Protein AF-0000000073207178 (afdb_homodimer)

Radius of gyration: 36.95 Å; Cα contacts (8 Å, |Δi|>4): 1300; chains: 2; bounding box: 65×115×104 Å

Structure (mmCIF, N/CA/C/O backbone):
data_AF-0000000073207178-model_v1
#
loop_
_entity.id
_entity.type
_entity.pdbx_description
1 polymer 'Protein SET DOMAIN GROUP 40'
#
loop_
_atom_site.group_PDB
_atom_site.id
_atom_site.type_symbol
_atom_site.label_atom_id
_atom_site.label_alt_id
_atom_site.label_comp_id
_atom_site.label_asym_id
_atom_site.label_entity_id
_atom_site.label_seq_id
_atom_site.pdbx_PDB_ins_code
_atom_site.Cartn_x
_atom_site.Cartn_y
_atom_site.Cartn_z
_atom_site.occupancy
_atom_site.B_iso_or_equiv
_atom_site.auth_seq_id
_atom_site.auth_comp_id
_atom_site.auth_asym_id
_atom_site.auth_atom_id
_atom_site.pdbx_PDB_model_num
ATOM 1 N N . MET A 1 1 ? 0.551 2.547 -26.516 1 50.53 1 MET A N 1
ATOM 2 C CA . MET A 1 1 ? -0.46 1.668 -27.094 1 50.53 1 MET A CA 1
ATOM 3 C C . MET A 1 1 ? -0.115 1.319 -28.547 1 50.53 1 MET A C 1
ATOM 5 O O . MET A 1 1 ? -0.161 0.151 -28.938 1 50.53 1 MET A O 1
ATOM 9 N N . ASP A 1 2 ? 0.465 2.332 -29.266 1 59.28 2 ASP A N 1
ATOM 10 C CA . ASP A 1 2 ? 0.733 2.123 -30.688 1 59.28 2 ASP A CA 1
ATOM 11 C C . ASP A 1 2 ? 1.977 1.262 -30.891 1 59.28 2 ASP A C 1
ATOM 13 O O . ASP A 1 2 ? 1.987 0.368 -31.734 1 59.28 2 ASP A O 1
ATOM 17 N N . GLU A 1 3 ? 2.982 1.45 -30.016 1 63.53 3 GLU A N 1
ATOM 18 C CA . GLU A 1 3 ? 4.219 0.687 -30.156 1 63.53 3 GLU A CA 1
ATOM 19 C C . GLU A 1 3 ? 4.012 -0.776 -29.781 1 63.53 3 GLU A C 1
ATOM 21 O O . GLU A 1 3 ? 4.562 -1.675 -30.422 1 63.53 3 GLU A O 1
ATOM 26 N N . GLU A 1 4 ? 3.191 -0.983 -28.844 1 69.94 4 GLU A N 1
ATOM 27 C CA . GLU A 1 4 ? 2.904 -2.344 -28.406 1 69.94 4 GLU A CA 1
ATOM 28 C C . GLU A 1 4 ? 2.146 -3.123 -29.469 1 69.94 4 GLU A C 1
ATOM 30 O O . GLU A 1 4 ? 2.389 -4.316 -29.672 1 69.94 4 GLU A O 1
ATOM 35 N N . GLN A 1 5 ? 1.322 -2.43 -30.156 1 73.88 5 GLN A N 1
ATOM 36 C CA . GLN A 1 5 ? 0.541 -3.064 -31.219 1 73.88 5 GLN A CA 1
ATOM 37 C C . GLN A 1 5 ? 1.419 -3.42 -32.406 1 73.88 5 GLN A C 1
ATOM 39 O O . GLN A 1 5 ? 1.258 -4.484 -33 1 73.88 5 GLN A O 1
ATOM 44 N N . GLN A 1 6 ? 2.312 -2.523 -32.75 1 74.44 6 GLN A N 1
ATOM 45 C CA . GLN A 1 6 ? 3.221 -2.789 -33.844 1 74.44 6 GLN A CA 1
ATOM 46 C C . GLN A 1 6 ? 4.129 -3.979 -33.531 1 74.44 6 GLN A C 1
ATOM 48 O O . GLN A 1 6 ? 4.402 -4.797 -34.438 1 74.44 6 GLN A O 1
ATOM 53 N N . ASN A 1 7 ? 4.477 -4.102 -32.375 1 83.31 7 ASN A N 1
ATOM 54 C CA . ASN A 1 7 ? 5.332 -5.207 -31.938 1 83.31 7 ASN A CA 1
ATOM 55 C C . ASN A 1 7 ? 4.594 -6.539 -32 1 83.31 7 ASN A C 1
ATOM 57 O O . ASN A 1 7 ? 5.168 -7.555 -32.406 1 83.31 7 ASN A O 1
ATOM 61 N N . LEU A 1 8 ? 3.338 -6.441 -31.734 1 86.31 8 LEU A N 1
ATOM 62 C CA . LEU A 1 8 ? 2.529 -7.656 -31.766 1 86.31 8 LEU A CA 1
ATOM 63 C C . LEU A 1 8 ? 2.33 -8.133 -33.219 1 86.31 8 LEU A C 1
ATOM 65 O O . LEU A 1 8 ? 2.424 -9.328 -33.469 1 86.31 8 LEU A O 1
ATOM 69 N N . GLU A 1 9 ? 2.145 -7.207 -34.094 1 86.75 9 GLU A N 1
ATOM 70 C CA . GLU A 1 9 ? 1.946 -7.559 -35.5 1 86.75 9 GLU A CA 1
ATOM 71 C C . GLU A 1 9 ? 3.215 -8.156 -36.094 1 86.75 9 GLU A C 1
ATOM 73 O O . GLU A 1 9 ? 3.148 -9.109 -36.875 1 86.75 9 GLU A O 1
ATOM 78 N N . SER A 1 10 ? 4.289 -7.578 -35.719 1 87.62 10 SER A N 1
ATOM 79 C CA . SER A 1 10 ? 5.566 -8.094 -36.219 1 87.62 10 SER A CA 1
ATOM 80 C C . SER A 1 10 ? 5.816 -9.516 -35.688 1 87.62 10 SER A C 1
ATOM 82 O O . SER A 1 10 ? 6.344 -10.359 -36.438 1 87.62 10 SER A O 1
ATOM 84 N N . PHE A 1 11 ? 5.434 -9.773 -34.562 1 92.81 11 PHE A N 1
ATOM 85 C CA . PHE A 1 11 ? 5.586 -11.094 -33.938 1 92.81 11 PHE A CA 1
ATOM 86 C C . PHE A 1 11 ? 4.703 -12.117 -34.656 1 92.81 11 PHE A C 1
ATOM 88 O O . PHE A 1 11 ? 5.156 -13.211 -34.969 1 92.81 11 PHE A O 1
ATOM 95 N N . LEU A 1 12 ? 3.498 -11.703 -34.906 1 92.25 12 LEU A N 1
ATOM 96 C CA . LEU A 1 12 ? 2.557 -12.633 -35.531 1 92.25 12 LEU A CA 1
ATOM 97 C C . LEU A 1 12 ? 2.951 -12.922 -36.969 1 92.25 12 LEU A C 1
ATOM 99 O O . LEU A 1 12 ? 2.742 -14.031 -37.469 1 92.25 12 LEU A O 1
ATOM 103 N N . THR A 1 13 ? 3.492 -11.914 -37.625 1 91.88 13 THR A N 1
ATOM 104 C CA . THR A 1 13 ? 4.004 -12.125 -38.969 1 91.88 13 THR A CA 1
ATOM 105 C C . THR A 1 13 ? 5.184 -13.094 -38.969 1 91.88 13 THR A C 1
ATOM 107 O O . THR A 1 13 ? 5.254 -14 -39.781 1 91.88 13 THR A O 1
ATOM 110 N N . TRP A 1 14 ? 6.039 -12.867 -38.031 1 94.25 14 TRP A N 1
ATOM 111 C CA . TRP A 1 14 ? 7.18 -13.758 -37.875 1 94.25 14 TRP A CA 1
ATOM 112 C C . TRP A 1 14 ? 6.715 -15.188 -37.594 1 94.25 14 TRP A C 1
ATOM 114 O O . TRP A 1 14 ? 7.254 -16.141 -38.156 1 94.25 14 TRP A O 1
ATOM 124 N N . ALA A 1 15 ? 5.746 -15.352 -36.781 1 95.12 15 ALA A N 1
ATOM 125 C CA . ALA A 1 15 ? 5.199 -16.656 -36.438 1 95.12 15 ALA A CA 1
ATOM 126 C C . ALA A 1 15 ? 4.566 -17.344 -37.625 1 95.12 15 ALA A C 1
ATOM 128 O O . ALA A 1 15 ? 4.691 -18.547 -37.812 1 95.12 15 ALA A O 1
ATOM 129 N N . SER A 1 16 ? 3.949 -16.5 -38.438 1 93.62 16 SER A N 1
ATOM 130 C CA . SER A 1 16 ? 3.338 -17.016 -39.656 1 93.62 16 SER A CA 1
ATOM 131 C C . SER A 1 16 ? 4.395 -17.562 -40.594 1 93.62 16 SER A C 1
ATOM 133 O O . SER A 1 16 ? 4.184 -18.594 -41.25 1 93.62 16 SER A O 1
ATOM 135 N N . GLU A 1 17 ? 5.48 -16.875 -40.688 1 93.5 17 GLU A N 1
ATOM 136 C CA . GLU A 1 17 ? 6.582 -17.297 -41.562 1 93.5 17 GLU A CA 1
ATOM 137 C C . GLU A 1 17 ? 7.148 -18.641 -41.125 1 93.5 17 GLU A C 1
ATOM 139 O O . GLU A 1 17 ? 7.684 -19.391 -41.938 1 93.5 17 GLU A O 1
ATOM 144 N N . LEU A 1 18 ? 6.969 -18.953 -39.844 1 93.88 18 LEU A N 1
ATOM 145 C CA . LEU A 1 18 ? 7.473 -20.219 -39.312 1 93.88 18 LEU A CA 1
ATOM 146 C C . LEU A 1 18 ? 6.445 -21.328 -39.5 1 93.88 18 LEU A C 1
ATOM 148 O O . LEU A 1 18 ? 6.695 -22.469 -39.094 1 93.88 18 LEU A O 1
ATOM 152 N N . GLY A 1 19 ? 5.281 -20.984 -40 1 92.56 19 GLY A N 1
ATOM 153 C CA . GLY A 1 19 ? 4.281 -22 -40.281 1 92.56 19 GLY A CA 1
ATOM 154 C C . GLY A 1 19 ? 3.246 -22.156 -39.188 1 92.56 19 GLY A C 1
ATOM 155 O O . GLY A 1 19 ? 2.408 -23.062 -39.25 1 92.56 19 GLY A O 1
ATOM 156 N N . ILE A 1 20 ? 3.254 -21.375 -38.156 1 95.31 20 ILE A N 1
ATOM 157 C CA . ILE A 1 20 ? 2.242 -21.391 -37.125 1 95.31 20 ILE A CA 1
ATOM 158 C C . ILE A 1 20 ? 0.901 -20.938 -37.688 1 95.31 20 ILE A C 1
ATOM 160 O O . ILE A 1 20 ? 0.835 -19.938 -38.406 1 95.31 20 ILE A O 1
ATOM 164 N N . SER A 1 21 ? -0.115 -21.641 -37.375 1 93.69 21 SER A N 1
ATOM 165 C CA . SER A 1 21 ? -1.405 -21.297 -37.938 1 93.69 21 SER A CA 1
ATOM 166 C C . SER A 1 21 ? -2.557 -21.766 -37.062 1 93.69 21 SER A C 1
ATOM 168 O O . SER A 1 21 ? -2.461 -22.797 -36.406 1 93.69 21 SER A O 1
ATOM 170 N N . ASP A 1 22 ? -3.592 -21.062 -37.062 1 92.56 22 ASP A N 1
ATOM 171 C CA . ASP A 1 22 ? -4.801 -21.438 -36.344 1 92.56 22 ASP A CA 1
ATOM 172 C C . ASP A 1 22 ? -5.895 -21.906 -37.281 1 92.56 22 ASP A C 1
ATOM 174 O O . ASP A 1 22 ? -7.07 -21.938 -36.906 1 92.56 22 ASP A O 1
ATOM 178 N N . SER A 1 23 ? -5.574 -22.078 -38.562 1 84 23 SER A N 1
ATOM 179 C CA . SER A 1 23 ? -6.527 -22.5 -39.562 1 84 23 SER A CA 1
ATOM 180 C C . SER A 1 23 ? -6.797 -24 -39.469 1 84 23 SER A C 1
ATOM 182 O O . SER A 1 23 ? -5.922 -24.766 -39.094 1 84 23 SER A O 1
ATOM 184 N N . THR A 1 24 ? -8.125 -24.453 -39.531 1 70.69 24 THR A N 1
ATOM 185 C CA . THR A 1 24 ? -8.5 -25.875 -39.531 1 70.69 24 THR A CA 1
ATOM 186 C C . THR A 1 24 ? -8.211 -26.516 -40.875 1 70.69 24 THR A C 1
ATOM 188 O O . THR A 1 24 ? -8.117 -27.734 -41 1 70.69 24 THR A O 1
ATOM 191 N N . SER A 1 25 ? -8.5 -25.812 -42 1 60.19 25 SER A N 1
ATOM 192 C CA . SER A 1 25 ? -8.461 -26.406 -43.344 1 60.19 25 SER A CA 1
ATOM 193 C C . SER A 1 25 ? -7.035 -26.797 -43.719 1 60.19 25 SER A C 1
ATOM 195 O O . SER A 1 25 ? -6.082 -26.078 -43.406 1 60.19 25 SER A O 1
ATOM 197 N N . ASN A 1 26 ? -6.801 -28.188 -43.719 1 50.72 26 ASN A N 1
ATOM 198 C CA . ASN A 1 26 ? -5.582 -28.703 -44.344 1 50.72 26 ASN A CA 1
ATOM 199 C C . ASN A 1 26 ? -5.195 -27.875 -45.562 1 50.72 26 ASN A C 1
ATOM 201 O O . ASN A 1 26 ? -4.219 -28.188 -46.25 1 50.72 26 ASN A O 1
ATOM 205 N N . ASN A 1 27 ? -6.203 -27.391 -46.219 1 45.19 27 ASN A N 1
ATOM 206 C CA . ASN A 1 27 ? -5.863 -26.656 -47.438 1 45.19 27 ASN A CA 1
ATOM 207 C C . ASN A 1 27 ? -5.012 -25.438 -47.156 1 45.19 27 ASN A C 1
ATOM 209 O O . ASN A 1 27 ? -5.512 -24.438 -46.625 1 45.19 27 ASN A O 1
ATOM 213 N N . LEU A 1 28 ? -3.84 -25.781 -46.719 1 45.47 28 LEU A N 1
ATOM 214 C CA . LEU A 1 28 ? -2.795 -24.766 -46.688 1 45.47 28 LEU A CA 1
ATOM 215 C C . LEU A 1 28 ? -3.004 -23.719 -47.781 1 45.47 28 LEU A C 1
ATOM 217 O O . LEU A 1 28 ? -2.447 -23.828 -48.875 1 45.47 28 LEU A O 1
ATOM 221 N N . SER A 1 29 ? -4.191 -23.625 -48.25 1 39.91 29 SER A N 1
ATOM 222 C CA . SER A 1 29 ? -4.129 -22.562 -49.25 1 39.91 29 SER A CA 1
ATOM 223 C C . SER A 1 29 ? -3.217 -21.422 -48.812 1 39.91 29 SER A C 1
ATOM 225 O O . SER A 1 29 ? -3.146 -21.109 -47.625 1 39.91 29 SER A O 1
ATOM 227 N N . GLN A 1 30 ? -2.074 -21.359 -49.562 1 40.09 30 GLN A N 1
ATOM 228 C CA . GLN A 1 30 ? -1.011 -20.359 -49.688 1 40.09 30 GLN A CA 1
ATOM 229 C C . GLN A 1 30 ? -1.503 -18.984 -49.25 1 40.09 30 GLN A C 1
ATOM 231 O O . GLN A 1 30 ? -0.994 -17.969 -49.75 1 40.09 30 GLN A O 1
ATOM 236 N N . HIS A 1 31 ? -2.754 -18.906 -48.969 1 40.5 31 HIS A N 1
ATOM 237 C CA . HIS A 1 31 ? -3.012 -17.469 -48.844 1 40.5 31 HIS A CA 1
ATOM 238 C C . HIS A 1 31 ? -2.059 -16.828 -47.812 1 40.5 31 HIS A C 1
ATOM 240 O O . HIS A 1 31 ? -1.722 -17.438 -46.812 1 40.5 31 HIS A O 1
ATOM 246 N N . SER A 1 32 ? -1.062 -16.172 -48.219 1 46.28 32 SER A N 1
ATOM 247 C CA . SER A 1 32 ? -0.144 -15.141 -47.75 1 46.28 32 SER A CA 1
ATOM 248 C C . SER A 1 32 ? -0.66 -14.516 -46.438 1 46.28 32 SER A C 1
ATOM 250 O O . SER A 1 32 ? -1.254 -13.438 -46.469 1 46.28 32 SER A O 1
ATOM 252 N N . LEU A 1 33 ? -1.299 -15.297 -45.562 1 53.62 33 LEU A N 1
ATOM 253 C CA . LEU A 1 33 ? -1.926 -14.547 -44.469 1 53.62 33 LEU A CA 1
ATOM 254 C C . LEU A 1 33 ? -0.882 -13.781 -43.656 1 53.62 33 LEU A C 1
ATOM 256 O O . LEU A 1 33 ? 0.182 -14.32 -43.344 1 53.62 33 LEU A O 1
ATOM 260 N N . SER A 1 34 ? -0.858 -12.547 -43.688 1 65.94 34 SER A N 1
ATOM 261 C CA . SER A 1 34 ? -0.086 -11.5 -43 1 65.94 34 SER A CA 1
ATOM 262 C C . SER A 1 34 ? 0.017 -11.758 -41.5 1 65.94 34 SER A C 1
ATOM 264 O O . SER A 1 34 ? 0.981 -11.344 -40.875 1 65.94 34 SER A O 1
ATOM 266 N N . SER A 1 35 ? -0.913 -12.781 -40.969 1 78.81 35 SER A N 1
ATOM 267 C CA . SER A 1 35 ? -0.871 -13.055 -39.531 1 78.81 35 SER A CA 1
ATOM 268 C C . SER A 1 35 ? -1.17 -14.523 -39.25 1 78.81 35 SER A C 1
ATOM 270 O O . SER A 1 35 ? -1.896 -15.172 -40 1 78.81 35 SER A O 1
ATOM 272 N N . CYS A 1 36 ? -0.506 -15.242 -38.344 1 87.06 36 CYS A N 1
ATOM 273 C CA . CYS A 1 36 ? -0.686 -16.641 -37.969 1 87.06 36 CYS A CA 1
ATOM 274 C C . CYS A 1 36 ? -2.027 -16.859 -37.281 1 87.06 36 CYS A C 1
ATOM 276 O O . CYS A 1 36 ? -2.473 -18 -37.125 1 87.06 36 CYS A O 1
ATOM 278 N N . LEU A 1 37 ? -2.68 -15.828 -36.938 1 90.31 37 LEU A N 1
ATOM 279 C CA . LEU A 1 37 ? -3.977 -15.883 -36.25 1 90.31 37 LEU A CA 1
ATOM 280 C C . LEU A 1 37 ? -5.047 -15.195 -37.094 1 90.31 37 LEU A C 1
ATOM 282 O O . LEU A 1 37 ? -4.73 -14.523 -38.094 1 90.31 37 LEU A O 1
ATOM 286 N N . GLY A 1 38 ? -6.27 -15.43 -36.781 1 88.06 38 GLY A N 1
ATOM 287 C CA . GLY A 1 38 ? -7.352 -14.758 -37.469 1 88.06 38 GLY A CA 1
ATOM 288 C C . GLY A 1 38 ? -8.422 -15.711 -37.969 1 88.06 38 GLY A C 1
ATOM 289 O O . GLY A 1 38 ? -9.547 -15.289 -38.281 1 88.06 38 GLY A O 1
ATOM 290 N N . SER A 1 39 ? -8.055 -16.922 -38.062 1 89.5 39 SER A N 1
ATOM 291 C CA . SER A 1 39 ? -9.023 -17.906 -38.531 1 89.5 39 SER A CA 1
ATOM 292 C C . SER A 1 39 ? -9.836 -18.484 -37.375 1 89.5 39 SER A C 1
ATOM 294 O O . SER A 1 39 ? -11.047 -18.656 -37.469 1 89.5 39 SER A O 1
ATOM 296 N N . SER A 1 40 ? -9.141 -18.812 -36.281 1 92.62 40 SER A N 1
ATOM 297 C CA . SER A 1 40 ? -9.812 -19.391 -35.125 1 92.62 40 SER A CA 1
ATOM 298 C C . SER A 1 40 ? -9.633 -18.516 -33.906 1 92.62 40 SER A C 1
ATOM 300 O O . SER A 1 40 ? -10.516 -18.453 -33.031 1 92.62 40 SER A O 1
ATOM 302 N N . LEU A 1 41 ? -8.461 -17.906 -33.844 1 94.31 41 LEU A N 1
ATOM 303 C CA . LEU A 1 41 ? -8.102 -17.172 -32.625 1 94.31 41 LEU A CA 1
ATOM 304 C C . LEU A 1 41 ? -7.648 -15.758 -32.969 1 94.31 41 LEU A C 1
ATOM 306 O O . LEU A 1 41 ? -7.289 -15.469 -34.094 1 94.31 41 LEU A O 1
ATOM 310 N N . SER A 1 42 ? -7.73 -14.859 -32 1 92.62 42 SER A N 1
ATOM 311 C CA . SER A 1 42 ? -7.148 -13.516 -32.031 1 92.62 42 SER A CA 1
ATOM 312 C C . SER A 1 42 ? -6.625 -13.102 -30.672 1 92.62 42 SER A C 1
ATOM 314 O O . SER A 1 42 ? -7.113 -13.57 -29.641 1 92.62 42 SER A O 1
ATOM 316 N N . VAL A 1 43 ? -5.582 -12.297 -30.703 1 89.5 43 VAL A N 1
ATOM 317 C CA . VAL A 1 43 ? -5.074 -11.758 -29.453 1 89.5 43 VAL A CA 1
ATOM 318 C C . VAL A 1 43 ? -6.047 -10.711 -28.906 1 89.5 43 VAL A C 1
ATOM 320 O O . VAL A 1 43 ? -6.477 -9.812 -29.641 1 89.5 43 VAL A O 1
ATOM 323 N N . SER A 1 44 ? -6.473 -10.883 -27.656 1 85.06 44 SER A N 1
ATOM 324 C CA . SER A 1 44 ? -7.414 -9.977 -27 1 85.06 44 SER A CA 1
ATOM 325 C C . SER A 1 44 ? -7.008 -9.695 -25.562 1 85.06 44 SER A C 1
ATOM 327 O O . SER A 1 44 ? -6.062 -10.297 -25.047 1 85.06 44 SER A O 1
ATOM 329 N N . HIS A 1 45 ? -7.582 -8.656 -25.047 1 82.25 45 HIS A N 1
ATOM 330 C CA . HIS A 1 45 ? -7.297 -8.266 -23.672 1 82.25 45 HIS A CA 1
ATOM 331 C C . HIS A 1 45 ? -8.414 -8.711 -22.734 1 82.25 45 HIS A C 1
ATOM 333 O O . HIS A 1 45 ? -9.578 -8.367 -22.938 1 82.25 45 HIS A O 1
ATOM 339 N N . PHE A 1 46 ? -8.016 -9.484 -21.828 1 76.56 46 PHE A N 1
ATOM 340 C CA . PHE A 1 46 ? -8.938 -9.984 -20.812 1 76.56 46 PHE A CA 1
ATOM 341 C C . PHE A 1 46 ? -8.516 -9.516 -19.422 1 76.56 46 PHE A C 1
ATOM 343 O O . PHE A 1 46 ? -7.758 -10.203 -18.734 1 76.56 46 PHE A O 1
ATOM 350 N N . PRO A 1 47 ? -9.008 -8.383 -18.922 1 65.25 47 PRO A N 1
ATOM 351 C CA . PRO A 1 47 ? -8.531 -7.754 -17.688 1 65.25 47 PRO A CA 1
ATOM 352 C C . PRO A 1 47 ? -8.688 -8.656 -16.469 1 65.25 47 PRO A C 1
ATOM 354 O O . PRO A 1 47 ? -7.863 -8.609 -15.555 1 65.25 47 PRO A O 1
ATOM 357 N N . HIS A 1 48 ? -9.703 -9.438 -16.484 1 59.97 48 HIS A N 1
ATOM 358 C CA . HIS A 1 48 ? -9.992 -10.234 -15.289 1 59.97 48 HIS A CA 1
ATOM 359 C C . HIS A 1 48 ? -9.211 -11.539 -15.305 1 59.97 48 HIS A C 1
ATOM 361 O O . HIS A 1 48 ? -9.25 -12.305 -14.336 1 59.97 48 HIS A O 1
ATOM 367 N N . SER A 1 49 ? -8.586 -11.727 -16.484 1 59.19 49 SER A N 1
ATOM 368 C CA . SER A 1 49 ? -7.902 -13.008 -16.609 1 59.19 49 SER A CA 1
ATOM 369 C C . SER A 1 49 ? -6.414 -12.82 -16.891 1 59.19 49 SER A C 1
ATOM 371 O O . SER A 1 49 ? -5.812 -13.602 -17.625 1 59.19 49 SER A O 1
ATOM 373 N N . GLY A 1 50 ? -5.824 -11.812 -16.359 1 59.91 50 GLY A N 1
ATOM 374 C CA . GLY A 1 50 ? -4.379 -11.688 -16.453 1 59.91 50 GLY A CA 1
ATOM 375 C C . GLY A 1 50 ? -3.93 -10.742 -17.547 1 59.91 50 GLY A C 1
ATOM 376 O O . GLY A 1 50 ? -2.729 -10.57 -17.781 1 59.91 50 GLY A O 1
ATOM 377 N N . GLY A 1 51 ? -4.898 -10.258 -18.281 1 68.81 51 GLY A N 1
ATOM 378 C CA . GLY A 1 51 ? -4.535 -9.273 -19.281 1 68.81 51 GLY A CA 1
ATOM 379 C C . GLY A 1 51 ? -4.621 -9.805 -20.703 1 68.81 51 GLY A C 1
ATOM 380 O O . GLY A 1 51 ? -5.672 -10.281 -21.125 1 68.81 51 GLY A O 1
ATOM 381 N N . ARG A 1 52 ? -3.494 -9.984 -21.406 1 79.31 52 ARG A N 1
ATOM 382 C CA . ARG A 1 52 ? -3.445 -10.43 -22.781 1 79.31 52 ARG A CA 1
ATOM 383 C C . ARG A 1 52 ? -3.754 -11.922 -22.891 1 79.31 52 ARG A C 1
ATOM 385 O O . ARG A 1 52 ? -3.307 -12.711 -22.062 1 79.31 52 ARG A O 1
ATOM 392 N N . GLY A 1 53 ? -4.652 -12.32 -23.828 1 86.94 53 GLY A N 1
ATOM 393 C CA . GLY A 1 53 ? -5.031 -13.703 -24.062 1 86.94 53 GLY A CA 1
ATOM 394 C C . GLY A 1 53 ? -5.551 -13.953 -25.469 1 86.94 53 GLY A C 1
ATOM 395 O O . GLY A 1 53 ? -5.449 -13.078 -26.328 1 86.94 53 GLY A O 1
ATOM 396 N N . LEU A 1 54 ? -5.961 -15.211 -25.672 1 91.38 54 LEU A N 1
ATOM 397 C CA . LEU A 1 54 ? -6.48 -15.578 -26.984 1 91.38 54 LEU A CA 1
ATOM 398 C C . LEU A 1 54 ? -7.992 -15.758 -26.953 1 91.38 54 LEU A C 1
ATOM 400 O O . LEU A 1 54 ? -8.516 -16.453 -26.062 1 91.38 54 LEU A O 1
ATOM 404 N N . GLY A 1 55 ? -8.602 -15.094 -27.859 1 92.5 55 GLY A N 1
ATOM 405 C CA . GLY A 1 55 ? -10.047 -15.195 -27.984 1 92.5 55 GLY A CA 1
ATOM 406 C C . GLY A 1 55 ? -10.492 -15.867 -29.266 1 92.5 55 GLY A C 1
ATOM 407 O O . GLY A 1 55 ? -9.789 -15.805 -30.281 1 92.5 55 GLY A O 1
ATOM 408 N N . ALA A 1 56 ? -11.688 -16.406 -29.219 1 93.81 56 ALA A N 1
ATOM 409 C CA . ALA A 1 56 ? -12.258 -17.062 -30.391 1 93.81 56 ALA A CA 1
ATOM 410 C C . ALA A 1 56 ? -12.797 -16.031 -31.375 1 93.81 56 ALA A C 1
ATOM 412 O O . ALA A 1 56 ? -13.492 -15.094 -31 1 93.81 56 ALA A O 1
ATOM 413 N N . VAL A 1 57 ? -12.453 -16.219 -32.656 1 93.88 57 VAL A N 1
ATOM 414 C CA . VAL A 1 57 ? -12.953 -15.305 -33.656 1 93.88 57 VAL A CA 1
ATOM 415 C C . VAL A 1 57 ? -14.156 -15.93 -34.375 1 93.88 57 VAL A C 1
ATOM 417 O O . VAL A 1 57 ? -14.789 -15.289 -35.219 1 93.88 57 VAL A O 1
ATOM 420 N N . ARG A 1 58 ? -14.422 -17.141 -34.094 1 93.31 58 ARG A N 1
ATOM 421 C CA . ARG A 1 58 ? -15.578 -17.922 -34.562 1 93.31 58 ARG A CA 1
ATOM 422 C C . ARG A 1 58 ? -16 -18.922 -33.5 1 93.31 58 ARG A C 1
ATOM 424 O O . ARG A 1 58 ? -15.312 -19.125 -32.5 1 93.31 58 ARG A O 1
ATOM 431 N N . ASP A 1 59 ? -17.156 -19.484 -33.719 1 94.62 59 ASP A N 1
ATOM 432 C CA . ASP A 1 59 ? -17.547 -20.562 -32.844 1 94.62 59 ASP A CA 1
ATOM 433 C C . ASP A 1 59 ? -16.594 -21.75 -32.938 1 94.62 59 ASP A C 1
ATOM 435 O O . ASP A 1 59 ? -16.219 -22.141 -34.062 1 94.62 59 ASP A O 1
ATOM 439 N N . LEU A 1 60 ? -16.156 -22.203 -31.844 1 93.44 60 LEU A N 1
ATOM 440 C CA . LEU A 1 60 ? -15.242 -23.344 -31.797 1 93.44 60 LEU A CA 1
ATOM 441 C C . LEU A 1 60 ? -15.914 -24.547 -31.141 1 93.44 60 LEU A C 1
ATOM 443 O O . LEU A 1 60 ? -16.625 -24.391 -30.141 1 93.44 60 LEU A O 1
ATOM 447 N N . ARG A 1 61 ? -15.75 -25.656 -31.719 1 92.75 61 ARG A N 1
ATOM 448 C CA . ARG A 1 61 ? -16.266 -26.891 -31.141 1 92.75 61 ARG A CA 1
ATOM 449 C C . ARG A 1 61 ? -15.227 -27.562 -30.25 1 92.75 61 ARG A C 1
ATOM 451 O O . ARG A 1 61 ? -14.031 -27.531 -30.562 1 92.75 61 ARG A O 1
ATOM 458 N N . ARG A 1 62 ? -15.719 -28.188 -29.25 1 91.06 62 ARG A N 1
ATOM 459 C CA . ARG A 1 62 ? -14.82 -28.938 -28.375 1 91.06 62 ARG A CA 1
ATOM 460 C C . ARG A 1 62 ? -14.031 -29.984 -29.156 1 91.06 62 ARG A C 1
ATOM 462 O O . ARG A 1 62 ? -14.602 -30.719 -29.969 1 91.06 62 ARG A O 1
ATOM 469 N N . GLY A 1 63 ? -12.711 -29.984 -28.953 1 88.69 63 GLY A N 1
ATOM 470 C CA . GLY A 1 63 ? -11.875 -31.016 -29.562 1 88.69 63 GLY A CA 1
ATOM 471 C C . GLY A 1 63 ? -11.25 -30.594 -30.875 1 88.69 63 GLY A C 1
ATOM 472 O O . GLY A 1 63 ? -10.352 -31.266 -31.375 1 88.69 63 GLY A O 1
ATOM 473 N N . GLU A 1 64 ? -11.688 -29.516 -31.375 1 90.5 64 GLU A N 1
ATOM 474 C CA . GLU A 1 64 ? -11.109 -29.094 -32.656 1 90.5 64 GLU A CA 1
ATOM 475 C C . GLU A 1 64 ? -9.75 -28.422 -32.469 1 90.5 64 GLU A C 1
ATOM 477 O O . GLU A 1 64 ? -9.508 -27.812 -31.406 1 90.5 64 GLU A O 1
ATOM 482 N N . ILE A 1 65 ? -8.875 -28.609 -33.469 1 92.12 65 ILE A N 1
ATOM 483 C CA . ILE A 1 65 ? -7.559 -27.969 -33.438 1 92.12 65 ILE A CA 1
ATOM 484 C C . ILE A 1 65 ? -7.699 -26.469 -33.625 1 92.12 65 ILE A C 1
ATOM 486 O O . ILE A 1 65 ? -8.328 -26.031 -34.594 1 92.12 65 ILE A O 1
ATOM 490 N N . VAL A 1 66 ? -7.129 -25.719 -32.75 1 93.94 66 VAL A N 1
ATOM 491 C CA . VAL A 1 66 ? -7.305 -24.281 -32.844 1 93.94 66 VAL A CA 1
ATOM 492 C C . VAL A 1 66 ? -5.961 -23.609 -33.125 1 93.94 66 VAL A C 1
ATOM 494 O O . VAL A 1 66 ? -5.91 -22.438 -33.531 1 93.94 66 VAL A O 1
ATOM 497 N N . LEU A 1 67 ? -4.879 -24.312 -32.906 1 94.62 67 LEU A N 1
ATOM 498 C CA . LEU A 1 67 ? -3.547 -23.781 -33.188 1 94.62 67 LEU A CA 1
ATOM 499 C C . LEU A 1 67 ? -2.559 -24.922 -33.469 1 94.62 67 LEU A C 1
ATOM 501 O O . LEU A 1 67 ? -2.568 -25.922 -32.75 1 94.62 67 LEU A O 1
ATOM 505 N N . ARG A 1 68 ? -1.819 -24.75 -34.406 1 95.25 68 ARG A N 1
ATOM 506 C CA . ARG A 1 68 ? -0.763 -25.688 -34.781 1 95.25 68 ARG A CA 1
ATOM 507 C C . ARG A 1 68 ? 0.59 -25 -34.844 1 95.25 68 ARG A C 1
ATOM 509 O O . ARG A 1 68 ? 0.736 -24 -35.562 1 95.25 68 ARG A O 1
ATOM 516 N N . VAL A 1 69 ? 1.55 -25.516 -34.156 1 95.88 69 VAL A N 1
ATOM 517 C CA . VAL A 1 69 ? 2.902 -24.984 -34.156 1 95.88 69 VAL A CA 1
ATOM 518 C C . VAL A 1 69 ? 3.893 -26.047 -34.625 1 95.88 69 VAL A C 1
ATOM 520 O O . VAL A 1 69 ? 4.141 -27.016 -33.906 1 95.88 69 VAL A O 1
ATOM 523 N N . PRO A 1 70 ? 4.484 -25.797 -35.781 1 96.5 70 PRO A N 1
ATOM 524 C CA . PRO A 1 70 ? 5.41 -26.812 -36.281 1 96.5 70 PRO A CA 1
ATOM 525 C C . PRO A 1 70 ? 6.582 -27.062 -35.344 1 96.5 70 PRO A C 1
ATOM 527 O O . PRO A 1 70 ? 7.004 -26.172 -34.625 1 96.5 70 PRO A O 1
ATOM 530 N N . LYS A 1 71 ? 7.117 -28.234 -35.344 1 96.25 71 LYS A N 1
ATOM 531 C CA . LYS A 1 71 ? 8.211 -28.656 -34.5 1 96.25 71 LYS A CA 1
ATOM 532 C C . LYS A 1 71 ? 9.383 -27.688 -34.562 1 96.25 71 LYS A C 1
ATOM 534 O O . LYS A 1 71 ? 9.984 -27.344 -33.531 1 96.25 71 LYS A O 1
ATOM 539 N N . TYR A 1 72 ? 9.703 -27.266 -35.781 1 94.31 72 TYR A N 1
ATOM 540 C CA . TYR A 1 72 ? 10.875 -26.406 -35.969 1 94.31 72 TYR A CA 1
ATOM 541 C C . TYR A 1 72 ? 10.656 -25.031 -35.344 1 94.31 72 TYR A C 1
ATOM 543 O O . TYR A 1 72 ? 11.617 -24.281 -35.125 1 94.31 72 TYR A O 1
ATOM 551 N N . ALA A 1 73 ? 9.375 -24.672 -35.062 1 96.19 73 ALA A N 1
ATOM 552 C CA . ALA A 1 73 ? 9.062 -23.375 -34.469 1 96.19 73 ALA A CA 1
ATOM 553 C C . ALA A 1 73 ? 9.102 -23.438 -32.938 1 96.19 73 ALA A C 1
ATOM 555 O O . ALA A 1 73 ? 8.945 -22.422 -32.25 1 96.19 73 ALA A O 1
ATOM 556 N N . LEU A 1 74 ? 9.312 -24.625 -32.406 1 97.12 74 LEU A N 1
ATOM 557 C CA . LEU A 1 74 ? 9.414 -24.812 -30.953 1 97.12 74 LEU A CA 1
ATOM 558 C C . LEU A 1 74 ? 10.82 -24.5 -30.469 1 97.12 74 LEU A C 1
ATOM 560 O O . LEU A 1 74 ? 11.805 -24.953 -31.062 1 97.12 74 LEU A O 1
ATOM 564 N N . MET A 1 75 ? 10.914 -23.688 -29.484 1 96.75 75 MET A N 1
ATOM 565 C CA . MET A 1 75 ? 12.219 -23.422 -28.875 1 96.75 75 MET A CA 1
ATOM 566 C C . MET A 1 75 ? 12.555 -24.469 -27.828 1 96.75 75 MET A C 1
ATOM 568 O O . MET A 1 75 ? 11.961 -24.484 -26.75 1 96.75 75 MET A O 1
ATOM 572 N N . THR A 1 76 ? 13.391 -25.344 -28.109 1 96.31 76 THR A N 1
ATOM 573 C CA . THR A 1 76 ? 13.867 -26.422 -27.25 1 96.31 76 THR A CA 1
ATOM 574 C C . THR A 1 76 ? 15.375 -26.312 -27.031 1 96.31 76 THR A C 1
ATOM 576 O O . THR A 1 76 ? 16.047 -25.516 -27.672 1 96.31 76 THR A O 1
ATOM 579 N N . ARG A 1 77 ? 15.812 -27.094 -26.031 1 94.56 77 ARG A N 1
ATOM 580 C CA . ARG A 1 77 ? 17.266 -27.156 -25.859 1 94.56 77 ARG A CA 1
ATOM 581 C C . ARG A 1 77 ? 17.953 -27.562 -27.156 1 94.56 77 ARG A C 1
ATOM 583 O O . ARG A 1 77 ? 18.938 -26.953 -27.562 1 94.56 77 ARG A O 1
ATOM 590 N N . GLU A 1 78 ? 17.375 -28.531 -27.828 1 93.06 78 GLU A N 1
ATOM 591 C CA . GL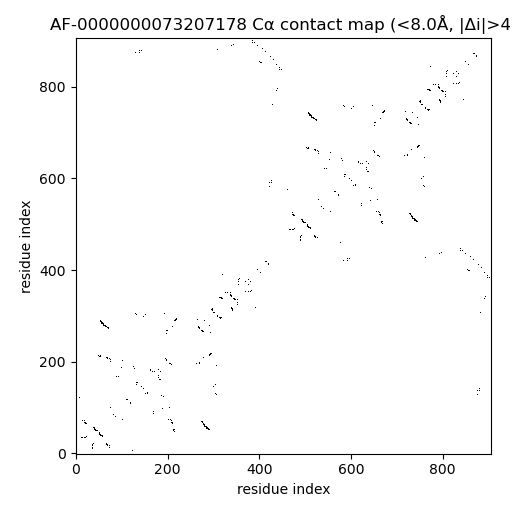U A 1 78 ? 17.938 -29.062 -29.062 1 93.06 78 GLU A CA 1
ATOM 592 C C . GLU A 1 78 ? 17.969 -27.984 -30.156 1 93.06 78 GLU A C 1
ATOM 594 O O . GLU A 1 78 ? 18.984 -27.859 -30.859 1 93.06 78 GLU A O 1
ATOM 599 N N . SER A 1 79 ? 16.922 -27.281 -30.297 1 93.31 79 SER A N 1
ATOM 600 C CA . SER A 1 79 ? 16.844 -26.281 -31.359 1 93.31 79 SER A CA 1
ATOM 601 C C . SER A 1 79 ? 17.828 -25.141 -31.125 1 93.31 79 SER A C 1
ATOM 603 O O . SER A 1 79 ? 18.406 -24.594 -32.062 1 93.31 79 SER A O 1
ATOM 605 N N . VAL A 1 80 ? 18.062 -24.766 -29.891 1 93.44 80 VAL A N 1
ATOM 606 C CA . VAL A 1 80 ? 18.953 -23.656 -29.562 1 93.44 80 VAL A CA 1
ATOM 607 C C . VAL A 1 80 ? 20.406 -24.125 -29.594 1 93.44 80 VAL A C 1
ATOM 609 O O . VAL A 1 80 ? 21.297 -23.375 -29.969 1 93.44 80 VAL A O 1
ATOM 612 N N . MET A 1 81 ? 20.641 -25.375 -29.297 1 91.38 81 MET A N 1
ATOM 613 C CA . MET A 1 81 ? 21.984 -25.906 -29.219 1 91.38 81 MET A CA 1
ATOM 614 C C . MET A 1 81 ? 22.531 -26.234 -30.609 1 91.38 81 MET A C 1
ATOM 616 O O . MET A 1 81 ? 23.594 -26.828 -30.734 1 91.38 81 MET A O 1
ATOM 620 N N . GLU A 1 82 ? 21.75 -25.906 -31.578 1 89.06 82 GLU A N 1
ATOM 621 C CA . GLU A 1 82 ? 22.312 -25.922 -32.938 1 89.06 82 GLU A CA 1
ATOM 622 C C . GLU A 1 82 ? 23.484 -24.953 -33.062 1 89.06 82 GLU A C 1
ATOM 624 O O . GLU A 1 82 ? 24.344 -25.109 -33.906 1 89.06 82 GLU A O 1
ATOM 629 N N . ASP A 1 83 ? 23.469 -24.016 -32.219 1 89.06 83 ASP A N 1
ATOM 630 C CA . ASP A 1 83 ? 24.609 -23.109 -32.062 1 89.06 83 ASP A CA 1
ATOM 631 C C . ASP A 1 83 ? 25.828 -23.859 -31.531 1 89.06 83 ASP A C 1
ATOM 633 O O . ASP A 1 83 ? 25.812 -24.391 -30.422 1 89.06 83 ASP A O 1
ATOM 637 N N . LYS A 1 84 ? 26.875 -23.875 -32.219 1 89.81 84 LYS A N 1
ATOM 638 C CA . LYS A 1 84 ? 28.062 -24.672 -31.906 1 89.81 84 LYS A CA 1
ATOM 639 C C . LYS A 1 84 ? 28.719 -24.203 -30.609 1 89.81 84 LYS A C 1
ATOM 641 O O . LYS A 1 84 ? 29.141 -25.031 -29.797 1 89.81 84 LYS A O 1
ATOM 646 N N . ARG A 1 85 ? 28.797 -22.922 -30.5 1 90.56 85 ARG A N 1
ATOM 647 C CA . ARG A 1 85 ? 29.422 -22.375 -29.281 1 90.56 85 ARG A CA 1
ATOM 648 C C . ARG A 1 85 ? 28.672 -22.828 -28.031 1 90.56 85 ARG A C 1
ATOM 650 O O . ARG A 1 85 ? 29.281 -23.219 -27.047 1 90.56 85 ARG A O 1
ATOM 657 N N . LEU A 1 86 ? 27.391 -22.734 -28.109 1 92.5 86 LEU A N 1
ATOM 658 C CA . LEU A 1 86 ? 26.547 -23.125 -26.984 1 92.5 86 LEU A CA 1
ATOM 659 C C . LEU A 1 86 ? 26.641 -24.625 -26.719 1 92.5 86 LEU A C 1
ATOM 661 O O . LEU A 1 86 ? 26.766 -25.062 -25.578 1 92.5 86 LEU A O 1
ATOM 665 N N . SER A 1 87 ? 26.656 -25.406 -27.734 1 91.75 87 SER A N 1
ATOM 666 C CA . SER A 1 87 ? 26.703 -26.859 -27.625 1 91.75 87 SER A CA 1
ATOM 667 C C . SER A 1 87 ? 28 -27.312 -26.953 1 91.75 87 SER A C 1
ATOM 669 O O . SER A 1 87 ? 27.969 -28.203 -26.109 1 91.75 87 SER A O 1
ATOM 671 N N . VAL A 1 88 ? 29.062 -26.766 -27.344 1 90.81 88 VAL A N 1
ATOM 672 C CA . VAL A 1 88 ? 30.375 -27.125 -26.812 1 90.81 88 VAL A CA 1
ATOM 673 C C . VAL A 1 88 ? 30.422 -26.797 -25.328 1 90.81 88 VAL A C 1
ATOM 675 O O . VAL A 1 88 ? 30.891 -27.594 -24.516 1 90.81 88 VAL A O 1
ATOM 678 N N . ALA A 1 89 ? 29.969 -25.656 -25 1 91.31 89 ALA A N 1
ATOM 679 C CA . ALA A 1 89 ? 30.016 -25.203 -23.625 1 91.31 89 ALA A CA 1
ATOM 680 C C . ALA A 1 89 ? 29.125 -26.062 -22.734 1 91.31 89 ALA A C 1
ATOM 682 O O . ALA A 1 89 ? 29.516 -26.422 -21.625 1 91.31 89 ALA A O 1
ATOM 683 N N . VAL A 1 90 ? 27.922 -26.375 -23.203 1 88.94 90 VAL A N 1
ATOM 684 C CA . VAL A 1 90 ? 26.938 -27.141 -22.438 1 88.94 90 VAL A CA 1
ATOM 685 C C . VAL A 1 90 ? 27.484 -28.547 -22.188 1 88.94 90 VAL A C 1
ATOM 687 O O . VAL A 1 90 ? 27.266 -29.125 -21.109 1 88.94 90 VAL A O 1
ATOM 690 N N . ASN A 1 91 ? 28.172 -29.078 -23.125 1 86.56 91 ASN A N 1
ATOM 691 C CA . ASN A 1 91 ? 28.719 -30.422 -23.016 1 86.56 91 ASN A CA 1
ATOM 692 C C . ASN A 1 91 ? 29.812 -30.516 -21.953 1 86.56 91 ASN A C 1
ATOM 694 O O . ASN A 1 91 ? 30.062 -31.578 -21.406 1 86.56 91 ASN A O 1
ATOM 698 N N . LYS A 1 92 ? 30.391 -29.391 -21.719 1 87.75 92 LYS A N 1
ATOM 699 C CA . LYS A 1 92 ? 31.406 -29.328 -20.672 1 87.75 92 LYS A CA 1
ATOM 700 C C . LYS A 1 92 ? 30.781 -29.312 -19.281 1 87.75 92 LYS A C 1
ATOM 702 O O . LYS A 1 92 ? 31.469 -29.578 -18.281 1 87.75 92 LYS A O 1
ATOM 707 N N . HIS A 1 93 ? 29.578 -28.969 -19.219 1 87.19 93 HIS A N 1
ATOM 708 C CA . HIS A 1 93 ? 28.875 -28.812 -17.938 1 87.19 93 HIS A CA 1
ATOM 709 C C . HIS A 1 93 ? 27.688 -29.781 -17.844 1 87.19 93 HIS A C 1
ATOM 711 O O . HIS A 1 93 ? 26.547 -29.344 -17.719 1 87.19 93 HIS A O 1
ATOM 717 N N . SER A 1 94 ? 27.891 -31.062 -17.719 1 82.06 94 SER A N 1
ATOM 718 C CA . SER A 1 94 ? 26.875 -32.094 -17.828 1 82.06 94 SER A CA 1
ATOM 719 C C . SER A 1 94 ? 26.109 -32.281 -16.531 1 82.06 94 SER A C 1
ATOM 721 O O . SER A 1 94 ? 25.078 -32.969 -16.5 1 82.06 94 SER A O 1
ATOM 723 N N . ALA A 1 95 ? 26.453 -31.531 -15.523 1 88.62 95 ALA A N 1
ATOM 724 C CA . ALA A 1 95 ? 25.812 -31.719 -14.227 1 88.62 95 ALA A CA 1
ATOM 725 C C . ALA A 1 95 ? 24.5 -30.953 -14.141 1 88.62 95 ALA A C 1
ATOM 727 O O . ALA A 1 95 ? 23.672 -31.203 -13.25 1 88.62 95 ALA A O 1
ATOM 728 N N . LEU A 1 96 ? 24.219 -30.141 -15.117 1 92.5 96 LEU A N 1
ATOM 729 C CA . LEU A 1 96 ? 23.016 -29.297 -15.07 1 92.5 96 LEU A CA 1
ATOM 730 C C . LEU A 1 96 ? 21.797 -30.062 -15.539 1 92.5 96 LEU A C 1
ATOM 732 O O . LEU A 1 96 ? 21.891 -30.891 -16.453 1 92.5 96 LEU A O 1
ATOM 736 N N . SER A 1 97 ? 20.625 -29.875 -14.867 1 93.25 97 SER A N 1
ATOM 737 C CA . SER A 1 97 ? 19.359 -30.469 -15.289 1 93.25 97 SER A CA 1
ATOM 738 C C . SER A 1 97 ? 18.906 -29.938 -16.641 1 93.25 97 SER A C 1
ATOM 740 O O . SER A 1 97 ? 19.406 -28.906 -17.094 1 93.25 97 SER A O 1
ATOM 742 N N . SER A 1 98 ? 17.969 -30.672 -17.312 1 93.81 98 SER A N 1
ATOM 743 C CA . SER A 1 98 ? 17.438 -30.234 -18.594 1 93.81 98 SER A CA 1
ATOM 744 C C . SER A 1 98 ? 16.781 -28.859 -18.484 1 93.81 98 SER A C 1
ATOM 746 O O . SER A 1 98 ? 16.906 -28.031 -19.391 1 93.81 98 SER A O 1
ATOM 748 N N . ALA A 1 99 ? 16.141 -28.656 -17.375 1 95.12 99 ALA A N 1
ATOM 749 C CA . ALA A 1 99 ? 15.484 -27.375 -17.156 1 95.12 99 ALA A CA 1
ATOM 750 C C . ALA A 1 99 ? 16.516 -26.25 -17.031 1 95.12 99 ALA A C 1
ATOM 752 O O . ALA A 1 99 ? 16.344 -25.172 -17.609 1 95.12 99 ALA A O 1
ATOM 753 N N . GLN A 1 100 ? 17.578 -26.453 -16.312 1 95.94 100 GLN A N 1
ATOM 754 C CA . GLN A 1 100 ? 18.641 -25.469 -16.141 1 95.94 100 GLN A CA 1
ATOM 755 C C . GLN A 1 100 ? 19.297 -25.125 -17.469 1 95.94 100 GLN A C 1
ATOM 757 O O . GLN A 1 100 ? 19.609 -23.969 -17.734 1 95.94 100 GLN A O 1
ATOM 762 N N . MET A 1 101 ? 19.484 -26.156 -18.234 1 94.94 101 MET A N 1
ATOM 763 C CA . MET A 1 101 ? 20.094 -25.938 -19.547 1 94.94 101 MET A CA 1
ATOM 764 C C . MET A 1 101 ? 19.203 -25.062 -20.422 1 94.94 101 MET A C 1
ATOM 766 O O . MET A 1 101 ? 19.703 -24.172 -21.109 1 94.94 101 MET A O 1
ATOM 770 N N . LEU A 1 102 ? 17.938 -25.375 -20.422 1 96.31 102 LEU A N 1
ATOM 771 C CA . LEU A 1 102 ? 17.016 -24.578 -21.219 1 96.31 102 LEU A CA 1
ATOM 772 C C . LEU A 1 102 ? 16.984 -23.125 -20.719 1 96.31 102 LEU A C 1
ATOM 774 O O . LEU A 1 102 ? 16.844 -22.203 -21.516 1 96.31 102 LEU A O 1
ATOM 778 N N . ILE A 1 103 ? 17.094 -22.922 -19.438 1 97.56 103 ILE A N 1
ATOM 779 C CA . ILE A 1 103 ? 17.156 -21.594 -18.844 1 97.56 103 ILE A CA 1
ATOM 780 C C . ILE A 1 103 ? 18.375 -20.844 -19.391 1 97.56 103 ILE A C 1
ATOM 782 O O . ILE A 1 103 ? 18.266 -19.672 -19.797 1 97.56 103 ILE A O 1
ATOM 786 N N . VAL A 1 104 ? 19.516 -21.484 -19.406 1 96.94 104 VAL A N 1
ATOM 787 C CA . VAL A 1 104 ? 20.734 -20.875 -19.938 1 96.94 104 VAL A CA 1
ATOM 788 C C . VAL A 1 104 ? 20.562 -20.578 -21.422 1 96.94 104 VAL A C 1
ATOM 790 O O . VAL A 1 104 ? 20.969 -19.516 -21.906 1 96.94 104 VAL A O 1
ATOM 793 N N . CYS A 1 105 ? 19.953 -21.562 -22.109 1 96.44 105 CYS A N 1
ATOM 794 C CA . CYS A 1 105 ? 19.703 -21.359 -23.531 1 96.44 105 CYS A CA 1
ATOM 795 C C . CYS A 1 105 ? 18.859 -20.109 -23.766 1 96.44 105 CYS A C 1
ATOM 797 O O . CYS A 1 105 ? 19.141 -19.328 -24.688 1 96.44 105 CYS A O 1
ATOM 799 N N . LEU A 1 106 ? 17.828 -19.938 -22.984 1 97.5 106 LEU A N 1
ATOM 800 C CA . LEU A 1 106 ? 16.953 -18.766 -23.094 1 97.5 106 LEU A CA 1
ATOM 801 C C . LEU A 1 106 ? 17.734 -17.484 -22.859 1 97.5 106 LEU A C 1
ATOM 803 O O . LEU A 1 106 ? 17.609 -16.531 -23.641 1 97.5 106 LEU A O 1
ATOM 807 N N . LEU A 1 107 ? 18.531 -17.453 -21.828 1 97.62 107 LEU A N 1
ATOM 808 C CA . LEU A 1 107 ? 19.328 -16.281 -21.531 1 97.62 107 LEU A CA 1
ATOM 809 C C . LEU A 1 107 ? 20.344 -16.016 -22.641 1 97.62 107 LEU A C 1
ATOM 811 O O . LEU A 1 107 ? 20.609 -14.867 -22.984 1 97.62 107 LEU A O 1
ATOM 815 N N . TYR A 1 108 ? 20.906 -17.125 -23.156 1 96.69 108 TYR A N 1
ATOM 816 C CA . TYR A 1 108 ? 21.859 -17.016 -24.266 1 96.69 108 TYR A CA 1
ATOM 817 C C . TYR A 1 108 ? 21.219 -16.344 -25.469 1 96.69 108 TYR A C 1
ATOM 819 O O . TYR A 1 108 ? 21.812 -15.422 -26.047 1 96.69 108 TYR A O 1
ATOM 827 N N . GLU A 1 109 ? 20.031 -16.766 -25.828 1 96.56 109 GLU A N 1
ATOM 828 C CA . GLU A 1 109 ? 19.312 -16.172 -26.953 1 96.56 109 GLU A CA 1
ATOM 829 C C . GLU A 1 109 ? 18.938 -14.719 -26.688 1 96.56 109 GLU A C 1
ATOM 831 O O . GLU A 1 109 ? 18.984 -13.883 -27.594 1 96.56 109 GLU A O 1
ATOM 836 N N . MET A 1 110 ? 18.562 -14.461 -25.438 1 95.94 110 MET A N 1
ATOM 837 C CA . MET A 1 110 ? 18.266 -13.078 -25.047 1 95.94 110 MET A CA 1
ATOM 838 C C . MET A 1 110 ? 19.484 -12.188 -25.219 1 95.94 110 MET A C 1
ATOM 840 O O . MET A 1 110 ? 19.375 -11.047 -25.656 1 95.94 110 MET A O 1
ATOM 844 N N . GLY A 1 111 ? 20.578 -12.656 -24.891 1 94.69 111 GLY A N 1
ATOM 845 C CA . GLY A 1 111 ? 21.812 -11.914 -24.984 1 94.69 111 GLY A CA 1
ATOM 846 C C . GLY A 1 111 ? 22.219 -11.602 -26.406 1 94.69 111 GLY A C 1
ATOM 847 O O . GLY A 1 111 ? 22.922 -10.617 -26.656 1 94.69 111 GLY A O 1
ATOM 848 N N . LYS A 1 112 ? 21.797 -12.391 -27.375 1 94.19 112 LYS A N 1
ATOM 849 C CA . LYS A 1 112 ? 22.109 -12.18 -28.797 1 94.19 112 LYS A CA 1
ATOM 850 C C . LYS A 1 112 ? 21.375 -10.961 -29.344 1 94.19 112 LYS A C 1
ATOM 852 O O . LYS A 1 112 ? 21.75 -10.422 -30.391 1 94.19 112 LYS A O 1
ATOM 857 N N . GLY A 1 113 ? 20.281 -10.625 -28.625 1 92.56 113 GLY A N 1
ATOM 858 C CA . GLY A 1 113 ? 19.5 -9.469 -29.062 1 92.56 113 GLY A CA 1
ATOM 859 C C . GLY A 1 113 ? 18.859 -9.672 -30.422 1 92.56 113 GLY A C 1
ATOM 860 O O . GLY A 1 113 ? 18.234 -10.703 -30.672 1 92.56 113 GLY A O 1
ATOM 861 N N . LYS A 1 114 ? 19.078 -8.75 -31.375 1 92.81 114 LYS A N 1
ATOM 862 C CA . LYS A 1 114 ? 18.406 -8.75 -32.688 1 92.81 114 LYS A CA 1
ATOM 863 C C . LYS A 1 114 ? 18.984 -9.828 -33.594 1 92.81 114 LYS A C 1
ATOM 865 O O . LYS A 1 114 ? 18.359 -10.203 -34.594 1 92.81 114 LYS A O 1
ATOM 870 N N . THR A 1 115 ? 20.109 -10.367 -33.281 1 93.25 115 THR A N 1
ATOM 871 C CA . THR A 1 115 ? 20.734 -11.383 -34.094 1 93.25 115 THR A CA 1
ATOM 872 C C . THR A 1 115 ? 20.156 -12.758 -33.812 1 93.25 115 THR A C 1
ATOM 874 O O . THR A 1 115 ? 20.375 -13.703 -34.594 1 93.25 115 THR A O 1
ATOM 877 N N . SER A 1 116 ? 19.406 -12.875 -32.781 1 94.25 116 SER A N 1
ATOM 878 C CA . SER A 1 116 ? 18.75 -14.141 -32.5 1 94.25 116 SER A CA 1
ATOM 879 C C . SER A 1 116 ? 17.562 -14.383 -33.406 1 94.25 116 SER A C 1
ATOM 881 O O . SER A 1 116 ? 16.75 -13.484 -33.625 1 94.25 116 SER A O 1
ATOM 883 N N . ARG A 1 117 ? 17.469 -15.562 -33.906 1 93.19 117 ARG A N 1
ATOM 884 C CA . ARG A 1 117 ? 16.312 -15.914 -34.719 1 93.19 117 ARG A CA 1
ATOM 885 C C . ARG A 1 117 ? 15.031 -15.859 -33.906 1 93.19 117 ARG A C 1
ATOM 887 O O . ARG A 1 117 ? 13.93 -15.758 -34.469 1 93.19 117 ARG A O 1
ATOM 894 N N . TRP A 1 118 ? 15.172 -15.93 -32.625 1 95.62 118 TRP A N 1
ATOM 895 C CA . TRP A 1 118 ? 14.023 -15.961 -31.719 1 95.62 118 TRP A CA 1
ATOM 896 C C . TRP A 1 118 ? 13.688 -14.562 -31.219 1 95.62 118 TRP A C 1
ATOM 898 O O . TRP A 1 118 ? 12.781 -14.391 -30.391 1 95.62 118 TRP A O 1
ATOM 908 N N . HIS A 1 119 ? 14.328 -13.555 -31.625 1 94.94 119 HIS A N 1
ATOM 909 C CA . HIS A 1 119 ? 14.219 -12.195 -31.078 1 94.94 119 HIS A CA 1
ATOM 910 C C . HIS A 1 119 ? 12.773 -11.719 -31.078 1 94.94 119 HIS A C 1
ATOM 912 O O . HIS A 1 119 ? 12.289 -11.188 -30.078 1 94.94 119 HIS A O 1
ATOM 918 N N . PRO A 1 120 ? 11.992 -11.906 -32.156 1 93.38 120 PRO A N 1
ATOM 919 C CA . PRO A 1 120 ? 10.602 -11.445 -32.125 1 93.38 120 PRO A CA 1
ATOM 920 C C . PRO A 1 120 ? 9.773 -12.102 -31.031 1 93.38 120 PRO A C 1
ATOM 922 O O . PRO A 1 120 ? 8.883 -11.469 -30.453 1 93.38 120 PRO A O 1
ATOM 925 N N . TYR A 1 121 ? 10.07 -13.32 -30.734 1 95.38 121 TYR A N 1
ATOM 926 C CA . TYR A 1 121 ? 9.367 -14.062 -29.688 1 95.38 121 TYR A CA 1
ATOM 927 C C . TYR A 1 121 ? 9.812 -13.609 -28.297 1 95.38 121 TYR A C 1
ATOM 929 O O . TYR A 1 121 ? 8.977 -13.344 -27.438 1 95.38 121 TYR A O 1
ATOM 937 N N . LEU A 1 122 ? 11.102 -13.438 -28.125 1 95.31 122 LEU A N 1
ATOM 938 C CA . LEU A 1 122 ? 11.672 -13.086 -26.844 1 95.31 122 LEU A CA 1
ATOM 939 C C . LEU A 1 122 ? 11.18 -11.719 -26.375 1 95.31 122 LEU A C 1
ATOM 941 O O . LEU A 1 122 ? 10.969 -11.508 -25.172 1 95.31 122 LEU A O 1
ATOM 945 N N . MET A 1 123 ? 10.938 -10.859 -27.344 1 91.44 123 MET A N 1
ATOM 946 C CA . MET A 1 123 ? 10.484 -9.508 -27.016 1 91.44 123 MET A CA 1
ATOM 947 C C . MET A 1 123 ? 9.039 -9.516 -26.547 1 91.44 123 MET A C 1
ATOM 949 O O . MET A 1 123 ? 8.578 -8.562 -25.922 1 91.44 123 MET A O 1
ATOM 953 N N . HIS A 1 124 ? 8.352 -10.578 -26.75 1 89.12 124 HIS A N 1
ATOM 954 C CA . HIS A 1 124 ? 6.941 -10.648 -26.391 1 89.12 124 HIS A CA 1
ATOM 955 C C . HIS A 1 124 ? 6.742 -11.375 -25.078 1 89.12 124 HIS A C 1
ATOM 957 O O . HIS A 1 124 ? 5.633 -11.414 -24.547 1 89.12 124 HIS A O 1
ATOM 963 N N . LEU A 1 125 ? 7.82 -11.922 -24.547 1 91.19 125 LEU A N 1
ATOM 964 C CA . LEU A 1 125 ? 7.75 -12.555 -23.234 1 91.19 125 LEU A CA 1
ATOM 965 C C . LEU A 1 125 ? 7.578 -11.508 -22.141 1 91.19 125 LEU A C 1
ATOM 967 O O . LEU A 1 125 ? 7.996 -10.359 -22.297 1 91.19 125 LEU A O 1
ATOM 971 N N . PRO A 1 126 ? 6.914 -11.891 -21.047 1 87.62 126 PRO A N 1
ATOM 972 C CA . PRO A 1 126 ? 6.812 -10.945 -19.922 1 87.62 126 PRO A CA 1
ATOM 973 C C . PRO A 1 126 ? 8.172 -10.438 -19.453 1 87.62 126 PRO A C 1
ATOM 975 O O . PRO A 1 126 ? 9.141 -11.211 -19.422 1 87.62 126 PRO A O 1
ATOM 978 N N . HIS A 1 127 ? 8.227 -9.211 -19.062 1 86.69 127 HIS A N 1
ATOM 979 C CA . HIS A 1 127 ? 9.492 -8.617 -18.656 1 86.69 127 HIS A CA 1
ATOM 980 C C . HIS A 1 127 ? 9.836 -9 -17.219 1 86.69 127 HIS A C 1
ATOM 982 O O . HIS A 1 127 ? 11.008 -8.992 -16.828 1 86.69 127 HIS A O 1
ATOM 988 N N . THR A 1 128 ? 8.773 -9.203 -16.516 1 87.31 128 THR A N 1
ATOM 989 C CA . THR A 1 128 ? 8.992 -9.555 -15.109 1 87.31 128 THR A CA 1
ATOM 990 C C . THR A 1 128 ? 7.93 -10.547 -14.633 1 87.31 128 THR A C 1
ATOM 992 O O . THR A 1 128 ? 6.848 -10.641 -15.211 1 87.31 128 THR A O 1
ATOM 995 N N . TYR A 1 129 ? 8.367 -11.359 -13.672 1 89.94 129 TYR A N 1
ATOM 996 C CA . TYR A 1 129 ? 7.477 -12.289 -12.992 1 89.94 129 TYR A CA 1
ATOM 997 C C . TYR A 1 129 ? 7.461 -12.031 -11.492 1 89.94 129 TYR A C 1
ATOM 999 O O . TYR A 1 129 ? 8.508 -11.805 -10.883 1 89.94 129 TYR A O 1
ATOM 1007 N N . ASP A 1 130 ? 6.277 -12.055 -10.945 1 90.44 130 ASP A N 1
ATOM 1008 C CA . ASP A 1 130 ? 6.168 -11.867 -9.5 1 90.44 130 ASP A CA 1
ATOM 1009 C C . ASP A 1 130 ? 6.043 -13.203 -8.781 1 90.44 130 ASP A C 1
ATOM 1011 O O . ASP A 1 130 ? 5.121 -13.406 -7.984 1 90.44 130 ASP A O 1
ATOM 1015 N N . VAL A 1 131 ? 6.977 -14.062 -9.094 1 94.31 131 VAL A N 1
ATOM 1016 C CA . VAL A 1 131 ? 6.984 -15.375 -8.461 1 94.31 131 VAL A CA 1
ATOM 1017 C C . VAL A 1 131 ? 7.582 -15.266 -7.055 1 94.31 131 VAL A C 1
ATOM 1019 O O . VAL A 1 131 ? 8.273 -14.297 -6.746 1 94.31 131 VAL A O 1
ATOM 1022 N N . LEU A 1 132 ? 7.359 -16.234 -6.176 1 95.81 132 LEU A N 1
ATOM 1023 C CA . LEU A 1 132 ? 7.77 -16.219 -4.777 1 95.81 132 LEU A CA 1
ATOM 1024 C C . LEU A 1 132 ? 9.273 -16.016 -4.652 1 95.81 132 LEU A C 1
ATOM 1026 O O . LEU A 1 132 ? 9.742 -15.344 -3.725 1 95.81 132 LEU A O 1
ATOM 1030 N N . ALA A 1 133 ? 10.023 -16.547 -5.582 1 95.19 133 ALA A N 1
ATOM 1031 C CA . ALA A 1 133 ? 11.477 -16.422 -5.535 1 95.19 133 ALA A CA 1
ATOM 1032 C C . ALA A 1 133 ? 11.898 -14.953 -5.594 1 95.19 133 ALA A C 1
ATOM 1034 O O . ALA A 1 133 ? 13.031 -14.617 -5.23 1 95.19 133 ALA A O 1
ATOM 1035 N N . MET A 1 134 ? 11.055 -14.07 -6.059 1 92.62 134 MET A N 1
ATOM 1036 C CA . MET A 1 134 ? 11.367 -12.648 -6.184 1 92.62 134 MET A CA 1
ATOM 1037 C C . MET A 1 134 ? 10.898 -11.883 -4.953 1 92.62 134 MET A C 1
ATOM 1039 O O . MET A 1 134 ? 11.125 -10.672 -4.848 1 92.62 134 MET A O 1
ATOM 1043 N N . PHE A 1 135 ? 10.203 -12.555 -4.055 1 91.5 135 PHE A N 1
ATOM 1044 C CA . PHE A 1 135 ? 9.695 -11.883 -2.863 1 91.5 135 PHE A CA 1
ATOM 1045 C C . PHE A 1 135 ? 10.828 -11.539 -1.909 1 91.5 135 PHE A C 1
ATOM 1047 O O . PHE A 1 135 ? 11.633 -12.406 -1.547 1 91.5 135 PHE A O 1
ATOM 1054 N N . GLY A 1 136 ? 10.938 -10.305 -1.601 1 85.12 136 GLY A N 1
ATOM 1055 C CA . GLY A 1 136 ? 11.859 -9.898 -0.549 1 85.12 136 GLY A CA 1
ATOM 1056 C C . GLY A 1 136 ? 11.352 -10.234 0.843 1 85.12 136 GLY A C 1
ATOM 1057 O O . GLY A 1 136 ? 10.297 -10.852 0.996 1 85.12 136 GLY A O 1
ATOM 1058 N N . GLU A 1 137 ? 12.125 -9.875 1.825 1 82.25 137 GLU A N 1
ATOM 1059 C CA . GLU A 1 137 ? 11.789 -10.172 3.213 1 82.25 137 GLU A CA 1
ATOM 1060 C C . GLU A 1 137 ? 10.438 -9.578 3.6 1 82.25 137 GLU A C 1
ATOM 1062 O O . GLU A 1 137 ? 9.633 -10.234 4.262 1 82.25 137 GLU A O 1
ATOM 1067 N N . PHE A 1 138 ? 10.172 -8.406 3.107 1 76.62 138 PHE A N 1
ATOM 1068 C CA . PHE A 1 138 ? 8.945 -7.703 3.447 1 76.62 138 PHE A CA 1
ATOM 1069 C C . PHE A 1 138 ? 7.73 -8.422 2.863 1 76.62 138 P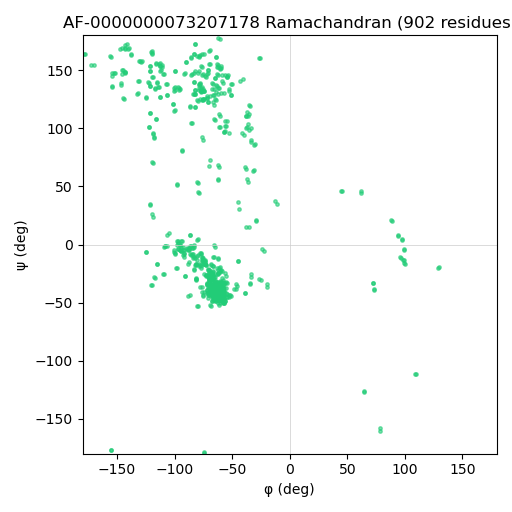HE A C 1
ATOM 1071 O O . PHE A 1 138 ? 6.75 -8.664 3.566 1 76.62 138 PHE A O 1
ATOM 1078 N N . GLU A 1 139 ? 7.777 -8.766 1.583 1 85.75 139 GLU A N 1
ATOM 1079 C CA . GLU A 1 139 ? 6.676 -9.445 0.913 1 85.75 139 GLU A CA 1
ATOM 1080 C C . GLU A 1 139 ? 6.465 -10.844 1.483 1 85.75 139 GLU A C 1
ATOM 1082 O O . GLU A 1 139 ? 5.328 -11.289 1.659 1 85.75 139 GLU A O 1
ATOM 1087 N N . LYS A 1 140 ? 7.574 -11.469 1.774 1 90.25 140 LYS A N 1
ATOM 1088 C CA . LYS A 1 140 ? 7.535 -12.82 2.334 1 90.25 140 LYS A CA 1
ATOM 1089 C C . LYS A 1 140 ? 6.816 -12.828 3.68 1 90.25 140 LYS A C 1
ATOM 1091 O O . LYS A 1 140 ? 5.938 -13.664 3.91 1 90.25 140 LYS A O 1
ATOM 1096 N N . ARG A 1 141 ? 7.121 -11.914 4.539 1 83.38 141 ARG A N 1
ATOM 1097 C CA . ARG A 1 141 ? 6.52 -11.844 5.867 1 83.38 141 ARG A CA 1
ATOM 1098 C C . ARG A 1 141 ? 5.055 -11.43 5.785 1 83.38 141 ARG A C 1
ATOM 1100 O O . ARG A 1 141 ? 4.266 -11.727 6.684 1 83.38 141 ARG A O 1
ATOM 1107 N N . ALA A 1 142 ? 4.762 -10.719 4.66 1 84.56 142 ALA A N 1
ATOM 1108 C CA . ALA A 1 142 ? 3.385 -10.273 4.473 1 84.56 142 ALA A CA 1
ATOM 1109 C C . ALA A 1 142 ? 2.445 -11.453 4.266 1 84.56 142 ALA A C 1
ATOM 1111 O O . ALA A 1 142 ? 1.231 -11.328 4.441 1 84.56 142 ALA A O 1
ATOM 1112 N N . LEU A 1 143 ? 2.986 -12.633 3.91 1 91.44 143 LEU A N 1
ATOM 1113 C CA . LEU A 1 143 ? 2.17 -13.836 3.77 1 91.44 143 LEU A CA 1
ATOM 1114 C C . LEU A 1 143 ? 1.629 -14.281 5.121 1 91.44 143 LEU A C 1
ATOM 1116 O O . LEU A 1 143 ? 0.549 -14.875 5.199 1 91.44 143 LEU A O 1
ATOM 1120 N N . GLN A 1 144 ? 2.414 -14.055 6.266 1 88.62 144 GLN A N 1
ATOM 1121 C CA . GLN A 1 144 ? 2.08 -14.234 7.676 1 88.62 144 GLN A CA 1
ATOM 1122 C C . GLN A 1 144 ? 2.006 -15.711 8.047 1 88.62 144 GLN A C 1
ATOM 1124 O O . GLN A 1 144 ? 2.316 -16.094 9.172 1 88.62 144 GLN A O 1
ATOM 1129 N N . VAL A 1 145 ? 1.562 -16.656 7.094 1 92.12 145 VAL A N 1
ATOM 1130 C CA . VAL A 1 145 ? 1.388 -18.078 7.363 1 92.12 145 VAL A CA 1
ATOM 1131 C C . VAL A 1 145 ? 2.73 -18.797 7.242 1 92.12 145 VAL A C 1
ATOM 1133 O O . VAL A 1 145 ? 3.41 -18.688 6.219 1 92.12 145 VAL A O 1
ATOM 1136 N N . ASP A 1 146 ? 3.088 -19.562 8.211 1 90.94 146 ASP A N 1
ATOM 1137 C CA . ASP A 1 146 ? 4.398 -20.203 8.305 1 90.94 146 ASP A CA 1
ATOM 1138 C C . ASP A 1 146 ? 4.688 -21.047 7.062 1 90.94 146 ASP A C 1
ATOM 1140 O O . ASP A 1 146 ? 5.793 -21 6.52 1 90.94 146 ASP A O 1
ATOM 1144 N N . GLU A 1 147 ? 3.771 -21.844 6.676 1 92.06 147 GLU A N 1
ATOM 1145 C CA . GLU A 1 147 ? 3.965 -22.703 5.508 1 92.06 147 GLU A CA 1
ATOM 1146 C C . GLU A 1 147 ? 4.297 -21.875 4.27 1 92.06 147 GLU A C 1
ATOM 1148 O O . GLU A 1 147 ? 5.207 -22.219 3.51 1 92.06 147 GLU A O 1
ATOM 1153 N N . ALA A 1 148 ? 3.518 -20.797 4.047 1 95.38 148 ALA A N 1
ATOM 1154 C CA . ALA A 1 148 ? 3.738 -19.938 2.885 1 95.38 148 ALA A CA 1
ATOM 1155 C C . ALA A 1 148 ? 5.105 -19.266 2.953 1 95.38 148 ALA A C 1
ATOM 1157 O O . ALA A 1 148 ? 5.797 -19.156 1.94 1 95.38 148 ALA A O 1
ATOM 1158 N N . ILE A 1 149 ? 5.504 -18.828 4.133 1 93.94 149 ILE A N 1
ATOM 1159 C CA . ILE A 1 149 ? 6.812 -18.219 4.336 1 93.94 149 ILE A CA 1
ATOM 1160 C C . ILE A 1 149 ? 7.91 -19.234 4.027 1 93.94 149 ILE A C 1
ATOM 1162 O O . ILE A 1 149 ? 8.875 -18.906 3.318 1 93.94 149 ILE A O 1
ATOM 1166 N N . TRP A 1 150 ? 7.684 -20.438 4.461 1 94.62 150 TRP A N 1
ATOM 1167 C CA . TRP A 1 150 ? 8.648 -21.5 4.238 1 94.62 150 TRP A CA 1
ATOM 1168 C C . TRP A 1 150 ? 8.773 -21.828 2.752 1 94.62 150 TRP A C 1
ATOM 1170 O O . TRP A 1 150 ? 9.883 -21.969 2.232 1 94.62 150 TRP A O 1
ATOM 1180 N N . VAL A 1 151 ? 7.676 -21.984 2.102 1 96.06 151 VAL A N 1
ATOM 1181 C CA . VAL A 1 151 ? 7.668 -22.266 0.67 1 96.06 151 VAL A CA 1
ATOM 1182 C C . VAL A 1 151 ? 8.406 -21.156 -0.08 1 96.06 151 VAL A C 1
ATOM 1184 O O . VAL A 1 151 ? 9.148 -21.438 -1.03 1 96.06 151 VAL A O 1
ATOM 1187 N N . THR A 1 152 ? 8.203 -19.906 0.326 1 95.88 152 THR A N 1
ATOM 1188 C CA . THR A 1 152 ? 8.859 -18.75 -0.297 1 95.88 152 THR A CA 1
ATOM 1189 C C . THR A 1 152 ? 10.367 -18.812 -0.086 1 95.88 152 THR A C 1
ATOM 1191 O O . THR A 1 152 ? 11.141 -18.609 -1.023 1 95.88 152 THR A O 1
ATOM 1194 N N . GLU A 1 153 ? 10.766 -19.125 1.13 1 95.5 153 GLU A N 1
ATOM 1195 C CA . GLU A 1 153 ? 12.18 -19.25 1.443 1 95.5 153 GLU A CA 1
ATOM 1196 C C . GLU A 1 153 ? 12.836 -20.359 0.64 1 95.5 153 GLU A C 1
ATOM 1198 O O . GLU A 1 153 ? 13.93 -20.203 0.103 1 95.5 153 GLU A O 1
ATOM 1203 N N . LYS A 1 154 ? 12.172 -21.469 0.596 1 96.12 154 LYS A N 1
ATOM 1204 C CA . LYS A 1 154 ? 12.68 -22.609 -0.163 1 96.12 154 LYS A CA 1
ATOM 1205 C C . LYS A 1 154 ? 12.805 -22.266 -1.645 1 96.12 154 LYS A C 1
ATOM 1207 O O . LYS A 1 154 ? 13.781 -22.672 -2.297 1 96.12 154 LYS A O 1
ATOM 1212 N N . ALA A 1 155 ? 11.812 -21.641 -2.18 1 96.31 155 ALA A N 1
ATOM 1213 C CA . ALA A 1 155 ? 11.844 -21.234 -3.582 1 96.31 155 ALA A CA 1
ATOM 1214 C C . ALA A 1 155 ? 13.039 -20.328 -3.867 1 96.31 155 ALA A C 1
ATOM 1216 O O . ALA A 1 155 ? 13.727 -20.5 -4.879 1 96.31 155 ALA A O 1
ATOM 1217 N N . THR A 1 156 ? 13.289 -19.375 -2.982 1 95.44 156 THR A N 1
ATOM 1218 C CA . THR A 1 156 ? 14.398 -18.438 -3.145 1 95.44 156 THR A CA 1
ATOM 1219 C C . THR A 1 156 ? 15.742 -19.172 -3.051 1 95.44 156 THR A C 1
ATOM 1221 O O . THR A 1 156 ? 16.641 -18.938 -3.865 1 95.44 156 THR A O 1
ATOM 1224 N N . VAL A 1 157 ? 15.891 -20.016 -2.059 1 95.69 157 VAL A N 1
ATOM 1225 C CA . VAL A 1 157 ? 17.125 -20.766 -1.842 1 95.69 157 VAL A CA 1
ATOM 1226 C C . VAL A 1 157 ? 17.391 -21.672 -3.031 1 95.69 157 VAL A C 1
ATOM 1228 O O . VAL A 1 157 ? 18.531 -21.766 -3.518 1 95.69 157 VAL A O 1
ATOM 1231 N N . LYS A 1 158 ? 16.375 -22.375 -3.469 1 95.88 158 LYS A N 1
ATOM 1232 C CA . LYS A 1 158 ? 16.516 -23.266 -4.621 1 95.88 158 LYS A CA 1
ATOM 1233 C C . LYS A 1 158 ? 16.953 -22.484 -5.863 1 95.88 158 LYS A C 1
ATOM 1235 O O . LYS A 1 158 ? 17.859 -22.906 -6.586 1 95.88 158 LYS A O 1
ATOM 1240 N N . ALA A 1 159 ? 16.328 -21.391 -6.117 1 96.19 159 ALA A N 1
ATOM 1241 C CA . ALA A 1 159 ? 16.672 -20.562 -7.273 1 96.19 159 ALA A CA 1
ATOM 1242 C C . ALA A 1 159 ? 18.109 -20.078 -7.195 1 96.19 159 ALA A C 1
ATOM 1244 O O . ALA A 1 159 ? 18.828 -20.078 -8.195 1 96.19 159 ALA A O 1
ATOM 1245 N N . ARG A 1 160 ? 18.516 -19.656 -6.031 1 96.38 160 ARG A N 1
ATOM 1246 C CA . ARG A 1 160 ? 19.891 -19.188 -5.84 1 96.38 160 ARG A CA 1
ATOM 1247 C C . ARG A 1 160 ? 20.891 -20.312 -6.066 1 96.38 160 ARG A C 1
ATOM 1249 O O . ARG A 1 160 ? 21.953 -20.094 -6.66 1 96.38 160 ARG A O 1
ATOM 1256 N N . SER A 1 161 ? 20.562 -21.438 -5.523 1 96.44 161 SER A N 1
ATOM 1257 C CA . SER A 1 161 ? 21.438 -22.594 -5.703 1 96.44 161 SER A CA 1
ATOM 1258 C C . SER A 1 161 ? 21.578 -22.953 -7.176 1 96.44 161 SER A C 1
ATOM 1260 O O . SER A 1 161 ? 22.688 -23.188 -7.66 1 96.44 161 SER A O 1
ATOM 1262 N N . GLU A 1 162 ? 20.516 -22.984 -7.875 1 96.38 162 GLU A N 1
ATOM 1263 C CA . GLU A 1 162 ? 20.531 -23.312 -9.297 1 96.38 162 GLU A CA 1
ATOM 1264 C C . GLU A 1 162 ? 21.281 -22.25 -10.094 1 96.38 162 GLU A C 1
ATOM 1266 O O . GLU A 1 162 ? 22 -22.578 -11.047 1 96.38 162 GLU A O 1
ATOM 1271 N N . TRP A 1 163 ? 21.078 -21 -9.719 1 97.12 163 TRP A N 1
ATOM 1272 C CA . TRP A 1 163 ? 21.781 -19.891 -10.336 1 97.12 163 TRP A CA 1
ATOM 1273 C C . TRP A 1 163 ? 23.281 -20.047 -10.172 1 97.12 163 TRP A C 1
ATOM 1275 O O . TRP A 1 163 ? 24.047 -19.891 -11.141 1 97.12 163 TRP A O 1
ATOM 1285 N N . LYS A 1 164 ? 23.734 -20.375 -9 1 96.31 164 LYS A N 1
ATOM 1286 C CA . LYS A 1 164 ? 25.156 -20.562 -8.719 1 96.31 164 LYS A CA 1
ATOM 1287 C C . LYS A 1 164 ? 25.719 -21.75 -9.5 1 96.31 164 LYS A C 1
ATOM 1289 O O . LYS A 1 164 ? 26.828 -21.688 -10.016 1 96.31 164 LYS A O 1
ATOM 1294 N N . GLU A 1 165 ? 24.953 -22.766 -9.609 1 95.19 165 GLU A N 1
ATOM 1295 C CA . GLU A 1 165 ? 25.375 -23.953 -10.344 1 95.19 165 GLU A CA 1
ATOM 1296 C C . GLU A 1 165 ? 25.562 -23.656 -11.828 1 95.19 165 GLU A C 1
ATOM 1298 O O . GLU A 1 165 ? 26.484 -24.188 -12.461 1 95.19 165 GLU A O 1
ATOM 1303 N N . ALA A 1 166 ? 24.703 -22.859 -12.344 1 95.94 166 ALA A N 1
ATOM 1304 C CA . ALA A 1 166 ? 24.719 -22.562 -13.781 1 95.94 166 ALA A CA 1
ATOM 1305 C C . ALA A 1 166 ? 25.703 -21.453 -14.102 1 95.94 166 ALA A C 1
ATOM 1307 O O . ALA A 1 166 ? 26.016 -21.188 -15.266 1 95.94 166 ALA A O 1
ATOM 1308 N N . HIS A 1 167 ? 26.188 -20.797 -13.055 1 95.06 167 HIS A N 1
ATOM 1309 C CA . HIS A 1 167 ? 26.984 -19.594 -13.227 1 95.06 167 HIS A CA 1
ATOM 1310 C C . HIS A 1 167 ? 28.25 -19.875 -14.023 1 95.06 167 HIS A C 1
ATOM 1312 O O . HIS A 1 167 ? 28.656 -19.062 -14.859 1 95.06 167 HIS A O 1
ATOM 1318 N N . ALA A 1 168 ? 28.906 -20.984 -13.789 1 93.25 168 ALA A N 1
ATOM 1319 C CA . ALA A 1 168 ? 30.141 -21.344 -14.492 1 93.25 168 ALA A CA 1
ATOM 1320 C C . ALA A 1 168 ? 29.906 -21.469 -15.992 1 93.25 168 ALA A C 1
ATOM 1322 O O . ALA A 1 168 ? 30.719 -21.016 -16.797 1 93.25 168 ALA A O 1
ATOM 1323 N N . LEU A 1 169 ? 28.875 -22.141 -16.312 1 94.94 169 LEU A N 1
ATOM 1324 C CA . LEU A 1 169 ? 28.516 -22.297 -17.719 1 94.94 169 LEU A CA 1
ATOM 1325 C C . LEU A 1 169 ? 28.25 -20.938 -18.359 1 94.94 169 LEU A C 1
ATOM 1327 O O . LEU A 1 169 ? 28.703 -20.672 -19.484 1 94.94 169 LEU A O 1
ATOM 1331 N N . MET A 1 170 ? 27.547 -20.031 -17.703 1 96.19 170 MET A N 1
ATOM 1332 C CA . MET A 1 170 ? 27.219 -18.719 -18.234 1 96.19 170 MET A CA 1
ATOM 1333 C C . MET A 1 170 ? 28.469 -17.875 -18.438 1 96.19 170 MET A C 1
ATOM 1335 O O . MET A 1 170 ? 28.578 -17.141 -19.406 1 96.19 170 MET A O 1
ATOM 1339 N N . GLU A 1 171 ? 29.375 -18.062 -17.531 1 93.88 171 GLU A N 1
ATOM 1340 C CA . GLU A 1 171 ? 30.656 -17.359 -17.672 1 93.88 171 GLU A CA 1
ATOM 1341 C C . GLU A 1 171 ? 31.453 -17.891 -18.859 1 93.88 171 GLU A C 1
ATOM 1343 O O . GLU A 1 171 ? 32.062 -17.125 -19.594 1 93.88 171 GLU A O 1
ATOM 1348 N N . ASP A 1 172 ? 31.422 -19.219 -19 1 93.62 172 ASP A N 1
ATOM 1349 C CA . ASP A 1 172 ? 32.094 -19.844 -20.125 1 93.62 172 ASP A CA 1
ATOM 1350 C C . ASP A 1 172 ? 31.531 -19.328 -21.453 1 93.62 172 ASP A C 1
ATOM 1352 O O . ASP A 1 172 ? 32.25 -19.25 -22.453 1 93.62 172 ASP A O 1
ATOM 1356 N N . LEU A 1 173 ? 30.281 -19.016 -21.438 1 94.44 173 LEU A N 1
ATOM 1357 C CA . LEU A 1 173 ? 29.609 -18.531 -22.641 1 94.44 173 LEU A CA 1
ATOM 1358 C C . LEU A 1 173 ? 29.781 -17.031 -22.781 1 94.44 173 LEU A C 1
ATOM 1360 O O . LEU A 1 173 ? 29.219 -16.422 -23.719 1 94.44 173 LEU A O 1
ATOM 1364 N N . MET A 1 174 ? 30.438 -16.375 -21.859 1 93.62 174 MET A N 1
ATOM 1365 C CA . MET A 1 174 ? 30.766 -14.961 -21.891 1 93.62 174 MET A CA 1
ATOM 1366 C C . MET A 1 174 ? 29.516 -14.102 -21.906 1 93.62 174 MET A C 1
ATOM 1368 O O . MET A 1 174 ? 29.375 -13.195 -22.719 1 93.62 174 MET A O 1
ATOM 1372 N N . PHE A 1 175 ? 28.594 -14.492 -21.047 1 94.38 175 PHE A N 1
ATOM 1373 C CA . PHE A 1 175 ? 27.391 -13.688 -20.891 1 94.38 175 PHE A CA 1
ATOM 1374 C C . PHE A 1 175 ? 27.734 -12.258 -20.516 1 94.38 175 PHE A C 1
ATOM 1376 O O . PHE A 1 175 ? 28.688 -12.016 -19.766 1 94.38 175 PHE A O 1
ATOM 1383 N N . LYS A 1 176 ? 26.922 -11.305 -21.016 1 94.5 176 LYS A N 1
ATOM 1384 C CA . LYS A 1 176 ? 27 -9.945 -20.5 1 94.5 176 LYS A CA 1
ATOM 1385 C C . LYS A 1 176 ? 26.609 -9.891 -19.016 1 94.5 176 LYS A C 1
ATOM 1387 O O . LYS A 1 176 ? 25.797 -10.688 -18.562 1 94.5 176 LYS A O 1
ATOM 1392 N N . PRO A 1 177 ? 27.094 -8.969 -18.281 1 93.75 177 PRO A N 1
ATOM 1393 C CA . PRO A 1 177 ? 26.859 -8.883 -16.844 1 93.75 177 PRO A CA 1
ATOM 1394 C C . PRO A 1 177 ? 25.375 -8.836 -16.484 1 93.75 177 PRO A C 1
ATOM 1396 O O . PRO A 1 177 ? 24.969 -9.406 -15.477 1 93.75 177 PRO A O 1
ATOM 1399 N N . GLN A 1 178 ? 24.562 -8.242 -17.312 1 93.81 178 GLN A N 1
ATOM 1400 C CA . GLN A 1 178 ? 23.125 -8.102 -17.031 1 93.81 178 GLN A CA 1
ATOM 1401 C C . GLN A 1 178 ? 22.438 -9.453 -17.031 1 93.81 178 GLN A C 1
ATOM 1403 O O . GLN A 1 178 ? 21.422 -9.641 -16.359 1 93.81 178 GLN A O 1
ATOM 1408 N N . PHE A 1 179 ? 23.016 -10.398 -17.766 1 94.94 179 PHE A N 1
ATOM 1409 C CA . PHE A 1 179 ? 22.375 -11.703 -17.875 1 94.94 179 PHE A CA 1
ATOM 1410 C C . PHE A 1 179 ? 22.984 -12.688 -16.891 1 94.94 179 PHE A C 1
ATOM 1412 O O . PHE A 1 179 ? 22.516 -13.82 -16.766 1 94.94 179 PHE A O 1
ATOM 1419 N N . LEU A 1 180 ? 24 -12.188 -16.062 1 95.56 180 LEU A N 1
ATOM 1420 C CA . LEU A 1 180 ? 24.625 -13.016 -15.039 1 95.56 180 LEU A CA 1
ATOM 1421 C C . LEU A 1 180 ? 23.953 -12.789 -13.68 1 95.56 180 LEU A C 1
ATOM 1423 O O . LEU A 1 180 ? 24.219 -13.531 -12.727 1 95.56 180 LEU A O 1
ATOM 1427 N N . THR A 1 181 ? 23.031 -11.844 -13.672 1 95.5 181 THR A N 1
ATOM 1428 C CA . THR A 1 181 ? 22.438 -11.461 -12.406 1 95.5 181 THR A CA 1
ATOM 1429 C C . THR A 1 181 ? 21.406 -12.492 -11.961 1 95.5 181 THR A C 1
ATOM 1431 O O . THR A 1 181 ? 20.844 -13.211 -12.789 1 95.5 181 THR A O 1
ATOM 1434 N N . PHE A 1 182 ? 21.219 -12.555 -10.672 1 95.44 182 PHE A N 1
ATOM 1435 C CA . PHE A 1 182 ? 20.188 -13.414 -10.102 1 95.44 182 PHE A CA 1
ATOM 1436 C C . PHE A 1 182 ? 18.812 -13.047 -10.648 1 95.44 182 PHE A C 1
ATOM 1438 O O . PHE A 1 182 ? 17.984 -13.93 -10.898 1 95.44 182 PHE A O 1
ATOM 1445 N N . LYS A 1 183 ? 18.531 -11.781 -10.852 1 93.38 183 LYS A N 1
ATOM 1446 C CA . LYS A 1 183 ? 17.266 -11.312 -11.398 1 93.38 183 LYS A CA 1
ATOM 1447 C C . LYS A 1 183 ? 17.031 -11.875 -12.805 1 93.38 183 LYS A C 1
ATOM 1449 O O . LYS A 1 183 ? 15.922 -12.297 -13.125 1 93.38 183 LYS A O 1
ATOM 1454 N N . ALA A 1 184 ? 18.094 -11.883 -13.586 1 96.12 184 ALA A N 1
ATOM 1455 C CA . ALA A 1 184 ? 17.984 -12.438 -14.93 1 96.12 184 ALA A CA 1
ATOM 1456 C C . ALA A 1 184 ? 17.688 -13.938 -14.883 1 96.12 184 ALA A C 1
ATOM 1458 O O . ALA A 1 184 ? 16.875 -14.445 -15.664 1 96.12 184 ALA A O 1
ATOM 1459 N N . TRP A 1 185 ? 18.359 -14.602 -13.969 1 97.5 185 TRP A N 1
ATOM 1460 C CA . TRP A 1 185 ? 18.141 -16.031 -13.805 1 97.5 185 TRP A CA 1
ATOM 1461 C C . TRP A 1 185 ? 16.688 -16.312 -13.414 1 97.5 185 TRP A C 1
ATOM 1463 O O . TRP A 1 185 ? 16.047 -17.203 -13.984 1 97.5 185 TRP A O 1
ATOM 1473 N N . ILE A 1 186 ? 16.141 -15.578 -12.477 1 96.62 186 ILE A N 1
ATOM 1474 C CA . ILE A 1 186 ? 14.773 -15.797 -12.008 1 96.62 186 ILE A CA 1
ATOM 1475 C C . ILE A 1 186 ? 13.789 -15.555 -13.156 1 96.62 186 ILE A C 1
ATOM 1477 O O . ILE A 1 186 ? 12.812 -16.297 -13.312 1 96.62 186 ILE A O 1
ATOM 1481 N N . TRP A 1 187 ? 14.062 -14.523 -13.914 1 96.38 187 TRP A N 1
ATOM 1482 C CA . TRP A 1 187 ? 13.203 -14.258 -15.062 1 96.38 187 TRP A CA 1
ATOM 1483 C C . TRP A 1 187 ? 13.164 -15.453 -16 1 96.38 187 TRP A C 1
ATOM 1485 O O . TRP A 1 187 ? 12.086 -15.891 -16.422 1 96.38 187 TRP A O 1
ATOM 1495 N N . ALA A 1 188 ? 14.336 -15.898 -16.312 1 97.88 188 ALA A N 1
ATOM 1496 C CA . ALA A 1 188 ? 14.414 -17.016 -17.25 1 97.88 188 ALA A CA 1
ATOM 1497 C C . ALA A 1 188 ? 13.789 -18.281 -16.656 1 97.88 188 ALA A C 1
ATOM 1499 O O . ALA A 1 188 ? 13.047 -18.984 -17.344 1 97.88 188 ALA A O 1
ATOM 1500 N N . ALA A 1 189 ? 14.078 -18.547 -15.414 1 97.31 189 ALA A N 1
ATOM 1501 C CA . ALA A 1 189 ? 13.531 -19.703 -14.727 1 97.31 189 ALA A CA 1
ATOM 1502 C C . ALA A 1 189 ? 12.008 -19.641 -14.664 1 97.31 189 ALA A C 1
ATOM 1504 O O . ALA A 1 189 ? 11.328 -20.641 -14.891 1 97.31 189 ALA A O 1
ATOM 1505 N N . ALA A 1 190 ? 11.492 -18.5 -14.336 1 95.56 190 ALA A N 1
ATOM 1506 C CA . ALA A 1 190 ? 10.047 -18.312 -14.258 1 95.56 190 ALA A CA 1
ATOM 1507 C C . ALA A 1 190 ? 9.398 -18.469 -15.633 1 95.56 190 ALA A C 1
ATOM 1509 O O . ALA A 1 190 ? 8.297 -19.016 -15.75 1 95.56 190 ALA A O 1
ATOM 1510 N N . THR A 1 191 ? 10.078 -17.969 -16.641 1 95.75 191 THR A N 1
ATOM 1511 C CA . THR A 1 191 ? 9.586 -18.156 -18 1 95.75 191 THR A CA 1
ATOM 1512 C C . THR A 1 191 ? 9.445 -19.641 -18.328 1 95.75 191 THR A C 1
ATOM 1514 O O . THR A 1 191 ? 8.406 -20.078 -18.828 1 95.75 191 THR A O 1
ATOM 1517 N N . ILE A 1 192 ? 10.469 -20.359 -18.016 1 95.62 192 ILE A N 1
ATOM 1518 C CA . ILE A 1 192 ? 10.484 -21.781 -18.328 1 95.62 192 ILE A CA 1
ATOM 1519 C C . ILE A 1 192 ? 9.43 -22.516 -17.5 1 95.62 192 ILE A C 1
ATOM 1521 O O . ILE A 1 192 ? 8.664 -23.328 -18.016 1 95.62 192 ILE A O 1
ATOM 1525 N N . SER A 1 193 ? 9.336 -22.172 -16.266 1 92.38 193 SER A N 1
ATOM 1526 C CA . SER A 1 193 ? 8.406 -22.875 -15.391 1 92.38 193 SER A CA 1
ATOM 1527 C C . SER A 1 193 ? 6.957 -22.547 -15.742 1 92.38 193 SER A C 1
ATOM 1529 O O . SER A 1 193 ? 6.078 -23.406 -15.609 1 92.38 193 SER A O 1
ATOM 1531 N N . SER A 1 194 ? 6.688 -21.406 -16.234 1 90 194 SER A N 1
ATOM 1532 C CA . SER A 1 194 ? 5.309 -20.969 -16.422 1 90 194 SER A CA 1
ATOM 1533 C C . SER A 1 194 ? 4.855 -21.188 -17.859 1 90 194 SER A C 1
ATOM 1535 O O . SER A 1 194 ? 3.656 -21.281 -18.125 1 90 194 SER A O 1
ATOM 1537 N N . ARG A 1 195 ? 5.852 -21.328 -18.781 1 90.44 195 ARG A N 1
ATOM 1538 C CA . ARG A 1 195 ? 5.395 -21.219 -20.156 1 90.44 195 ARG A CA 1
ATOM 1539 C C . ARG A 1 195 ? 5.801 -22.453 -20.969 1 90.44 195 ARG A C 1
ATOM 1541 O O . ARG A 1 195 ? 5.367 -22.609 -22.109 1 90.44 195 ARG A O 1
ATOM 1548 N N . THR A 1 196 ? 6.551 -23.297 -20.422 1 92.44 196 THR A N 1
ATOM 1549 C CA . THR A 1 196 ? 6.961 -24.469 -21.188 1 92.44 196 THR A CA 1
ATOM 1550 C C . THR A 1 196 ? 5.82 -25.469 -21.297 1 92.44 196 THR A C 1
ATOM 1552 O O . THR A 1 196 ? 5.004 -25.594 -20.375 1 92.44 196 THR A O 1
ATOM 1555 N N . LEU A 1 197 ? 5.789 -26.141 -22.422 1 90.81 197 LEU A N 1
ATOM 1556 C CA . LEU A 1 197 ? 4.844 -27.219 -22.703 1 90.81 197 LEU A CA 1
ATOM 1557 C C . LEU A 1 197 ? 5.555 -28.562 -22.766 1 90.81 197 LEU A C 1
ATOM 1559 O O . LEU A 1 197 ? 6.738 -28.625 -23.109 1 90.81 197 LEU A O 1
ATOM 1563 N N . HIS A 1 198 ? 4.781 -29.578 -22.484 1 90.12 198 HIS A N 1
ATOM 1564 C CA . HIS A 1 198 ? 5.363 -30.906 -22.438 1 90.12 198 HIS A CA 1
ATOM 1565 C C . HIS A 1 198 ? 5.605 -31.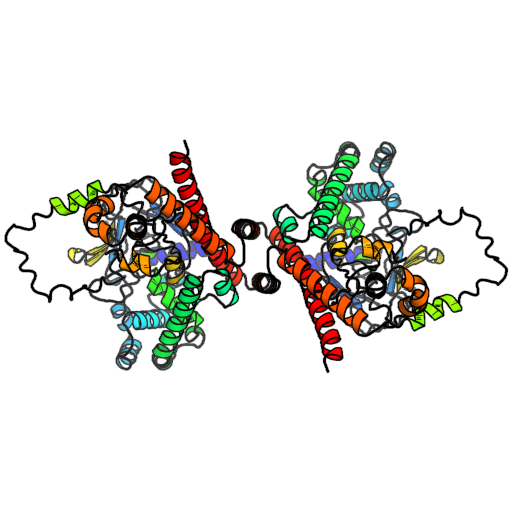453 -23.844 1 90.12 198 HIS A C 1
ATOM 1567 O O . HIS A 1 198 ? 4.727 -31.375 -24.703 1 90.12 198 HIS A O 1
ATOM 1573 N N . ILE A 1 199 ? 6.766 -31.953 -24.047 1 92.81 199 ILE A N 1
ATOM 1574 C CA . ILE A 1 199 ? 7.113 -32.719 -25.234 1 92.81 199 ILE A CA 1
ATOM 1575 C C . ILE A 1 199 ? 7.805 -34.031 -24.844 1 92.81 199 ILE A C 1
ATOM 1577 O O . ILE A 1 199 ? 8.57 -34.062 -23.875 1 92.81 199 ILE A O 1
ATOM 1581 N N . PRO A 1 200 ? 7.555 -35.062 -25.453 1 90.94 200 PRO A N 1
ATOM 1582 C CA . PRO A 1 200 ? 7.996 -36.375 -25.016 1 90.94 200 PRO A CA 1
ATOM 1583 C C . PRO A 1 200 ? 9.516 -36.531 -25.078 1 90.94 200 PRO A C 1
ATOM 1585 O O . PRO A 1 200 ? 10.078 -37.344 -24.328 1 90.94 200 PRO A O 1
ATOM 1588 N N . TRP A 1 201 ? 10.234 -35.844 -25.938 1 92.75 201 TRP A N 1
ATOM 1589 C CA . TRP A 1 201 ? 11.648 -36.125 -26.172 1 92.75 201 TRP A CA 1
ATOM 1590 C C . TRP A 1 201 ? 12.531 -35.219 -25.328 1 92.75 201 TRP A C 1
ATOM 1592 O O . TRP A 1 201 ? 13.766 -35.344 -25.359 1 92.75 201 TRP A O 1
ATOM 1602 N N . ASP A 1 202 ? 11.992 -34.344 -24.547 1 93.06 202 ASP A N 1
ATOM 1603 C CA . ASP A 1 202 ? 12.781 -33.438 -23.703 1 93.06 202 ASP A CA 1
ATOM 1604 C C . ASP A 1 202 ? 12.086 -33.188 -22.375 1 93.06 202 ASP A C 1
ATOM 1606 O O . ASP A 1 202 ? 10.984 -32.625 -22.328 1 93.06 202 ASP A O 1
ATOM 1610 N N . GLU A 1 203 ? 12.766 -33.438 -21.312 1 92.12 203 GLU A N 1
ATOM 1611 C CA . GLU A 1 203 ? 12.211 -33.281 -19.969 1 92.12 203 GLU A CA 1
ATOM 1612 C C . GLU A 1 203 ? 11.938 -31.828 -19.641 1 92.12 203 GLU A C 1
ATOM 1614 O O . GLU A 1 203 ? 11.023 -31.516 -18.859 1 92.12 203 GLU A O 1
ATOM 1619 N N . ALA A 1 204 ? 12.703 -30.906 -20.219 1 93.88 204 ALA A N 1
ATOM 1620 C CA . ALA A 1 204 ? 12.539 -29.484 -19.938 1 93.88 204 ALA A CA 1
ATOM 1621 C C . ALA A 1 204 ? 11.305 -28.938 -20.641 1 93.88 204 ALA A C 1
ATOM 1623 O O . ALA A 1 204 ? 10.82 -27.844 -20.312 1 93.88 204 ALA A O 1
ATOM 1624 N N . GLY A 1 205 ? 10.812 -29.688 -21.609 1 94.38 205 GLY A N 1
ATOM 1625 C CA . GLY A 1 205 ? 9.711 -29.188 -22.422 1 94.38 205 GLY A CA 1
ATOM 1626 C C . GLY A 1 205 ? 10.156 -28.203 -23.484 1 94.38 205 GLY A C 1
ATOM 1627 O O . GLY A 1 205 ? 11.281 -28.281 -23.984 1 94.38 205 GLY A O 1
ATOM 1628 N N . CYS A 1 206 ? 9.203 -27.359 -23.953 1 95.94 206 CYS A N 1
ATOM 1629 C CA . CYS A 1 206 ? 9.508 -26.391 -25 1 95.94 206 CYS A CA 1
ATOM 1630 C C . CYS A 1 206 ? 8.727 -25.109 -24.797 1 95.94 206 CYS A C 1
ATOM 1632 O O . CYS A 1 206 ? 7.652 -25.109 -24.203 1 95.94 206 CYS A O 1
ATOM 1634 N N . LEU A 1 207 ? 9.391 -24.047 -25.188 1 96.81 207 LEU A N 1
ATOM 1635 C CA . LEU A 1 207 ? 8.633 -22.797 -25.359 1 96.81 207 LEU A CA 1
ATOM 1636 C C . LEU A 1 207 ? 7.941 -22.766 -26.719 1 96.81 207 LEU A C 1
ATOM 1638 O O . LEU A 1 207 ? 8.531 -23.125 -27.734 1 96.81 207 LEU A O 1
ATOM 1642 N N . CYS A 1 208 ? 6.711 -22.406 -26.672 1 95.62 208 CYS A N 1
ATOM 1643 C CA . CYS A 1 208 ? 5.871 -22.484 -27.859 1 95.62 208 CYS A CA 1
ATOM 1644 C C . CYS A 1 208 ? 5.348 -21.109 -28.25 1 95.62 208 CYS A C 1
ATOM 1646 O O . CYS A 1 208 ? 4.289 -20.688 -27.781 1 95.62 208 CYS A O 1
ATOM 1648 N N . PRO A 1 209 ? 6.039 -20.422 -29.203 1 95.69 209 PRO A N 1
ATOM 1649 C CA . PRO A 1 209 ? 5.551 -19.109 -29.625 1 95.69 209 PRO A CA 1
ATOM 1650 C C . PRO A 1 209 ? 4.07 -19.125 -30 1 95.69 209 PRO A C 1
ATOM 1652 O O . PRO A 1 209 ? 3.602 -20.062 -30.641 1 95.69 209 PRO A O 1
ATOM 1655 N N . VAL A 1 210 ? 3.348 -18.109 -29.578 1 93.31 210 VAL A N 1
ATOM 1656 C CA . VAL A 1 210 ? 1.912 -17.938 -29.797 1 93.31 210 VAL A CA 1
ATOM 1657 C C . VAL A 1 210 ? 1.143 -18.906 -28.906 1 93.31 210 VAL A C 1
ATOM 1659 O O . VAL A 1 210 ? 0.102 -18.562 -28.344 1 93.31 210 VAL A O 1
ATOM 1662 N N . GLY A 1 211 ? 1.679 -20.109 -28.766 1 92.12 211 GLY A N 1
ATOM 1663 C CA . GLY A 1 211 ? 1.03 -21.109 -27.922 1 92.12 211 GLY A CA 1
ATOM 1664 C C . GLY A 1 211 ? 1.003 -20.734 -26.453 1 92.12 211 GLY A C 1
ATOM 1665 O O . GLY A 1 211 ? 0.098 -21.125 -25.719 1 92.12 211 GLY A O 1
ATOM 1666 N N . ASP A 1 212 ? 1.964 -20.047 -26.031 1 88.69 212 ASP A N 1
ATOM 1667 C CA . ASP A 1 212 ? 2.043 -19.703 -24.609 1 88.69 212 ASP A CA 1
ATOM 1668 C C . ASP A 1 212 ? 1.257 -18.422 -24.297 1 88.69 212 ASP A C 1
ATOM 1670 O O . ASP A 1 212 ? 1.333 -17.891 -23.188 1 88.69 212 ASP A O 1
ATOM 1674 N N . LEU A 1 213 ? 0.478 -17.891 -25.312 1 87.88 213 LEU A N 1
ATOM 1675 C CA . LEU A 1 213 ? -0.391 -16.734 -25.109 1 87.88 213 LEU A CA 1
ATOM 1676 C C . LEU A 1 213 ? -1.71 -17.156 -24.469 1 87.88 213 LEU A C 1
ATOM 1678 O O . LEU A 1 213 ? -2.455 -16.312 -23.969 1 87.88 213 LEU A O 1
ATOM 1682 N N . PHE A 1 214 ? -1.961 -18.406 -24.547 1 87.5 214 PHE A N 1
ATOM 1683 C CA . PHE A 1 214 ? -3.188 -18.891 -23.938 1 87.5 214 PHE A CA 1
ATOM 1684 C C . PHE A 1 214 ? -3.17 -18.641 -22.422 1 87.5 214 PHE A C 1
ATOM 1686 O O . PHE A 1 214 ? -2.141 -18.828 -21.781 1 87.5 214 PHE A O 1
ATOM 1693 N N . ASN A 1 215 ? -4.273 -18.156 -21.969 1 81.12 215 ASN A N 1
ATOM 1694 C CA . ASN A 1 215 ? -4.438 -18.109 -20.516 1 81.12 215 ASN A CA 1
ATOM 1695 C C . ASN A 1 215 ? -4.977 -19.438 -19.984 1 81.12 215 ASN A C 1
ATOM 1697 O O . ASN A 1 215 ? -5.449 -20.266 -20.734 1 81.12 215 ASN A O 1
ATOM 1701 N N . TYR A 1 216 ? -4.727 -19.5 -18.703 1 73.62 216 TYR A N 1
ATOM 1702 C CA . TYR A 1 216 ? -5.066 -20.797 -18.094 1 73.62 216 TYR A CA 1
ATOM 1703 C C . TYR A 1 216 ? -6.277 -20.656 -17.188 1 73.62 216 TYR A C 1
ATOM 1705 O O . TYR A 1 216 ? -6.555 -19.578 -16.656 1 73.62 216 TYR A O 1
ATOM 1713 N N . ASP A 1 217 ? -7.051 -21.625 -17.109 1 72.88 217 ASP A N 1
ATOM 1714 C CA . ASP A 1 217 ? -8.172 -21.734 -16.188 1 72.88 217 ASP A CA 1
ATOM 1715 C C . ASP A 1 217 ? -8.039 -22.984 -15.312 1 72.88 217 ASP A C 1
ATOM 1717 O O . ASP A 1 217 ? -7.484 -24 -15.75 1 72.88 217 ASP A O 1
ATOM 1721 N N . ALA A 1 218 ? -8.406 -22.812 -13.969 1 65.75 218 ALA A N 1
ATOM 1722 C CA . ALA A 1 218 ? -8.406 -23.984 -13.078 1 65.75 218 ALA A CA 1
ATOM 1723 C C . ALA A 1 218 ? -9.438 -25.016 -13.523 1 65.75 218 ALA A C 1
ATOM 1725 O O . ALA A 1 218 ? -10.492 -24.656 -14.055 1 65.75 218 ALA A O 1
ATOM 1726 N N . PRO A 1 219 ? -8.969 -26.297 -13.469 1 60.22 219 PRO A N 1
ATOM 1727 C CA . PRO A 1 219 ? -9.961 -27.312 -13.82 1 60.22 219 PRO A CA 1
ATOM 1728 C C . PRO A 1 219 ? -11.211 -27.25 -12.938 1 60.22 219 PRO A C 1
ATOM 1730 O O . PRO A 1 219 ? -11.133 -26.859 -11.773 1 60.22 219 PRO A O 1
ATOM 1733 N N . GLY A 1 220 ? -12.297 -26.578 -13.398 1 51.81 220 GLY A N 1
ATOM 1734 C CA . GLY A 1 220 ? -13.531 -26.531 -12.625 1 51.81 220 GLY A CA 1
ATOM 1735 C C . GLY A 1 220 ? -13.695 -27.719 -11.688 1 51.81 220 GLY A C 1
ATOM 1736 O O . GLY A 1 220 ? -12.883 -28.641 -11.703 1 51.81 220 GLY A O 1
ATOM 1737 N N . GLU A 1 221 ? -14.633 -27.656 -10.539 1 45.75 221 GLU A N 1
ATOM 1738 C CA . GLU A 1 221 ? -15 -28.625 -9.523 1 45.75 221 GLU A CA 1
ATOM 1739 C C . GLU A 1 221 ? -15.078 -30.031 -10.117 1 45.75 221 GLU A C 1
ATOM 1741 O O . GLU A 1 221 ? -15.688 -30.234 -11.164 1 45.75 221 GLU A O 1
ATOM 1746 N N . GLU A 1 222 ? -14.109 -30.828 -9.953 1 41.22 222 GLU A N 1
ATOM 1747 C CA . GLU A 1 222 ? -14.5 -32.219 -10.133 1 41.22 222 GLU A CA 1
ATOM 1748 C C . GLU A 1 222 ? -15.922 -32.469 -9.641 1 41.22 222 GLU A C 1
ATOM 1750 O O . GLU A 1 222 ? -16.359 -31.859 -8.648 1 41.22 222 GLU A O 1
ATOM 1755 N N . PRO A 1 223 ? -16.953 -32.906 -10.414 1 35 223 PRO A N 1
ATOM 1756 C CA . PRO A 1 223 ? -18.234 -33.25 -9.789 1 35 223 PRO A CA 1
ATOM 1757 C C . PRO A 1 223 ? -18.062 -33.844 -8.398 1 35 223 PRO A C 1
ATOM 1759 O O . PRO A 1 223 ? -17.156 -34.656 -8.18 1 35 223 PRO A O 1
ATOM 1762 N N . SER A 1 224 ? -18.25 -33.094 -7.352 1 35.5 224 SER A N 1
ATOM 1763 C CA . SER A 1 224 ? -18.281 -33.625 -5.996 1 35.5 224 SER A CA 1
ATOM 1764 C C . SER A 1 224 ? -18.891 -35.031 -5.969 1 35.5 224 SER A C 1
ATOM 1766 O O . SER A 1 224 ? -19.047 -35.625 -4.898 1 35.5 224 SER A O 1
ATOM 1768 N N . ASP A 1 225 ? -19.781 -35.375 -6.898 1 31.05 225 ASP A N 1
ATOM 1769 C CA . ASP A 1 225 ? -20.531 -36.594 -6.594 1 31.05 225 ASP A CA 1
ATOM 1770 C C . ASP A 1 225 ? -19.594 -37.812 -6.453 1 31.05 225 ASP A C 1
ATOM 1772 O O . ASP A 1 225 ? -18.781 -38.062 -7.34 1 31.05 225 ASP A O 1
ATOM 1776 N N . VAL A 1 226 ? -19.266 -38.25 -5.254 1 34.91 226 VAL A N 1
ATOM 1777 C CA . VAL A 1 226 ? -18.828 -39.594 -4.871 1 34.91 226 VAL A CA 1
ATOM 1778 C C . VAL A 1 226 ? -19.234 -40.594 -5.938 1 34.91 226 VAL A C 1
ATOM 1780 O O . VAL A 1 226 ? -18.625 -41.656 -6.078 1 34.91 226 VAL A O 1
ATOM 1783 N N . GLU A 1 227 ? -20.438 -40.406 -6.559 1 32.59 227 GLU A N 1
ATOM 1784 C CA . GLU A 1 227 ? -21 -41.438 -7.426 1 32.59 227 GLU A CA 1
ATOM 1785 C C . GLU A 1 227 ? -20.125 -41.656 -8.664 1 32.59 227 GLU A C 1
ATOM 1787 O O . GLU A 1 227 ? -19.969 -42.781 -9.141 1 32.59 227 GLU A O 1
ATOM 1792 N N . ASP A 1 228 ? -19.484 -40.625 -9.227 1 32.88 228 ASP A N 1
ATOM 1793 C CA . ASP A 1 228 ? -18.828 -40.969 -10.492 1 32.88 228 ASP A CA 1
ATOM 1794 C C . ASP A 1 228 ? -17.406 -41.5 -10.258 1 32.88 228 ASP A C 1
ATOM 1796 O O . ASP A 1 228 ? -16.688 -41.781 -11.211 1 32.88 228 ASP A O 1
ATOM 1800 N N . LEU A 1 229 ? -16.781 -41.375 -9.18 1 32 229 LEU A N 1
ATOM 1801 C CA . LEU A 1 229 ? -15.578 -42.156 -8.938 1 32 229 LEU A CA 1
ATOM 1802 C C . LEU A 1 229 ? -15.906 -43.656 -8.875 1 32 229 LEU A C 1
ATOM 1804 O O . LEU A 1 229 ? -15.109 -44.5 -9.297 1 32 229 LEU A O 1
ATOM 1808 N N . GLU A 1 230 ? -17.156 -44.031 -8.461 1 32.19 230 GLU A N 1
ATOM 1809 C CA . GLU A 1 230 ? -17.531 -45.438 -8.594 1 32.19 230 GLU A CA 1
ATOM 1810 C C . GLU A 1 230 ? -17.516 -45.875 -10.055 1 32.19 230 GLU A C 1
ATOM 1812 O O . GLU A 1 230 ? -17.141 -47 -10.367 1 32.19 230 GLU A O 1
ATOM 1817 N N . HIS A 1 231 ? -18.031 -45.062 -10.938 1 32.44 231 HIS A N 1
ATOM 1818 C CA . HIS A 1 231 ? -18.141 -45.531 -12.312 1 32.44 231 HIS A CA 1
ATOM 1819 C C . HIS A 1 231 ? -16.766 -45.594 -12.984 1 32.44 231 HIS A C 1
ATOM 1821 O O . HIS A 1 231 ? -16.578 -46.375 -13.922 1 32.44 231 HIS A O 1
ATOM 1827 N N . LEU A 1 232 ? -15.797 -44.719 -12.688 1 30.95 232 LEU A N 1
ATOM 1828 C CA . LEU A 1 232 ? -14.508 -44.938 -13.328 1 30.95 232 LEU A CA 1
ATOM 1829 C C . LEU A 1 232 ? -13.828 -46.188 -12.773 1 30.95 232 LEU A C 1
ATOM 1831 O O . LEU A 1 232 ? -13.062 -46.844 -13.484 1 30.95 232 LEU A O 1
ATOM 1835 N N . LEU A 1 233 ? -14.141 -46.562 -11.57 1 31.28 233 LEU A N 1
ATOM 1836 C CA . LEU A 1 233 ? -13.633 -47.875 -11.203 1 31.28 233 LEU A CA 1
ATOM 1837 C C . LEU A 1 233 ? -14.359 -48.969 -11.969 1 31.28 233 LEU A C 1
ATOM 1839 O O . LEU A 1 233 ? -13.797 -50.031 -12.211 1 31.28 233 LEU A O 1
ATOM 1843 N N . SER A 1 234 ? -15.695 -48.875 -12.156 1 29.56 234 SER A N 1
ATOM 1844 C CA . SER A 1 234 ? -16.375 -50.031 -12.711 1 29.56 234 SER A CA 1
ATOM 1845 C C . SER A 1 234 ? -16.031 -50.219 -14.188 1 29.56 234 SER A C 1
ATOM 1847 O O . SER A 1 234 ? -16.094 -51.344 -14.711 1 29.56 234 SER A O 1
ATOM 1849 N N . ASN A 1 235 ? -16.031 -49.219 -15.039 1 29.8 235 ASN A N 1
ATOM 1850 C CA . ASN A 1 235 ? -15.977 -49.594 -16.453 1 29.8 235 ASN A CA 1
ATOM 1851 C C . ASN A 1 235 ? -14.578 -50.031 -16.859 1 29.8 235 ASN A C 1
ATOM 1853 O O . ASN A 1 235 ? -14.312 -50.25 -18.047 1 29.8 235 ASN A O 1
ATOM 1857 N N . THR A 1 236 ? -13.438 -49.812 -16 1 28.58 236 THR A N 1
ATOM 1858 C CA . THR A 1 236 ? -12.273 -50.562 -16.406 1 28.58 236 THR A CA 1
ATOM 1859 C C . THR A 1 236 ? -12.438 -52.062 -16.031 1 28.58 236 THR A C 1
ATOM 1861 O O . THR A 1 236 ? -12.648 -52.375 -14.859 1 28.58 236 THR A O 1
ATOM 1864 N N . SER A 1 237 ? -12.938 -52.844 -16.797 1 28.09 237 SER A N 1
ATOM 1865 C CA . SER A 1 237 ? -12.898 -54.312 -16.859 1 28.09 237 SER A CA 1
ATOM 1866 C C . SER A 1 237 ? -11.531 -54.844 -16.438 1 28.09 237 SER A C 1
ATOM 1868 O O . SER A 1 237 ? -10.625 -54.938 -17.25 1 28.09 237 SER A O 1
ATOM 1870 N N . ILE A 1 238 ? -10.961 -54.5 -15.266 1 28.64 238 ILE A N 1
ATOM 1871 C CA . ILE A 1 238 ? -9.852 -55.344 -14.898 1 28.64 238 ILE A CA 1
ATOM 1872 C C . ILE A 1 238 ? -10.312 -56.812 -14.906 1 28.64 238 ILE A C 1
ATOM 1874 O O . ILE A 1 238 ? -11.312 -57.156 -14.273 1 28.64 238 ILE A O 1
ATOM 1878 N N . PRO A 1 239 ? -9.938 -57.594 -15.859 1 27.25 239 PRO A N 1
ATOM 1879 C CA . PRO A 1 239 ? -10.227 -59.031 -15.852 1 27.25 239 PRO A CA 1
ATOM 1880 C C . PRO A 1 239 ? -10.047 -59.656 -14.477 1 27.25 239 PRO A C 1
ATOM 1882 O O . PRO A 1 239 ? -9.328 -59.125 -13.633 1 27.25 239 PRO A O 1
ATOM 1885 N N . ASP A 1 240 ? -10.836 -60.625 -13.953 1 28.12 240 ASP A N 1
ATOM 1886 C CA . ASP A 1 240 ? -10.938 -61.5 -12.773 1 28.12 240 ASP A CA 1
ATOM 1887 C C . ASP A 1 240 ? -9.555 -62 -12.336 1 28.12 240 ASP A C 1
ATOM 1889 O O . ASP A 1 240 ? -9.367 -62.344 -11.172 1 28.12 240 ASP A O 1
ATOM 1893 N N . SER A 1 241 ? -8.625 -62.406 -13.234 1 27.45 241 SER A N 1
ATOM 1894 C CA . SER A 1 241 ? -7.496 -63.25 -12.875 1 27.45 241 SER A CA 1
ATOM 1895 C C . SER A 1 241 ? -6.477 -62.5 -12.023 1 27.45 241 SER A C 1
ATOM 1897 O O . SER A 1 241 ? -5.434 -63.062 -11.664 1 27.45 241 SER A O 1
ATOM 1899 N N . ILE A 1 242 ? -6.324 -61.219 -12.117 1 26.58 242 ILE A N 1
ATOM 1900 C CA . ILE A 1 242 ? -5.223 -60.781 -11.266 1 26.58 242 ILE A CA 1
ATOM 1901 C C . ILE A 1 242 ? -5.637 -60.906 -9.797 1 26.58 242 ILE A C 1
ATOM 1903 O O . ILE A 1 242 ? -6.48 -60.125 -9.32 1 26.58 242 ILE A O 1
ATOM 1907 N N . LYS A 1 243 ? -5.812 -62.125 -9.32 1 29.34 243 LYS A N 1
ATOM 1908 C CA . LYS A 1 243 ? -5.758 -62.656 -7.973 1 29.34 243 LYS A CA 1
ATOM 1909 C C . LYS A 1 243 ? -4.684 -61.969 -7.137 1 29.34 243 LYS A C 1
ATOM 1911 O O . LYS A 1 243 ? -3.523 -61.906 -7.551 1 29.34 243 LYS A O 1
ATOM 1916 N N . LEU A 1 244 ? -5.145 -61.125 -6.297 1 25.31 244 LEU A N 1
ATOM 1917 C CA . LEU A 1 244 ? -4.496 -60.375 -5.227 1 25.31 244 LEU A CA 1
ATOM 1918 C C . LEU A 1 244 ? -3.57 -61.281 -4.418 1 25.31 244 LEU A C 1
ATOM 1920 O O . LEU A 1 244 ? -3.996 -61.875 -3.434 1 25.31 244 LEU A O 1
ATOM 1924 N N . ASN A 1 245 ? -2.877 -62.219 -4.965 1 26.16 245 ASN A N 1
ATOM 1925 C CA . ASN A 1 245 ? -1.841 -62.625 -4.023 1 26.16 245 ASN A CA 1
ATOM 1926 C C . ASN A 1 245 ? -1.033 -61.438 -3.527 1 26.16 245 ASN A C 1
ATOM 1928 O O . ASN A 1 245 ? -0.453 -60.688 -4.328 1 26.16 245 ASN A O 1
ATOM 1932 N N . VAL A 1 246 ? -1.354 -60.844 -2.342 1 26.48 246 VAL A N 1
ATOM 1933 C CA . VAL A 1 246 ? -0.916 -59.906 -1.326 1 26.48 246 VAL A CA 1
ATOM 1934 C C . VAL A 1 246 ? 0.598 -60 -1.148 1 26.48 246 VAL A C 1
ATOM 1936 O O . VAL A 1 246 ? 1.142 -59.531 -0.145 1 26.48 246 VAL A O 1
ATOM 1939 N N . ASP A 1 247 ? 1.337 -60.594 -2.004 1 26.52 247 ASP A N 1
ATOM 1940 C CA . ASP A 1 247 ? 2.738 -60.531 -1.601 1 26.52 247 ASP A CA 1
ATOM 1941 C C . ASP A 1 247 ? 3.223 -59.094 -1.443 1 26.52 247 ASP A C 1
ATOM 1943 O O . ASP A 1 247 ? 2.707 -58.188 -2.1 1 26.52 247 ASP A O 1
ATOM 1947 N N . ASN A 1 248 ? 4.098 -58.688 -0.335 1 28.84 248 ASN A N 1
ATOM 1948 C CA . ASN A 1 248 ? 4.629 -57.531 0.388 1 28.84 248 ASN A CA 1
ATOM 1949 C C . ASN A 1 248 ? 5.133 -56.469 -0.568 1 28.84 248 ASN A C 1
ATOM 1951 O O . ASN A 1 248 ? 5.379 -55.344 -0.156 1 28.84 248 ASN A O 1
ATOM 1955 N N . ASP A 1 249 ? 5.699 -56.75 -1.73 1 26.06 249 ASP A N 1
ATOM 1956 C CA . ASP A 1 249 ? 6.625 -55.938 -2.496 1 26.06 249 ASP A CA 1
ATOM 1957 C C . ASP A 1 249 ? 5.883 -54.844 -3.26 1 26.06 249 ASP A C 1
ATOM 1959 O O . ASP A 1 249 ? 6.473 -54.125 -4.086 1 26.06 249 ASP A O 1
ATOM 1963 N N . ILE A 1 250 ? 4.621 -54.938 -3.43 1 29.67 250 ILE A N 1
ATOM 1964 C CA . ILE A 1 250 ? 3.996 -54.094 -4.461 1 29.67 250 ILE A CA 1
ATOM 1965 C C . ILE A 1 250 ? 3.846 -52.688 -3.957 1 29.67 250 ILE A C 1
ATOM 1967 O O . ILE A 1 250 ? 3.332 -51.812 -4.672 1 29.67 250 ILE A O 1
ATOM 1971 N N . MET A 1 251 ? 3.924 -52.406 -2.617 1 29.97 251 MET A N 1
ATOM 1972 C CA . MET A 1 251 ? 3.779 -51.031 -2.15 1 29.97 251 MET A CA 1
ATOM 1973 C C . MET A 1 251 ? 4.793 -50.125 -2.828 1 29.97 251 MET A C 1
ATOM 1975 O O . MET A 1 251 ? 4.84 -48.938 -2.547 1 29.97 251 MET A O 1
ATOM 1979 N N . ALA A 1 252 ? 5.895 -50.562 -3.305 1 27.64 252 ALA A N 1
ATOM 1980 C CA . ALA A 1 252 ? 7.078 -49.781 -3.654 1 27.64 252 ALA A CA 1
ATOM 1981 C C . ALA A 1 252 ? 6.812 -48.875 -4.867 1 27.64 252 ALA A C 1
ATOM 1983 O O . ALA A 1 252 ? 7.32 -47.781 -4.953 1 27.64 252 ALA A O 1
ATOM 1984 N N . GLU A 1 253 ? 6.324 -49.406 -5.957 1 25.06 253 GLU A N 1
ATOM 1985 C CA . GLU A 1 253 ? 6.602 -48.531 -7.09 1 25.06 253 GLU A CA 1
ATOM 1986 C C . GLU A 1 253 ? 5.629 -47.375 -7.125 1 25.06 253 GLU A C 1
ATOM 1988 O O . GLU A 1 253 ? 4.551 -47.469 -7.715 1 25.06 253 GLU A O 1
ATOM 1993 N N . ALA A 1 254 ? 5.312 -46.688 -5.977 1 34.5 254 ALA A N 1
ATOM 1994 C CA . ALA A 1 254 ? 4.801 -45.312 -6.07 1 34.5 254 ALA A CA 1
ATOM 1995 C C . ALA A 1 254 ? 5.395 -44.594 -7.273 1 34.5 254 ALA A C 1
ATOM 1997 O O . ALA A 1 254 ? 6.566 -44.219 -7.258 1 34.5 254 ALA A O 1
ATOM 1998 N N . GLU A 1 255 ? 5.125 -45.062 -8.508 1 29.27 255 GLU A N 1
ATOM 1999 C CA . GLU A 1 255 ? 5.566 -44.344 -9.703 1 29.27 255 GLU A CA 1
ATOM 2000 C C . GLU A 1 255 ? 5.504 -42.844 -9.5 1 29.27 255 GLU A C 1
ATOM 2002 O O . GLU A 1 255 ? 4.543 -42.312 -8.93 1 29.27 255 GLU A O 1
ATOM 2007 N N . GLN A 1 256 ? 6.59 -42.094 -9.453 1 31.02 256 GLN A N 1
ATOM 2008 C CA . GLN A 1 256 ? 6.902 -40.656 -9.461 1 31.02 256 GLN A CA 1
ATOM 2009 C C . GLN A 1 256 ? 5.977 -39.906 -10.398 1 31.02 256 GLN A C 1
ATOM 2011 O O . GLN A 1 256 ? 6.066 -40.062 -11.617 1 31.02 256 GLN A O 1
ATOM 2016 N N . LEU A 1 257 ? 4.695 -39.875 -10.094 1 31.69 257 LEU A N 1
ATOM 2017 C CA . LEU A 1 257 ? 3.896 -38.906 -10.844 1 31.69 257 LEU A CA 1
ATOM 2018 C C . LEU A 1 257 ? 4.73 -37.688 -11.227 1 31.69 257 LEU A C 1
ATOM 2020 O O . LEU A 1 257 ? 5.312 -37.031 -10.352 1 31.69 257 LEU A O 1
ATOM 2024 N N . ASP A 1 258 ? 5.457 -37.688 -12.32 1 33.25 258 ASP A N 1
ATOM 2025 C CA . ASP A 1 258 ? 6.094 -36.5 -12.867 1 33.25 258 ASP A CA 1
ATOM 2026 C C . ASP A 1 258 ? 5.246 -35.25 -12.609 1 33.25 258 ASP A C 1
ATOM 2028 O O . ASP A 1 258 ? 4.062 -35.25 -12.945 1 33.25 258 ASP A O 1
ATOM 2032 N N . PRO A 1 259 ? 5.469 -34.594 -11.477 1 38.44 259 PRO A N 1
ATOM 2033 C CA . PRO A 1 259 ? 4.73 -33.375 -11.188 1 38.44 259 PRO A CA 1
ATOM 2034 C C . PRO A 1 259 ? 4.266 -32.656 -12.461 1 38.44 259 PRO A C 1
ATOM 2036 O O . PRO A 1 259 ? 3.344 -31.844 -12.406 1 38.44 259 PRO A O 1
ATOM 2039 N N . HIS A 1 260 ? 5.016 -32.812 -13.5 1 37.75 260 HIS A N 1
ATOM 2040 C CA . HIS A 1 260 ? 4.68 -32.156 -14.773 1 37.75 260 HIS A CA 1
ATOM 2041 C C . HIS A 1 260 ? 3.529 -32.906 -15.461 1 37.75 260 HIS A C 1
ATOM 2043 O O . HIS A 1 260 ? 3.121 -32.5 -16.562 1 37.75 260 HIS A O 1
ATOM 2049 N N . SER A 1 261 ? 3.225 -34.094 -15.008 1 37.41 261 SER A N 1
ATOM 2050 C CA . SER A 1 261 ? 2.229 -34.875 -15.742 1 37.41 261 SER A CA 1
ATOM 2051 C C . SER A 1 261 ? 0.868 -34.188 -15.727 1 37.41 261 SER A C 1
ATOM 2053 O O . SER A 1 261 ? -0.099 -34.688 -16.281 1 37.41 261 SER A O 1
ATOM 2055 N N . GLN A 1 262 ? 0.568 -33.375 -14.781 1 43.53 262 GLN A N 1
ATOM 2056 C CA . GLN A 1 262 ? -0.739 -32.75 -14.906 1 43.53 262 GLN A CA 1
ATOM 2057 C C . GLN A 1 262 ? -0.819 -31.891 -16.172 1 43.53 262 GLN A C 1
ATOM 2059 O O . GLN A 1 262 ? -0.553 -30.688 -16.141 1 43.53 262 GLN A O 1
ATOM 2064 N N . ARG A 1 263 ? -0.524 -32.594 -17.312 1 43.59 263 ARG A N 1
ATOM 2065 C CA . ARG A 1 263 ? -0.384 -32.219 -18.703 1 43.59 263 ARG A CA 1
ATOM 2066 C C . ARG A 1 263 ? -1.617 -31.453 -19.203 1 43.59 263 ARG A C 1
ATOM 2068 O O . ARG A 1 263 ? -2.719 -31.656 -18.672 1 43.59 263 ARG A O 1
ATOM 2075 N N . LEU A 1 264 ? -1.38 -30.406 -19.859 1 55.78 264 LEU A N 1
ATOM 2076 C CA . LEU A 1 264 ? -2.352 -29.719 -20.703 1 55.78 264 LEU A CA 1
ATOM 2077 C C . LEU A 1 264 ? -3.18 -30.719 -21.5 1 55.78 264 LEU A C 1
ATOM 2079 O O . LEU A 1 264 ? -2.627 -31.562 -22.219 1 55.78 264 LEU A O 1
ATOM 2083 N N . THR A 1 265 ? -4.426 -31.109 -20.984 1 58.44 265 THR A N 1
ATOM 2084 C CA . THR A 1 265 ? -5.289 -32.031 -21.734 1 58.44 265 THR A CA 1
ATOM 2085 C C . THR A 1 265 ? -5.77 -31.391 -23.031 1 58.44 265 THR A C 1
ATOM 2087 O O . THR A 1 265 ? -6.383 -32.062 -23.859 1 58.44 265 THR A O 1
ATOM 2090 N N . ASP A 1 266 ? -5.336 -30.234 -23.172 1 77.69 266 ASP A N 1
ATOM 2091 C CA . ASP A 1 266 ? -5.898 -29.547 -24.328 1 77.69 266 ASP A CA 1
ATOM 2092 C C . ASP A 1 266 ? -4.805 -29.141 -25.312 1 77.69 266 ASP A C 1
ATOM 2094 O O . ASP A 1 266 ? -4.961 -28.172 -26.062 1 77.69 266 ASP A O 1
ATOM 2098 N N . GLY A 1 267 ? -3.691 -29.891 -25.281 1 85.81 267 GLY A N 1
ATOM 2099 C CA . GLY A 1 267 ? -2.623 -29.703 -26.25 1 85.81 267 GLY A CA 1
ATOM 2100 C C . GLY A 1 267 ? -1.546 -30.766 -26.156 1 85.81 267 GLY A C 1
ATOM 2101 O O . GLY A 1 267 ? -1.429 -31.453 -25.125 1 85.81 267 GLY A O 1
ATOM 2102 N N . GLY A 1 268 ? -0.885 -31.016 -27.156 1 90 268 GLY A N 1
ATOM 2103 C CA . GLY A 1 268 ? 0.198 -31.984 -27.203 1 90 268 GLY A CA 1
ATOM 2104 C C . GLY A 1 268 ? 0.883 -32.062 -28.547 1 90 268 GLY A C 1
ATOM 2105 O O . GLY A 1 268 ? 0.387 -31.516 -29.531 1 90 268 GLY A O 1
ATOM 2106 N N . PHE A 1 269 ? 2.076 -32.688 -28.516 1 94.12 269 PHE A N 1
ATOM 2107 C CA . PHE A 1 269 ? 2.811 -32.844 -29.766 1 94.12 269 PHE A CA 1
ATOM 2108 C C . PHE A 1 269 ? 2.252 -34.031 -30.547 1 94.12 269 PHE A C 1
ATOM 2110 O O . PHE A 1 269 ? 2.166 -35.156 -30.047 1 94.12 269 PHE A O 1
ATOM 2117 N N . GLU A 1 270 ? 1.856 -33.719 -31.781 1 92.88 270 GLU A N 1
ATOM 2118 C CA . GLU A 1 270 ? 1.35 -34.75 -32.688 1 92.88 270 GLU A CA 1
ATOM 2119 C C . GLU A 1 270 ? 2.422 -35.188 -33.688 1 92.88 270 GLU A C 1
ATOM 2121 O O . GLU A 1 270 ? 2.762 -34.438 -34.594 1 92.88 270 GLU A O 1
ATOM 2126 N N . GLU A 1 271 ? 2.824 -36.406 -33.594 1 92.88 271 GLU A N 1
ATOM 2127 C CA . GLU A 1 271 ? 3.908 -36.906 -34.438 1 92.88 271 GLU A CA 1
ATOM 2128 C C . GLU A 1 271 ? 3.514 -36.906 -35.906 1 92.88 271 GLU A C 1
ATOM 2130 O O . GLU A 1 271 ? 4.324 -36.594 -36.781 1 92.88 271 GLU A O 1
ATOM 2135 N N . ASP A 1 272 ? 2.266 -37.25 -36.156 1 92.44 272 ASP A N 1
ATOM 2136 C CA . ASP A 1 272 ? 1.792 -37.375 -37.531 1 92.44 272 ASP A CA 1
ATOM 2137 C C . ASP A 1 272 ? 1.824 -36 -38.25 1 92.44 272 ASP A C 1
ATOM 2139 O O . ASP A 1 272 ? 2.115 -35.938 -39.438 1 92.44 272 ASP A O 1
ATOM 2143 N N . MET A 1 273 ? 1.555 -34.969 -37.469 1 91 273 MET A N 1
ATOM 2144 C CA . MET A 1 273 ? 1.546 -33.625 -38.031 1 91 273 MET A CA 1
ATOM 2145 C C . MET A 1 273 ? 2.881 -32.938 -37.781 1 91 273 MET A C 1
ATOM 2147 O O . MET A 1 273 ? 3.107 -31.812 -38.281 1 91 273 MET A O 1
ATOM 2151 N N . ASN A 1 274 ? 3.748 -33.562 -37.094 1 95.19 274 ASN A N 1
ATOM 2152 C CA . ASN A 1 274 ? 5.027 -33 -36.688 1 95.19 274 ASN A CA 1
ATOM 2153 C C . ASN A 1 274 ? 4.855 -31.562 -36.156 1 95.19 274 ASN A C 1
ATOM 2155 O O . ASN A 1 274 ? 5.527 -30.641 -36.625 1 95.19 274 ASN A O 1
ATOM 2159 N N . ALA A 1 275 ? 3.867 -31.406 -35.312 1 95.38 275 ALA A N 1
ATOM 2160 C CA . ALA A 1 275 ? 3.51 -30.094 -34.781 1 95.38 275 ALA A CA 1
ATOM 2161 C C . ALA A 1 275 ? 2.873 -30.219 -33.406 1 95.38 275 ALA A C 1
ATOM 2163 O O . ALA A 1 275 ? 2.332 -31.266 -33.031 1 95.38 275 ALA A O 1
ATOM 2164 N N . TYR A 1 276 ? 3.119 -29.219 -32.594 1 95.25 276 TYR A N 1
ATOM 2165 C CA . TYR A 1 276 ? 2.352 -29.094 -31.375 1 95.25 276 TYR A CA 1
ATOM 2166 C C . TYR A 1 276 ? 0.953 -28.562 -31.641 1 95.25 276 TYR A C 1
ATOM 2168 O O . TYR A 1 276 ? 0.797 -27.5 -32.25 1 95.25 276 TYR A O 1
ATOM 2176 N N . CYS A 1 277 ? -0.037 -29.266 -31.219 1 94 277 CYS A N 1
ATOM 2177 C CA . CYS A 1 277 ? -1.416 -28.922 -31.547 1 94 277 CYS A CA 1
ATOM 2178 C C . CYS A 1 277 ? -2.197 -28.578 -30.281 1 94 277 CYS A C 1
ATOM 2180 O O . CYS A 1 277 ? -2.047 -29.234 -29.25 1 94 277 CYS A O 1
ATOM 2182 N N . PHE A 1 278 ? -2.932 -27.5 -30.375 1 93.31 278 PHE A N 1
ATOM 2183 C CA . PHE A 1 278 ? -3.828 -27.078 -29.297 1 93.31 278 PHE A CA 1
ATOM 2184 C C . PHE A 1 278 ? -5.281 -27.328 -29.688 1 93.31 278 PHE A C 1
ATOM 2186 O O . PHE A 1 278 ? -5.68 -27.078 -30.828 1 93.31 278 PHE A O 1
ATOM 2193 N N . TYR A 1 279 ? -5.996 -27.812 -28.703 1 91.69 279 TYR A N 1
ATOM 2194 C CA . TYR A 1 279 ? -7.383 -28.172 -28.953 1 91.69 279 TYR A CA 1
ATOM 2195 C C . TYR A 1 279 ? -8.328 -27.359 -28.078 1 91.69 279 TYR A C 1
ATOM 2197 O O . TYR A 1 279 ? -8 -27.031 -26.938 1 91.69 279 TYR A O 1
ATOM 2205 N N . ALA A 1 280 ? -9.461 -27.016 -28.609 1 89.94 280 ALA A N 1
ATOM 2206 C CA . ALA A 1 280 ? -10.5 -26.375 -27.797 1 89.94 280 ALA A CA 1
ATOM 2207 C C . ALA A 1 280 ? -11.016 -27.328 -26.719 1 89.94 280 ALA A C 1
ATOM 2209 O O . ALA A 1 280 ? -11.461 -28.438 -27.031 1 89.94 280 ALA A O 1
ATOM 2210 N N . ARG A 1 281 ? -10.977 -26.938 -25.531 1 86.94 281 ARG A N 1
ATOM 2211 C CA . ARG A 1 281 ? -11.391 -27.797 -24.438 1 86.94 281 ARG A CA 1
ATOM 2212 C C . ARG A 1 281 ? -12.906 -27.766 -24.25 1 86.94 281 ARG A C 1
ATOM 2214 O O . ARG A 1 281 ? -13.477 -28.625 -23.578 1 86.94 281 ARG A O 1
ATOM 2221 N N . ALA A 1 282 ? -13.477 -26.734 -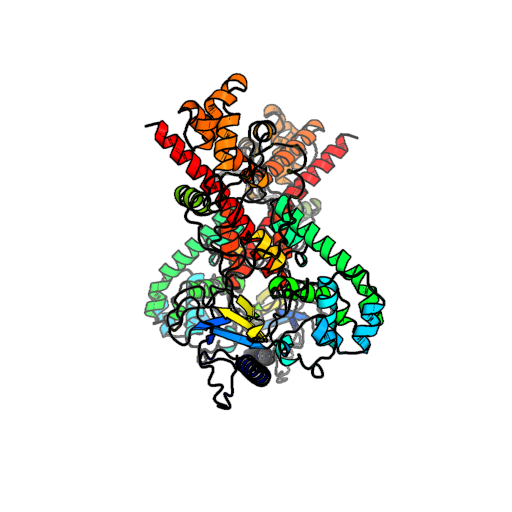24.75 1 87.44 282 ALA A N 1
ATOM 2222 C CA . ALA A 1 282 ? -14.922 -26.531 -24.672 1 87.44 282 ALA A CA 1
ATOM 2223 C C . ALA A 1 282 ? -15.469 -25.891 -25.938 1 87.44 282 ALA A C 1
ATOM 2225 O O . ALA A 1 282 ? -14.711 -25.594 -26.859 1 87.44 282 ALA A O 1
ATOM 2226 N N . HIS A 1 283 ? -16.828 -25.875 -25.922 1 92.12 283 HIS A N 1
ATOM 2227 C CA . HIS A 1 283 ? -17.438 -25.047 -26.969 1 92.12 283 HIS A CA 1
ATOM 2228 C C . HIS A 1 283 ? -17.312 -23.562 -26.641 1 92.12 283 HIS A C 1
ATOM 2230 O O . HIS A 1 283 ? -17.609 -23.141 -25.531 1 92.12 283 HIS A O 1
ATOM 2236 N N . TYR A 1 284 ? -16.734 -22.875 -27.609 1 92.25 284 TYR A N 1
ATOM 2237 C CA . TYR A 1 284 ? -16.578 -21.438 -27.438 1 92.25 284 TYR A CA 1
ATOM 2238 C C . TYR A 1 284 ? -17.391 -20.672 -28.469 1 92.25 284 TYR A C 1
ATOM 2240 O O . TYR A 1 284 ? -17.484 -21.094 -29.625 1 92.25 284 TYR A O 1
ATOM 2248 N N . LYS A 1 285 ? -17.984 -19.609 -28 1 93.75 285 LYS A N 1
ATOM 2249 C CA . LYS A 1 285 ? -18.609 -18.656 -28.922 1 93.75 285 LYS A CA 1
ATOM 2250 C C . LYS A 1 285 ? -17.625 -17.578 -29.359 1 93.75 285 LYS A C 1
ATOM 2252 O O . LYS A 1 285 ? -16.609 -17.344 -28.688 1 93.75 285 LYS A O 1
ATOM 2257 N N . LYS A 1 286 ? -17.969 -17.031 -30.484 1 92.94 286 LYS A N 1
ATOM 2258 C CA . LYS A 1 286 ? -17.141 -15.898 -30.922 1 92.94 286 LYS A CA 1
ATOM 2259 C C . LYS A 1 286 ? -16.984 -14.859 -29.812 1 92.94 286 LYS A C 1
ATOM 2261 O O . LYS A 1 286 ? -17.969 -14.477 -29.188 1 92.94 286 LYS A O 1
ATOM 2266 N N . GLY A 1 287 ? -15.781 -14.555 -29.609 1 90.19 287 GLY A N 1
ATOM 2267 C CA . GLY A 1 287 ? -15.523 -13.547 -28.594 1 90.19 287 GLY A CA 1
ATOM 2268 C C . GLY A 1 287 ? -15.094 -14.133 -27.266 1 90.19 287 GLY A C 1
ATOM 2269 O O . GLY A 1 287 ? -14.5 -13.445 -26.438 1 90.19 287 GLY A O 1
ATOM 2270 N N . ASP A 1 288 ? -15.312 -15.391 -27.031 1 91.12 288 ASP A N 1
ATOM 2271 C CA . ASP A 1 288 ? -14.945 -16.047 -25.781 1 91.12 288 ASP A CA 1
ATOM 2272 C C . ASP A 1 288 ? -13.43 -16.188 -25.672 1 91.12 288 ASP A C 1
ATOM 2274 O O . ASP A 1 288 ? -12.734 -16.375 -26.672 1 91.12 288 ASP A O 1
ATOM 2278 N N . GLN A 1 289 ? -12.984 -16.109 -24.406 1 90.31 289 GLN A N 1
ATOM 2279 C CA . GLN A 1 289 ? -11.586 -16.438 -24.188 1 90.31 289 GLN A CA 1
ATOM 2280 C C . GLN A 1 289 ? -11.352 -17.953 -24.25 1 90.31 289 GLN A C 1
ATOM 2282 O O . GLN A 1 289 ? -12.094 -18.719 -23.656 1 90.31 289 GLN A O 1
ATOM 2287 N N . VAL A 1 290 ? -10.469 -18.328 -25.078 1 89.12 290 VAL A N 1
ATOM 2288 C CA . VAL A 1 290 ? -10.109 -19.734 -25.172 1 89.12 290 VAL A CA 1
ATOM 2289 C C . VAL A 1 290 ? -9.023 -20.062 -24.156 1 89.12 290 VAL A C 1
ATOM 2291 O O . VAL A 1 290 ? -7.926 -19.516 -24.188 1 89.12 290 VAL A O 1
ATOM 2294 N N . LEU A 1 291 ? -9.336 -20.938 -23.25 1 85.5 291 LEU A N 1
ATOM 2295 C CA . LEU A 1 291 ? -8.453 -21.203 -22.125 1 85.5 291 LEU A CA 1
ATOM 2296 C C . LEU A 1 291 ? -7.859 -22.609 -22.219 1 85.5 291 LEU A C 1
ATOM 2298 O O . LEU A 1 291 ? -8.445 -23.484 -22.844 1 85.5 291 LEU A O 1
ATOM 2302 N N . LEU A 1 292 ? -6.676 -22.719 -21.688 1 82.44 292 LEU A N 1
ATOM 2303 C CA . LEU A 1 292 ? -6.066 -24.031 -21.484 1 82.44 292 LEU A CA 1
ATOM 2304 C C . LEU A 1 292 ? -6.211 -24.484 -20.047 1 82.44 292 LEU A C 1
ATOM 2306 O O . LEU A 1 292 ? -6.418 -23.656 -19.141 1 82.44 292 LEU A O 1
ATOM 2310 N N . CYS A 1 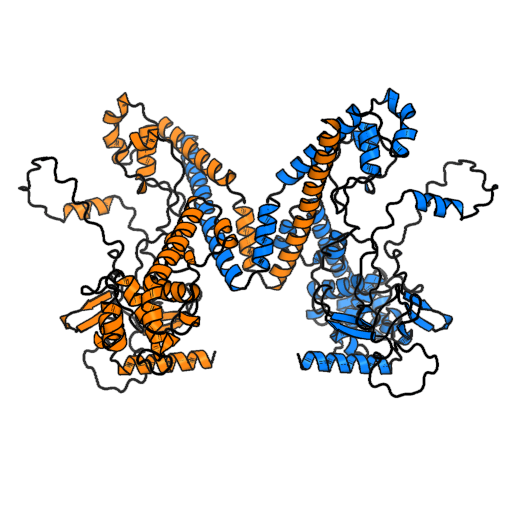293 ? -6.293 -25.641 -19.781 1 75 293 CYS A N 1
ATOM 2311 C CA . CYS A 1 293 ? -6.434 -26.156 -18.438 1 75 293 CYS A CA 1
ATOM 2312 C C . CYS A 1 293 ? -5.078 -26.25 -17.734 1 75 293 CYS A C 1
ATOM 2314 O O . CYS A 1 293 ? -4.125 -26.797 -18.297 1 75 293 CYS A O 1
ATOM 2316 N N . TYR A 1 294 ? -5.051 -25.469 -16.656 1 66 294 TYR A N 1
ATOM 2317 C CA . TYR A 1 294 ? -3.887 -25.656 -15.805 1 66 294 TYR A CA 1
ATOM 2318 C C . TYR A 1 294 ? -4.039 -26.906 -14.945 1 66 294 TYR A C 1
ATOM 2320 O O . TYR A 1 294 ? -5.145 -27.438 -14.805 1 66 294 TYR A O 1
ATOM 2328 N N . GLY A 1 295 ? -2.957 -27.344 -14.414 1 73.75 295 GLY A N 1
ATOM 2329 C CA . GLY A 1 295 ? -3.006 -28.391 -13.414 1 73.75 295 GLY A CA 1
ATOM 2330 C C . GLY A 1 295 ? -3.764 -28 -12.164 1 73.75 295 GLY A C 1
ATOM 2331 O O . GLY A 1 295 ? -4.484 -27 -12.156 1 73.75 295 GLY A O 1
ATOM 2332 N N . THR A 1 296 ? -3.926 -28.75 -11.289 1 82.75 296 THR A N 1
ATOM 2333 C CA . THR A 1 296 ? -4.637 -28.562 -10.023 1 82.75 296 THR A CA 1
ATOM 2334 C C . THR A 1 296 ? -3.764 -27.812 -9.023 1 82.75 296 THR A C 1
ATOM 2336 O O . THR A 1 296 ? -3.621 -28.25 -7.875 1 82.75 296 THR A O 1
ATOM 2339 N N . TYR A 1 297 ? -3.277 -26.656 -9.547 1 87.19 297 TYR A N 1
ATOM 2340 C CA . TYR A 1 297 ? -2.395 -25.875 -8.68 1 87.19 297 TYR A CA 1
ATOM 2341 C C . TYR A 1 297 ? -3.195 -25.094 -7.648 1 87.19 297 TYR A C 1
ATOM 2343 O O . TYR A 1 297 ? -4.258 -24.547 -7.957 1 87.19 297 TYR A O 1
ATOM 2351 N N . THR A 1 298 ? -2.662 -25.062 -6.398 1 91.75 298 THR A N 1
ATOM 2352 C CA . THR A 1 298 ? -3.184 -24.141 -5.395 1 91.75 298 THR A CA 1
ATOM 2353 C C . THR A 1 298 ? -2.699 -22.719 -5.664 1 91.75 298 THR A C 1
ATOM 2355 O O . THR A 1 298 ? -1.768 -22.516 -6.445 1 91.75 298 THR A O 1
ATOM 2358 N N . ASN A 1 299 ? -3.311 -21.719 -5.066 1 92.12 299 ASN A N 1
ATOM 2359 C CA . ASN A 1 299 ? -2.875 -20.344 -5.238 1 92.12 299 ASN A CA 1
ATOM 2360 C C . ASN A 1 299 ? -1.438 -20.141 -4.766 1 92.12 299 ASN A C 1
ATOM 2362 O O . ASN A 1 299 ? -0.704 -19.328 -5.324 1 92.12 299 ASN A O 1
ATOM 2366 N N . LEU A 1 300 ? -1.011 -20.875 -3.758 1 94.94 300 LEU A N 1
ATOM 2367 C CA . LEU A 1 300 ? 0.375 -20.766 -3.316 1 94.94 300 LEU A CA 1
ATOM 2368 C C . LEU A 1 300 ? 1.33 -21.281 -4.391 1 94.94 300 LEU A C 1
ATOM 2370 O O . LEU A 1 300 ? 2.371 -20.672 -4.645 1 94.94 300 LEU A O 1
ATOM 2374 N N . GLU A 1 301 ? 0.895 -22.344 -5.012 1 92.81 301 GLU A N 1
ATOM 2375 C CA . GLU A 1 301 ? 1.697 -22.891 -6.105 1 92.81 301 GLU A CA 1
ATOM 2376 C C . GLU A 1 301 ? 1.698 -21.953 -7.309 1 92.81 301 GLU A C 1
ATOM 2378 O O . GLU A 1 301 ? 2.721 -21.797 -7.98 1 92.81 301 GLU A O 1
ATOM 2383 N N . LEU A 1 302 ? 0.544 -21.438 -7.598 1 90.12 302 LEU A N 1
ATOM 2384 C CA . LEU A 1 302 ? 0.46 -20.469 -8.688 1 90.12 302 LEU A CA 1
ATOM 2385 C C . LEU A 1 302 ? 1.379 -19.281 -8.43 1 90.12 302 LEU A C 1
ATOM 2387 O O . LEU A 1 302 ? 2.023 -18.781 -9.359 1 90.12 302 LEU A O 1
ATOM 2391 N N . LEU A 1 303 ? 1.44 -18.828 -7.188 1 93.06 303 LEU A N 1
ATOM 2392 C CA . LEU A 1 303 ? 2.348 -17.734 -6.832 1 93.06 303 LEU A CA 1
ATOM 2393 C C . LEU A 1 303 ? 3.801 -18.172 -6.992 1 93.06 303 LEU A C 1
ATOM 2395 O O . LEU A 1 303 ? 4.648 -17.375 -7.414 1 93.06 303 LEU A O 1
ATOM 2399 N N . GLU A 1 304 ? 4.016 -19.375 -6.664 1 94.94 304 GLU A N 1
ATOM 2400 C CA . GLU A 1 304 ? 5.383 -19.891 -6.684 1 94.94 304 GLU A CA 1
ATOM 2401 C C . GLU A 1 304 ? 5.91 -19.984 -8.109 1 94.94 304 GLU A C 1
ATOM 2403 O O . GLU A 1 304 ? 7.051 -19.609 -8.391 1 94.94 304 GLU A O 1
ATOM 2408 N N . HIS A 1 305 ? 5.051 -20.422 -8.992 1 90.19 305 HIS A N 1
ATOM 2409 C CA . HIS A 1 305 ? 5.574 -20.812 -10.297 1 90.19 305 HIS A CA 1
ATOM 2410 C C . HIS A 1 305 ? 5.141 -19.828 -11.375 1 90.19 305 HIS A C 1
ATOM 2412 O O . HIS A 1 305 ? 5.809 -19.703 -12.406 1 90.19 305 HIS A O 1
ATOM 2418 N N . TYR A 1 306 ? 4.059 -19.172 -11.164 1 86.19 306 TYR A N 1
ATOM 2419 C CA . TYR A 1 306 ? 3.486 -18.359 -12.234 1 86.19 306 TYR A CA 1
ATOM 2420 C C . TYR A 1 306 ? 3.459 -16.875 -11.844 1 86.19 306 TYR A C 1
ATOM 2422 O O . TYR A 1 306 ? 3.477 -16 -12.711 1 86.19 306 TYR A O 1
ATOM 2430 N N . GLY A 1 307 ? 3.363 -16.609 -10.57 1 88.56 307 GLY A N 1
ATOM 2431 C CA . GLY A 1 307 ? 3.428 -15.242 -10.102 1 88.56 307 GLY A CA 1
ATOM 2432 C C . GLY A 1 307 ? 2.074 -14.555 -10.07 1 88.56 307 GLY A C 1
ATOM 2433 O O . GLY A 1 307 ? 1.991 -13.328 -10.172 1 88.56 307 GLY A O 1
ATOM 2434 N N . PHE A 1 308 ? 0.953 -15.281 -10.047 1 84.88 308 PHE A N 1
ATOM 2435 C CA . PHE A 1 308 ? -0.374 -14.695 -9.914 1 84.88 308 PHE A CA 1
ATOM 2436 C C . PHE A 1 308 ? -1.274 -15.578 -9.062 1 84.88 308 PHE A C 1
ATOM 2438 O O . PHE A 1 308 ? -0.891 -16.688 -8.688 1 84.88 308 PHE A O 1
ATOM 2445 N N . LEU A 1 309 ? -2.455 -15 -8.688 1 87.88 309 LEU A N 1
ATOM 2446 C CA . LEU A 1 309 ? -3.469 -15.711 -7.918 1 87.88 309 LEU A CA 1
ATOM 2447 C C . LEU A 1 309 ? -4.793 -15.758 -8.672 1 87.88 309 LEU A C 1
ATOM 2449 O O . LEU A 1 309 ? -5.086 -14.867 -9.477 1 87.88 309 LEU A O 1
ATOM 2453 N N . LEU A 1 310 ? -5.5 -16.812 -8.414 1 81.44 310 LEU A N 1
ATOM 2454 C CA . LEU A 1 310 ? -6.883 -16.859 -8.883 1 81.44 310 LEU A CA 1
ATOM 2455 C C . LEU A 1 310 ? -7.844 -16.438 -7.777 1 81.44 310 LEU A C 1
ATOM 2457 O O . LEU A 1 310 ? -7.688 -16.844 -6.621 1 81.44 310 LEU A O 1
ATOM 2461 N N . GLN A 1 311 ? -8.758 -15.586 -8.109 1 78 311 GLN A N 1
ATOM 2462 C CA . GLN A 1 311 ? -9.742 -15.133 -7.137 1 78 311 GLN A CA 1
ATOM 2463 C C . GLN A 1 311 ? -10.562 -16.312 -6.598 1 78 311 GLN A C 1
ATOM 2465 O O . GLN A 1 311 ? -10.773 -16.422 -5.391 1 78 311 GLN A O 1
ATOM 2470 N N . GLU A 1 312 ? -11.016 -17.109 -7.566 1 78.88 312 GLU A N 1
ATOM 2471 C CA . GLU A 1 312 ? -11.688 -18.359 -7.207 1 78.88 312 GLU A CA 1
ATOM 2472 C C . GLU A 1 312 ? -10.906 -19.578 -7.695 1 78.88 312 GLU A C 1
ATOM 2474 O O . GLU A 1 312 ? -10.719 -19.75 -8.898 1 78.88 312 GLU A O 1
ATOM 2479 N N . ASN A 1 313 ? -10.297 -20.281 -6.754 1 85.31 313 ASN A N 1
ATOM 2480 C CA . ASN A 1 313 ? -9.516 -21.469 -7.078 1 85.31 313 ASN A CA 1
ATOM 2481 C C . ASN A 1 313 ? -10.031 -22.688 -6.336 1 85.31 313 ASN A C 1
ATOM 2483 O O . ASN A 1 313 ? -9.766 -22.859 -5.145 1 85.31 313 ASN A O 1
ATOM 2487 N N . PRO A 1 314 ? -10.781 -23.484 -7.047 1 86.88 314 PRO A N 1
ATOM 2488 C CA . PRO A 1 314 ? -11.336 -24.672 -6.387 1 86.88 314 PRO A CA 1
ATOM 2489 C C . PRO A 1 314 ? -10.25 -25.641 -5.895 1 86.88 314 PRO A C 1
ATOM 2491 O O . PRO A 1 314 ? -10.531 -26.531 -5.09 1 86.88 314 PRO A O 1
ATOM 2494 N N . ASN A 1 315 ? -9.039 -25.422 -6.309 1 88.88 315 ASN A N 1
ATOM 2495 C CA . ASN A 1 315 ? -7.957 -26.344 -5.949 1 88.88 315 ASN A CA 1
ATOM 2496 C C . ASN A 1 315 ? -7.223 -25.859 -4.695 1 88.88 315 ASN A C 1
ATOM 2498 O O . ASN A 1 315 ? -6.316 -26.547 -4.211 1 88.88 315 ASN A O 1
ATOM 2502 N N . ASP A 1 316 ? -7.598 -24.766 -4.18 1 92 316 ASP A N 1
ATOM 2503 C CA . ASP A 1 316 ? -6.938 -24.266 -2.979 1 92 316 ASP A CA 1
ATOM 2504 C C . ASP A 1 316 ? -7.223 -25.156 -1.778 1 92 316 ASP A C 1
ATOM 2506 O O . ASP A 1 316 ? -8.328 -25.688 -1.638 1 92 316 ASP A O 1
ATOM 2510 N N . LYS A 1 317 ? -6.215 -25.359 -1.016 1 93.19 317 LYS A N 1
ATOM 2511 C CA . LYS A 1 317 ? -6.266 -26.219 0.173 1 93.19 317 LYS A CA 1
ATOM 2512 C C . LYS A 1 317 ? -5.633 -25.516 1.373 1 93.19 317 LYS A C 1
ATOM 2514 O O . LYS A 1 317 ? -4.562 -24.922 1.253 1 93.19 317 LYS A O 1
ATOM 2519 N N . VAL A 1 318 ? -6.371 -25.516 2.453 1 94.69 318 VAL A N 1
ATOM 2520 C CA . VAL A 1 318 ? -5.832 -24.938 3.68 1 94.69 318 VAL A CA 1
ATOM 2521 C C . VAL A 1 318 ? -5.609 -26.047 4.715 1 94.69 318 VAL A C 1
ATOM 2523 O O . VAL A 1 318 ? -6.508 -26.844 4.988 1 94.69 318 VAL A O 1
ATOM 2526 N N . PHE A 1 319 ? -4.469 -26.141 5.238 1 94.25 319 PHE A N 1
ATOM 2527 C CA . PHE A 1 319 ? -4.113 -27.109 6.258 1 94.25 319 PHE A CA 1
ATOM 2528 C C . PHE A 1 319 ? -4.133 -26.484 7.645 1 94.25 319 PHE A C 1
ATOM 2530 O O . PHE A 1 319 ? -3.689 -25.344 7.824 1 94.25 319 PHE A O 1
ATOM 2537 N N . ILE A 1 320 ? -4.676 -27.109 8.586 1 94 320 ILE A N 1
ATOM 2538 C CA . ILE A 1 320 ? -4.695 -26.656 9.977 1 94 320 ILE A CA 1
ATOM 2539 C C . ILE A 1 320 ? -3.932 -27.641 10.852 1 94 320 ILE A C 1
ATOM 2541 O O . ILE A 1 320 ? -3.756 -28.812 10.484 1 94 320 ILE A O 1
ATOM 2545 N N . PRO A 1 321 ? -3.453 -27.141 11.977 1 93.06 321 PRO A N 1
ATOM 2546 C CA . PRO A 1 321 ? -2.762 -28.062 12.883 1 93.06 321 PRO A CA 1
ATOM 2547 C C . PRO A 1 321 ? -3.695 -29.109 13.477 1 93.06 321 PRO A C 1
ATOM 2549 O O . PRO A 1 321 ? -4.777 -28.766 13.969 1 93.06 321 PRO A O 1
ATOM 2552 N N . LEU A 1 322 ? -3.293 -30.359 13.367 1 94 322 LEU A N 1
ATOM 2553 C CA . LEU A 1 322 ? -4.07 -31.469 13.93 1 94 322 LEU A CA 1
ATOM 2554 C C . LEU A 1 322 ? -3.318 -32.125 15.078 1 94 322 LEU A C 1
ATOM 2556 O O . LEU A 1 322 ? -2.09 -32.031 15.156 1 94 322 LEU A O 1
ATOM 2560 N N . GLU A 1 323 ? -4.102 -32.719 15.961 1 91.44 323 GLU A N 1
ATOM 2561 C CA . GLU A 1 323 ? -3.49 -33.531 16.984 1 91.44 323 GLU A CA 1
ATOM 2562 C C . GLU A 1 323 ? -2.803 -34.75 16.375 1 91.44 323 GLU A C 1
ATOM 2564 O O . GLU A 1 323 ? -3.312 -35.344 15.43 1 91.44 323 GLU A O 1
ATOM 2569 N N . PRO A 1 324 ? -1.672 -35.125 16.938 1 91.19 324 PRO A N 1
ATOM 2570 C CA . PRO A 1 324 ? -0.963 -36.312 16.422 1 91.19 324 PRO A CA 1
ATOM 2571 C C . PRO A 1 324 ? -1.84 -37.562 16.391 1 91.19 324 PRO A C 1
ATOM 2573 O O . PRO A 1 324 ? -1.7 -38.375 15.484 1 91.19 324 PRO A O 1
ATOM 2576 N N . ALA A 1 325 ? -2.771 -37.625 17.375 1 90.5 325 ALA A N 1
ATOM 2577 C CA . ALA A 1 325 ? -3.641 -38.781 17.469 1 90.5 325 ALA A CA 1
ATOM 2578 C C . ALA A 1 325 ? -4.582 -38.875 16.281 1 90.5 325 ALA A C 1
ATOM 2580 O O . ALA A 1 325 ? -5.047 -39.969 15.93 1 90.5 325 ALA A O 1
ATOM 2581 N N . VAL A 1 326 ? -4.852 -37.812 15.617 1 91.94 326 VAL A N 1
ATOM 2582 C CA . VAL A 1 326 ? -5.73 -37.812 14.453 1 91.94 326 VAL A CA 1
ATOM 2583 C C . VAL A 1 326 ? -5.055 -38.531 13.289 1 91.94 326 VAL A C 1
ATOM 2585 O O . VAL A 1 326 ? -5.688 -39.312 12.594 1 91.94 326 VAL A O 1
ATOM 2588 N N . TYR A 1 327 ? -3.76 -38.344 13.172 1 89.94 327 TYR A N 1
ATOM 2589 C CA . TYR A 1 327 ? -3.012 -38.969 12.086 1 89.94 327 TYR A CA 1
ATOM 2590 C C . TYR A 1 327 ? -2.932 -40.469 12.266 1 89.94 327 TYR A C 1
ATOM 2592 O O . TYR A 1 327 ? -2.922 -41.219 11.289 1 89.94 327 TYR A O 1
ATOM 2600 N N . SER A 1 328 ? -2.953 -40.875 13.516 1 87.5 328 SER A N 1
ATOM 2601 C CA . SER A 1 328 ? -2.84 -42.312 13.82 1 87.5 328 SER A CA 1
ATOM 2602 C C . SER A 1 328 ? -4.184 -43.031 13.672 1 87.5 328 SER A C 1
ATOM 2604 O O . SER A 1 328 ? -4.234 -44.25 13.531 1 87.5 328 SER A O 1
ATOM 2606 N N . SER A 1 329 ? -5.227 -42.281 13.648 1 86.62 329 SER A N 1
ATOM 2607 C CA . SER A 1 329 ? -6.562 -42.875 13.68 1 86.62 329 SER A CA 1
ATOM 2608 C C . SER A 1 329 ? -7.094 -43.125 12.266 1 86.62 329 SER A C 1
ATOM 2610 O O . SER A 1 329 ? -8.133 -43.75 12.086 1 86.62 329 SER A O 1
ATOM 2612 N N . THR A 1 330 ? -6.352 -42.625 11.25 1 86.75 330 THR A N 1
ATOM 2613 C CA . THR A 1 330 ? -6.898 -42.688 9.898 1 86.75 330 THR A CA 1
ATOM 2614 C C . THR A 1 330 ? -5.875 -43.281 8.93 1 86.75 330 THR A C 1
ATOM 2616 O O . THR A 1 330 ? -4.676 -43.281 9.211 1 86.75 330 THR A O 1
ATOM 2619 N N . SER A 1 331 ? -6.379 -43.844 7.742 1 86.38 331 SER A N 1
ATOM 2620 C CA . SER A 1 331 ? -5.523 -44.375 6.684 1 86.38 331 SER A CA 1
ATOM 2621 C C . SER A 1 331 ? -5.223 -43.312 5.633 1 86.38 331 SER A C 1
ATOM 2623 O O . SER A 1 331 ? -4.398 -43.531 4.742 1 86.38 331 SER A O 1
ATOM 2625 N N . TRP A 1 332 ? -5.855 -42.188 5.816 1 88.38 332 TRP A N 1
ATOM 2626 C CA . TRP A 1 332 ? -5.66 -41.094 4.844 1 88.38 332 TRP A CA 1
ATOM 2627 C C . TRP A 1 332 ? -4.285 -40.469 5.008 1 88.38 332 TRP A C 1
ATOM 2629 O O . TRP A 1 332 ? -3.775 -40.344 6.125 1 88.38 332 TRP A O 1
ATOM 2639 N N . SER A 1 333 ? -3.73 -40.094 3.855 1 90.81 333 SER A N 1
ATOM 2640 C CA . SER A 1 333 ? -2.465 -39.375 3.908 1 90.81 333 SER A CA 1
ATOM 2641 C C . SER A 1 333 ? -2.65 -37.969 4.492 1 90.81 333 SER A C 1
ATOM 2643 O O . SER A 1 333 ? -3.746 -37.406 4.434 1 90.81 333 SER A O 1
ATOM 2645 N N . LYS A 1 334 ? -1.613 -37.469 5.016 1 90.62 334 LYS A N 1
ATOM 2646 C CA . LYS A 1 334 ? -1.623 -36.125 5.602 1 90.62 334 LYS A CA 1
ATOM 2647 C C . LYS A 1 334 ? -2.041 -35.094 4.574 1 90.62 334 LYS A C 1
ATOM 2649 O O . LYS A 1 334 ? -2.715 -34.094 4.914 1 90.62 334 LYS A O 1
ATOM 2654 N N . GLU A 1 335 ? -1.763 -35.312 3.338 1 90.5 335 GLU A N 1
ATOM 2655 C CA . GLU A 1 335 ? -2.02 -34.375 2.26 1 90.5 335 GLU A CA 1
ATOM 2656 C C . GLU A 1 335 ? -3.508 -34.281 1.931 1 90.5 335 GLU A C 1
ATOM 2658 O O . GLU A 1 335 ? -3.963 -33.344 1.305 1 90.5 335 GLU A O 1
ATOM 2663 N N . SER A 1 336 ? -4.191 -35.281 2.395 1 93.5 336 SER A N 1
ATOM 2664 C CA . SER A 1 336 ? -5.617 -35.312 2.088 1 93.5 336 SER A CA 1
ATOM 2665 C C . SER A 1 336 ? -6.441 -34.656 3.18 1 93.5 336 SER A C 1
ATOM 2667 O O . SER A 1 336 ? -7.656 -34.469 3.035 1 93.5 336 SER A O 1
ATOM 2669 N N . LEU A 1 337 ? -5.805 -34.344 4.27 1 95.31 337 LEU A N 1
ATOM 2670 C CA . LEU A 1 337 ? -6.504 -33.781 5.414 1 95.31 337 LEU A CA 1
ATOM 2671 C C . LEU A 1 337 ? -6.461 -32.25 5.367 1 95.31 337 LEU A C 1
ATOM 2673 O O . LEU A 1 337 ? -5.645 -31.625 6.047 1 95.31 337 LEU A O 1
ATOM 2677 N N . TYR A 1 338 ? -7.344 -31.641 4.574 1 95.5 338 TYR A N 1
ATOM 2678 C CA . TYR A 1 338 ? -7.32 -30.188 4.387 1 95.5 338 TYR A CA 1
ATOM 2679 C C . TYR A 1 338 ? -8.734 -29.625 4.359 1 95.5 338 TYR A C 1
ATOM 2681 O O . TYR A 1 338 ? -9.711 -30.359 4.453 1 95.5 338 TYR A O 1
ATOM 2689 N N . ILE A 1 339 ? -8.82 -28.344 4.426 1 95.94 339 ILE A N 1
ATOM 2690 C CA . ILE A 1 339 ? -10.07 -27.609 4.258 1 95.94 339 ILE A CA 1
ATOM 2691 C C . ILE A 1 339 ? -10.141 -27.031 2.848 1 95.94 339 ILE A C 1
ATOM 2693 O O . ILE A 1 339 ? -9.188 -26.406 2.375 1 95.94 339 ILE A O 1
ATOM 2697 N N . HIS A 1 340 ? -11.227 -27.203 2.197 1 94 340 HIS A N 1
ATOM 2698 C CA . HIS A 1 340 ? -11.43 -26.719 0.836 1 94 340 HIS A CA 1
ATOM 2699 C C . HIS A 1 340 ? -11.516 -25.203 0.795 1 94 340 HIS A C 1
ATOM 2701 O O . HIS A 1 340 ? -11.727 -24.562 1.826 1 94 340 HIS A O 1
ATOM 2707 N N . HIS A 1 341 ? -11.43 -24.672 -0.467 1 92.19 341 HIS A N 1
ATOM 2708 C CA . HIS A 1 341 ? -11.438 -23.234 -0.713 1 92.19 341 HIS A CA 1
ATOM 2709 C C . HIS A 1 341 ? -12.719 -22.594 -0.194 1 92.19 341 HIS A C 1
ATOM 2711 O O . HIS A 1 341 ? -12.734 -21.406 0.153 1 92.19 341 HIS A O 1
ATOM 2717 N N . ASN A 1 342 ? -13.75 -23.375 -0.039 1 90.81 342 ASN A N 1
ATOM 2718 C CA . ASN A 1 342 ? -15.039 -22.844 0.376 1 90.81 342 ASN A CA 1
ATOM 2719 C C . ASN A 1 342 ? -15.266 -23.016 1.877 1 90.81 342 ASN A C 1
ATOM 2721 O O . ASN A 1 342 ? -16.359 -22.766 2.377 1 90.81 342 ASN A O 1
ATOM 2725 N N . GLY A 1 343 ? -14.281 -23.531 2.537 1 93.31 343 GLY A N 1
ATOM 2726 C CA . GLY A 1 343 ? -14.383 -23.641 3.984 1 93.31 343 GLY A CA 1
ATOM 2727 C C . GLY A 1 343 ? -14.797 -25.016 4.453 1 93.31 343 GLY A C 1
ATOM 2728 O O . GLY A 1 343 ? -14.719 -25.328 5.645 1 93.31 343 GLY A O 1
ATOM 2729 N N . LYS A 1 344 ? -15.289 -25.891 3.535 1 94.31 344 LYS A N 1
ATOM 2730 C CA . LYS A 1 344 ? -15.711 -27.234 3.912 1 94.31 344 LYS A CA 1
ATOM 2731 C C . LYS A 1 344 ? -14.508 -28.156 4.125 1 94.31 344 LYS A C 1
ATOM 2733 O O . LYS A 1 344 ? -13.594 -28.188 3.299 1 94.31 344 LYS A O 1
ATOM 2738 N N . PRO A 1 345 ? -14.547 -28.859 5.281 1 95.88 345 PRO A N 1
ATOM 2739 C CA . PRO A 1 345 ? -13.469 -29.844 5.449 1 95.88 345 PRO A CA 1
ATOM 2740 C C . PRO A 1 345 ? -13.5 -30.938 4.391 1 95.88 345 PRO A C 1
ATOM 2742 O O . PRO A 1 345 ? -14.578 -31.328 3.939 1 95.88 345 PRO A O 1
ATOM 2745 N N . SER A 1 346 ? -12.336 -31.422 4 1 95 346 SER A N 1
ATOM 2746 C CA . SER A 1 346 ? -12.273 -32.531 3.051 1 95 346 SER A CA 1
ATOM 2747 C C . SER A 1 346 ? -12.906 -33.781 3.627 1 95 346 SER A C 1
ATOM 2749 O O . SER A 1 346 ? -13.031 -33.938 4.848 1 95 346 SER A O 1
ATOM 2751 N N . PHE A 1 347 ? -13.352 -34.625 2.738 1 93.75 347 PHE A N 1
ATOM 2752 C CA . PHE A 1 347 ? -13.914 -35.906 3.145 1 93.75 347 PHE A CA 1
ATOM 2753 C C . PHE A 1 347 ? -12.938 -36.656 4.047 1 93.75 347 PHE A C 1
ATOM 2755 O O . PHE A 1 347 ? -13.344 -37.219 5.074 1 93.75 347 PHE A O 1
ATOM 2762 N N . ALA A 1 348 ? -11.711 -36.656 3.641 1 94.38 348 ALA A N 1
ATOM 2763 C CA . ALA A 1 348 ? -10.664 -37.344 4.398 1 94.38 348 ALA A CA 1
ATOM 2764 C C . ALA A 1 348 ? -10.508 -36.719 5.789 1 94.38 348 ALA A C 1
ATOM 2766 O O . ALA A 1 348 ? -10.352 -37.438 6.773 1 94.38 348 ALA A O 1
ATOM 2767 N N . LEU A 1 349 ? -10.586 -35.406 5.891 1 95.56 349 LEU A N 1
ATOM 2768 C CA . LEU A 1 349 ? -10.43 -34.719 7.172 1 95.56 349 LEU A CA 1
ATOM 2769 C C . LEU A 1 349 ? -11.594 -35.062 8.102 1 95.56 349 LEU A C 1
ATOM 2771 O O . LEU A 1 349 ? -11.391 -35.375 9.273 1 95.56 349 LEU A O 1
ATOM 2775 N N . LEU A 1 350 ? -12.766 -35 7.586 1 94.56 350 LEU A N 1
ATOM 2776 C CA . LEU A 1 350 ? -13.953 -35.312 8.383 1 94.56 350 LEU A CA 1
ATOM 2777 C C . LEU A 1 350 ? -13.922 -36.75 8.891 1 94.56 350 LEU A C 1
ATOM 2779 O O . LEU A 1 350 ? -14.211 -37 10.062 1 94.56 350 LEU A O 1
ATOM 2783 N N . THR A 1 351 ? -13.609 -37.656 7.977 1 94 351 THR A N 1
ATOM 2784 C CA . THR A 1 351 ? -13.539 -39.062 8.344 1 94 351 THR A CA 1
ATOM 2785 C C . THR A 1 351 ? -12.484 -39.281 9.422 1 94 351 THR A C 1
ATOM 2787 O O . THR A 1 351 ? -12.719 -40.031 10.383 1 94 351 THR A O 1
ATOM 2790 N N . ALA A 1 352 ? -11.359 -38.688 9.273 1 94.56 352 ALA A N 1
ATOM 2791 C CA . ALA A 1 352 ? -10.273 -38.812 10.242 1 94.56 352 ALA A CA 1
ATOM 2792 C C . ALA A 1 352 ? -10.703 -38.25 11.609 1 94.56 352 ALA A C 1
ATOM 2794 O O . ALA A 1 352 ? -10.422 -38.875 12.641 1 94.56 352 ALA A O 1
ATOM 2795 N N . LEU A 1 353 ? -11.383 -37.156 11.625 1 95.25 353 LEU A N 1
ATOM 2796 C CA . LEU A 1 353 ? -11.82 -36.531 12.875 1 95.25 353 LEU A CA 1
ATOM 2797 C C . LEU A 1 353 ? -12.898 -37.375 13.555 1 95.25 353 LEU A C 1
ATOM 2799 O O . LEU A 1 353 ? -12.883 -37.531 14.773 1 95.25 353 LEU A O 1
ATOM 2803 N N . ARG A 1 354 ? -13.805 -37.906 12.773 1 94.38 354 ARG A N 1
ATOM 2804 C CA . ARG A 1 354 ? -14.844 -38.781 13.328 1 94.38 354 ARG A CA 1
ATOM 2805 C C . ARG A 1 354 ? -14.242 -40 13.992 1 94.38 354 ARG A C 1
ATOM 2807 O O . ARG A 1 354 ? -14.664 -40.406 15.07 1 94.38 354 ARG A O 1
ATOM 2814 N N . LEU A 1 355 ? -13.289 -40.531 13.375 1 94 355 LEU A N 1
ATOM 2815 C CA . LEU A 1 355 ? -12.617 -41.719 13.922 1 94 355 LEU A CA 1
ATOM 2816 C C . LEU A 1 355 ? -11.828 -41.344 15.172 1 94 355 LEU A C 1
ATOM 2818 O O . LEU A 1 355 ? -11.828 -42.094 16.156 1 94 355 LEU A O 1
ATOM 2822 N N . TRP A 1 356 ? -11.148 -40.188 15.07 1 94.19 356 TRP A N 1
ATOM 2823 C CA . TRP A 1 356 ? -10.367 -39.688 16.203 1 94.19 356 TRP A CA 1
ATOM 2824 C C . TRP A 1 356 ? -11.258 -39.469 17.422 1 94.19 356 TRP A C 1
ATOM 2826 O O . TRP A 1 356 ? -10.844 -39.75 18.562 1 94.19 356 TRP A O 1
ATOM 2836 N N . ALA A 1 357 ? -12.453 -39 17.172 1 93.62 357 ALA A N 1
ATOM 2837 C CA . ALA A 1 357 ? -13.398 -38.719 18.25 1 93.62 357 ALA A CA 1
ATOM 2838 C C . ALA A 1 357 ? -14.039 -40 18.781 1 93.62 357 ALA A C 1
ATOM 2840 O O . ALA A 1 357 ? -14.75 -39.969 19.797 1 93.62 357 ALA A O 1
ATOM 2841 N N . THR A 1 358 ? -13.797 -41.156 18.141 1 93.12 358 THR A N 1
ATOM 2842 C CA . THR A 1 358 ? -14.305 -42.469 18.562 1 93.12 358 THR A CA 1
ATOM 2843 C C . THR A 1 358 ? -13.273 -43.219 19.391 1 93.12 358 THR A C 1
ATOM 2845 O O . THR A 1 358 ? -12.086 -43.219 19.062 1 93.12 358 THR A O 1
ATOM 2848 N N . PRO A 1 359 ? -13.781 -43.781 20.5 1 90.06 359 PRO A N 1
ATOM 2849 C CA . PRO A 1 359 ? -12.836 -44.562 21.297 1 90.06 359 PRO A CA 1
ATOM 2850 C C . PRO A 1 359 ? -12.125 -45.656 20.5 1 90.06 359 PRO A C 1
ATOM 2852 O O . PRO A 1 359 ? -12.727 -46.281 19.625 1 90.06 359 PRO A O 1
ATOM 2855 N N . GLN A 1 360 ? -10.836 -45.906 20.812 1 87.56 360 GLN A N 1
ATOM 2856 C CA . GLN A 1 360 ? -9.953 -46.781 20.047 1 87.56 360 GLN A CA 1
ATOM 2857 C C . GLN A 1 360 ? -10.547 -48.188 19.891 1 87.56 360 GLN A C 1
ATOM 2859 O O . GLN A 1 360 ? -10.438 -48.781 18.828 1 87.56 360 GLN A O 1
ATOM 2864 N N . ASN A 1 361 ? -11.203 -48.656 20.922 1 88.31 361 ASN A N 1
ATOM 2865 C CA . ASN A 1 361 ? -11.734 -50.031 20.938 1 88.31 361 ASN A CA 1
ATOM 2866 C C . ASN A 1 361 ? -12.953 -50.156 20.031 1 88.31 361 ASN A C 1
ATOM 2868 O O . ASN A 1 361 ? -13.328 -51.25 19.641 1 88.31 361 ASN A O 1
ATOM 2872 N N . LYS A 1 362 ? -13.57 -49.094 19.609 1 90 362 LYS A N 1
ATOM 2873 C CA . LYS A 1 362 ? -14.789 -49.125 18.812 1 90 362 LYS A CA 1
ATOM 2874 C C . LYS A 1 362 ? -14.516 -48.688 17.375 1 90 362 LYS A C 1
ATOM 2876 O O . LYS A 1 362 ? -15.406 -48.719 16.531 1 90 362 LYS A O 1
ATOM 2881 N N . ARG A 1 363 ? -13.312 -48.312 17.031 1 88.88 363 ARG A N 1
ATOM 2882 C CA . ARG A 1 363 ? -12.984 -47.719 15.742 1 88.88 363 ARG A CA 1
ATOM 2883 C C . ARG A 1 363 ? -13.094 -48.719 14.609 1 88.88 363 ARG A C 1
ATOM 2885 O O . ARG A 1 363 ? -13.555 -48.375 13.516 1 88.88 363 ARG A O 1
ATOM 2892 N N . ARG A 1 364 ? -12.695 -49.938 14.898 1 87.19 364 ARG A N 1
ATOM 2893 C CA . ARG A 1 364 ? -12.719 -50.969 13.867 1 87.19 364 ARG A CA 1
ATOM 2894 C C . ARG A 1 364 ? -14.148 -51.281 13.445 1 87.19 364 ARG A C 1
ATOM 2896 O O . ARG A 1 364 ? -14.414 -51.531 12.266 1 87.19 364 ARG A O 1
ATOM 2903 N N . SER A 1 365 ? -15.07 -51.281 14.414 1 89.44 365 SER A N 1
ATOM 2904 C CA . SER A 1 365 ? -16.453 -51.625 14.148 1 89.44 365 SER A CA 1
ATOM 2905 C C . SER A 1 365 ? -17.172 -50.531 13.375 1 89.44 365 SER A C 1
ATOM 2907 O O . SER A 1 365 ? -18.125 -50.812 12.625 1 89.44 365 SER A O 1
ATOM 2909 N N . VAL A 1 366 ? -16.688 -49.344 13.531 1 87.94 366 VAL A N 1
ATOM 2910 C CA . VAL A 1 366 ? -17.438 -48.25 12.945 1 87.94 366 VAL A CA 1
ATOM 2911 C C . VAL A 1 366 ? -16.703 -47.688 11.727 1 87.94 366 VAL A C 1
ATOM 2913 O O . VAL A 1 366 ? -17.203 -46.781 11.047 1 87.94 366 VAL A O 1
ATOM 2916 N N . GLY A 1 367 ? -15.516 -48.219 11.375 1 88 367 GLY A N 1
ATOM 2917 C CA . GLY A 1 367 ? -14.672 -47.719 10.297 1 88 367 GLY A CA 1
ATOM 2918 C C . GLY A 1 367 ? -15.375 -47.688 8.953 1 88 367 GLY A C 1
ATOM 2919 O O . GLY A 1 367 ? -15.297 -46.688 8.227 1 88 367 GLY A O 1
ATOM 2920 N N . HIS A 1 368 ? -16.109 -48.75 8.648 1 88.38 368 HIS A N 1
ATOM 2921 C CA . HIS A 1 368 ? -16.797 -48.844 7.367 1 88.38 368 HIS A CA 1
ATOM 2922 C C . HIS A 1 368 ? -17.875 -47.75 7.238 1 88.38 368 HIS A C 1
ATOM 2924 O O . HIS A 1 368 ? -18.109 -47.219 6.148 1 88.38 368 HIS A O 1
ATOM 2930 N N . LEU A 1 369 ? -18.531 -47.344 8.344 1 87.94 369 LEU A N 1
ATOM 2931 C CA . LEU A 1 369 ? -19.531 -46.312 8.328 1 87.94 369 LEU A CA 1
ATOM 2932 C C . LEU A 1 369 ? -18.906 -44.938 8.07 1 87.94 369 LEU A C 1
ATOM 2934 O O . LEU A 1 369 ? -19.406 -44.156 7.254 1 87.94 369 LEU A O 1
ATOM 2938 N N . VAL A 1 370 ? -17.828 -44.75 8.734 1 88.69 370 VAL A N 1
ATOM 2939 C CA . VAL A 1 370 ? -17.141 -43.469 8.648 1 88.69 370 VAL A CA 1
ATOM 2940 C C . VAL A 1 370 ? -16.594 -43.281 7.23 1 88.69 370 VAL A C 1
ATOM 2942 O O . VAL A 1 370 ? -16.75 -42.188 6.652 1 88.69 370 VAL A O 1
ATOM 2945 N N . TYR A 1 371 ? -16.016 -44.312 6.625 1 87.38 371 TYR A N 1
ATOM 2946 C CA . TYR A 1 371 ? -15.383 -44.219 5.309 1 87.38 371 TYR A CA 1
ATOM 2947 C C . TYR A 1 371 ? -16.438 -44.125 4.211 1 87.38 371 TYR A C 1
ATOM 2949 O O . TYR A 1 371 ? -16.125 -43.781 3.074 1 87.38 371 TYR A O 1
ATOM 2957 N N . SER A 1 372 ? -17.719 -44.438 4.547 1 87.62 372 SER A N 1
ATOM 2958 C CA . SER A 1 372 ? -18.828 -44.25 3.615 1 87.62 372 SER A CA 1
ATOM 2959 C C . SER A 1 372 ? -19.406 -42.844 3.723 1 87.62 372 SER A C 1
ATOM 2961 O O . SER A 1 372 ? -20.25 -42.438 2.926 1 87.62 372 SER A O 1
ATOM 2963 N N . GLY A 1 373 ? -18.922 -42.031 4.613 1 87 373 GLY A N 1
ATOM 2964 C CA . GLY A 1 373 ? -19.359 -40.656 4.762 1 87 373 GLY A CA 1
ATOM 2965 C C . GLY A 1 373 ? -20.453 -40.469 5.789 1 87 373 GLY A C 1
ATOM 2966 O O . GLY A 1 373 ? -20.953 -39.375 6.004 1 87 373 GLY A O 1
ATOM 2967 N N . SER A 1 374 ? -20.766 -41.531 6.508 1 87.5 374 SER A N 1
ATOM 2968 C CA . SER A 1 374 ? -21.875 -41.469 7.453 1 87.5 374 SER A CA 1
ATOM 2969 C C . SER A 1 374 ? -21.453 -40.844 8.781 1 87.5 374 SER A C 1
ATOM 2971 O O . SER A 1 374 ? -20.312 -41 9.203 1 87.5 374 SER A O 1
ATOM 2973 N N . GLN A 1 375 ? -22.422 -40.219 9.344 1 89.62 375 GLN A N 1
ATOM 2974 C CA . GLN A 1 375 ? -22.234 -39.719 10.703 1 89.62 375 GLN A CA 1
ATOM 2975 C C . GLN A 1 375 ? -22.406 -40.875 11.719 1 89.62 375 GLN A C 1
ATOM 2977 O O . GLN A 1 375 ? -23.266 -41.719 11.555 1 89.62 375 GLN A O 1
ATOM 2982 N N . LEU A 1 376 ? -21.609 -40.938 12.656 1 89.62 376 LEU A N 1
ATOM 2983 C CA . LEU A 1 376 ? -21.672 -42 13.656 1 89.62 376 LEU A CA 1
ATOM 2984 C C . LEU A 1 376 ? -22.75 -41.688 14.695 1 89.62 376 LEU A C 1
ATOM 2986 O O . LEU A 1 376 ? -23.547 -42.562 15.031 1 89.62 376 LEU A O 1
ATOM 2990 N N . SER A 1 377 ? -22.656 -40.5 15.266 1 90.25 377 SER A N 1
ATOM 2991 C CA . SER A 1 377 ? -23.625 -40.031 16.25 1 90.25 377 SER A CA 1
ATOM 2992 C C . SER A 1 377 ? -23.672 -38.5 16.312 1 90.25 377 SER A C 1
ATOM 2994 O O . SER A 1 377 ? -22.781 -37.844 15.797 1 90.25 377 SER A O 1
ATOM 2996 N N . GLU A 1 378 ? -24.75 -38.031 16.875 1 91.62 378 GLU A N 1
ATOM 2997 C CA . GLU A 1 378 ? -24.859 -36.594 17.078 1 91.62 378 GLU A CA 1
ATOM 2998 C C . GLU A 1 378 ? -23.734 -36.062 17.969 1 91.62 378 GLU A C 1
ATOM 3000 O O . GLU A 1 378 ? -23.188 -34.969 17.703 1 91.62 378 GLU A O 1
ATOM 3005 N N . ASP A 1 379 ? -23.469 -36.812 18.953 1 92.94 379 ASP A N 1
ATOM 3006 C CA . ASP A 1 379 ? -22.438 -36.406 19.906 1 92.94 379 ASP A CA 1
ATOM 3007 C C . ASP A 1 379 ? -21.062 -36.344 19.234 1 92.94 379 ASP A C 1
ATOM 3009 O O . ASP A 1 379 ? -20.281 -35.406 19.484 1 92.94 379 ASP A O 1
ATOM 3013 N N . ASN A 1 380 ? -20.766 -37.344 18.406 1 93.56 380 ASN A N 1
ATOM 3014 C CA . ASN A 1 380 ? -19.516 -37.375 17.672 1 93.56 380 ASN A CA 1
ATOM 3015 C C . ASN A 1 380 ? -19.375 -36.156 16.75 1 93.56 380 ASN A C 1
ATOM 3017 O O . ASN A 1 380 ? -18.328 -35.5 16.734 1 93.56 380 ASN A O 1
ATOM 3021 N N . GLU A 1 381 ? -20.453 -35.844 16.047 1 93.75 381 GLU A N 1
ATOM 3022 C CA . GLU A 1 381 ? -20.453 -34.719 15.109 1 93.75 381 GLU A CA 1
ATOM 3023 C C . GLU A 1 381 ? -20.297 -33.375 15.828 1 93.75 381 GLU A C 1
ATOM 3025 O O . GLU A 1 381 ? -19.547 -32.5 15.367 1 93.75 381 GLU A O 1
ATOM 3030 N N . ILE A 1 382 ? -21.016 -33.219 16.891 1 93.62 382 ILE A N 1
ATOM 3031 C CA . ILE A 1 382 ? -20.938 -32 17.672 1 93.62 382 ILE A CA 1
ATOM 3032 C C . ILE A 1 382 ? -19.5 -31.797 18.172 1 93.62 382 ILE A C 1
ATOM 3034 O O . ILE A 1 382 ? -18.953 -30.688 18.078 1 93.62 382 ILE A O 1
ATOM 3038 N N . PHE A 1 383 ? -18.953 -32.875 18.609 1 94.38 383 PHE A N 1
ATOM 3039 C CA . PHE A 1 383 ? -17.594 -32.812 19.141 1 94.38 383 PHE A CA 1
ATOM 3040 C C . PHE A 1 383 ? -16.625 -32.375 18.078 1 94.38 383 PHE A C 1
ATOM 3042 O O . PHE A 1 383 ? -15.805 -31.469 18.297 1 94.38 383 PHE A O 1
ATOM 3049 N N . ILE A 1 384 ? -16.641 -33 16.922 1 95.12 384 ILE A N 1
ATOM 3050 C CA . ILE A 1 384 ? -15.633 -32.719 15.891 1 95.12 384 ILE A CA 1
ATOM 3051 C C . ILE A 1 384 ? -15.859 -31.328 15.305 1 95.12 384 ILE A C 1
ATOM 3053 O O . ILE A 1 384 ? -14.906 -30.625 14.961 1 95.12 384 ILE A O 1
ATOM 3057 N N . MET A 1 385 ? -17.094 -30.891 15.172 1 95.56 385 MET A N 1
ATOM 3058 C CA . MET A 1 385 ? -17.391 -29.562 14.648 1 95.56 385 MET A CA 1
ATOM 3059 C C . MET A 1 385 ? -16.906 -28.484 15.609 1 95.56 385 MET A C 1
ATOM 3061 O O . MET A 1 385 ? -16.375 -27.469 15.18 1 95.56 385 MET A O 1
ATOM 3065 N N . LYS A 1 386 ? -17.125 -28.672 16.844 1 95.19 386 LYS A N 1
ATOM 3066 C CA . LYS A 1 386 ? -16.641 -27.719 17.844 1 95.19 386 LYS A CA 1
ATOM 3067 C C . LYS A 1 386 ? -15.117 -27.641 17.844 1 95.19 386 LYS A C 1
ATOM 3069 O O . LYS A 1 386 ? -14.539 -26.562 17.922 1 95.19 386 LYS A O 1
ATOM 3074 N N . TRP A 1 387 ? -14.57 -28.828 17.781 1 95.56 387 TRP A N 1
ATOM 3075 C CA . TRP A 1 387 ? -13.109 -28.875 17.766 1 95.56 387 TRP A CA 1
ATOM 3076 C C . TRP A 1 387 ? -12.555 -28.172 16.531 1 95.56 387 TRP A C 1
ATOM 3078 O O . TRP A 1 387 ? -11.602 -27.391 16.641 1 95.56 387 TRP A O 1
ATOM 3088 N N . LEU A 1 388 ? -13.102 -28.484 15.375 1 96.19 388 LEU A N 1
ATOM 3089 C CA . LEU A 1 388 ? -12.656 -27.891 14.117 1 96.19 388 LEU A CA 1
ATOM 3090 C C . LEU A 1 388 ? -12.82 -26.375 14.148 1 96.19 388 LEU A C 1
ATOM 3092 O O . LEU A 1 388 ? -11.914 -25.641 13.758 1 96.19 388 LEU A O 1
ATOM 3096 N N . SER A 1 389 ? -13.93 -25.906 14.625 1 96.19 389 SER A N 1
ATOM 3097 C CA . SER A 1 389 ? -14.195 -24.469 14.75 1 96.19 389 SER A CA 1
ATOM 3098 C C . SER A 1 389 ? -13.188 -23.797 15.672 1 96.19 389 SER A C 1
ATOM 3100 O O . SER A 1 389 ? -12.648 -22.734 15.336 1 96.19 389 SER A O 1
ATOM 3102 N N . LYS A 1 390 ? -12.938 -24.422 16.766 1 95 390 LYS A N 1
ATOM 3103 C CA . LYS A 1 390 ? -11.992 -23.875 17.734 1 95 390 LYS A CA 1
ATOM 3104 C C . LYS A 1 390 ? -10.578 -23.828 17.172 1 95 390 LYS A C 1
ATOM 3106 O O . LYS A 1 390 ? -9.836 -22.891 17.422 1 95 390 LYS A O 1
ATOM 3111 N N . THR A 1 391 ? -10.227 -24.891 16.5 1 94.88 391 THR A N 1
ATOM 3112 C CA . THR A 1 391 ? -8.891 -24.969 15.922 1 94.88 391 THR A CA 1
ATOM 3113 C C . THR A 1 391 ? -8.711 -23.875 14.859 1 94.88 391 THR A C 1
ATOM 3115 O O . THR A 1 391 ? -7.684 -23.203 14.828 1 94.88 391 THR A O 1
ATOM 3118 N N . CYS A 1 392 ? -9.688 -23.656 13.977 1 95.81 392 CYS A N 1
ATOM 3119 C CA . CYS A 1 392 ? -9.633 -22.609 12.961 1 95.81 392 CYS A CA 1
ATOM 3120 C C . CYS A 1 392 ? -9.539 -21.234 13.594 1 95.81 392 CYS A C 1
ATOM 3122 O O . CYS A 1 392 ? -8.766 -20.391 13.148 1 95.81 392 CYS A O 1
ATOM 3124 N N . ASP A 1 393 ? -10.305 -21.062 14.625 1 94.44 393 ASP A N 1
ATOM 3125 C CA . ASP A 1 393 ? -10.281 -19.797 15.352 1 94.44 393 ASP A CA 1
ATOM 3126 C C . ASP A 1 393 ? -8.906 -19.531 15.961 1 94.44 393 ASP A C 1
ATOM 3128 O O . ASP A 1 393 ? -8.43 -18.391 15.953 1 94.44 393 ASP A O 1
ATOM 3132 N N . ALA A 1 394 ? -8.352 -20.547 16.531 1 92.5 394 ALA A N 1
ATOM 3133 C CA . ALA A 1 394 ? -7.027 -20.438 17.141 1 92.5 394 ALA A CA 1
ATOM 3134 C C . ALA A 1 394 ? -5.988 -20.047 16.094 1 92.5 394 ALA A C 1
ATOM 3136 O O . ALA A 1 394 ? -5.109 -19.219 16.359 1 92.5 394 ALA A O 1
ATOM 3137 N N . VAL A 1 395 ? -6.074 -20.625 14.898 1 93 395 VAL A N 1
ATOM 3138 C CA . VAL A 1 395 ? -5.148 -20.297 13.82 1 93 395 VAL A CA 1
ATOM 3139 C C . VAL A 1 395 ? -5.297 -18.828 13.438 1 93 395 VAL A C 1
ATOM 3141 O O . VAL A 1 395 ? -4.301 -18.109 13.297 1 93 395 VAL A O 1
ATOM 3144 N N . LEU A 1 396 ? -6.484 -18.297 13.266 1 91.75 396 LEU A N 1
ATOM 3145 C CA . LEU A 1 396 ? -6.766 -16.922 12.883 1 91.75 396 LEU A CA 1
ATOM 3146 C C . LEU A 1 396 ? -6.227 -15.953 13.93 1 91.75 396 LEU A C 1
ATOM 3148 O O . LEU A 1 396 ? -5.648 -14.922 13.578 1 91.75 396 LEU A O 1
ATOM 3152 N N . LYS A 1 397 ? -6.359 -16.297 15.18 1 87.25 397 LYS A N 1
ATOM 3153 C CA . LYS A 1 397 ? -5.953 -15.43 16.266 1 87.25 397 LYS A CA 1
ATOM 3154 C C . LYS A 1 397 ? -4.434 -15.359 16.391 1 87.25 397 LYS A C 1
ATOM 3156 O O . LYS A 1 397 ? -3.889 -14.375 16.891 1 87.25 397 LYS A O 1
ATOM 3161 N N . ASN A 1 398 ? -3.805 -16.422 15.938 1 86.88 398 ASN A N 1
ATOM 3162 C CA . ASN A 1 398 ? -2.35 -16.484 16.016 1 86.88 398 ASN A CA 1
ATOM 3163 C C . ASN A 1 398 ? -1.7 -15.695 14.875 1 86.88 398 ASN A C 1
ATOM 3165 O O . ASN A 1 398 ? -0.486 -15.484 14.875 1 86.88 398 ASN A O 1
ATOM 3169 N N . LEU A 1 399 ? -2.449 -15.25 13.883 1 85.88 399 LEU A N 1
ATOM 3170 C CA . LEU A 1 399 ? -1.923 -14.438 12.789 1 85.88 399 LEU A CA 1
ATOM 3171 C C . LEU A 1 399 ? -1.885 -12.961 13.172 1 85.88 399 LEU A C 1
ATOM 3173 O O . LEU A 1 399 ? -2.764 -12.484 13.898 1 85.88 399 LEU A O 1
ATOM 3177 N N . PRO A 1 400 ? -0.853 -12.266 12.633 1 75 400 PRO A N 1
ATOM 3178 C CA . PRO A 1 400 ? -0.591 -10.891 13.07 1 75 400 PRO A CA 1
ATOM 3179 C C . PRO A 1 400 ? -1.763 -9.953 12.797 1 75 400 PRO A C 1
ATOM 3181 O O . PRO A 1 400 ? -1.975 -8.984 13.539 1 75 400 PRO A O 1
ATOM 3184 N N . THR A 1 401 ? -2.498 -10.109 11.672 1 76.5 401 THR A N 1
ATOM 3185 C CA . THR A 1 401 ? -3.611 -9.234 11.328 1 76.5 401 THR A CA 1
ATOM 3186 C C . THR A 1 401 ? -4.906 -10.031 11.188 1 76.5 401 THR A C 1
ATOM 3188 O O . THR A 1 401 ? -4.871 -11.234 10.922 1 76.5 401 THR A O 1
ATOM 3191 N N . SER A 1 402 ? -6.055 -9.352 11.414 1 81.5 402 SER A N 1
ATOM 3192 C CA . SER A 1 402 ? -7.359 -9.977 11.211 1 81.5 402 SER A CA 1
ATOM 3193 C C . SER A 1 402 ? -7.781 -9.914 9.75 1 81.5 402 SER A C 1
ATOM 3195 O O . SER A 1 402 ? -7.168 -9.203 8.953 1 81.5 402 SER A O 1
ATOM 3197 N N . ILE A 1 403 ? -8.75 -10.703 9.406 1 86 403 ILE A N 1
ATOM 3198 C CA . ILE A 1 403 ? -9.258 -10.734 8.039 1 86 403 ILE A CA 1
ATOM 3199 C C . ILE A 1 403 ? -9.844 -9.375 7.672 1 86 403 ILE A C 1
ATOM 3201 O O . ILE A 1 403 ? -9.742 -8.93 6.527 1 86 403 ILE A O 1
ATOM 3205 N N . GLU A 1 404 ? -10.477 -8.68 8.625 1 80.56 404 GLU A N 1
ATOM 3206 C CA . GLU A 1 404 ? -11.047 -7.359 8.391 1 80.56 404 GLU A CA 1
ATOM 3207 C C . GLU A 1 404 ? -9.961 -6.34 8.055 1 80.56 404 GLU A C 1
ATOM 3209 O O . GLU A 1 404 ? -10.125 -5.531 7.145 1 80.56 404 GLU A O 1
ATOM 3214 N N . GLU A 1 405 ? -8.875 -6.406 8.797 1 72.81 405 GLU A N 1
ATOM 3215 C CA . GLU A 1 405 ? -7.75 -5.516 8.539 1 72.81 405 GLU A CA 1
ATOM 3216 C C . GLU A 1 405 ? -7.168 -5.75 7.145 1 72.81 405 GLU A C 1
ATOM 3218 O O . GLU A 1 405 ? -6.836 -4.797 6.438 1 72.81 405 GLU A O 1
ATOM 3223 N N . ASP A 1 406 ? -7.078 -7.07 6.766 1 81.19 406 ASP A N 1
ATOM 3224 C CA . ASP A 1 406 ? -6.539 -7.406 5.453 1 81.19 406 ASP A CA 1
ATOM 3225 C C . ASP A 1 406 ? -7.457 -6.91 4.34 1 81.19 406 ASP A C 1
ATOM 3227 O O . ASP A 1 406 ? -6.988 -6.434 3.305 1 81.19 406 ASP A O 1
ATOM 3231 N N . SER A 1 407 ? -8.719 -7.074 4.57 1 81.25 407 SER A N 1
ATOM 3232 C CA . SER A 1 407 ? -9.695 -6.594 3.602 1 81.25 407 SER A CA 1
ATOM 3233 C C . SER A 1 407 ? -9.586 -5.086 3.406 1 81.25 407 SER A C 1
ATOM 3235 O O . SER A 1 407 ? -9.648 -4.594 2.277 1 81.25 407 SER A O 1
ATOM 3237 N N . LEU A 1 408 ? -9.383 -4.348 4.469 1 70.12 408 LEU A N 1
ATOM 3238 C CA . LEU A 1 408 ? -9.25 -2.895 4.414 1 70.12 408 LEU A CA 1
ATOM 3239 C C . LEU A 1 408 ? -7.98 -2.496 3.666 1 70.12 408 LEU A C 1
ATOM 3241 O O . LEU A 1 408 ? -8 -1.573 2.848 1 70.12 408 LEU A O 1
ATOM 3245 N N . LEU A 1 409 ? -6.934 -3.234 3.988 1 73.25 409 LEU A N 1
ATOM 3246 C CA . LEU A 1 409 ? -5.66 -2.959 3.336 1 73.25 409 LEU A CA 1
ATOM 3247 C C . LEU A 1 409 ? -5.754 -3.201 1.833 1 73.25 409 LEU A C 1
ATOM 3249 O O . LEU A 1 409 ? -5.254 -2.402 1.039 1 73.25 409 LEU A O 1
ATOM 3253 N N . LEU A 1 410 ? -6.398 -4.324 1.421 1 78.44 410 LEU A N 1
ATOM 3254 C CA . LEU A 1 410 ? -6.566 -4.656 0.01 1 78.44 410 LEU A CA 1
ATOM 3255 C C . LEU A 1 410 ? -7.402 -3.6 -0.703 1 78.44 410 LEU A C 1
ATOM 3257 O O . LEU A 1 410 ? -7.094 -3.217 -1.834 1 78.44 410 LEU A O 1
ATOM 3261 N N . ASN A 1 411 ? -8.336 -3.146 -0.028 1 71.38 411 ASN A N 1
ATOM 3262 C CA . ASN A 1 411 ? -9.172 -2.098 -0.605 1 71.38 411 ASN A CA 1
ATOM 3263 C C . ASN A 1 411 ? -8.391 -0.798 -0.79 1 71.38 411 ASN A C 1
ATOM 3265 O O . ASN A 1 411 ? -8.57 -0.101 -1.79 1 71.38 411 ASN A O 1
ATOM 3269 N N . ALA A 1 412 ? -7.547 -0.566 0.172 1 65.44 412 ALA A N 1
ATOM 3270 C CA . ALA A 1 412 ? -6.711 0.628 0.085 1 65.44 412 ALA A CA 1
ATOM 3271 C C . ALA A 1 412 ? -5.77 0.553 -1.114 1 65.44 412 ALA A C 1
ATOM 3273 O O . ALA A 1 412 ? -5.582 1.543 -1.826 1 65.44 412 ALA A O 1
ATOM 3274 N N . MET A 1 413 ? -5.266 -0.635 -1.324 1 69.81 413 MET A N 1
ATOM 3275 C CA . MET A 1 413 ? -4.297 -0.821 -2.4 1 69.81 413 MET A CA 1
ATOM 3276 C C . MET A 1 413 ? -4.969 -0.708 -3.764 1 69.81 413 MET A C 1
ATOM 3278 O O . MET A 1 413 ? -4.312 -0.394 -4.762 1 69.81 413 MET A O 1
ATOM 3282 N N . ASN A 1 414 ? -6.219 -1.055 -3.723 1 66.5 414 ASN A N 1
ATOM 3283 C CA . ASN A 1 414 ? -6.965 -0.973 -4.973 1 66.5 414 ASN A CA 1
ATOM 3284 C C . ASN A 1 414 ? -7.5 0.436 -5.215 1 66.5 414 ASN A C 1
ATOM 3286 O O . ASN A 1 414 ? -8.086 0.709 -6.266 1 66.5 414 ASN A O 1
ATOM 3290 N N . SER A 1 415 ? -7.195 1.24 -4.16 1 62.97 415 SER A N 1
ATOM 3291 C CA . SER A 1 415 ? -7.723 2.6 -4.246 1 62.97 415 SER A CA 1
ATOM 3292 C C . SER A 1 415 ? -6.828 3.484 -5.109 1 62.97 415 SER A C 1
ATOM 3294 O O . SER A 1 415 ? -5.773 3.045 -5.574 1 62.97 415 SER A O 1
ATOM 3296 N N . THR A 1 416 ? -7.32 4.66 -5.359 1 64.88 416 THR A N 1
ATOM 3297 C CA . THR A 1 416 ? -6.605 5.668 -6.133 1 64.88 416 THR A CA 1
ATOM 3298 C C . THR A 1 416 ? -5.273 6.016 -5.469 1 64.88 416 THR A C 1
ATOM 3300 O O . THR A 1 416 ? -5.07 5.73 -4.289 1 64.88 416 THR A O 1
ATOM 3303 N N . ARG A 1 417 ? -4.391 6.414 -6.297 1 66.69 417 ARG A N 1
ATOM 3304 C CA . ARG A 1 417 ? -3.088 6.852 -5.801 1 66.69 417 ARG A CA 1
ATOM 3305 C C . ARG A 1 417 ? -3.242 7.805 -4.621 1 66.69 417 ARG A C 1
ATOM 3307 O O . ARG A 1 417 ? -2.506 7.707 -3.635 1 66.69 417 ARG A O 1
ATOM 3314 N N . ARG A 1 418 ? -4.242 8.664 -4.676 1 72.19 418 ARG A N 1
ATOM 3315 C CA . ARG A 1 418 ? -4.461 9.648 -3.621 1 72.19 418 ARG A CA 1
ATOM 3316 C C . ARG A 1 418 ? -4.906 8.969 -2.328 1 72.19 418 ARG A C 1
ATOM 3318 O O . ARG A 1 418 ? -4.484 9.359 -1.238 1 72.19 418 ARG A O 1
ATOM 3325 N N . SER A 1 419 ? -5.707 8 -2.484 1 75.81 419 SER A N 1
ATOM 3326 C CA . SER A 1 419 ? -6.141 7.234 -1.321 1 75.81 419 SER A CA 1
ATOM 3327 C C . SER A 1 419 ? -4.973 6.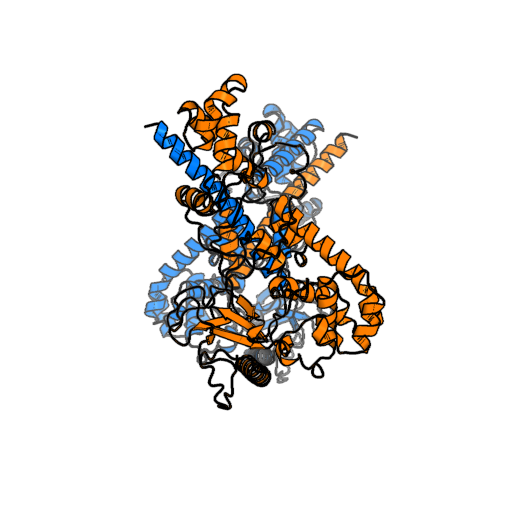5 -0.673 1 75.81 419 SER A C 1
ATOM 3329 O O . SER A 1 419 ? -4.887 6.422 0.554 1 75.81 419 SER A O 1
ATOM 3331 N N . MET A 1 420 ? -4.078 6.074 -1.545 1 74 420 MET A N 1
ATOM 3332 C CA . MET A 1 420 ? -2.9 5.383 -1.029 1 74 420 MET A CA 1
ATOM 3333 C C . MET A 1 420 ? -1.995 6.348 -0.266 1 74 420 MET A C 1
ATOM 3335 O O . MET A 1 420 ? -1.409 5.977 0.753 1 74 420 MET A O 1
ATOM 3339 N N . ASP A 1 421 ? -1.905 7.559 -0.77 1 79.56 421 ASP A N 1
ATOM 3340 C CA . ASP A 1 421 ? -1.102 8.57 -0.093 1 79.56 421 ASP A CA 1
ATOM 3341 C C . ASP A 1 421 ? -1.676 8.898 1.283 1 79.56 421 ASP A C 1
ATOM 3343 O O . ASP A 1 421 ? -0.931 9.023 2.258 1 79.56 421 ASP A O 1
ATOM 3347 N N . ARG A 1 422 ? -2.951 9.062 1.379 1 84.75 422 ARG A N 1
ATOM 3348 C CA . ARG A 1 422 ? -3.605 9.352 2.652 1 84.75 422 ARG A CA 1
ATOM 3349 C C . ARG A 1 422 ? -3.471 8.172 3.613 1 84.75 422 ARG A C 1
ATOM 3351 O O . ARG A 1 422 ? -3.285 8.367 4.816 1 84.75 422 ARG A O 1
ATOM 3358 N N . TRP A 1 423 ? -3.547 6.953 3.033 1 82.06 423 TRP A N 1
ATOM 3359 C CA . TRP A 1 423 ? -3.344 5.762 3.854 1 82.06 423 TRP A CA 1
ATOM 3360 C C . TRP A 1 423 ? -1.93 5.73 4.426 1 82.06 423 TRP A C 1
ATOM 3362 O O . TRP A 1 423 ? -1.733 5.387 5.594 1 82.06 423 TRP A O 1
ATOM 3372 N N . LYS A 1 424 ? -1.019 6.074 3.582 1 83.19 424 LYS A N 1
ATOM 3373 C CA . LYS A 1 424 ? 0.369 6.129 4.035 1 83.19 424 LYS A CA 1
ATOM 3374 C C . LYS A 1 424 ? 0.54 7.133 5.172 1 83.19 424 LYS A C 1
ATOM 3376 O O . LYS A 1 424 ? 1.255 6.867 6.137 1 83.19 424 LYS A O 1
ATOM 3381 N N . LEU A 1 425 ? -0.1 8.289 5.074 1 88.44 425 LEU A N 1
ATOM 3382 C CA . LEU A 1 425 ? -0.042 9.305 6.117 1 88.44 425 LEU A CA 1
ATOM 3383 C C . LEU A 1 425 ? -0.611 8.766 7.426 1 88.44 425 LEU A C 1
ATOM 3385 O O . LEU A 1 425 ? -0.035 8.992 8.492 1 88.44 425 LEU A O 1
ATOM 3389 N N . ALA A 1 426 ? -1.739 8.07 7.324 1 90.62 426 ALA A N 1
ATOM 3390 C CA . ALA A 1 426 ? -2.348 7.473 8.508 1 90.62 426 ALA A CA 1
ATOM 3391 C C . ALA A 1 426 ? -1.412 6.453 9.156 1 90.62 426 ALA A C 1
ATOM 3393 O O . ALA A 1 426 ? -1.251 6.434 10.375 1 90.62 426 ALA A O 1
ATOM 3394 N N . LEU A 1 427 ? -0.782 5.656 8.305 1 87.12 427 LEU A N 1
ATOM 3395 C CA . LEU A 1 427 ? 0.16 4.641 8.766 1 87.12 427 LEU A CA 1
ATOM 3396 C C . LEU A 1 427 ? 1.367 5.289 9.438 1 87.12 427 LEU A C 1
ATOM 3398 O O . LEU A 1 427 ? 1.833 4.816 10.477 1 87.12 427 LEU A O 1
ATOM 3402 N N . GLN A 1 428 ? 1.877 6.336 8.844 1 89.56 428 GLN A N 1
ATOM 3403 C CA . GLN A 1 428 ? 3.014 7.051 9.422 1 89.56 428 GLN A CA 1
ATOM 3404 C C . GLN A 1 428 ? 2.668 7.621 10.789 1 89.56 428 GLN A C 1
ATOM 3406 O O . GLN A 1 428 ? 3.469 7.535 11.727 1 89.56 428 GLN A O 1
ATOM 3411 N N . TRP A 1 429 ? 1.545 8.164 10.883 1 93.69 429 TRP A N 1
ATOM 3412 C CA . TRP A 1 429 ? 1.133 8.766 12.141 1 93.69 429 TRP A CA 1
ATOM 3413 C C . TRP A 1 429 ? 1.003 7.707 13.234 1 93.69 429 TRP A C 1
ATOM 3415 O O . TRP A 1 429 ? 1.493 7.895 14.352 1 93.69 429 TRP A O 1
ATOM 3425 N N . ARG A 1 430 ? 0.276 6.57 12.906 1 92.94 430 ARG A N 1
ATOM 3426 C CA . ARG A 1 430 ? 0.098 5.547 13.93 1 92.94 430 ARG A CA 1
ATOM 3427 C C . ARG A 1 430 ? 1.435 4.934 14.328 1 92.94 430 ARG A C 1
ATOM 3429 O O . ARG A 1 430 ? 1.629 4.547 15.484 1 92.94 430 ARG A O 1
ATOM 3436 N N . PHE A 1 431 ? 2.336 4.781 13.359 1 92.62 431 PHE A N 1
ATOM 3437 C CA . PHE A 1 431 ? 3.666 4.273 13.672 1 92.62 431 PHE A CA 1
ATOM 3438 C C . PHE A 1 431 ? 4.367 5.172 14.68 1 92.62 431 PHE A C 1
ATOM 3440 O O . PHE A 1 431 ? 4.957 4.684 15.648 1 92.62 431 PHE A O 1
ATOM 3447 N N . LYS A 1 432 ? 4.305 6.477 14.469 1 91.88 432 LYS A N 1
ATOM 3448 C CA . LYS A 1 432 ? 4.926 7.438 15.375 1 91.88 432 LYS A CA 1
ATOM 3449 C C . LYS A 1 432 ? 4.266 7.398 16.75 1 91.88 432 LYS A C 1
ATOM 3451 O O . LYS A 1 432 ? 4.945 7.5 17.781 1 91.88 432 LYS A O 1
ATOM 3456 N N . TYR A 1 433 ? 2.943 7.258 16.766 1 94.06 433 TYR A N 1
ATOM 3457 C CA . TYR A 1 433 ? 2.189 7.117 18 1 94.06 433 TYR A CA 1
ATOM 3458 C C . TYR A 1 433 ? 2.672 5.906 18.797 1 94.06 433 TYR A C 1
ATOM 3460 O O . TYR A 1 433 ? 2.953 6.016 19.984 1 94.06 433 TYR A O 1
ATOM 3468 N N . LYS A 1 434 ? 2.791 4.762 18.125 1 94.12 434 LYS A N 1
ATOM 3469 C CA . LYS A 1 434 ? 3.238 3.529 18.781 1 94.12 434 LYS A CA 1
ATOM 3470 C C . LYS A 1 434 ? 4.691 3.641 19.219 1 94.12 434 LYS A C 1
ATOM 3472 O O . LYS A 1 434 ? 5.062 3.146 20.297 1 94.12 434 LYS A O 1
ATOM 3477 N N . LYS A 1 435 ? 5.492 4.246 18.344 1 93.19 435 LYS A N 1
ATOM 3478 C CA . LYS A 1 435 ? 6.902 4.414 18.672 1 93.19 435 LYS A CA 1
ATOM 3479 C C . LYS A 1 435 ? 7.078 5.188 19.984 1 93.19 435 LYS A C 1
ATOM 3481 O O . LYS A 1 435 ? 7.938 4.848 20.797 1 93.19 435 LYS A O 1
ATOM 3486 N N . VAL A 1 436 ? 6.285 6.199 20.203 1 94.5 436 VAL A N 1
ATOM 3487 C CA . VAL A 1 436 ? 6.348 6.988 21.422 1 94.5 436 VAL A CA 1
ATOM 3488 C C . VAL A 1 436 ? 6.043 6.098 22.625 1 94.5 436 VAL A C 1
ATOM 3490 O O . VAL A 1 436 ? 6.715 6.188 23.656 1 94.5 436 VAL A O 1
ATOM 3493 N N . LEU A 1 437 ? 5.039 5.234 22.547 1 94.81 437 LEU A N 1
ATOM 3494 C CA . LEU A 1 437 ? 4.664 4.34 23.625 1 94.81 437 LEU A CA 1
ATOM 3495 C C . LEU A 1 437 ? 5.777 3.336 23.922 1 94.81 437 LEU A C 1
ATOM 3497 O O . LEU A 1 437 ? 6.098 3.068 25.078 1 94.81 437 LEU A O 1
ATOM 3501 N N . VAL A 1 438 ? 6.371 2.799 22.859 1 93.25 438 VAL A N 1
ATOM 3502 C CA . VAL A 1 438 ? 7.48 1.862 23.016 1 93.25 438 VAL A CA 1
ATOM 3503 C C . VAL A 1 438 ? 8.656 2.562 23.688 1 93.25 438 VAL A C 1
ATOM 3505 O O . VAL A 1 438 ? 9.305 1.995 24.562 1 93.25 438 VAL A O 1
ATOM 3508 N N . ASP A 1 439 ? 8.922 3.797 23.234 1 93.56 439 ASP A N 1
ATOM 3509 C CA . ASP A 1 439 ? 10 4.582 23.828 1 93.56 439 ASP A CA 1
ATOM 3510 C C . ASP A 1 439 ? 9.719 4.871 25.297 1 93.56 439 ASP A C 1
ATOM 3512 O O . ASP A 1 439 ? 10.641 4.934 26.109 1 93.56 439 ASP A O 1
ATOM 3516 N N . CYS A 1 440 ? 8.492 5.055 25.656 1 95.19 440 CYS A N 1
ATOM 3517 C CA . CYS A 1 440 ? 8.133 5.293 27.062 1 95.19 440 CYS A CA 1
ATOM 3518 C C . CYS A 1 440 ? 8.391 4.055 27.906 1 95.19 440 CYS A C 1
ATOM 3520 O O . CYS A 1 440 ? 8.898 4.16 29.031 1 95.19 440 CYS A O 1
ATOM 3522 N N . ILE A 1 441 ? 8.039 2.92 27.391 1 94.31 441 ILE A N 1
ATOM 3523 C CA . ILE A 1 441 ? 8.312 1.667 28.078 1 94.31 441 ILE A CA 1
ATOM 3524 C C . ILE A 1 441 ? 9.812 1.52 28.312 1 94.31 441 ILE A C 1
ATOM 3526 O O . ILE A 1 441 ? 10.25 1.158 29.406 1 94.31 441 ILE A O 1
ATOM 3530 N N . SER A 1 442 ? 10.578 1.825 27.297 1 92.5 442 SER A N 1
ATOM 3531 C CA . SER A 1 442 ? 12.031 1.773 27.422 1 92.5 442 SER A CA 1
ATOM 3532 C C . SER A 1 442 ? 12.531 2.74 28.484 1 92.5 442 SER A C 1
ATOM 3534 O O . SER A 1 442 ? 13.43 2.406 29.25 1 92.5 442 SER A O 1
ATOM 3536 N N . TYR A 1 443 ? 12 3.898 28.516 1 93.38 443 TYR A N 1
ATOM 3537 C CA . TYR A 1 443 ? 12.328 4.895 29.516 1 93.38 443 TYR A CA 1
ATOM 3538 C C . TYR A 1 443 ? 12.055 4.355 30.922 1 93.38 443 TYR A C 1
ATOM 3540 O O . TYR A 1 443 ? 12.898 4.473 31.812 1 93.38 443 TYR A O 1
ATOM 3548 N N . CYS A 1 444 ? 10.914 3.816 31.125 1 93.88 444 CYS A N 1
ATOM 3549 C CA . CYS A 1 444 ? 10.531 3.262 32.406 1 93.88 444 CYS A CA 1
ATOM 3550 C C . CYS A 1 444 ? 11.484 2.145 32.844 1 93.88 444 CYS A C 1
ATOM 3552 O O . CYS A 1 444 ? 11.914 2.088 34 1 93.88 444 CYS A O 1
ATOM 3554 N N . ASN A 1 445 ? 11.766 1.328 31.859 1 91.06 445 ASN A N 1
ATOM 3555 C CA . ASN A 1 445 ? 12.664 0.212 32.125 1 91.06 445 ASN A CA 1
ATOM 3556 C C . ASN A 1 445 ? 14.055 0.697 32.531 1 91.06 445 ASN A C 1
ATOM 3558 O O . ASN A 1 445 ? 14.711 0.1 33.375 1 91.06 445 ASN A O 1
ATOM 3562 N N . GLU A 1 446 ? 14.5 1.691 31.875 1 91.44 446 GLU A N 1
ATOM 3563 C CA . GLU A 1 446 ? 15.805 2.26 32.188 1 91.44 446 GLU A CA 1
ATOM 3564 C C . GLU A 1 446 ? 15.836 2.795 33.625 1 91.44 446 GLU A C 1
ATOM 3566 O O . GLU A 1 446 ? 16.812 2.6 34.344 1 91.44 446 GLU A O 1
ATOM 3571 N N . ILE A 1 447 ? 14.812 3.479 34.062 1 90.5 447 ILE A N 1
ATOM 3572 C CA . ILE A 1 447 ? 14.719 4.016 35.406 1 90.5 447 ILE A CA 1
ATOM 3573 C C . ILE A 1 447 ? 14.641 2.873 36.438 1 90.5 447 ILE A C 1
ATOM 3575 O O . ILE A 1 447 ? 15.312 2.902 37.469 1 90.5 447 ILE A O 1
ATOM 3579 N N . LEU A 1 448 ? 13.891 1.854 36.125 1 91.06 448 LEU A N 1
ATOM 3580 C CA . LEU A 1 448 ? 13.742 0.703 37.031 1 91.06 448 LEU A CA 1
ATOM 3581 C C . LEU A 1 448 ? 15.062 -0.03 37.188 1 91.06 448 LEU A C 1
ATOM 3583 O O . LEU A 1 448 ? 15.414 -0.449 38.281 1 91.06 448 LEU A O 1
ATOM 3587 N N . ASN A 1 449 ? 15.727 -0.103 36.094 1 89.75 449 ASN A N 1
ATOM 3588 C CA . ASN A 1 449 ? 17.016 -0.776 36.125 1 89.75 449 ASN A CA 1
ATOM 3589 C C . ASN A 1 449 ? 18.031 0.004 36.969 1 89.75 449 ASN A C 1
ATOM 3591 O O . ASN A 1 449 ? 18.969 -0.577 37.5 1 89.75 449 ASN A O 1
ATOM 3595 N N . SER A 1 450 ? 17.859 1.254 37 1 88.69 450 SER A N 1
ATOM 3596 C CA . SER A 1 450 ? 18.781 2.078 37.781 1 88.69 450 SER A CA 1
ATOM 3597 C C . SER A 1 450 ? 18.594 1.854 39.281 1 88.69 450 SER A C 1
ATOM 3599 O O . SER A 1 450 ? 19.5 2.119 40.094 1 88.69 450 SER A O 1
ATOM 3601 N N . PHE A 1 451 ? 17.422 1.352 39.719 1 87 451 PHE A N 1
ATOM 3602 C CA . PHE A 1 451 ? 17.156 1.067 41.125 1 87 451 PHE A CA 1
ATOM 3603 C C . PHE A 1 451 ? 17.531 -0.371 41.469 1 87 451 PHE A C 1
ATOM 3605 O O . PHE A 1 451 ? 17.703 -0.709 42.656 1 87 451 PHE A O 1
ATOM 3612 N N . MET A 1 452 ? 17.484 -1.227 40.5 1 71.56 452 MET A N 1
ATOM 3613 C CA . MET A 1 452 ? 17.828 -2.619 40.75 1 71.56 452 MET A CA 1
ATOM 3614 C C . MET A 1 452 ? 19.344 -2.799 40.875 1 71.56 452 MET A C 1
ATOM 3616 O O . MET A 1 452 ? 19.812 -3.854 41.281 1 71.56 452 MET A O 1
ATOM 3620 N N . LYS A 1 453 ? 20.203 -1.857 40.562 1 56.62 453 LYS A N 1
ATOM 3621 C CA . LYS A 1 453 ? 21.625 -2.014 40.875 1 56.62 453 LYS A CA 1
ATOM 3622 C C . LYS A 1 453 ? 21.938 -1.475 42.281 1 56.62 453 LYS A C 1
ATOM 3624 O O . LYS A 1 453 ? 21.281 -0.556 42.75 1 56.62 453 LYS A O 1
ATOM 3629 N N . MET B 1 1 ? 8.266 19.203 -16.453 1 50.47 1 MET B N 1
ATOM 3630 C CA . MET B 1 1 ? 9.242 20.031 -15.758 1 50.47 1 MET B CA 1
ATOM 3631 C C . MET B 1 1 ? 9.312 21.422 -16.375 1 50.47 1 MET B C 1
ATOM 3633 O O . MET B 1 1 ? 9.273 22.422 -15.656 1 50.47 1 MET B O 1
ATOM 3637 N N . ASP B 1 2 ? 9.188 21.469 -17.734 1 59.41 2 ASP B N 1
ATOM 3638 C CA . ASP B 1 2 ? 9.344 22.75 -18.422 1 59.41 2 ASP B CA 1
ATOM 3639 C C . ASP B 1 2 ? 8.102 23.625 -18.25 1 59.41 2 ASP B C 1
ATOM 3641 O O . ASP B 1 2 ? 8.211 24.828 -18.016 1 59.41 2 ASP B O 1
ATOM 3645 N N . GLU B 1 3 ? 6.91 22.984 -18.25 1 63.53 3 GLU B N 1
ATOM 3646 C CA . GLU B 1 3 ? 5.676 23.75 -18.125 1 63.53 3 GLU B CA 1
ATOM 3647 C C . GLU B 1 3 ? 5.512 24.297 -16.703 1 63.53 3 GLU B C 1
ATOM 3649 O O . GLU B 1 3 ? 5.047 25.422 -16.516 1 63.53 3 GLU B O 1
ATOM 3654 N N . GLU B 1 4 ? 5.961 23.562 -15.781 1 69.88 4 GLU B N 1
ATOM 3655 C CA . GLU B 1 4 ? 5.871 23.984 -14.391 1 69.88 4 GLU B CA 1
ATOM 3656 C C . GLU B 1 4 ? 6.789 25.172 -14.117 1 69.88 4 GLU B C 1
ATOM 3658 O O . GLU B 1 4 ? 6.426 26.078 -13.359 1 69.88 4 GLU B O 1
ATOM 3663 N N . GLN B 1 5 ? 7.883 25.156 -14.766 1 73.75 5 GLN B N 1
ATOM 3664 C CA . GLN B 1 5 ? 8.844 26.25 -14.586 1 73.75 5 GLN B CA 1
ATOM 3665 C C . GLN B 1 5 ? 8.328 27.531 -15.227 1 73.75 5 GLN B C 1
ATOM 3667 O O . GLN B 1 5 ? 8.5 28.625 -14.664 1 73.75 5 GLN B O 1
ATOM 3672 N N . GLN B 1 6 ? 7.742 27.391 -16.375 1 74.19 6 GLN B N 1
ATOM 3673 C CA . GLN B 1 6 ? 7.191 28.562 -17.047 1 74.19 6 GLN B CA 1
ATOM 3674 C C . GLN B 1 6 ? 6.059 29.188 -16.234 1 74.19 6 GLN B C 1
ATOM 3676 O O . GLN B 1 6 ? 5.941 30.406 -16.156 1 74.19 6 GLN B O 1
ATOM 3681 N N . ASN B 1 7 ? 5.344 28.375 -15.609 1 83.06 7 ASN B N 1
ATOM 3682 C CA . ASN B 1 7 ? 4.234 28.844 -14.789 1 83.06 7 ASN B CA 1
ATOM 3683 C C . ASN B 1 7 ? 4.73 29.578 -13.539 1 83.06 7 ASN B C 1
ATOM 3685 O O . ASN B 1 7 ? 4.152 30.594 -13.141 1 83.06 7 ASN B O 1
ATOM 3689 N N . LEU B 1 8 ? 5.848 29.109 -13.094 1 86.25 8 LEU B N 1
ATOM 3690 C CA . LEU B 1 8 ? 6.422 29.75 -11.906 1 86.25 8 LEU B CA 1
ATOM 3691 C C . LEU B 1 8 ? 6.973 31.125 -12.242 1 86.25 8 LEU B C 1
ATOM 3693 O O . LEU B 1 8 ? 6.785 32.094 -11.484 1 86.25 8 LEU B O 1
ATOM 3697 N N . GLU B 1 9 ? 7.574 31.234 -13.383 1 86.62 9 GLU B N 1
ATOM 3698 C CA . GLU B 1 9 ? 8.133 32.531 -13.805 1 86.62 9 GLU B CA 1
ATOM 3699 C C . GLU B 1 9 ? 7.035 33.531 -14.055 1 86.62 9 GLU B C 1
ATOM 3701 O O . GLU B 1 9 ? 7.188 34.719 -13.711 1 86.62 9 GLU B O 1
ATOM 3706 N N . SER B 1 10 ? 6.016 33.062 -14.641 1 87.56 10 SER B N 1
ATOM 3707 C CA . SER B 1 10 ? 4.883 33.969 -14.883 1 87.56 10 SER B CA 1
ATOM 3708 C C . SER B 1 10 ? 4.27 34.469 -13.578 1 87.56 10 SER B C 1
ATOM 3710 O O . SER B 1 10 ? 3.865 35.625 -13.469 1 87.56 10 SER B O 1
ATOM 3712 N N . PHE B 1 11 ? 4.223 33.656 -12.633 1 92.81 11 PHE B N 1
ATOM 3713 C CA . PHE B 1 11 ? 3.684 34 -11.32 1 92.81 11 PHE B CA 1
ATOM 3714 C C . PHE B 1 11 ? 4.566 35.031 -10.625 1 92.81 11 PHE B C 1
ATOM 3716 O O . PHE B 1 11 ? 4.066 36 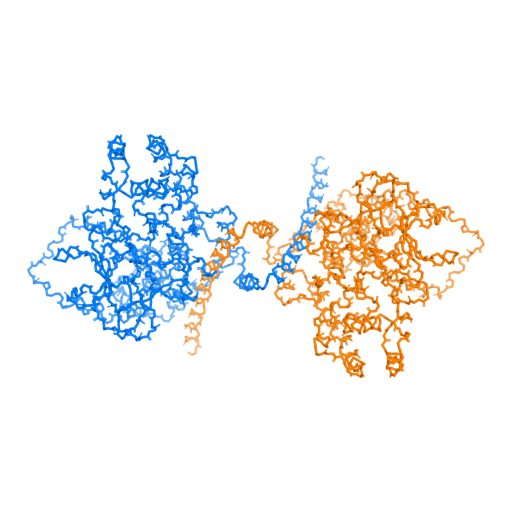-10.078 1 92.81 11 PHE B O 1
ATOM 3723 N N . LEU B 1 12 ? 5.84 34.781 -10.719 1 92.25 12 LEU B N 1
ATOM 3724 C CA . LEU B 1 12 ? 6.77 35.688 -10.039 1 92.25 12 LEU B CA 1
ATOM 3725 C C . LEU B 1 12 ? 6.797 37.062 -10.703 1 92.25 12 LEU B C 1
ATOM 3727 O O . LEU B 1 12 ? 6.969 38.094 -10.039 1 92.25 12 LEU B O 1
ATOM 3731 N N . THR B 1 13 ? 6.648 37.031 -12.008 1 91.81 13 THR B N 1
ATOM 3732 C CA . THR B 1 13 ? 6.551 38.312 -12.734 1 91.81 13 THR B CA 1
ATOM 3733 C C . THR B 1 13 ? 5.285 39.062 -12.336 1 91.81 13 THR B C 1
ATOM 3735 O O . THR B 1 13 ? 5.324 40.281 -12.086 1 91.81 13 THR B O 1
ATOM 3738 N N . TRP B 1 14 ? 4.23 38.344 -12.281 1 94.19 14 TRP B N 1
ATOM 3739 C CA . TRP B 1 14 ? 2.963 38.906 -11.836 1 94.19 14 TRP B CA 1
ATOM 3740 C C . TRP B 1 14 ? 3.082 39.469 -10.43 1 94.19 14 TRP B C 1
ATOM 3742 O O . TRP B 1 14 ? 2.594 40.594 -10.156 1 94.19 14 TRP B O 1
ATOM 3752 N N . ALA B 1 15 ? 3.719 38.812 -9.562 1 95.19 15 ALA B N 1
ATOM 3753 C CA . ALA B 1 15 ? 3.91 39.219 -8.18 1 95.19 15 ALA B CA 1
ATOM 3754 C C . ALA B 1 15 ? 4.766 40.469 -8.102 1 95.19 15 ALA B C 1
ATOM 3756 O O . ALA B 1 15 ? 4.512 41.375 -7.277 1 95.19 15 ALA B O 1
ATOM 3757 N N . SER B 1 16 ? 5.719 40.5 -9 1 93.56 16 SER B N 1
ATOM 3758 C CA . SER B 1 16 ? 6.582 41.688 -9.047 1 93.56 16 SER B CA 1
ATOM 3759 C C . SER B 1 16 ? 5.801 42.906 -9.469 1 93.56 16 SER B C 1
ATOM 3761 O O . SER B 1 16 ? 6.035 44 -8.945 1 93.56 16 SER B O 1
ATOM 3763 N N . GLU B 1 17 ? 4.926 42.75 -10.391 1 93.44 17 GLU B N 1
ATOM 3764 C CA . GLU B 1 17 ? 4.094 43.844 -10.859 1 93.44 17 GLU B CA 1
ATOM 3765 C C . GLU B 1 17 ? 3.207 44.375 -9.742 1 93.44 17 GLU B C 1
ATOM 3767 O O . GLU B 1 17 ? 2.832 45.562 -9.758 1 93.44 17 GLU B O 1
ATOM 3772 N N . LEU B 1 18 ? 2.93 43.531 -8.758 1 93.81 18 LEU B N 1
ATOM 3773 C CA . LEU B 1 18 ? 2.094 43.969 -7.637 1 93.81 18 LEU B CA 1
ATOM 3774 C C . LEU B 1 18 ? 2.934 44.625 -6.547 1 93.81 18 LEU B C 1
ATOM 3776 O O . LEU B 1 18 ? 2.4 45.062 -5.523 1 93.81 18 LEU B O 1
ATOM 3780 N N . GLY B 1 19 ? 4.234 44.625 -6.727 1 92.5 19 GLY B N 1
ATOM 3781 C CA . GLY B 1 19 ? 5.102 45.312 -5.777 1 92.5 19 GLY B CA 1
ATOM 3782 C C . GLY B 1 19 ? 5.711 44.406 -4.746 1 92.5 19 GLY B C 1
ATOM 3783 O O . GLY B 1 19 ? 6.363 44.844 -3.805 1 92.5 19 GLY B O 1
ATOM 3784 N N . ILE B 1 20 ? 5.512 43.125 -4.816 1 95.31 20 ILE B N 1
ATOM 3785 C CA . ILE B 1 20 ? 6.129 42.156 -3.918 1 95.31 20 ILE B CA 1
ATOM 3786 C C . ILE B 1 20 ? 7.637 42.094 -4.168 1 95.31 20 ILE B C 1
ATOM 3788 O O . ILE B 1 20 ? 8.078 42.062 -5.316 1 95.31 20 ILE B O 1
ATOM 3792 N N . SER B 1 21 ? 8.375 42.125 -3.121 1 93.62 21 SER B N 1
ATOM 3793 C CA . SER B 1 21 ? 9.82 42.188 -3.305 1 93.62 21 SER B CA 1
ATOM 3794 C C . SER B 1 21 ? 10.555 41.594 -2.107 1 93.62 21 SER B C 1
ATOM 3796 O O . SER B 1 21 ? 10.094 41.719 -0.969 1 93.62 21 SER B O 1
ATOM 3798 N N . ASP B 1 22 ? 11.641 40.969 -2.346 1 92.56 22 ASP B N 1
ATOM 3799 C CA . ASP B 1 22 ? 12.492 40.438 -1.285 1 92.56 22 ASP B CA 1
ATOM 3800 C C . ASP B 1 22 ? 13.742 41.312 -1.097 1 92.56 22 ASP B C 1
ATOM 3802 O O . ASP B 1 22 ? 14.727 40.844 -0.51 1 92.56 22 ASP B O 1
ATOM 3806 N N . SER B 1 23 ? 13.789 42.469 -1.729 1 84.12 23 SER B N 1
ATOM 3807 C CA . SER B 1 23 ? 14.93 43.375 -1.646 1 84.12 23 SER B CA 1
ATOM 3808 C C . SER B 1 23 ? 14.914 44.156 -0.341 1 84.12 23 SER B C 1
ATOM 3810 O O . SER B 1 23 ? 13.844 44.438 0.204 1 84.12 23 SER B O 1
ATOM 3812 N N . THR B 1 24 ? 16.109 44.281 0.387 1 71 24 THR B N 1
ATOM 3813 C CA . THR B 1 24 ? 16.234 45.062 1.61 1 71 24 THR B CA 1
ATOM 3814 C C . THR B 1 24 ? 16.281 46.562 1.294 1 71 24 THR B C 1
ATOM 3816 O O . THR B 1 24 ? 16.047 47.375 2.17 1 71 24 THR B O 1
ATOM 3819 N N . SER B 1 25 ? 17 46.938 0.233 1 60.19 25 SER B N 1
ATOM 3820 C CA . SER B 1 25 ? 17.281 48.344 -0.049 1 60.19 25 SER B CA 1
ATOM 3821 C C . SER B 1 25 ? 16 49.125 -0.366 1 60.19 25 SER B C 1
ATOM 3823 O O . SER B 1 25 ? 15.102 48.594 -1.012 1 60.19 25 SER B O 1
ATOM 3825 N N . ASN B 1 26 ? 15.586 50 0.677 1 50.66 26 ASN B N 1
ATOM 3826 C CA . ASN B 1 26 ? 14.562 51 0.384 1 50.66 26 ASN B CA 1
ATOM 3827 C C . ASN B 1 26 ? 14.68 51.531 -1.043 1 50.66 26 ASN B C 1
ATOM 3829 O O . ASN B 1 26 ? 13.914 52.406 -1.452 1 50.66 26 ASN B O 1
ATOM 3833 N N . ASN B 1 27 ? 15.898 51.594 -1.468 1 44.69 27 ASN B N 1
ATOM 3834 C CA . ASN B 1 27 ? 16.047 52.156 -2.799 1 44.69 27 ASN B CA 1
ATOM 3835 C C . ASN B 1 27 ? 15.336 51.312 -3.857 1 44.69 27 ASN B C 1
ATOM 3837 O O . ASN B 1 27 ? 15.797 50.219 -4.207 1 44.69 27 ASN B O 1
ATOM 3841 N N . LEU B 1 28 ? 14.055 51.375 -3.711 1 45.34 28 LEU B N 1
ATOM 3842 C CA . LEU B 1 28 ? 13.211 50.906 -4.805 1 45.34 28 LEU B CA 1
ATOM 3843 C C . LEU B 1 28 ? 13.914 51.094 -6.148 1 45.34 28 LEU B C 1
ATOM 3845 O O . LEU B 1 28 ? 13.719 52.094 -6.816 1 45.34 28 LEU B O 1
ATOM 3849 N N . SER B 1 29 ? 15.18 51.219 -6.117 1 39.84 29 SER B N 1
ATOM 3850 C CA . SER B 1 29 ? 15.609 51.375 -7.504 1 39.84 29 SER B CA 1
ATOM 3851 C C . SER B 1 29 ? 14.797 50.5 -8.438 1 39.84 29 SER B C 1
ATOM 3853 O O . SER B 1 29 ? 14.398 49.375 -8.07 1 39.84 29 SER B O 1
ATOM 3855 N N . GLN B 1 30 ? 13.977 51.219 -9.25 1 40.03 30 GLN B N 1
ATOM 3856 C CA . GLN B 1 30 ? 13.172 50.906 -10.43 1 40.03 30 GLN B CA 1
ATOM 3857 C C . GLN B 1 30 ? 13.719 49.688 -11.141 1 40.03 30 GLN B C 1
ATOM 3859 O O . GLN B 1 30 ? 13.555 49.531 -12.359 1 40.03 30 GLN B O 1
ATOM 3864 N N . HIS B 1 31 ? 14.82 49.188 -10.656 1 40.28 31 HIS B N 1
ATOM 3865 C CA . HIS B 1 31 ? 15.25 48.188 -11.633 1 40.28 31 HIS B CA 1
ATOM 3866 C C . HIS B 1 31 ? 14.156 47.156 -11.891 1 40.28 31 HIS B C 1
ATOM 3868 O O . HIS B 1 31 ? 13.43 46.781 -10.969 1 40.28 31 HIS B O 1
ATOM 3874 N N . SER B 1 32 ? 13.445 47.219 -12.938 1 46.16 32 SER B N 1
ATOM 3875 C CA . SER B 1 32 ? 12.602 46.375 -13.758 1 46.16 32 SER B CA 1
ATOM 3876 C C . SER B 1 32 ? 12.797 44.906 -13.391 1 46.16 32 SER B C 1
ATOM 3878 O O . SER B 1 32 ? 13.531 44.188 -14.07 1 46.16 32 SER B O 1
ATOM 3880 N N . LEU B 1 33 ? 12.992 44.562 -12.094 1 53.78 33 LEU B N 1
ATOM 3881 C CA . LEU B 1 33 ? 13.367 43.156 -11.891 1 53.78 33 LEU B CA 1
ATOM 3882 C C . LEU B 1 33 ? 12.281 42.219 -12.398 1 53.78 33 LEU B C 1
ATOM 3884 O O . LEU B 1 33 ? 11.094 42.469 -12.164 1 53.78 33 LEU B O 1
ATOM 3888 N N . SER B 1 34 ? 12.492 41.531 -13.391 1 65.94 34 SER B N 1
ATOM 3889 C CA . SER B 1 34 ? 11.742 40.5 -14.102 1 65.94 34 SER B CA 1
ATOM 3890 C C . SER B 1 34 ? 11.141 39.5 -13.133 1 65.94 34 SER B C 1
ATOM 3892 O O . SER B 1 34 ? 10.117 38.875 -13.43 1 65.94 34 SER B O 1
ATOM 3894 N N . SER B 1 35 ? 11.664 39.531 -11.766 1 78.88 35 SER B N 1
ATOM 3895 C CA . SER B 1 35 ? 11.141 38.562 -10.805 1 78.88 35 SER B CA 1
ATOM 3896 C C . SER B 1 35 ? 11.102 39.156 -9.398 1 78.88 35 SER B C 1
ATOM 3898 O O . SER B 1 35 ? 11.914 40.031 -9.062 1 78.88 35 SER B O 1
ATOM 3900 N N . CYS B 1 36 ? 10.07 39 -8.547 1 87.25 36 CYS B N 1
ATOM 3901 C CA . CYS B 1 36 ? 9.906 39.5 -7.195 1 87.25 36 CYS B CA 1
ATOM 3902 C C . CYS B 1 36 ? 10.914 38.875 -6.242 1 87.25 36 CYS B C 1
ATOM 3904 O O . CYS B 1 36 ? 11.094 39.375 -5.121 1 87.25 36 CYS B O 1
ATOM 3906 N N . LEU B 1 37 ? 11.578 37.906 -6.668 1 90.5 37 LEU B N 1
ATOM 3907 C CA . LEU B 1 37 ? 12.586 37.188 -5.867 1 90.5 37 LEU B CA 1
ATOM 3908 C C . LEU B 1 37 ? 13.953 37.281 -6.527 1 90.5 37 LEU B C 1
ATOM 3910 O O . LEU B 1 37 ? 14.07 37.688 -7.684 1 90.5 37 LEU B O 1
ATOM 3914 N N . GLY B 1 38 ? 14.961 36.969 -5.777 1 88.06 38 GLY B N 1
ATOM 3915 C CA . GLY B 1 38 ? 16.297 36.938 -6.344 1 88.06 38 GLY B CA 1
ATOM 3916 C C . GLY B 1 38 ? 17.297 37.75 -5.531 1 88.06 38 GLY B C 1
ATOM 3917 O O . GLY B 1 38 ? 18.516 37.562 -5.676 1 88.06 38 GLY B O 1
ATOM 3918 N N . SER B 1 39 ? 16.797 38.625 -4.754 1 89.44 39 SER B N 1
ATOM 3919 C CA . SER B 1 39 ? 17.688 39.406 -3.926 1 89.44 39 SER B CA 1
ATOM 3920 C C . SER B 1 39 ? 18 38.719 -2.605 1 89.44 39 SER B C 1
ATOM 3922 O O . SER B 1 39 ? 19.141 38.719 -2.145 1 89.44 39 SER B O 1
ATOM 3924 N N . SER B 1 40 ? 16.969 38.156 -1.977 1 92.69 40 SER B N 1
ATOM 3925 C CA . SER B 1 40 ? 17.141 37.5 -0.69 1 92.69 40 SER B CA 1
ATOM 3926 C C . SER B 1 40 ? 16.734 36.031 -0.763 1 92.69 40 SER B C 1
ATOM 3928 O O . SER B 1 40 ? 17.297 35.188 -0.073 1 92.69 40 SER B O 1
ATOM 3930 N N . LEU B 1 41 ? 15.719 35.812 -1.587 1 94.31 41 LEU B N 1
ATOM 3931 C CA . LEU B 1 41 ? 15.125 34.469 -1.615 1 94.31 41 LEU B CA 1
ATOM 3932 C C . LEU B 1 41 ? 15.031 33.938 -3.045 1 94.31 41 LEU B C 1
ATOM 3934 O O . LEU B 1 41 ? 15.094 34.719 -4 1 94.31 41 LEU B O 1
ATOM 3938 N N . SER B 1 42 ? 14.961 32.625 -3.203 1 92.62 42 SER B N 1
ATOM 3939 C CA . SER B 1 42 ? 14.641 31.953 -4.453 1 92.62 42 SER B CA 1
ATOM 3940 C C . SER B 1 42 ? 13.797 30.719 -4.207 1 92.62 42 SER B C 1
ATOM 3942 O O . SER B 1 42 ? 13.859 30.109 -3.135 1 92.62 42 SER B O 1
ATOM 3944 N N . VAL B 1 43 ? 12.953 30.438 -5.188 1 89.5 43 VAL B N 1
ATOM 3945 C CA . VAL B 1 43 ? 12.172 29.203 -5.098 1 89.5 43 VAL B CA 1
ATOM 3946 C C . VAL B 1 43 ? 13.086 28 -5.324 1 89.5 43 VAL B C 1
ATOM 3948 O O . VAL B 1 43 ? 13.844 27.969 -6.293 1 89.5 43 VAL B O 1
ATOM 3951 N N . SER B 1 44 ? 13.07 27.047 -4.383 1 84.75 44 SER B N 1
ATOM 3952 C CA . SER B 1 44 ? 13.898 25.844 -4.453 1 84.75 44 SER B CA 1
ATOM 3953 C C . SER B 1 44 ? 13.117 24.609 -4.031 1 84.75 44 SER B C 1
ATOM 3955 O O . SER B 1 44 ? 11.984 24.719 -3.57 1 84.75 44 SER B O 1
ATOM 3957 N N . HIS B 1 45 ? 13.68 23.5 -4.391 1 81.94 45 HIS B N 1
ATOM 3958 C CA . HIS B 1 45 ? 13.055 22.234 -4.043 1 81.94 45 HIS B CA 1
ATOM 3959 C C . HIS B 1 45 ? 13.734 21.594 -2.842 1 81.94 45 HIS B C 1
ATOM 3961 O O . HIS B 1 45 ? 14.945 21.359 -2.859 1 81.94 45 HIS B O 1
ATOM 3967 N N . PHE B 1 46 ? 12.953 21.406 -1.873 1 76.25 46 PHE B N 1
ATOM 3968 C CA . PHE B 1 46 ? 13.43 20.766 -0.652 1 76.25 46 PHE B CA 1
ATOM 3969 C C . PHE B 1 46 ? 12.68 19.469 -0.401 1 76.25 46 PHE B C 1
ATOM 3971 O O . PHE B 1 46 ? 11.641 19.453 0.269 1 76.25 46 PHE B O 1
ATOM 3978 N N . PRO B 1 47 ? 13.164 18.312 -0.866 1 64.94 47 PRO B N 1
ATOM 3979 C CA . PRO B 1 47 ? 12.438 17.047 -0.847 1 64.94 47 PRO B CA 1
ATOM 3980 C C . PRO B 1 47 ? 12.055 16.609 0.565 1 64.94 47 PRO B C 1
ATOM 3982 O O . PRO B 1 47 ? 11.008 15.992 0.761 1 64.94 47 PRO B O 1
ATOM 3985 N N . HIS B 1 48 ? 12.883 16.922 1.478 1 59.66 48 HIS B N 1
ATOM 3986 C CA . HIS B 1 48 ? 12.656 16.422 2.83 1 59.66 48 HIS B CA 1
ATOM 3987 C C . HIS B 1 48 ? 11.719 17.328 3.604 1 59.66 48 HIS B C 1
ATOM 3989 O O . HIS B 1 48 ? 11.32 17.016 4.73 1 59.66 48 HIS B O 1
ATOM 3995 N N . SER B 1 49 ? 11.477 18.469 2.926 1 58.62 49 SER B N 1
ATOM 3996 C CA . SER B 1 49 ? 10.672 19.438 3.65 1 58.62 49 SER B CA 1
ATOM 3997 C C . SER B 1 49 ? 9.391 19.781 2.889 1 58.62 49 SER B C 1
ATOM 3999 O O . SER B 1 49 ? 8.93 20.922 2.908 1 58.62 49 SER B O 1
ATOM 4001 N N . GLY B 1 50 ? 8.828 18.844 2.211 1 59.56 50 GLY B N 1
ATOM 4002 C CA . GLY B 1 50 ? 7.52 19.047 1.617 1 59.56 50 GLY B CA 1
ATOM 4003 C C . GLY B 1 50 ? 7.582 19.406 0.145 1 59.56 50 GLY B C 1
ATOM 4004 O O . GLY B 1 50 ? 6.551 19.641 -0.486 1 59.56 50 GLY B O 1
ATOM 4005 N N . GLY B 1 51 ? 8.797 19.562 -0.309 1 68.5 51 GLY B N 1
ATOM 4006 C CA . GLY B 1 51 ? 8.922 19.812 -1.735 1 68.5 51 GLY B CA 1
ATOM 4007 C C . GLY B 1 51 ? 9.359 21.234 -2.053 1 68.5 51 GLY B C 1
ATOM 4008 O O . GLY B 1 51 ? 10.406 21.688 -1.588 1 68.5 51 GLY B O 1
ATOM 4009 N N . ARG B 1 52 ? 8.484 22.078 -2.643 1 79.25 52 ARG B N 1
ATOM 4010 C CA . ARG B 1 52 ? 8.797 23.453 -3.047 1 79.25 52 ARG B CA 1
ATOM 4011 C C . ARG B 1 52 ? 8.883 24.375 -1.838 1 79.25 52 ARG B C 1
ATOM 4013 O O . ARG B 1 52 ? 8.086 24.266 -0.907 1 79.25 52 ARG B O 1
ATOM 4020 N N . GLY B 1 53 ? 9.961 25.203 -1.759 1 86.88 53 GLY B N 1
ATOM 4021 C CA . GLY B 1 53 ? 10.164 26.156 -0.682 1 86.88 53 GLY B CA 1
ATOM 4022 C C . GLY B 1 53 ? 11.047 27.328 -1.081 1 86.88 53 GLY B C 1
ATOM 4023 O O . GLY B 1 53 ? 11.359 27.5 -2.262 1 86.88 53 GLY B O 1
ATOM 4024 N N . LEU B 1 54 ? 11.297 28.188 -0.083 1 91.38 54 LEU B N 1
ATOM 4025 C CA . LEU B 1 54 ? 12.133 29.359 -0.336 1 91.38 54 LEU B CA 1
ATOM 4026 C C . LEU B 1 54 ? 13.508 29.188 0.301 1 91.38 54 LEU B C 1
ATOM 4028 O O . LEU B 1 54 ? 13.609 28.844 1.478 1 91.38 54 LEU B O 1
ATOM 4032 N N . GLY B 1 55 ? 14.461 29.406 -0.522 1 92.56 55 GLY B N 1
ATOM 4033 C CA . GLY B 1 55 ? 15.836 29.328 -0.062 1 92.56 55 GLY B CA 1
ATOM 4034 C C . GLY B 1 55 ? 16.547 30.672 -0.087 1 92.56 55 GLY B C 1
ATOM 4035 O O . GLY B 1 55 ? 16.203 31.547 -0.895 1 92.56 55 GLY B O 1
ATOM 4036 N N . ALA B 1 56 ? 17.562 30.781 0.745 1 93.75 56 ALA B N 1
ATOM 4037 C CA . ALA B 1 56 ? 18.359 32 0.802 1 93.75 56 ALA B CA 1
ATOM 4038 C C . ALA B 1 56 ? 19.328 32.094 -0.372 1 93.75 56 ALA B C 1
ATOM 4040 O O . ALA B 1 56 ? 20.016 31.109 -0.686 1 93.75 56 ALA B O 1
ATOM 4041 N N . VAL B 1 57 ? 19.359 33.25 -1.017 1 93.88 57 VAL B N 1
ATOM 4042 C CA . VAL B 1 57 ? 20.281 33.406 -2.129 1 93.88 57 VAL B CA 1
ATOM 4043 C C . VAL B 1 57 ? 21.531 34.156 -1.646 1 93.88 57 VAL B C 1
ATOM 4045 O O . VAL B 1 57 ? 22.5 34.312 -2.4 1 93.88 57 VAL B O 1
ATOM 4048 N N . ARG B 1 58 ? 21.516 34.656 -0.472 1 93.25 58 ARG B N 1
ATOM 4049 C CA . ARG B 1 58 ? 22.609 35.281 0.247 1 93.25 58 ARG B CA 1
ATOM 4050 C C . ARG B 1 58 ? 22.531 35 1.742 1 93.25 58 ARG B C 1
ATOM 4052 O O . ARG B 1 58 ? 21.531 34.438 2.217 1 93.25 58 ARG B O 1
ATOM 4059 N N . ASP B 1 59 ? 23.594 35.344 2.412 1 94.62 59 ASP B N 1
ATOM 4060 C CA . ASP B 1 59 ? 23.5 35.219 3.865 1 94.62 59 ASP B CA 1
ATOM 4061 C C . ASP B 1 59 ? 22.453 36.156 4.438 1 94.62 59 ASP B C 1
ATOM 4063 O O . ASP B 1 59 ? 22.375 37.344 4.035 1 94.62 59 ASP B O 1
ATOM 4067 N N . LEU B 1 60 ? 21.641 35.625 5.238 1 93.44 60 LEU B N 1
ATOM 4068 C CA . LEU B 1 60 ? 20.594 36.438 5.875 1 93.44 60 LEU B CA 1
ATOM 4069 C C . LEU B 1 60 ? 20.812 36.531 7.379 1 93.44 60 LEU B C 1
ATOM 4071 O O . LEU B 1 60 ? 21.203 35.531 8.016 1 93.44 60 LEU B O 1
ATOM 4075 N N . ARG B 1 61 ? 20.672 37.656 7.906 1 92.69 61 ARG B N 1
ATOM 4076 C CA . ARG B 1 61 ? 20.781 37.875 9.344 1 92.69 61 ARG B CA 1
ATOM 4077 C C . ARG B 1 61 ? 19.422 37.75 10.023 1 92.69 61 ARG B C 1
ATOM 4079 O O . ARG B 1 61 ? 18.391 38.156 9.469 1 92.69 61 ARG B O 1
ATOM 4086 N N . ARG B 1 62 ? 19.484 37.281 11.211 1 91.12 62 ARG B N 1
ATOM 4087 C CA . ARG B 1 62 ? 18.25 37.156 11.984 1 91.12 62 ARG B CA 1
ATOM 4088 C C . ARG B 1 62 ? 17.578 38.531 12.148 1 91.12 62 ARG B C 1
ATOM 4090 O O . ARG B 1 62 ? 18.25 39.5 12.461 1 91.12 62 ARG B O 1
ATOM 4097 N N . GLY B 1 63 ? 16.281 38.594 11.844 1 88.75 63 GLY B N 1
ATOM 4098 C CA . GLY B 1 63 ? 15.523 39.812 12.07 1 88.75 63 GLY B CA 1
ATOM 4099 C C . GLY B 1 63 ? 15.406 40.656 10.836 1 88.75 63 GLY B C 1
ATOM 4100 O O . GLY B 1 63 ? 14.609 41.625 10.805 1 88.75 63 GLY B O 1
ATOM 4101 N N . GLU B 1 64 ? 16.141 40.344 9.844 1 90.5 64 GLU B N 1
ATOM 4102 C CA . GLU B 1 64 ? 16.047 41.188 8.648 1 90.5 64 GLU B CA 1
ATOM 4103 C C . GLU B 1 64 ? 14.812 40.844 7.816 1 90.5 64 GLU B C 1
ATOM 4105 O O . GLU B 1 64 ? 14.367 39.688 7.816 1 90.5 64 GLU B O 1
ATOM 4110 N N . ILE B 1 65 ? 14.273 41.875 7.137 1 92.12 65 ILE B N 1
ATOM 4111 C CA . ILE B 1 65 ? 13.133 41.656 6.258 1 92.12 65 ILE B CA 1
ATOM 4112 C C . ILE B 1 65 ? 13.57 40.906 5.012 1 92.12 65 ILE B C 1
ATOM 4114 O O . ILE B 1 65 ? 14.516 41.281 4.332 1 92.12 65 ILE B O 1
ATOM 4118 N N . VAL B 1 66 ? 12.891 39.844 4.719 1 93.94 66 VAL B N 1
ATOM 4119 C CA . VAL B 1 66 ? 13.312 39.031 3.592 1 93.94 66 VAL B CA 1
ATOM 4120 C C . VAL B 1 66 ? 12.242 39.062 2.5 1 93.94 66 VAL B C 1
ATOM 4122 O O . VAL B 1 66 ? 12.508 38.688 1.354 1 93.94 66 VAL B O 1
ATOM 4125 N N . LEU B 1 67 ? 11.055 39.469 2.83 1 94.62 67 LEU B N 1
ATOM 4126 C CA . LEU B 1 67 ? 9.977 39.594 1.854 1 94.62 67 LEU B CA 1
ATOM 4127 C C . LEU B 1 67 ? 8.953 40.625 2.299 1 94.62 67 LEU B C 1
ATOM 4129 O O . LEU B 1 67 ? 8.586 40.688 3.477 1 94.62 67 LEU B O 1
ATOM 4133 N N . ARG B 1 68 ? 8.578 41.406 1.424 1 95.19 68 ARG B N 1
ATOM 4134 C CA . ARG B 1 68 ? 7.543 42.406 1.647 1 95.19 68 ARG B CA 1
ATOM 4135 C C . ARG B 1 68 ? 6.414 42.281 0.633 1 95.19 68 ARG B C 1
ATOM 4137 O O . ARG B 1 68 ? 6.656 42.25 -0.575 1 95.19 68 ARG B O 1
ATOM 4144 N N . VAL B 1 69 ? 5.219 42.188 1.121 1 95.88 69 VAL B N 1
ATOM 4145 C CA . VAL B 1 69 ? 4.035 42.062 0.277 1 95.88 69 VAL B CA 1
ATOM 4146 C C . VAL B 1 69 ? 3.076 43.219 0.567 1 95.88 69 VAL B C 1
ATOM 4148 O O . VAL B 1 69 ? 2.469 43.281 1.64 1 95.88 69 VAL B O 1
ATOM 4151 N N . PRO B 1 70 ? 2.914 44.062 -0.424 1 96.5 70 PRO B N 1
ATOM 4152 C CA . PRO B 1 70 ? 2.037 45.219 -0.194 1 96.5 70 PRO B CA 1
ATOM 4153 C C . PRO B 1 70 ? 0.607 44.812 0.153 1 96.5 70 PRO B C 1
ATOM 4155 O O . PRO B 1 70 ? 0.133 43.781 -0.301 1 96.5 70 PRO B O 1
ATOM 4158 N N . LYS B 1 71 ? -0.071 45.625 0.887 1 96.19 71 LYS B N 1
ATOM 4159 C CA . LYS B 1 71 ? -1.431 45.344 1.35 1 96.19 71 LYS B CA 1
ATOM 4160 C C . LYS B 1 71 ? -2.354 45.031 0.182 1 96.19 71 LYS B C 1
ATOM 4162 O O . LYS B 1 71 ? -3.182 44.125 0.278 1 96.19 71 LYS B O 1
ATOM 4167 N N . TYR B 1 72 ? -2.215 45.781 -0.896 1 94.31 72 TYR B N 1
ATOM 4168 C CA . TYR B 1 72 ? -3.117 45.594 -2.029 1 94.31 72 TYR B CA 1
ATOM 4169 C C . TYR B 1 72 ? -2.889 44.25 -2.711 1 94.31 72 TYR B C 1
ATOM 4171 O O . TYR B 1 72 ? -3.734 43.781 -3.479 1 94.31 72 TYR B O 1
ATOM 4179 N N . ALA B 1 73 ? -1.718 43.594 -2.445 1 96.25 73 ALA B N 1
ATOM 4180 C CA . ALA B 1 73 ? -1.396 42.312 -3.049 1 96.25 73 ALA B CA 1
ATOM 4181 C C . ALA B 1 73 ? -1.911 41.156 -2.191 1 96.25 73 ALA B C 1
ATOM 4183 O O . ALA B 1 73 ? -1.817 40 -2.582 1 96.25 73 ALA B O 1
ATOM 4184 N N . LEU B 1 74 ? -2.471 41.469 -1.039 1 97.12 74 LEU B N 1
ATOM 4185 C CA . LEU B 1 74 ? -3.033 40.469 -0.155 1 97.12 74 LEU B CA 1
ATOM 4186 C C . LEU B 1 74 ? -4.457 40.125 -0.567 1 97.12 74 LEU B C 1
ATOM 4188 O O . LEU B 1 74 ? -5.266 41 -0.838 1 97.12 74 LEU B O 1
ATOM 4192 N N . MET B 1 75 ? -4.715 38.875 -0.703 1 96.81 75 MET B N 1
ATOM 4193 C CA . MET B 1 75 ? -6.082 38.438 -0.994 1 96.81 75 MET B CA 1
ATOM 4194 C C . MET B 1 75 ? -6.891 38.281 0.291 1 96.81 75 MET B C 1
ATOM 4196 O O . MET B 1 75 ? -6.664 37.375 1.069 1 96.81 75 MET B O 1
ATOM 4200 N N . THR B 1 76 ? -7.727 39.156 0.566 1 96.38 76 THR B N 1
ATOM 4201 C CA . THR B 1 76 ? -8.609 39.188 1.728 1 96.38 76 THR B CA 1
ATOM 4202 C C . THR B 1 76 ? -10.07 39.219 1.297 1 96.38 76 THR B C 1
ATOM 4204 O O . THR B 1 76 ? -10.375 39.344 0.108 1 96.38 76 THR B O 1
ATOM 4207 N N . ARG B 1 77 ? -10.922 38.938 2.311 1 94.62 77 ARG B N 1
ATOM 4208 C CA . ARG B 1 77 ? -12.344 39.094 2.002 1 94.62 77 ARG B CA 1
ATOM 4209 C C . ARG B 1 77 ? -12.656 40.438 1.411 1 94.62 77 ARG B C 1
ATOM 4211 O O . ARG B 1 77 ? -13.352 40.562 0.401 1 94.62 77 ARG B O 1
ATOM 4218 N N . GLU B 1 78 ? -12.062 41.469 1.991 1 93.19 78 GLU B N 1
ATOM 4219 C CA . GLU B 1 78 ? -12.297 42.844 1.566 1 93.19 78 GLU B CA 1
ATOM 4220 C C . GLU B 1 78 ? -11.828 43.062 0.13 1 93.19 78 GLU B C 1
ATOM 4222 O O . GLU B 1 78 ? -12.531 43.688 -0.667 1 93.19 78 GLU B O 1
ATOM 4227 N N . SER B 1 79 ? -10.672 42.594 -0.193 1 93.38 79 SER B N 1
ATOM 4228 C CA . SER B 1 79 ? -10.117 42.812 -1.522 1 93.38 79 SER B CA 1
ATOM 4229 C C . SER B 1 79 ? -10.93 42.094 -2.592 1 93.38 79 SER B C 1
ATOM 4231 O O . SER B 1 79 ? -11.086 42.594 -3.705 1 93.38 79 SER B O 1
ATOM 4233 N N . VAL B 1 80 ? -11.469 40.938 -2.295 1 93.44 80 VAL B N 1
ATOM 4234 C CA . VAL B 1 80 ? -12.227 40.156 -3.271 1 93.44 80 VAL B CA 1
ATOM 4235 C C . VAL B 1 80 ? -13.656 40.688 -3.365 1 93.44 80 VAL B C 1
ATOM 4237 O O . VAL B 1 80 ? -14.258 40.656 -4.438 1 93.44 80 VAL B O 1
ATOM 4240 N N . MET B 1 81 ? -14.164 41.219 -2.291 1 91.62 81 MET B N 1
ATOM 4241 C CA . MET B 1 81 ? -15.547 41.688 -2.244 1 91.62 81 MET B CA 1
ATOM 4242 C C . MET B 1 81 ? -15.672 43.062 -2.895 1 91.62 81 MET B C 1
ATOM 4244 O O . MET B 1 81 ? -16.734 43.688 -2.832 1 91.62 81 MET B O 1
ATOM 4248 N N . GLU B 1 82 ? -14.594 43.531 -3.447 1 89.19 82 GLU B N 1
ATOM 4249 C CA . GLU B 1 82 ? -14.711 44.688 -4.336 1 89.19 82 GLU B CA 1
ATOM 4250 C C . GLU B 1 82 ? -15.609 44.375 -5.523 1 89.19 82 GLU B C 1
ATOM 4252 O O . GLU B 1 82 ? -16.188 45.281 -6.125 1 89.19 82 GLU B O 1
ATOM 4257 N N . ASP B 1 83 ? -15.711 43.156 -5.793 1 89.19 83 ASP B N 1
ATOM 4258 C CA . ASP B 1 83 ? -16.672 42.688 -6.777 1 89.19 83 ASP B CA 1
ATOM 4259 C C . ASP B 1 83 ? -18.109 42.906 -6.289 1 89.19 83 ASP B C 1
ATOM 4261 O O . ASP B 1 83 ? -18.516 42.344 -5.27 1 89.19 83 ASP B O 1
ATOM 4265 N N . LYS B 1 84 ? -18.891 43.594 -6.98 1 89.88 84 LYS B N 1
ATOM 4266 C CA . LYS B 1 84 ? -20.219 44 -6.551 1 89.88 84 LYS B CA 1
ATOM 4267 C C . LYS B 1 84 ? -21.172 42.812 -6.418 1 89.88 84 LYS B C 1
ATOM 4269 O O . LYS B 1 84 ? -21.953 42.719 -5.469 1 89.88 84 LYS B O 1
ATOM 4274 N N . ARG B 1 85 ? -21.062 41.969 -7.391 1 90.56 85 ARG B N 1
ATOM 4275 C CA . ARG B 1 85 ? -21.922 40.781 -7.359 1 90.56 85 ARG B CA 1
ATOM 4276 C C . ARG B 1 85 ? -21.672 39.969 -6.105 1 90.56 85 ARG B C 1
ATOM 4278 O O . ARG B 1 85 ? -22.625 39.5 -5.453 1 90.56 85 ARG B O 1
ATOM 4285 N N . LEU B 1 86 ? -20.453 39.781 -5.809 1 92.56 86 LEU B N 1
ATOM 4286 C CA . LEU B 1 86 ? -20.062 39 -4.637 1 92.56 86 LEU B CA 1
ATOM 4287 C C . LEU B 1 86 ? -20.484 39.719 -3.354 1 92.56 86 LEU B C 1
ATOM 4289 O O . LEU B 1 86 ? -21 39.094 -2.432 1 92.56 86 LEU B O 1
ATOM 4293 N N . SER B 1 87 ? -20.297 40.969 -3.307 1 91.88 87 SER B N 1
ATOM 4294 C CA . SER B 1 87 ? -20.609 41.75 -2.119 1 91.88 87 SER B CA 1
ATOM 4295 C C . SER B 1 87 ? -22.094 41.719 -1.798 1 91.88 87 SER B C 1
ATOM 4297 O O . SER B 1 87 ? -22.484 41.562 -0.636 1 91.88 87 SER B O 1
ATOM 4299 N N . VAL B 1 88 ? -22.891 41.844 -2.77 1 90.88 88 VAL B N 1
ATOM 4300 C CA . VAL B 1 88 ? -24.344 41.844 -2.598 1 90.88 88 VAL B CA 1
ATOM 4301 C C . VAL B 1 88 ? -24.797 40.469 -2.076 1 90.88 88 VAL B C 1
ATOM 4303 O O . VAL B 1 88 ? -25.609 40.406 -1.16 1 90.88 88 VAL B O 1
ATOM 4306 N N . ALA B 1 89 ? -24.281 39.469 -2.658 1 91.31 89 ALA B N 1
ATOM 4307 C CA . ALA B 1 89 ? -24.672 38.125 -2.287 1 91.31 89 ALA B CA 1
ATOM 4308 C C . ALA B 1 89 ? -24.25 37.781 -0.858 1 91.31 89 ALA B C 1
ATOM 4310 O O . ALA B 1 89 ? -25.016 37.188 -0.095 1 91.31 89 ALA B O 1
ATOM 4311 N N . VAL B 1 90 ? -23.016 38.156 -0.496 1 89 90 VAL B N 1
ATOM 4312 C CA . VAL B 1 90 ? -22.469 37.875 0.823 1 89 90 VAL B CA 1
ATOM 4313 C C . VAL B 1 90 ? -23.266 38.594 1.895 1 89 90 VAL B C 1
ATOM 4315 O O . VAL B 1 90 ? -23.5 38.062 2.982 1 89 90 VAL B O 1
ATOM 4318 N N . ASN B 1 91 ? -23.719 39.75 1.587 1 86.56 91 ASN B N 1
ATOM 4319 C CA . ASN B 1 91 ? -24.469 40.562 2.539 1 86.56 91 ASN B CA 1
ATOM 4320 C C . ASN B 1 91 ? -25.844 39.969 2.83 1 86.56 91 ASN B C 1
ATOM 4322 O O . ASN B 1 91 ? -26.422 40.219 3.889 1 86.56 91 ASN B O 1
ATOM 4326 N N . LYS B 1 92 ? -26.281 39.188 1.909 1 87.81 92 LYS B N 1
ATOM 4327 C CA . LYS B 1 92 ? -27.547 38.5 2.102 1 87.81 92 LYS B CA 1
ATOM 4328 C C . LYS B 1 92 ? -27.391 37.281 3.021 1 87.81 92 LYS B C 1
ATOM 4330 O O . LYS B 1 92 ? -28.375 36.781 3.561 1 87.81 92 LYS B O 1
ATOM 4335 N N . HIS B 1 93 ? -26.219 36.844 3.172 1 87 93 HIS B N 1
ATOM 4336 C CA . HIS B 1 93 ? -25.938 35.656 3.957 1 87 93 HIS B CA 1
ATOM 4337 C C . HIS B 1 93 ? -25.016 35.969 5.129 1 87 93 HIS B C 1
ATOM 4339 O O . HIS B 1 93 ? -23.906 35.438 5.215 1 87 93 HIS B O 1
ATOM 4345 N N . SER B 1 94 ? -25.438 36.656 6.145 1 81.94 94 SER B N 1
ATOM 4346 C CA . SER B 1 94 ? -24.625 37.219 7.219 1 81.94 94 SER B CA 1
ATOM 4347 C C . SER B 1 94 ? -24.328 36.188 8.289 1 81.94 94 SER B C 1
ATOM 4349 O O . SER B 1 94 ? -23.469 36.406 9.156 1 81.94 94 SER B O 1
ATOM 4351 N N . ALA B 1 95 ? -24.844 35 8.141 1 88.62 95 ALA B N 1
ATOM 4352 C CA . ALA B 1 95 ? -24.672 33.969 9.18 1 88.62 95 ALA B CA 1
ATOM 4353 C C . ALA B 1 95 ? -23.344 33.25 9.023 1 88.62 95 ALA B C 1
ATOM 4355 O O . ALA B 1 95 ? -22.875 32.594 9.953 1 88.62 95 ALA B O 1
ATOM 4356 N N . LEU B 1 96 ? -22.641 33.5 7.949 1 92.56 96 LEU B N 1
ATOM 4357 C CA . LEU B 1 96 ? -21.406 32.781 7.68 1 92.56 96 LEU B CA 1
ATOM 4358 C C . LEU B 1 96 ? -20.234 33.406 8.414 1 92.56 96 LEU B C 1
ATOM 4360 O O . LEU B 1 96 ? -20.172 34.625 8.555 1 92.56 96 LEU B O 1
ATOM 4364 N N . SER B 1 97 ? -19.312 32.594 8.984 1 93.25 97 SER B N 1
ATOM 4365 C CA . SER B 1 97 ? -18.094 33.062 9.625 1 93.25 97 SER B CA 1
ATOM 4366 C C . SER B 1 97 ? -17.172 33.75 8.617 1 93.25 97 SER B C 1
ATOM 4368 O O . SER B 1 97 ? -17.328 33.562 7.406 1 93.25 97 SER B O 1
ATOM 4370 N N . SER B 1 98 ? -16.203 34.562 9.125 1 93.88 98 SER B N 1
ATOM 4371 C CA . SER B 1 98 ? -15.227 35.219 8.266 1 93.88 98 SER B CA 1
ATOM 4372 C C . SER B 1 98 ? -14.43 34.219 7.449 1 93.88 98 SER B C 1
ATOM 4374 O O . SER B 1 98 ? -14.141 34.469 6.277 1 93.88 98 SER B O 1
ATOM 4376 N N . ALA B 1 99 ? -14.133 33.125 8.086 1 95.12 99 ALA B N 1
ATOM 4377 C CA . ALA B 1 99 ? -13.383 32.094 7.391 1 95.12 99 ALA B CA 1
ATOM 4378 C C . ALA B 1 99 ? -14.203 31.469 6.266 1 95.12 99 ALA B C 1
ATOM 4380 O O . ALA B 1 99 ? -13.695 31.25 5.164 1 95.12 99 ALA B O 1
ATOM 4381 N N . GLN B 1 100 ? -15.461 31.203 6.48 1 95.94 100 GLN B N 1
ATOM 4382 C CA . GLN B 1 100 ? -16.344 30.641 5.469 1 95.94 100 GLN B CA 1
ATOM 4383 C C . GLN B 1 100 ? -16.5 31.578 4.281 1 95.94 100 GLN B C 1
ATOM 4385 O O . GLN B 1 100 ? -16.516 31.141 3.131 1 95.94 100 GLN B O 1
ATOM 4390 N N . MET B 1 101 ? -16.609 32.812 4.617 1 95 101 MET B N 1
ATOM 4391 C CA . MET B 1 101 ? -16.734 33.812 3.561 1 95 101 MET B CA 1
ATOM 4392 C C . MET B 1 101 ? -15.5 33.844 2.676 1 95 101 MET B C 1
ATOM 4394 O O . MET B 1 101 ? -15.602 33.938 1.451 1 95 101 MET B O 1
ATOM 4398 N N . LEU B 1 102 ? -14.352 33.844 3.307 1 96.38 102 LEU B N 1
ATOM 4399 C CA . LEU B 1 102 ? -13.117 33.844 2.533 1 96.38 102 LEU B CA 1
ATOM 4400 C C . LEU B 1 102 ? -13.008 32.594 1.676 1 96.38 102 LEU B C 1
ATOM 4402 O O . LEU B 1 102 ? -12.477 32.625 0.563 1 96.38 102 LEU B O 1
ATOM 4406 N N . ILE B 1 103 ? -13.492 31.453 2.174 1 97.56 103 ILE B N 1
ATOM 4407 C CA . ILE B 1 103 ? -13.508 30.203 1.423 1 97.56 103 ILE B CA 1
ATOM 4408 C C . ILE B 1 103 ? -14.359 30.375 0.166 1 97.56 103 ILE B C 1
ATOM 4410 O O . ILE B 1 103 ? -13.945 30 -0.93 1 97.56 103 ILE B O 1
ATOM 4414 N N . VAL B 1 104 ? -15.523 30.953 0.315 1 96.94 104 VAL B N 1
ATOM 4415 C CA . VAL B 1 104 ? -16.406 31.188 -0.822 1 96.94 104 VAL B CA 1
ATOM 4416 C C . VAL B 1 104 ? -15.75 32.156 -1.8 1 96.94 104 VAL B C 1
ATOM 4418 O O . VAL B 1 104 ? -15.82 31.969 -3.016 1 96.94 104 VAL B O 1
ATOM 4421 N N . CYS B 1 105 ? -15.117 33.188 -1.219 1 96.5 105 CYS B N 1
ATOM 4422 C CA . CYS B 1 105 ? -14.406 34.156 -2.057 1 96.5 105 CYS B CA 1
ATOM 4423 C C . CYS B 1 105 ? -13.352 33.469 -2.902 1 96.5 105 CYS B C 1
ATOM 4425 O O . CYS B 1 105 ? -13.203 33.75 -4.09 1 96.5 105 CYS B O 1
ATOM 4427 N N . LEU B 1 106 ? -12.594 32.562 -2.295 1 97.56 106 LEU B N 1
ATOM 4428 C CA . LEU B 1 106 ? -11.555 31.828 -2.998 1 97.56 106 LEU B CA 1
ATOM 4429 C C . LEU B 1 106 ? -12.156 31 -4.133 1 97.56 106 LEU B C 1
ATOM 4431 O O . LEU B 1 106 ? -11.648 31.016 -5.258 1 97.56 106 LEU B O 1
ATOM 4435 N N . LEU B 1 107 ? -13.219 30.297 -3.836 1 97.62 107 LEU B N 1
ATOM 4436 C CA . LEU B 1 107 ? -13.875 29.484 -4.852 1 97.62 107 LEU B CA 1
ATOM 4437 C C . LEU B 1 107 ? -14.438 30.359 -5.965 1 97.62 107 LEU B C 1
ATOM 4439 O O . LEU B 1 107 ? -14.406 29.969 -7.137 1 97.62 107 LEU B O 1
ATOM 4443 N N . TYR B 1 108 ? -14.977 31.516 -5.555 1 96.69 108 TYR B N 1
ATOM 4444 C CA . TYR B 1 108 ? -15.516 32.469 -6.523 1 96.69 108 TYR B CA 1
ATOM 4445 C C . TYR B 1 108 ? -14.445 32.906 -7.508 1 96.69 108 TYR B C 1
ATOM 4447 O O . TYR B 1 108 ? -14.672 32.906 -8.719 1 96.69 108 TYR B O 1
ATOM 4455 N N . GLU B 1 109 ? -13.273 33.25 -7 1 96.62 109 GLU B N 1
ATOM 4456 C CA . GLU B 1 109 ? -12.164 33.688 -7.844 1 96.62 109 GLU B CA 1
ATOM 4457 C C . GLU B 1 109 ? -11.664 32.531 -8.719 1 96.62 109 GLU B C 1
ATOM 4459 O O . GLU B 1 109 ? -11.289 32.75 -9.875 1 96.62 109 GLU B O 1
ATOM 4464 N N . MET B 1 110 ? -11.656 31.344 -8.141 1 96 110 MET B N 1
ATOM 4465 C CA . MET B 1 110 ? -11.266 30.172 -8.93 1 96 110 MET B CA 1
ATOM 4466 C C . MET B 1 110 ? -12.227 29.953 -10.094 1 96 110 MET B C 1
ATOM 4468 O O . MET B 1 110 ? -11.805 29.594 -11.188 1 96 110 MET B O 1
ATOM 4472 N N . GLY B 1 111 ? -13.422 30.156 -9.883 1 94.69 111 GLY B N 1
ATOM 4473 C CA . GLY B 1 111 ? -14.445 29.969 -10.891 1 94.69 111 GLY B CA 1
ATOM 4474 C C . GLY B 1 111 ? -14.344 30.969 -12.039 1 94.69 111 GLY B C 1
ATOM 4475 O O . GLY B 1 111 ? -14.766 30.672 -13.156 1 94.69 111 GLY B O 1
ATOM 4476 N N . LYS B 1 112 ? -13.758 32.156 -11.812 1 94.19 112 LYS B N 1
ATOM 4477 C CA . LYS B 1 112 ? -13.586 33.188 -12.828 1 94.19 112 LYS B CA 1
ATOM 4478 C C . LYS B 1 112 ? -12.531 32.781 -13.852 1 94.19 112 LYS B C 1
ATOM 4480 O O . LYS B 1 112 ? -12.484 33.312 -14.953 1 94.19 112 LYS B O 1
ATOM 4485 N N . GLY B 1 113 ? -11.672 31.812 -13.398 1 92.56 113 GLY B N 1
ATOM 4486 C CA . GLY B 1 113 ? -10.633 31.359 -14.305 1 92.56 113 GLY B CA 1
ATOM 4487 C C . GLY B 1 113 ? -9.633 32.438 -14.672 1 92.56 113 GLY B C 1
ATOM 4488 O O . GLY B 1 113 ? -9.141 33.156 -13.797 1 92.56 113 GLY B O 1
ATOM 4489 N N . LYS B 1 114 ? -9.406 32.688 -15.969 1 92.75 114 LYS B N 1
ATOM 4490 C CA . LYS B 1 114 ? -8.383 33.594 -16.453 1 92.75 114 LYS B CA 1
ATOM 4491 C C . LYS B 1 114 ? -8.812 35.062 -16.281 1 92.75 114 LYS B C 1
ATOM 4493 O O . LYS B 1 114 ? -7.98 35.969 -16.312 1 92.75 114 LYS B O 1
ATOM 4498 N N . THR B 1 115 ? -10.062 35.281 -16.031 1 93.25 115 THR B N 1
ATOM 4499 C CA . THR B 1 115 ? -10.555 36.656 -15.875 1 93.25 115 THR B CA 1
ATOM 4500 C C . THR B 1 115 ? -10.312 37.156 -14.461 1 93.25 115 THR B C 1
ATOM 4502 O O . THR B 1 115 ? -10.43 38.375 -14.195 1 93.25 115 THR B O 1
ATOM 4505 N N . SER B 1 116 ? -9.945 36.312 -13.594 1 94.25 116 SER B N 1
ATOM 4506 C CA . SER B 1 116 ? -9.625 36.719 -12.227 1 94.25 116 SER B CA 1
ATOM 4507 C C . SER B 1 116 ? -8.266 37.406 -12.164 1 94.25 116 SER B C 1
ATOM 4509 O O . SER B 1 116 ? -7.293 36.938 -12.758 1 94.25 116 SER B O 1
ATOM 4511 N N . ARG B 1 117 ? -8.203 38.5 -11.484 1 93.12 117 ARG B N 1
ATOM 4512 C CA . ARG B 1 117 ? -6.922 39.188 -11.289 1 93.12 117 ARG B CA 1
ATOM 4513 C C . ARG B 1 117 ? -5.961 38.281 -10.5 1 93.12 117 ARG B C 1
ATOM 4515 O O . ARG B 1 117 ? -4.746 38.5 -10.539 1 93.12 117 ARG B O 1
ATOM 4522 N N . TRP B 1 118 ? -6.508 37.344 -9.789 1 95.62 118 TRP B N 1
ATOM 4523 C CA . TRP B 1 118 ? -5.711 36.469 -8.93 1 95.62 118 TRP B CA 1
ATOM 4524 C C . TRP B 1 118 ? -5.324 35.188 -9.656 1 95.62 118 TRP B C 1
ATOM 4526 O O . TRP B 1 118 ? -4.699 34.312 -9.07 1 95.62 118 TRP B O 1
ATOM 4536 N N . HIS B 1 119 ? -5.633 35 -10.859 1 94.94 119 HIS B N 1
ATOM 4537 C CA . HIS B 1 119 ? -5.48 33.75 -11.602 1 94.94 119 HIS B CA 1
ATOM 4538 C C . HIS B 1 119 ? -4.047 33.25 -11.531 1 94.94 119 HIS B C 1
ATOM 4540 O O . HIS B 1 119 ? -3.818 32.062 -11.266 1 94.94 119 HIS B O 1
ATOM 4546 N N . PRO B 1 120 ? -3.023 34.062 -11.711 1 93.38 120 PRO B N 1
ATOM 4547 C CA . PRO B 1 120 ? -1.652 33.562 -11.633 1 93.38 120 PRO B CA 1
ATOM 4548 C C . PRO B 1 120 ? -1.318 32.969 -10.266 1 93.38 120 PRO B C 1
ATOM 4550 O O . PRO B 1 120 ? -0.551 32 -10.18 1 93.38 120 PRO B O 1
ATOM 4553 N N . TYR B 1 121 ? -1.877 33.5 -9.25 1 95.44 121 TYR B N 1
ATOM 4554 C CA . TYR B 1 121 ? -1.658 33.031 -7.891 1 95.44 121 TYR B CA 1
ATOM 4555 C C . TYR B 1 121 ? -2.426 31.719 -7.641 1 95.44 121 TYR B C 1
ATOM 4557 O O . TYR B 1 121 ? -1.87 30.75 -7.117 1 95.44 121 TYR B O 1
ATOM 4565 N N . LEU B 1 122 ? -3.658 31.688 -8.078 1 95.38 122 LEU B N 1
ATOM 4566 C CA . LEU B 1 122 ? -4.539 30.547 -7.84 1 95.38 122 LEU B CA 1
ATOM 4567 C C . LEU B 1 122 ? -3.998 29.297 -8.508 1 95.38 122 LEU B C 1
ATOM 4569 O O . LEU B 1 122 ? -4.137 28.188 -7.969 1 95.38 122 LEU B O 1
ATOM 4573 N N . MET B 1 123 ? -3.34 29.5 -9.609 1 91.5 123 MET B N 1
ATOM 4574 C CA . MET B 1 123 ? -2.801 28.359 -10.359 1 91.5 123 MET B CA 1
ATOM 4575 C C . MET B 1 123 ? -1.589 27.766 -9.648 1 91.5 123 MET B C 1
ATOM 4577 O O . MET B 1 123 ? -1.199 26.641 -9.922 1 91.5 123 MET B O 1
ATOM 4581 N N . HIS B 1 124 ? -1.061 28.469 -8.719 1 89.19 124 HIS B N 1
ATOM 4582 C CA . HIS B 1 124 ? 0.143 28 -8.039 1 89.19 124 HIS B CA 1
ATOM 4583 C C . HIS B 1 124 ? -0.195 27.375 -6.691 1 89.19 124 HIS B C 1
ATOM 4585 O O . HIS B 1 124 ? 0.679 26.797 -6.031 1 89.19 124 HIS B O 1
ATOM 4591 N N . LEU B 1 125 ? -1.449 27.453 -6.328 1 91.25 125 LEU B N 1
ATOM 4592 C CA . LEU B 1 125 ? -1.887 26.781 -5.105 1 91.25 125 LEU B CA 1
ATOM 4593 C C . LEU B 1 125 ? -1.895 25.266 -5.285 1 91.25 125 LEU B C 1
ATOM 4595 O O . LEU B 1 125 ? -2.051 24.781 -6.406 1 91.25 125 LEU B O 1
ATOM 4599 N N . PRO B 1 126 ? -1.669 24.531 -4.176 1 87.69 126 PRO B N 1
ATOM 4600 C CA . PRO B 1 126 ? -1.765 23.078 -4.293 1 87.69 126 PRO B CA 1
ATOM 4601 C C . PRO B 1 126 ? -3.104 22.625 -4.863 1 87.69 126 PRO B C 1
ATOM 4603 O O . PRO B 1 126 ? -4.148 23.188 -4.539 1 87.69 126 PRO B O 1
ATOM 4606 N N . HIS B 1 127 ? -3.07 21.578 -5.621 1 86.94 127 HIS B N 1
ATOM 4607 C CA . HIS B 1 127 ? -4.285 21.094 -6.262 1 86.94 127 HIS B CA 1
ATOM 4608 C C . HIS B 1 127 ? -5.117 20.25 -5.301 1 86.94 127 HIS B C 1
ATOM 4610 O O . HIS B 1 127 ? -6.332 20.125 -5.473 1 86.94 127 HIS B O 1
ATOM 4616 N N . THR B 1 128 ? -4.375 19.656 -4.43 1 87.5 128 THR B N 1
ATOM 4617 C CA . THR B 1 128 ? -5.066 18.797 -3.471 1 87.5 128 THR B CA 1
ATOM 4618 C C . THR B 1 128 ? -4.383 18.844 -2.107 1 87.5 128 THR B C 1
ATOM 4620 O O . THR B 1 128 ? -3.203 19.188 -2.012 1 87.5 128 THR B O 1
ATOM 4623 N N . TYR B 1 129 ? -5.219 18.656 -1.107 1 90 129 TYR B N 1
ATOM 4624 C CA . TYR B 1 129 ? -4.742 18.547 0.266 1 90 129 TYR B CA 1
ATOM 4625 C C . TYR B 1 129 ? -5.148 17.203 0.875 1 90 129 TYR B C 1
ATOM 4627 O O . TYR B 1 129 ? -6.281 16.75 0.694 1 90 129 TYR B O 1
ATOM 4635 N N . ASP B 1 130 ? -4.207 16.609 1.558 1 90.5 130 ASP B N 1
ATOM 4636 C CA . ASP B 1 130 ? -4.516 15.344 2.215 1 90.5 130 ASP B CA 1
ATOM 4637 C C . ASP B 1 130 ? -4.84 15.555 3.691 1 90.5 130 ASP B C 1
ATOM 4639 O O . ASP B 1 130 ? -4.25 14.906 4.562 1 90.5 130 ASP B O 1
ATOM 4643 N N . VAL B 1 131 ? -5.746 16.469 3.914 1 94.31 131 VAL B N 1
ATOM 4644 C CA . VAL B 1 131 ? -6.16 16.75 5.285 1 94.31 131 VAL B CA 1
ATOM 4645 C C . VAL B 1 131 ? -7.133 15.68 5.77 1 94.31 131 VAL B C 1
ATOM 4647 O O . VAL B 1 131 ? -7.715 14.953 4.961 1 94.31 131 VAL B O 1
ATOM 4650 N N . LEU B 1 132 ? -7.352 15.539 7.066 1 95.88 132 LEU B N 1
ATOM 4651 C CA . LEU B 1 132 ? -8.156 14.484 7.668 1 95.88 132 LEU B CA 1
ATOM 4652 C C . LEU B 1 132 ? -9.578 14.5 7.105 1 95.88 132 LEU B C 1
ATOM 4654 O O . LEU B 1 132 ? -10.195 13.445 6.945 1 95.88 132 LEU B O 1
ATOM 4658 N N . ALA B 1 133 ? -10.078 15.664 6.809 1 95.25 133 ALA B N 1
ATOM 4659 C CA . ALA B 1 133 ? -11.438 15.773 6.281 1 95.25 133 ALA B CA 1
ATOM 4660 C C . ALA B 1 133 ? -11.586 15.008 4.969 1 95.25 133 ALA B C 1
ATOM 4662 O O . ALA B 1 133 ? -12.695 14.68 4.551 1 95.25 133 ALA B O 1
ATOM 4663 N N . MET B 1 134 ? -10.508 14.703 4.285 1 92.69 134 MET B N 1
ATOM 4664 C CA . MET B 1 134 ? -10.531 14 3.01 1 92.69 134 MET B CA 1
ATOM 4665 C C . MET B 1 134 ? -10.344 12.5 3.213 1 92.69 134 MET B C 1
ATOM 4667 O O . MET B 1 134 ? -10.391 11.727 2.254 1 92.69 134 MET B O 1
ATOM 4671 N N . PHE B 1 135 ? -10.078 12.094 4.441 1 91.62 135 PHE B N 1
ATOM 4672 C CA . PHE B 1 135 ? -9.859 10.68 4.715 1 91.62 135 PHE B CA 1
ATOM 4673 C C . PHE B 1 135 ? -11.164 9.898 4.605 1 91.62 135 PHE B C 1
ATOM 4675 O O . PHE B 1 135 ? -12.156 10.258 5.238 1 91.62 135 PHE B O 1
ATOM 4682 N N . GLY B 1 136 ? -11.156 8.93 3.768 1 85.25 136 GLY B N 1
ATOM 4683 C CA . GLY B 1 136 ? -12.281 8 3.732 1 85.25 136 GLY B CA 1
ATOM 4684 C C . GLY B 1 136 ? -12.289 7.031 4.895 1 85.25 136 GLY B C 1
ATOM 4685 O O . GLY B 1 136 ? -11.445 7.117 5.789 1 85.25 136 GLY B O 1
ATOM 4686 N N . GLU B 1 137 ? -13.258 6.16 4.891 1 82.5 137 GLU B N 1
ATOM 4687 C CA . GLU B 1 137 ? -13.414 5.199 5.977 1 82.5 137 GLU B CA 1
ATOM 4688 C C . GLU B 1 137 ? -12.172 4.332 6.133 1 82.5 137 GLU B C 1
ATOM 4690 O O . GLU B 1 137 ? -11.719 4.074 7.254 1 82.5 137 GLU B O 1
ATOM 4695 N N . PHE B 1 138 ? -11.586 3.988 5.023 1 76.38 138 PHE B N 1
ATOM 4696 C CA . PHE B 1 138 ? -10.414 3.113 5.027 1 76.38 138 PHE B CA 1
ATOM 4697 C C . PHE B 1 138 ? -9.219 3.812 5.656 1 76.38 138 PHE B C 1
ATOM 4699 O O . PHE B 1 138 ? -8.547 3.248 6.523 1 76.38 138 PHE B O 1
ATOM 4706 N N . GLU B 1 139 ? -8.93 5.031 5.242 1 86 139 GLU B N 1
ATOM 4707 C CA . GLU B 1 139 ? -7.801 5.797 5.762 1 86 139 GLU B CA 1
ATOM 4708 C C . GLU B 1 139 ? -8 6.152 7.23 1 86 139 GLU B C 1
ATOM 4710 O O . GLU B 1 139 ? -7.062 6.098 8.023 1 86 139 GLU B O 1
ATOM 4715 N N . LYS B 1 140 ? -9.234 6.461 7.531 1 90.31 140 LYS B N 1
ATOM 4716 C CA . LYS B 1 140 ? -9.586 6.82 8.906 1 90.31 140 LYS B CA 1
ATOM 4717 C C . LYS B 1 140 ? -9.32 5.664 9.859 1 90.31 140 LYS B C 1
ATOM 4719 O O . LYS B 1 140 ? -8.703 5.844 10.914 1 90.31 140 LYS B O 1
ATOM 4724 N N . ARG B 1 141 ? -9.727 4.488 9.508 1 83.38 141 ARG B N 1
ATOM 4725 C CA . ARG B 1 141 ? -9.555 3.312 10.359 1 83.38 141 ARG B CA 1
ATOM 4726 C C . ARG B 1 141 ? -8.094 2.902 10.445 1 83.38 141 ARG B C 1
ATOM 4728 O O . ARG B 1 141 ? -7.676 2.254 11.406 1 83.38 141 ARG B O 1
ATOM 4735 N N . ALA B 1 142 ? -7.355 3.318 9.367 1 84.62 142 ALA B N 1
ATOM 4736 C CA . ALA B 1 142 ? -5.934 2.986 9.352 1 84.62 142 ALA B CA 1
ATOM 4737 C C . ALA B 1 142 ? -5.184 3.713 10.461 1 84.62 142 ALA B C 1
ATOM 4739 O O . ALA B 1 142 ? -4.082 3.311 10.836 1 84.62 142 ALA B O 1
ATOM 4740 N N . LEU B 1 143 ? -5.766 4.789 11.023 1 91.44 143 LEU B N 1
ATOM 4741 C CA . LEU B 1 143 ? -5.148 5.496 12.141 1 91.44 143 LEU B CA 1
ATOM 4742 C C . LEU B 1 143 ? -5.133 4.617 13.391 1 91.44 143 LEU B C 1
ATOM 4744 O O . LEU B 1 143 ? -4.23 4.742 14.227 1 91.44 143 LEU B O 1
ATOM 4748 N N . GLN B 1 144 ? -6.18 3.705 13.586 1 88.69 144 GLN B N 1
ATOM 4749 C CA . GLN B 1 144 ? -6.324 2.65 14.578 1 88.69 144 GLN B CA 1
ATOM 4750 C C . GLN B 1 144 ? -6.605 3.232 15.961 1 88.69 144 GLN B C 1
ATOM 4752 O O . GLN B 1 144 ? -7.305 2.619 16.766 1 88.69 144 GLN B O 1
ATOM 4757 N N . VAL B 1 145 ? -6.047 4.484 16.344 1 92.19 145 VAL B N 1
ATOM 4758 C CA . VAL B 1 145 ? -6.195 5.098 17.656 1 92.19 145 VAL B CA 1
ATOM 4759 C C . VAL B 1 145 ? -7.535 5.824 17.734 1 92.19 145 VAL B C 1
ATOM 4761 O O . VAL B 1 145 ? -7.844 6.668 16.891 1 92.19 145 VAL B O 1
ATOM 4764 N N . ASP B 1 146 ? -8.289 5.582 18.75 1 91.06 146 ASP B N 1
ATOM 4765 C CA . ASP B 1 146 ? -9.648 6.094 18.891 1 91.06 146 ASP B CA 1
ATOM 4766 C C . ASP B 1 146 ? -9.68 7.617 18.781 1 91.06 146 ASP B C 1
ATOM 4768 O O . ASP B 1 146 ? -10.547 8.188 18.125 1 91.06 146 ASP B O 1
ATOM 4772 N N . GLU B 1 147 ? -8.836 8.258 19.484 1 92.19 147 GLU B N 1
ATOM 4773 C CA . GLU B 1 147 ? -8.797 9.719 19.469 1 92.19 147 GLU B CA 1
ATOM 4774 C C . GLU B 1 147 ? -8.594 10.242 18.047 1 92.19 147 GLU B C 1
ATOM 4776 O O . GLU B 1 147 ? -9.266 11.188 17.625 1 92.19 147 GLU B O 1
ATOM 4781 N N . ALA B 1 148 ? -7.621 9.648 17.328 1 95.44 148 ALA B N 1
ATOM 4782 C CA . ALA B 1 148 ? -7.332 10.078 15.969 1 95.44 148 ALA B CA 1
ATOM 4783 C C . ALA B 1 148 ? -8.523 9.836 15.055 1 95.44 148 ALA B C 1
ATOM 4785 O O . ALA B 1 148 ? -8.844 10.664 14.195 1 95.44 148 ALA B O 1
ATOM 4786 N N . ILE B 1 149 ? -9.195 8.703 15.211 1 94 149 ILE B N 1
ATOM 4787 C CA . ILE B 1 149 ? -10.383 8.375 14.438 1 94 149 ILE B CA 1
ATOM 4788 C C . ILE B 1 149 ? -11.477 9.398 14.719 1 94 149 ILE B C 1
ATOM 4790 O O . ILE B 1 149 ? -12.109 9.914 13.797 1 94 149 ILE B O 1
ATOM 4794 N N . TRP B 1 150 ? -11.602 9.75 15.977 1 94.69 150 TRP B N 1
ATOM 4795 C CA . TRP B 1 150 ? -12.609 10.719 16.391 1 94.69 150 TRP B CA 1
ATOM 4796 C C . TRP B 1 150 ? -12.32 12.094 15.805 1 94.69 150 TRP B C 1
ATOM 4798 O O . TRP B 1 150 ? -13.227 12.766 15.305 1 94.69 150 TRP B O 1
ATOM 4808 N N . VAL B 1 151 ? -11.117 12.523 15.922 1 96.06 151 VAL B N 1
ATOM 4809 C CA . VAL B 1 151 ? -10.719 13.82 15.383 1 96.06 151 VAL B CA 1
ATOM 4810 C C . VAL B 1 151 ? -11 13.859 13.875 1 96.06 151 VAL B C 1
ATOM 4812 O O . VAL B 1 151 ? -11.438 14.883 13.352 1 96.06 151 VAL B O 1
ATOM 4815 N N . THR B 1 152 ? -10.734 12.758 13.172 1 95.88 152 THR B N 1
ATOM 4816 C CA . THR B 1 152 ? -10.969 12.664 11.734 1 95.88 152 THR B CA 1
ATOM 4817 C C . THR B 1 152 ? -12.461 12.766 11.43 1 95.88 152 THR B C 1
ATOM 4819 O O . THR B 1 152 ? -12.859 13.484 10.508 1 95.88 152 THR B O 1
ATOM 4822 N N . GLU B 1 153 ? -13.258 12.062 12.195 1 95.56 153 GLU B N 1
ATOM 4823 C CA . GLU B 1 153 ? -14.703 12.102 12.016 1 95.56 153 GLU B CA 1
ATOM 4824 C C . GLU B 1 153 ? -15.25 13.508 12.258 1 95.56 153 GLU B C 1
ATOM 4826 O O . GLU B 1 153 ? -16.094 13.992 11.5 1 95.56 153 GLU B O 1
ATOM 4831 N N . LYS B 1 154 ? -14.797 14.109 13.305 1 96.06 154 LYS B N 1
ATOM 4832 C CA . LYS B 1 154 ? -15.219 15.461 13.633 1 96.06 154 LYS B CA 1
ATOM 4833 C C . LYS B 1 154 ? -14.836 16.438 12.531 1 96.06 154 LYS B C 1
ATOM 4835 O O . LYS B 1 154 ? -15.602 17.344 12.188 1 96.06 154 LYS B O 1
ATOM 4840 N N . ALA B 1 155 ? -13.625 16.312 12.062 1 96.38 155 ALA B N 1
ATOM 4841 C CA . ALA B 1 155 ? -13.156 17.188 10.984 1 96.38 155 ALA B CA 1
ATOM 4842 C C . ALA B 1 155 ? -14.047 17.047 9.75 1 96.38 155 ALA B C 1
ATOM 4844 O O . ALA B 1 155 ? -14.406 18.047 9.125 1 96.38 155 ALA B O 1
ATOM 4845 N N . THR B 1 156 ? -14.406 15.82 9.391 1 95.5 156 THR B N 1
ATOM 4846 C CA . THR B 1 156 ? -15.25 15.555 8.227 1 95.5 156 THR B CA 1
ATOM 4847 C C . THR B 1 156 ? -16.641 16.125 8.438 1 95.5 156 THR B C 1
ATOM 4849 O O . THR B 1 156 ? -17.203 16.766 7.543 1 95.5 156 THR B O 1
ATOM 4852 N N . VAL B 1 157 ? -17.219 15.883 9.594 1 95.75 157 VAL B N 1
ATOM 4853 C CA . VAL B 1 157 ? -18.578 16.344 9.906 1 95.75 157 VAL B CA 1
ATOM 4854 C C . VAL B 1 157 ? -18.609 17.875 9.906 1 95.75 157 VAL B C 1
ATOM 4856 O O . VAL B 1 157 ? -19.531 18.484 9.367 1 95.75 157 VAL B O 1
ATOM 4859 N N . LYS B 1 158 ? -17.641 18.484 10.531 1 95.88 158 LYS B N 1
ATOM 4860 C CA . LYS B 1 158 ? -17.547 19.938 10.57 1 95.88 158 LYS B CA 1
ATOM 4861 C C . LYS B 1 158 ? -17.453 20.516 9.156 1 95.88 158 LYS B C 1
ATOM 4863 O O . LYS B 1 158 ? -18.141 21.484 8.82 1 95.88 158 LYS B O 1
ATOM 4868 N N . ALA B 1 159 ? -16.609 19.953 8.352 1 96.19 159 ALA B N 1
ATOM 4869 C CA . ALA B 1 159 ? -16.438 20.422 6.98 1 96.19 159 ALA B CA 1
ATOM 4870 C C . ALA B 1 159 ? -17.734 20.297 6.191 1 96.19 159 ALA B C 1
ATOM 4872 O O . ALA B 1 159 ? -18.094 21.188 5.434 1 96.19 159 ALA B O 1
ATOM 4873 N N . ARG B 1 160 ? -18.422 19.203 6.359 1 96.31 160 ARG B N 1
ATOM 4874 C CA . ARG B 1 160 ? -19.688 18.984 5.664 1 96.31 160 ARG B CA 1
ATOM 4875 C C . ARG B 1 160 ? -20.734 19.984 6.117 1 96.31 160 ARG B C 1
ATOM 4877 O O . ARG B 1 160 ? -21.531 20.469 5.309 1 96.31 160 ARG B O 1
ATOM 4884 N N . SER B 1 161 ? -20.781 20.188 7.398 1 96.38 161 SER B N 1
ATOM 4885 C CA . SER B 1 161 ? -21.734 21.156 7.941 1 96.38 161 SER B CA 1
ATOM 4886 C C . SER B 1 161 ? -21.469 22.547 7.391 1 96.38 161 SER B C 1
ATOM 4888 O O . SER B 1 161 ? -22.391 23.234 6.973 1 96.38 161 SER B O 1
ATOM 4890 N N . GLU B 1 162 ? -20.25 22.953 7.379 1 96.38 162 GLU B N 1
ATOM 4891 C CA . GLU B 1 162 ? -19.875 24.266 6.863 1 96.38 162 GLU B CA 1
ATOM 4892 C C . GLU B 1 162 ? -20.172 24.375 5.371 1 96.38 162 GLU B C 1
ATOM 4894 O O . GLU B 1 162 ? -20.594 25.422 4.891 1 96.38 162 GLU B O 1
ATOM 4899 N N . TRP B 1 163 ? -19.891 23.297 4.66 1 97.12 163 TRP B N 1
ATOM 4900 C CA . TRP B 1 163 ? -20.188 23.234 3.232 1 97.12 163 TRP B CA 1
ATOM 4901 C C . TRP B 1 163 ? -21.672 23.422 2.975 1 97.12 163 TRP B C 1
ATOM 4903 O O . TRP B 1 163 ? -22.062 24.203 2.104 1 97.12 163 TRP B O 1
ATOM 4913 N N . LYS B 1 164 ? -22.5 22.766 3.729 1 96.25 164 LYS B N 1
ATOM 4914 C CA . LYS B 1 164 ? -23.953 22.875 3.584 1 96.25 164 LYS B CA 1
ATOM 4915 C C . LYS B 1 164 ? -24.438 24.297 3.92 1 96.25 164 LYS B C 1
ATOM 4917 O O . LYS B 1 164 ? -25.312 24.828 3.25 1 96.25 164 LYS B O 1
ATOM 4922 N N . GLU B 1 165 ? -23.844 24.875 4.895 1 95.19 165 GLU B N 1
ATOM 4923 C CA . GLU B 1 165 ? -24.203 26.219 5.309 1 95.19 165 GLU B CA 1
ATOM 4924 C C . GLU B 1 165 ? -23.891 27.234 4.219 1 95.19 165 GLU B C 1
ATOM 4926 O O . GLU B 1 165 ? -24.641 28.203 4.012 1 95.19 165 GLU B O 1
ATOM 4931 N N . ALA B 1 166 ? -22.781 27.031 3.58 1 95.94 166 ALA B N 1
ATOM 4932 C CA . ALA B 1 166 ? -22.328 27.984 2.576 1 95.94 166 ALA B CA 1
ATOM 4933 C C . ALA B 1 166 ? -22.969 27.719 1.221 1 95.94 166 ALA B C 1
ATOM 4935 O O . ALA B 1 166 ? -22.859 28.531 0.301 1 95.94 166 ALA B O 1
ATOM 4936 N N . HIS B 1 167 ? -23.641 26.594 1.126 1 95 167 HIS B N 1
ATOM 4937 C CA . HIS B 1 167 ? -24.141 26.109 -0.162 1 95 167 HIS B CA 1
ATOM 4938 C C . HIS B 1 167 ? -25.125 27.109 -0.766 1 95 167 HIS B C 1
ATOM 4940 O O . HIS B 1 167 ? -25.125 27.344 -1.977 1 95 167 HIS B O 1
ATOM 4946 N N . ALA B 1 168 ? -26 27.688 0.027 1 93.25 168 ALA B N 1
ATOM 4947 C CA . ALA B 1 168 ? -26.984 28.641 -0.455 1 93.25 168 ALA B CA 1
ATOM 4948 C C . ALA B 1 168 ? -26.328 29.859 -1.084 1 93.25 168 ALA B C 1
ATOM 4950 O O . ALA B 1 168 ? -26.766 30.359 -2.125 1 93.25 168 ALA B O 1
ATOM 4951 N N . LEU B 1 169 ? -25.359 30.375 -0.414 1 94.94 169 LEU B N 1
ATOM 4952 C CA . LEU B 1 169 ? -24.625 31.516 -0.943 1 94.94 169 LEU B CA 1
ATOM 4953 C C . LEU B 1 169 ? -23.969 31.156 -2.271 1 94.94 169 LEU B C 1
ATOM 4955 O O . LEU B 1 169 ? -24 31.953 -3.217 1 94.94 169 LEU B O 1
ATOM 4959 N N . MET B 1 170 ? -23.359 30 -2.395 1 96.12 170 MET B N 1
ATOM 4960 C CA . MET B 1 170 ? -22.672 29.562 -3.611 1 96.12 170 MET B CA 1
ATOM 4961 C C . MET B 1 170 ? -23.656 29.406 -4.766 1 96.12 170 MET B C 1
ATOM 4963 O O . MET B 1 170 ? -23.344 29.75 -5.906 1 96.12 170 MET B O 1
ATOM 4967 N N . GLU B 1 171 ? -24.812 28.953 -4.414 1 93.81 171 GLU B N 1
ATOM 4968 C CA . GLU B 1 171 ? -25.859 28.844 -5.43 1 93.81 171 GLU B CA 1
ATOM 4969 C C . GLU B 1 171 ? -26.312 30.219 -5.898 1 93.81 171 GLU B C 1
ATOM 4971 O O . GLU B 1 171 ? -26.531 30.438 -7.094 1 93.81 171 GLU B O 1
ATOM 4976 N N . ASP B 1 172 ? -26.469 31.125 -4.93 1 93.62 172 ASP B N 1
ATOM 4977 C CA . ASP B 1 172 ? -26.844 32.5 -5.258 1 93.62 172 ASP B CA 1
ATOM 4978 C C . ASP B 1 172 ? -25.828 33.125 -6.199 1 93.62 172 ASP B C 1
ATOM 4980 O O . ASP B 1 172 ? -26.188 33.969 -7.031 1 93.62 172 ASP B O 1
ATOM 4984 N N . LEU B 1 173 ? -24.609 32.719 -6.055 1 94.38 173 LEU B N 1
ATOM 4985 C CA . LEU B 1 173 ? -23.531 33.281 -6.867 1 94.38 173 LEU B CA 1
ATOM 4986 C C . LEU B 1 173 ? -23.406 32.531 -8.188 1 94.38 173 LEU B C 1
ATOM 4988 O O . LEU B 1 173 ? -22.5 32.812 -8.984 1 94.38 173 LEU B O 1
ATOM 4992 N N . MET B 1 174 ? -24.203 31.531 -8.398 1 93.62 174 MET B N 1
ATOM 4993 C CA . MET B 1 174 ? -24.281 30.75 -9.625 1 93.62 174 MET B CA 1
ATOM 4994 C C . MET B 1 174 ? -22.953 30.047 -9.914 1 93.62 174 MET B C 1
ATOM 4996 O O . MET B 1 174 ? -22.438 30.141 -11.031 1 93.62 174 MET B O 1
ATOM 5000 N N . PHE B 1 175 ? -22.438 29.453 -8.875 1 94.31 175 PHE B N 1
ATOM 5001 C CA . PHE B 1 175 ? -21.219 28.672 -9.055 1 94.31 175 PHE B CA 1
ATOM 5002 C C . PHE B 1 175 ? -21.422 27.562 -10.078 1 94.31 175 PHE B C 1
ATOM 5004 O O . PHE B 1 175 ? -22.516 26.984 -10.156 1 94.31 175 PHE B O 1
ATOM 5011 N N . LYS B 1 176 ? -20.359 27.266 -10.836 1 94.56 176 LYS B N 1
ATOM 5012 C CA . LYS B 1 176 ? -20.359 26.047 -11.656 1 94.56 176 LYS B CA 1
ATOM 5013 C C . LYS B 1 176 ? -20.453 24.797 -10.781 1 94.56 176 LYS B C 1
ATOM 5015 O O . LYS B 1 176 ? -19.953 24.797 -9.648 1 94.56 176 LYS B O 1
ATOM 5020 N N . PRO B 1 177 ? -20.969 23.734 -11.258 1 93.75 177 PRO B N 1
ATOM 5021 C CA . PRO B 1 177 ? -21.188 22.516 -10.477 1 93.75 177 PRO B CA 1
ATOM 5022 C C . PRO B 1 177 ? -19.891 21.984 -9.867 1 93.75 177 PRO B C 1
ATOM 5024 O O . PRO B 1 177 ? -19.906 21.469 -8.75 1 93.75 177 PRO B O 1
ATOM 5027 N N . GLN B 1 178 ? -18.781 22.156 -10.531 1 93.88 178 GLN B N 1
ATOM 5028 C CA . GLN B 1 178 ? -17.5 21.625 -10.039 1 93.88 178 GLN B CA 1
ATOM 5029 C C . GLN B 1 178 ? -17.062 22.344 -8.766 1 93.88 178 GLN B C 1
ATOM 5031 O O . GLN B 1 178 ? -16.359 21.766 -7.938 1 93.88 178 GLN B O 1
ATOM 5036 N N . PHE B 1 179 ? -17.547 23.562 -8.594 1 94.94 179 PHE B N 1
ATOM 5037 C CA . PHE B 1 179 ? -17.125 24.344 -7.438 1 94.94 179 PHE B CA 1
ATOM 5038 C C . PHE B 1 179 ? -18.141 24.25 -6.312 1 94.94 179 PHE B C 1
ATOM 5040 O O . PHE B 1 179 ? -17.922 24.766 -5.219 1 94.94 179 PHE B O 1
ATOM 5047 N N . LEU B 1 180 ? -19.266 23.453 -6.582 1 95.56 180 LEU B N 1
ATOM 5048 C CA . LEU B 1 180 ? -20.297 23.234 -5.578 1 95.56 180 LEU B CA 1
ATOM 5049 C C . LEU B 1 180 ? -20.047 21.922 -4.82 1 95.56 180 LEU B C 1
ATOM 5051 O O . LEU B 1 180 ? -20.688 21.672 -3.797 1 95.56 180 LEU B O 1
ATOM 5055 N N . THR B 1 181 ? -19.047 21.219 -5.277 1 95.5 181 THR B N 1
ATOM 5056 C CA . THR B 1 181 ? -18.797 19.891 -4.711 1 95.5 181 THR B CA 1
ATOM 5057 C C . THR B 1 181 ? -18.141 20 -3.34 1 95.5 181 THR B C 1
ATOM 5059 O O . THR B 1 181 ? -17.484 21 -3.043 1 95.5 181 THR B O 1
ATOM 5062 N N . PHE B 1 182 ? -18.375 19 -2.531 1 95.44 182 PHE B N 1
ATOM 5063 C CA . PHE B 1 182 ? -17.719 18.906 -1.229 1 95.44 182 PHE B CA 1
ATOM 5064 C C . PHE B 1 182 ? -16.203 18.906 -1.382 1 95.44 182 PHE B C 1
ATOM 5066 O O . PHE B 1 182 ? -15.5 19.516 -0.568 1 95.44 182 PHE B O 1
ATOM 5073 N N . LYS B 1 183 ? -15.68 18.266 -2.4 1 93.56 183 LYS B N 1
ATOM 5074 C CA . LYS B 1 183 ? -14.25 18.219 -2.666 1 93.56 183 LYS B CA 1
ATOM 5075 C C . LYS B 1 183 ? -13.688 19.625 -2.906 1 93.56 183 LYS B C 1
ATOM 5077 O O . LYS B 1 183 ? -12.609 19.953 -2.406 1 93.56 183 LYS B O 1
ATOM 5082 N N . ALA B 1 184 ? -14.438 20.406 -3.652 1 96.19 184 ALA B N 1
ATOM 5083 C CA . ALA B 1 184 ? -14.008 21.781 -3.902 1 96.19 184 ALA B CA 1
ATOM 5084 C C . ALA B 1 184 ? -13.992 22.594 -2.611 1 96.19 184 ALA B C 1
ATOM 5086 O O . ALA B 1 184 ? -13.086 23.391 -2.385 1 96.19 184 ALA B O 1
ATOM 5087 N N . TRP B 1 185 ? -15.008 22.375 -1.804 1 97.5 185 TRP B N 1
ATOM 5088 C CA . TRP B 1 185 ? -15.078 23.078 -0.522 1 97.5 185 TRP B CA 1
ATOM 5089 C C . TRP B 1 185 ? -13.883 22.719 0.357 1 97.5 185 TRP B C 1
ATOM 5091 O O . TRP B 1 185 ? -13.258 23.594 0.955 1 97.5 185 TRP B O 1
ATOM 5101 N N . ILE B 1 186 ? -13.547 21.453 0.443 1 96.69 186 ILE B N 1
ATOM 5102 C CA . ILE B 1 186 ? -12.438 21 1.284 1 96.69 186 ILE B CA 1
ATOM 5103 C C . ILE B 1 186 ? -11.133 21.609 0.783 1 96.69 186 ILE B C 1
ATOM 5105 O O . ILE B 1 186 ? -10.289 22.031 1.58 1 96.69 186 ILE B O 1
ATOM 5109 N N . TRP B 1 187 ? -10.984 21.625 -0.508 1 96.38 187 TRP B N 1
ATOM 5110 C CA . TRP B 1 187 ? -9.781 22.234 -1.073 1 96.38 187 TRP B CA 1
ATOM 5111 C C . TRP B 1 187 ? -9.648 23.688 -0.628 1 96.38 187 TRP B C 1
ATOM 5113 O O . TRP B 1 187 ? -8.586 24.109 -0.176 1 96.38 187 TRP B O 1
ATOM 5123 N N . ALA B 1 188 ? -10.727 24.375 -0.81 1 97.94 188 ALA B N 1
ATOM 5124 C CA . ALA B 1 188 ? -10.695 25.797 -0.459 1 97.94 188 ALA B CA 1
ATOM 5125 C C . ALA B 1 188 ? -10.492 25.984 1.042 1 97.94 188 ALA B C 1
ATOM 5127 O O . ALA B 1 188 ? -9.703 26.828 1.467 1 97.94 188 ALA B O 1
ATOM 5128 N N . ALA B 1 189 ? -11.188 25.219 1.827 1 97.31 189 ALA B N 1
ATOM 5129 C CA . ALA B 1 189 ? -11.07 25.297 3.281 1 97.31 189 ALA B CA 1
ATOM 5130 C C . ALA B 1 189 ? -9.648 24.969 3.738 1 97.31 189 ALA B C 1
ATOM 5132 O O . ALA B 1 189 ? -9.109 25.625 4.617 1 97.31 189 ALA B O 1
ATOM 5133 N N . ALA B 1 190 ? -9.094 23.938 3.178 1 95.62 190 ALA B N 1
ATOM 5134 C CA . ALA B 1 190 ? -7.73 23.531 3.518 1 95.62 190 ALA B CA 1
ATOM 5135 C C . ALA B 1 190 ? -6.73 24.609 3.105 1 95.62 190 ALA B C 1
ATOM 5137 O O . ALA B 1 190 ? -5.746 24.844 3.809 1 95.62 190 ALA B O 1
ATOM 5138 N N . THR B 1 191 ? -6.969 25.219 1.967 1 95.81 191 THR B N 1
ATOM 5139 C CA . THR B 1 191 ? -6.113 26.328 1.533 1 95.81 191 THR B CA 1
ATOM 5140 C C . THR B 1 191 ? -6.125 27.453 2.562 1 95.81 191 THR B C 1
ATOM 5142 O O . THR B 1 191 ? -5.066 27.938 2.965 1 95.81 191 THR B O 1
ATOM 5145 N N . ILE B 1 192 ? -7.289 27.797 2.982 1 95.69 192 ILE B N 1
ATOM 5146 C CA . ILE B 1 192 ? -7.434 28.891 3.928 1 95.69 192 ILE B CA 1
ATOM 5147 C C . ILE B 1 192 ? -6.824 28.516 5.27 1 95.69 192 ILE B C 1
ATOM 5149 O O . ILE B 1 192 ? -6.078 29.297 5.871 1 95.69 192 ILE B O 1
ATOM 5153 N N . SER B 1 193 ? -7.059 27.328 5.691 1 92.44 193 SER B N 1
ATOM 5154 C CA . SER B 1 193 ? -6.57 26.906 7.004 1 92.44 193 SER B CA 1
ATOM 5155 C C . SER B 1 193 ? -5.055 26.766 7.012 1 92.44 193 SER B C 1
ATOM 5157 O O . SER B 1 193 ? -4.406 27.047 8.023 1 92.44 193 SER B O 1
ATOM 5159 N N . SER B 1 194 ? -4.469 26.438 5.934 1 90.12 194 SER B N 1
ATOM 5160 C CA . SER B 1 194 ? -3.045 26.109 5.91 1 90.12 194 SER B CA 1
ATOM 5161 C C . SER B 1 194 ? -2.211 27.297 5.453 1 90.12 194 SER B C 1
ATOM 5163 O O . SER B 1 194 ? -1.02 27.375 5.762 1 90.12 194 SER B O 1
ATOM 5165 N N . ARG B 1 195 ? -2.883 28.25 4.77 1 90.62 195 ARG B N 1
ATOM 5166 C CA . ARG B 1 195 ? -2.014 29.203 4.082 1 90.62 195 ARG B CA 1
ATOM 5167 C C . ARG B 1 195 ? -2.344 30.641 4.488 1 90.62 195 ARG B C 1
ATOM 5169 O O . ARG B 1 195 ? -1.614 31.562 4.141 1 90.62 195 ARG B O 1
ATOM 5176 N N . THR B 1 196 ? -3.348 30.828 5.223 1 92.56 196 THR B N 1
ATOM 5177 C CA . THR B 1 196 ? -3.684 32.188 5.598 1 92.56 196 THR B CA 1
ATOM 5178 C C . THR B 1 196 ? -2.74 32.719 6.688 1 92.56 196 THR B C 1
ATOM 5180 O O . THR B 1 196 ? -2.271 31.938 7.523 1 92.56 196 THR B O 1
ATOM 5183 N N . LEU B 1 197 ? -2.471 33.969 6.605 1 90.88 197 LEU B N 1
ATOM 5184 C CA . LEU B 1 197 ? -1.664 34.688 7.586 1 90.88 197 LEU B CA 1
ATOM 5185 C C . LEU B 1 197 ? -2.523 35.688 8.391 1 90.88 197 LEU B C 1
ATOM 5187 O O . LEU B 1 197 ? -3.535 36.188 7.887 1 90.88 197 LEU B O 1
ATOM 5191 N N . HIS B 1 198 ? -2.057 35.938 9.578 1 90.19 198 HIS B N 1
ATOM 5192 C CA . HIS B 1 198 ? -2.828 36.781 10.469 1 90.19 198 HIS B CA 1
ATOM 5193 C C . HIS B 1 198 ? -2.715 38.25 10.07 1 90.19 198 HIS B C 1
ATOM 5195 O O . HIS B 1 198 ? -1.614 38.75 9.812 1 90.19 198 HIS B O 1
ATOM 5201 N N . ILE B 1 199 ? -3.832 38.906 10 1 92.75 199 ILE B N 1
ATOM 5202 C CA . ILE B 1 199 ? -3.914 40.344 9.844 1 92.75 199 ILE B CA 1
ATOM 5203 C C . ILE B 1 199 ? -4.891 40.906 10.867 1 92.75 199 ILE B C 1
ATOM 5205 O O . ILE B 1 199 ? -5.91 40.312 11.18 1 92.75 199 ILE B O 1
ATOM 5209 N N . PRO B 1 200 ? -4.621 41.969 11.422 1 90.94 200 PRO B N 1
ATOM 5210 C CA . PRO B 1 200 ? -5.379 42.5 12.562 1 90.94 200 PRO B CA 1
ATOM 5211 C C . PRO B 1 200 ? -6.812 42.875 12.195 1 90.94 200 PRO B C 1
ATOM 5213 O O . PRO B 1 200 ? -7.695 42.875 13.055 1 90.94 200 PRO B O 1
ATOM 5216 N N . TRP B 1 201 ? -7.109 43.25 10.945 1 92.75 201 TRP B N 1
ATOM 5217 C CA . TRP B 1 201 ? -8.406 43.812 10.609 1 92.75 201 TRP B CA 1
ATOM 5218 C C . TRP B 1 201 ? -9.359 42.75 10.086 1 92.75 201 TRP B C 1
ATOM 5220 O O . TRP B 1 201 ? -10.516 43.031 9.773 1 92.75 201 TRP B O 1
ATOM 5230 N N . ASP B 1 202 ? -8.953 41.531 9.984 1 93.06 202 ASP B N 1
ATOM 5231 C CA . ASP B 1 202 ? -9.812 40.438 9.484 1 93.06 202 ASP B CA 1
ATOM 5232 C C . ASP B 1 202 ? -9.523 39.125 10.211 1 93.06 202 ASP B C 1
ATOM 5234 O O . ASP B 1 202 ? -8.414 38.594 10.141 1 93.06 202 ASP B O 1
ATOM 5238 N N . GLU B 1 203 ? -10.539 38.531 10.758 1 92.12 203 GLU B N 1
ATOM 5239 C CA . GLU B 1 203 ? -10.398 37.312 11.539 1 92.12 203 GLU B CA 1
ATOM 5240 C C . GLU B 1 203 ? -10.008 36.156 10.648 1 92.12 203 GLU B C 1
ATOM 5242 O O . GLU B 1 203 ? -9.336 35.219 11.094 1 92.12 203 GLU B O 1
ATOM 5247 N N . ALA B 1 204 ? -10.406 36.156 9.383 1 93.88 204 ALA B N 1
ATOM 5248 C CA . ALA B 1 204 ? -10.102 35.094 8.461 1 93.88 204 ALA B CA 1
ATOM 5249 C C . ALA B 1 204 ? -8.641 35.125 8.031 1 93.88 204 ALA B C 1
ATOM 5251 O O . ALA B 1 204 ? -8.117 34.125 7.504 1 93.88 204 ALA B O 1
ATOM 5252 N N . GLY B 1 205 ? -8.008 36.25 8.266 1 94.44 205 GLY B N 1
ATOM 5253 C CA . GLY B 1 205 ? -6.648 36.406 7.777 1 94.44 205 GLY B CA 1
ATOM 5254 C C . GLY B 1 205 ? -6.582 36.719 6.293 1 94.44 205 GLY B C 1
ATOM 5255 O O . GLY B 1 205 ? -7.496 37.344 5.742 1 94.44 205 GLY B O 1
ATOM 5256 N N . CYS B 1 206 ? -5.395 36.469 5.68 1 95.94 206 CYS B N 1
ATOM 5257 C CA . CYS B 1 206 ? -5.207 36.75 4.262 1 95.94 206 CYS B CA 1
ATOM 5258 C C . CYS B 1 206 ? -4.332 35.688 3.598 1 95.94 206 CYS B C 1
ATOM 5260 O O . CYS B 1 206 ? -3.51 35.062 4.262 1 95.94 206 CYS B O 1
ATOM 5262 N N . LEU B 1 207 ? -4.66 35.469 2.355 1 96.88 207 LEU B N 1
ATOM 5263 C CA . LEU B 1 207 ? -3.711 34.75 1.524 1 96.88 207 LEU B CA 1
ATOM 5264 C C . LEU B 1 207 ? -2.635 35.688 0.981 1 96.88 207 LEU B C 1
ATOM 5266 O O . LEU B 1 207 ? -2.936 36.781 0.542 1 96.88 207 LEU B O 1
ATOM 5270 N N . CYS B 1 208 ? -1.432 35.25 1.103 1 95.69 208 CYS B N 1
ATOM 5271 C CA . CYS B 1 208 ? -0.29 36.094 0.782 1 95.69 208 CYS B CA 1
ATOM 5272 C C . CYS B 1 208 ? 0.538 35.5 -0.347 1 95.69 208 CYS B C 1
ATOM 5274 O O . CYS B 1 208 ? 1.455 34.719 -0.1 1 95.69 208 CYS B O 1
ATOM 5276 N N . PRO B 1 209 ? 0.291 35.938 -1.618 1 95.69 209 PRO B N 1
ATOM 5277 C CA . PRO B 1 209 ? 1.093 35.406 -2.727 1 95.69 209 PRO B CA 1
ATOM 5278 C C . PRO B 1 209 ? 2.594 35.469 -2.453 1 95.69 209 PRO B C 1
ATOM 5280 O O . PRO B 1 209 ? 3.08 36.469 -1.917 1 95.69 209 PRO B O 1
ATOM 5283 N N . VAL B 1 210 ? 3.307 34.438 -2.797 1 93.38 210 VAL B N 1
ATOM 5284 C CA . VAL B 1 210 ? 4.742 34.281 -2.592 1 93.38 210 VAL B CA 1
ATOM 5285 C C . VAL B 1 210 ? 5.031 34.031 -1.111 1 93.38 210 VAL B C 1
ATOM 5287 O O . VAL B 1 210 ? 5.895 33.25 -0.76 1 93.38 210 VAL B O 1
ATOM 5290 N N . GLY B 1 211 ? 4.285 34.75 -0.262 1 92.25 211 GLY B N 1
ATOM 5291 C CA . GLY B 1 211 ? 4.473 34.562 1.171 1 92.25 211 GLY B CA 1
ATOM 5292 C C . GLY B 1 211 ? 4.105 33.188 1.667 1 92.25 211 GLY B C 1
ATOM 5293 O O . GLY B 1 211 ? 4.66 32.719 2.66 1 92.25 211 GLY B O 1
ATOM 5294 N N . ASP B 1 212 ? 3.189 32.594 1.052 1 88.81 212 ASP B N 1
ATOM 5295 C CA . ASP B 1 212 ? 2.732 31.281 1.522 1 88.81 212 ASP B CA 1
ATOM 5296 C C . ASP B 1 212 ? 3.578 30.156 0.932 1 88.81 212 ASP B C 1
ATOM 5298 O O . ASP B 1 212 ? 3.246 28.969 1.082 1 88.81 212 ASP B O 1
ATOM 5302 N N . LEU B 1 213 ? 4.707 30.5 0.226 1 87.94 213 LEU B N 1
ATOM 5303 C CA . LEU B 1 213 ? 5.645 29.516 -0.3 1 87.94 213 LEU B CA 1
ATOM 5304 C C . LEU B 1 213 ? 6.617 29.062 0.783 1 87.94 213 LEU B C 1
ATOM 5306 O O . LEU B 1 213 ? 7.297 28.047 0.625 1 87.94 213 LEU B O 1
ATOM 5310 N N . PHE B 1 214 ? 6.684 29.844 1.801 1 87.62 214 PHE B N 1
ATOM 5311 C CA . PHE B 1 214 ? 7.566 29.453 2.893 1 87.62 214 PHE B CA 1
ATOM 5312 C C . PHE B 1 214 ? 7.129 28.125 3.496 1 87.62 214 PHE B C 1
ATOM 5314 O O . PHE B 1 214 ? 5.934 27.891 3.682 1 87.62 214 PHE B O 1
ATOM 5321 N N . ASN B 1 215 ? 8.102 27.312 3.703 1 81.31 215 ASN B N 1
ATOM 5322 C CA . ASN B 1 215 ? 7.824 26.125 4.504 1 81.31 215 ASN B CA 1
ATOM 5323 C C . ASN B 1 215 ? 7.953 26.406 5.996 1 81.31 215 ASN B C 1
ATOM 5325 O O . ASN B 1 215 ? 8.492 27.438 6.391 1 81.31 215 ASN B O 1
ATOM 5329 N N . TYR B 1 216 ? 7.32 25.484 6.668 1 73.81 216 TYR B N 1
ATOM 5330 C CA . TYR B 1 216 ? 7.25 25.734 8.102 1 73.81 216 TYR B CA 1
ATOM 5331 C C . TYR B 1 216 ? 8.125 24.75 8.867 1 73.81 216 TYR B C 1
ATOM 5333 O O . TYR B 1 216 ? 8.398 23.641 8.391 1 73.81 216 TYR B O 1
ATOM 5341 N N . ASP B 1 217 ? 8.68 25.141 9.898 1 73.19 217 ASP B N 1
ATOM 5342 C CA . ASP B 1 217 ? 9.422 24.312 10.836 1 73.19 217 ASP B CA 1
ATOM 5343 C C . ASP B 1 217 ? 8.828 24.406 12.242 1 73.19 217 ASP B C 1
ATOM 5345 O O . ASP B 1 217 ? 8.273 25.438 12.625 1 73.19 217 ASP B O 1
ATOM 5349 N N . ALA B 1 218 ? 8.773 23.172 12.945 1 65.75 218 ALA B N 1
ATOM 5350 C CA . ALA B 1 218 ? 8.305 23.172 14.32 1 65.75 218 ALA B CA 1
ATOM 5351 C C . ALA B 1 218 ? 9.234 23.984 15.227 1 65.75 218 ALA B C 1
ATOM 5353 O O . ALA B 1 218 ? 10.445 24.016 15 1 65.75 218 ALA B O 1
ATOM 5354 N N . PRO B 1 219 ? 8.562 24.797 16.109 1 60.12 219 PRO B N 1
ATOM 5355 C CA . PRO B 1 219 ? 9.43 25.531 17.031 1 60.12 219 PRO B CA 1
ATOM 5356 C C . PRO B 1 219 ? 10.344 24.609 17.844 1 60.12 219 PRO B C 1
ATOM 5358 O O . PRO B 1 219 ? 9.977 23.469 18.125 1 60.12 219 PRO B O 1
ATOM 5361 N N . GLY B 1 220 ? 11.617 24.422 17.438 1 51.78 220 GLY B N 1
ATOM 5362 C CA . GLY B 1 220 ? 12.539 23.594 18.203 1 51.78 220 GLY B CA 1
ATOM 5363 C C . GLY B 1 220 ? 12.188 23.547 19.688 1 51.78 220 GLY B C 1
ATOM 5364 O O . GLY B 1 220 ? 11.273 24.234 20.141 1 51.78 220 GLY B O 1
ATOM 5365 N N . GLU B 1 221 ? 12.703 22.469 20.547 1 46 221 GLU B N 1
ATOM 5366 C CA . GLU B 1 221 ? 12.555 22.203 21.969 1 46 221 GLU B CA 1
ATOM 5367 C C . GLU B 1 221 ? 12.57 23.5 22.781 1 46 221 GLU B C 1
ATOM 5369 O O . GLU B 1 221 ? 13.422 24.359 22.562 1 46 221 GLU B O 1
ATOM 5374 N N . GLU B 1 222 ? 11.469 23.969 23.172 1 41.09 222 GLU B N 1
ATOM 5375 C CA . GLU B 1 222 ? 11.648 24.906 24.281 1 41.09 222 GLU B CA 1
ATOM 5376 C C . GLU B 1 222 ? 12.797 24.453 25.188 1 41.09 222 GLU B C 1
ATOM 5378 O O . GLU B 1 222 ? 13.008 23.266 25.391 1 41.09 222 GLU B O 1
ATOM 5383 N N . PRO B 1 223 ? 13.898 25.188 25.438 1 35 223 PRO B N 1
ATOM 5384 C CA . PRO B 1 223 ? 14.852 24.719 26.438 1 35 223 PRO B CA 1
ATOM 5385 C C . PRO B 1 223 ? 14.172 24.016 27.609 1 35 223 PRO B C 1
ATOM 5387 O O . PRO B 1 223 ? 13.125 24.469 28.094 1 35 223 PRO B O 1
ATOM 5390 N N . SER B 1 224 ? 14.125 22.719 27.609 1 35.56 224 SER B N 1
ATOM 5391 C CA . SER B 1 224 ? 13.648 21.969 28.766 1 35.56 224 SER B CA 1
ATOM 5392 C C . SER B 1 224 ? 14.008 22.672 30.062 1 35.56 224 SER B C 1
ATOM 5394 O O . SER B 1 224 ? 13.75 22.156 31.156 1 35.56 224 SER B O 1
ATOM 5396 N N . ASP B 1 225 ? 15.055 23.5 30.125 1 31.23 225 ASP B N 1
ATOM 5397 C CA . ASP B 1 225 ? 15.469 23.859 31.469 1 31.23 225 ASP B CA 1
ATOM 5398 C C . ASP B 1 225 ? 14.352 24.594 32.219 1 31.23 225 ASP B C 1
ATOM 5400 O O . ASP B 1 225 ? 13.797 25.562 31.703 1 31.23 225 ASP B O 1
ATOM 5404 N N . VAL B 1 226 ? 13.625 23.953 33.094 1 34.84 226 VAL B N 1
ATOM 5405 C CA . VAL B 1 226 ? 12.875 24.5 34.219 1 34.84 226 VAL B CA 1
ATOM 5406 C C . VAL B 1 226 ? 13.406 25.891 34.594 1 34.84 226 VAL B C 1
ATOM 5408 O O . VAL B 1 226 ? 12.695 26.703 35.188 1 34.84 226 VAL B O 1
ATOM 5411 N N . GLU B 1 227 ? 14.734 26.109 34.438 1 32.84 227 GLU B N 1
ATOM 5412 C CA . GLU B 1 227 ? 15.328 27.344 34.969 1 32.84 227 GLU B CA 1
ATOM 5413 C C . GLU B 1 227 ? 14.805 28.547 34.188 1 32.84 227 GLU B C 1
ATOM 5415 O O . GLU B 1 227 ? 14.625 29.625 34.75 1 32.84 227 GLU B O 1
ATOM 5420 N N . ASP B 1 228 ? 14.516 28.469 32.875 1 33.22 228 ASP B N 1
ATOM 5421 C CA . ASP B 1 228 ? 14.195 29.75 32.25 1 33.22 228 ASP B CA 1
ATOM 5422 C C . ASP B 1 228 ? 12.703 30.047 32.375 1 33.22 228 ASP B C 1
ATOM 5424 O O . ASP B 1 228 ? 12.227 31.078 31.859 1 33.22 228 ASP B O 1
ATOM 5428 N N . LEU B 1 229 ? 11.805 29.203 32.656 1 32.25 229 LEU B N 1
ATOM 5429 C CA . LEU B 1 229 ? 10.461 29.609 33.062 1 32.25 229 LEU B CA 1
ATOM 5430 C C . LEU B 1 229 ? 10.5 30.438 34.344 1 32.25 229 LEU B C 1
ATOM 5432 O O . LEU B 1 229 ? 9.664 31.312 34.531 1 32.25 229 LEU B O 1
ATOM 5436 N N . GLU B 1 230 ? 11.469 30.188 35.25 1 32.06 230 GLU B N 1
ATOM 5437 C CA . GLU B 1 230 ? 11.617 31.094 36.406 1 32.06 230 GLU B CA 1
ATOM 5438 C C . GLU B 1 230 ? 11.969 32.5 35.938 1 32.06 230 GLU B C 1
ATOM 5440 O O . GLU B 1 230 ? 11.508 33.469 36.531 1 32.06 230 GLU B O 1
ATOM 5445 N N . HIS B 1 231 ? 12.836 32.625 34.969 1 32.31 231 HIS B N 1
ATOM 5446 C CA . HIS B 1 231 ? 13.25 33.969 34.594 1 32.31 231 HIS B CA 1
ATOM 5447 C C . HIS B 1 231 ? 12.141 34.719 33.875 1 32.31 231 HIS B C 1
ATOM 5449 O O . HIS B 1 231 ? 12.102 35.938 33.875 1 32.31 231 HIS B O 1
ATOM 5455 N N . LEU B 1 232 ? 11.266 34.062 33.062 1 30.92 232 LEU B N 1
ATOM 5456 C CA . LEU B 1 232 ? 10.188 34.875 32.469 1 30.92 232 LEU B CA 1
ATOM 5457 C C . LEU B 1 232 ? 9.188 35.281 33.562 1 30.92 232 LEU B C 1
ATOM 5459 O O . LEU B 1 232 ? 8.57 36.344 33.469 1 30.92 232 LEU B O 1
ATOM 5463 N N . LEU B 1 233 ? 9.07 34.531 34.594 1 31.36 233 LEU B N 1
ATOM 5464 C CA . LEU B 1 233 ? 8.273 35.094 35.688 1 31.36 233 LEU B CA 1
ATOM 5465 C C . LEU B 1 233 ? 9 36.281 36.344 1 31.36 233 LEU B C 1
ATOM 5467 O O . LEU B 1 233 ? 8.367 37.188 36.844 1 31.36 233 LEU B O 1
ATOM 5471 N N . SER B 1 234 ? 10.328 36.156 36.562 1 29.81 234 SER B N 1
ATOM 5472 C CA . SER B 1 234 ? 10.945 37.219 37.344 1 29.81 234 SER B CA 1
ATOM 5473 C C . SER B 1 234 ? 11.016 38.531 36.562 1 29.81 234 SER B C 1
ATOM 5475 O O . SER B 1 234 ? 11.062 39.625 37.156 1 29.81 234 SER B O 1
ATOM 5477 N N . ASN B 1 235 ? 11.383 38.562 35.281 1 29.78 235 ASN B N 1
ATOM 5478 C CA . ASN B 1 235 ? 11.68 39.906 34.75 1 29.78 235 ASN B CA 1
ATOM 5479 C C . ASN B 1 235 ? 10.398 40.688 34.5 1 29.78 235 ASN B C 1
ATOM 5481 O O . ASN B 1 235 ? 10.445 41.781 33.906 1 29.78 235 ASN B O 1
ATOM 5485 N N . THR B 1 236 ? 9.086 40.031 34.5 1 28.94 236 THR B N 1
ATOM 5486 C CA . THR B 1 236 ? 7.969 40.969 34.531 1 28.94 236 THR B CA 1
ATOM 5487 C C . THR B 1 236 ? 7.816 41.531 35.938 1 28.94 236 THR B C 1
ATOM 5489 O O . THR B 1 236 ? 7.664 40.812 36.906 1 28.94 236 THR B O 1
ATOM 5492 N N . SER B 1 237 ? 8.383 42.594 36.281 1 28.06 237 SER B N 1
ATOM 5493 C CA . SER B 1 237 ? 8.141 43.531 37.375 1 28.06 237 SER B CA 1
ATOM 5494 C C . SER B 1 237 ? 6.652 43.688 37.625 1 28.06 237 SER B C 1
ATOM 5496 O O . SER B 1 237 ? 5.992 44.531 36.969 1 28.06 237 SER B O 1
ATOM 5498 N N . ILE B 1 238 ? 5.832 42.656 37.906 1 28.81 238 ILE B N 1
ATOM 5499 C CA . ILE B 1 238 ? 4.547 43 38.469 1 28.81 238 ILE B CA 1
ATOM 5500 C C . ILE B 1 238 ? 4.77 43.844 39.75 1 28.81 238 ILE B C 1
ATOM 5502 O O . ILE B 1 238 ? 5.512 43.469 40.625 1 28.81 238 ILE B O 1
ATOM 5506 N N . PRO B 1 239 ? 4.52 45.125 39.719 1 27.14 239 PRO B N 1
ATOM 5507 C CA . PRO B 1 239 ? 4.57 45.969 40.906 1 27.14 239 PRO B CA 1
ATOM 5508 C C . PRO B 1 239 ? 3.908 45.312 42.125 1 27.14 239 PRO B C 1
ATOM 5510 O O . PRO B 1 239 ? 3.064 44.438 41.969 1 27.14 239 PRO B O 1
ATOM 5513 N N . ASP B 1 240 ? 4.352 45.375 43.406 1 28.22 240 ASP B N 1
ATOM 5514 C CA . ASP B 1 240 ? 3.982 44.969 44.75 1 28.22 240 ASP B CA 1
ATOM 5515 C C . ASP B 1 240 ? 2.484 45.125 45 1 28.22 240 ASP B C 1
ATOM 5517 O O . ASP B 1 240 ? 1.907 44.5 45.875 1 28.22 240 ASP B O 1
ATOM 5521 N N . SER B 1 241 ? 1.798 46.219 44.562 1 27.17 241 SER B N 1
ATOM 5522 C CA . SER B 1 241 ? 0.508 46.656 45.094 1 27.17 241 SER B CA 1
ATOM 5523 C C . SER B 1 241 ? -0.605 45.688 44.688 1 27.17 241 SER B C 1
ATOM 5525 O O . SER B 1 241 ? -1.775 45.938 45 1 27.17 241 SER B O 1
ATOM 5527 N N . ILE B 1 242 ? -0.547 45.031 43.562 1 26.95 242 ILE B N 1
ATOM 5528 C CA . ILE B 1 242 ? -1.812 44.312 43.375 1 26.95 242 ILE B CA 1
ATOM 5529 C C . ILE B 1 242 ? -1.927 43.188 44.375 1 26.95 242 ILE B C 1
ATOM 5531 O O . ILE B 1 242 ? -1.189 42.188 44.281 1 26.95 242 ILE B O 1
ATOM 5535 N N . LYS B 1 243 ? -2.166 43.5 45.625 1 29.33 243 LYS B N 1
ATOM 5536 C CA . LYS B 1 243 ? -2.691 42.781 46.781 1 29.33 243 LYS B CA 1
ATOM 5537 C C . LYS B 1 243 ? -3.803 41.812 46.344 1 29.33 243 LYS B C 1
ATOM 5539 O O . LYS B 1 243 ? -4.695 42.188 45.562 1 29.33 243 LYS B O 1
ATOM 5544 N N . LEU B 1 244 ? -3.52 40.594 46.5 1 25 244 LEU B N 1
ATOM 5545 C CA . LEU B 1 244 ? -4.301 39.344 46.406 1 25 244 LEU B CA 1
ATOM 5546 C C . LEU B 1 244 ? -5.648 39.5 47.094 1 25 244 LEU B C 1
ATOM 5548 O O . LEU B 1 244 ? -5.852 39 48.188 1 25 244 LEU B O 1
ATOM 5552 N N . ASN B 1 245 ? -6.277 40.625 47.156 1 25.52 245 ASN B N 1
ATOM 5553 C CA . ASN B 1 245 ? -7.637 40.312 47.594 1 25.52 245 ASN B CA 1
ATOM 5554 C C . ASN B 1 245 ? -8.297 39.312 46.625 1 25.52 245 ASN B C 1
ATOM 5556 O O . ASN B 1 245 ? -8.422 39.562 45.438 1 25.52 245 ASN B O 1
ATOM 5560 N N . VAL B 1 246 ? -8.258 38 46.969 1 27.64 246 VAL B N 1
ATOM 5561 C CA . VAL B 1 246 ? -8.812 36.688 46.594 1 27.64 246 VAL B CA 1
ATOM 5562 C C . VAL B 1 246 ? -10.281 36.875 46.188 1 27.64 246 VAL B C 1
ATOM 5564 O O . VAL B 1 246 ? -11.023 35.875 46.125 1 27.64 246 VAL B O 1
ATOM 5567 N N . ASP B 1 247 ? -10.758 38 45.938 1 26.06 247 ASP B N 1
ATOM 5568 C CA . ASP B 1 247 ? -12.18 37.875 45.656 1 26.06 247 ASP B CA 1
ATOM 5569 C C . ASP B 1 247 ? -12.43 36.938 44.469 1 26.06 247 ASP B C 1
ATOM 5571 O O . ASP B 1 247 ? -11.562 36.812 43.594 1 26.06 247 ASP B O 1
ATOM 5575 N N . ASN B 1 248 ? -13.531 35.969 44.406 1 28.83 248 ASN B N 1
ATOM 5576 C CA . ASN B 1 248 ? -14.094 34.812 43.719 1 28.83 248 ASN B CA 1
ATOM 5577 C C . ASN B 1 248 ? -14.07 34.969 42.219 1 28.83 248 ASN B C 1
ATOM 5579 O O . ASN B 1 248 ? -14.25 34 41.469 1 28.83 248 ASN B O 1
ATOM 5583 N N . ASP B 1 249 ? -14.266 36.156 41.625 1 25.86 249 ASP B N 1
ATOM 5584 C CA . ASP B 1 249 ? -14.742 36.375 40.281 1 25.86 249 ASP B CA 1
ATOM 5585 C C . ASP B 1 249 ? -13.617 36.219 39.25 1 25.86 249 ASP B C 1
ATOM 5587 O O . ASP B 1 249 ? -13.781 36.531 38.094 1 25.86 249 ASP B O 1
ATOM 5591 N N . ILE B 1 250 ? -12.414 36.188 39.625 1 29.64 250 ILE B N 1
ATOM 5592 C CA . ILE B 1 250 ? -11.359 36.375 38.656 1 29.64 250 ILE B CA 1
ATOM 5593 C C . ILE B 1 250 ? -11.141 35.125 37.844 1 29.64 250 ILE B C 1
ATOM 5595 O O . ILE B 1 250 ? -10.273 35.062 36.969 1 29.64 250 ILE B O 1
ATOM 5599 N N . MET B 1 251 ? -11.625 33.906 38.312 1 29.89 251 MET B N 1
ATOM 5600 C CA . MET B 1 251 ? -11.398 32.688 37.562 1 29.89 251 MET B CA 1
ATOM 5601 C C . MET B 1 251 ? -11.914 32.844 36.125 1 29.89 251 MET B C 1
ATOM 5603 O O . MET B 1 251 ? -11.812 31.906 35.312 1 29.89 251 MET B O 1
ATOM 5607 N N . ALA B 1 252 ? -12.844 33.625 35.812 1 28.2 252 ALA B N 1
ATOM 5608 C CA . ALA B 1 252 ? -13.672 33.594 34.594 1 28.2 252 ALA B CA 1
ATOM 5609 C C . ALA B 1 252 ? -12.875 33.969 33.375 1 28.2 252 ALA B C 1
ATOM 5611 O O . ALA B 1 252 ? -13.094 33.406 32.281 1 28.2 252 ALA B O 1
ATOM 5612 N N . GLU B 1 253 ? -12.18 35.062 33.375 1 25.09 253 GLU B N 1
ATOM 5613 C CA . GLU B 1 253 ? -11.93 35.469 31.984 1 25.09 253 GLU B CA 1
ATOM 5614 C C . GLU B 1 253 ? -10.773 34.656 31.375 1 25.09 253 GLU B C 1
ATOM 5616 O O . GLU B 1 253 ? -9.609 35.031 31.516 1 25.09 253 GLU B O 1
ATOM 5621 N N . ALA B 1 254 ? -10.719 33.312 31.562 1 33.78 254 ALA B N 1
ATOM 5622 C CA . ALA B 1 254 ? -9.938 32.5 30.625 1 33.78 254 ALA B CA 1
ATOM 5623 C C . ALA B 1 254 ? -9.945 33.125 29.219 1 33.78 254 ALA B C 1
ATOM 5625 O O . ALA B 1 254 ? -10.961 33.062 28.516 1 33.78 254 ALA B O 1
ATOM 5626 N N . GLU B 1 255 ? -9.383 34.312 29.031 1 29.16 255 GLU B N 1
ATOM 5627 C CA . GLU B 1 255 ? -9.281 34.875 27.688 1 29.16 255 GLU B CA 1
ATOM 5628 C C . GLU B 1 255 ? -9.008 33.812 26.641 1 29.16 255 GLU B C 1
ATOM 5630 O O . GLU B 1 255 ? -8.195 32.906 26.875 1 29.16 255 GLU B O 1
ATOM 5635 N N . GLN B 1 256 ? -9.898 33.469 25.75 1 30.86 256 GLN B N 1
ATOM 5636 C CA . GLN B 1 256 ? -9.914 32.625 24.547 1 30.86 256 GLN B CA 1
ATOM 5637 C C . GLN B 1 256 ? -8.617 32.781 23.75 1 30.86 256 GLN B C 1
ATOM 5639 O O . GLN B 1 256 ? -8.336 33.844 23.203 1 30.86 256 GLN B O 1
ATOM 5644 N N . LEU B 1 257 ? -7.496 32.344 24.312 1 31.38 257 LEU B N 1
ATOM 5645 C CA . LEU B 1 257 ? -6.348 32.25 23.422 1 31.38 257 LEU B CA 1
ATOM 5646 C C . LEU B 1 257 ? -6.797 31.953 22 1 31.38 257 LEU B C 1
ATOM 5648 O O . LEU B 1 257 ? -7.508 30.969 21.75 1 31.38 257 LEU B O 1
ATOM 5652 N N . ASP B 1 258 ? -7.129 32.938 21.219 1 33.34 258 ASP B N 1
ATOM 5653 C CA . ASP B 1 258 ? -7.359 32.781 19.781 1 33.34 258 ASP B CA 1
ATOM 5654 C C . ASP B 1 258 ? -6.441 31.703 19.203 1 33.34 258 ASP B C 1
ATOM 5656 O O . ASP B 1 258 ? -5.219 31.766 19.359 1 33.34 258 ASP B O 1
ATOM 5660 N N . PRO B 1 259 ? -6.879 30.438 19.219 1 38.16 259 PRO B N 1
ATOM 5661 C CA . PRO B 1 259 ? -6.078 29.375 18.609 1 38.16 259 PRO B CA 1
ATOM 5662 C C . PRO B 1 259 ? -5.137 29.891 17.516 1 38.16 259 PRO B C 1
ATOM 5664 O O . PRO B 1 259 ? -4.172 29.203 17.172 1 38.16 259 PRO B O 1
ATOM 5667 N N . HIS B 1 260 ? -5.535 30.922 16.859 1 37.28 260 HIS B N 1
ATOM 5668 C CA . HIS B 1 260 ? -4.73 31.516 15.797 1 37.28 260 HIS B CA 1
ATOM 5669 C C . HIS B 1 260 ? -3.553 32.281 16.375 1 37.28 260 HIS B C 1
ATOM 5671 O O . HIS B 1 260 ? -2.777 32.875 15.617 1 37.28 260 HIS B O 1
ATOM 5677 N N . SER B 1 261 ? -3.6 32.594 17.641 1 37.31 261 SER B N 1
ATOM 5678 C CA . SER B 1 261 ? -2.57 33.469 18.188 1 37.31 261 SER B CA 1
ATOM 5679 C C . SER B 1 261 ? -1.189 32.844 18.078 1 37.31 261 SER B C 1
ATOM 5681 O O . SER B 1 261 ? -0.195 33.438 18.516 1 37.31 261 SER B O 1
ATOM 5683 N N . GLN B 1 262 ? -1.07 31.578 18.031 1 43.25 262 GLN B N 1
ATOM 5684 C CA . GLN B 1 262 ? 0.296 31.094 17.875 1 43.25 262 GLN B CA 1
ATOM 5685 C C . GLN B 1 262 ? 0.9 31.578 16.562 1 43.25 262 GLN B C 1
ATOM 5687 O O . GLN B 1 262 ? 0.821 30.891 15.539 1 43.25 262 GLN B O 1
ATOM 5692 N N . ARG B 1 263 ? 0.878 32.938 16.422 1 43.53 263 ARG B N 1
ATOM 5693 C CA . ARG B 1 263 ? 1.235 33.844 15.344 1 43.53 263 ARG B CA 1
ATOM 5694 C C . ARG B 1 263 ? 2.656 33.562 14.852 1 43.53 263 ARG B C 1
ATOM 5696 O O . ARG B 1 263 ? 3.504 33.125 15.617 1 43.53 263 ARG B O 1
ATOM 5703 N N . LEU B 1 264 ? 2.791 33.469 13.602 1 55.88 264 LEU B N 1
ATOM 5704 C CA . LEU B 1 264 ? 4.062 33.594 12.891 1 55.88 264 LEU B CA 1
ATOM 5705 C C . LEU B 1 264 ? 4.93 34.688 13.492 1 55.88 264 LEU B C 1
ATOM 5707 O O . LEU B 1 264 ? 4.504 35.844 13.578 1 55.88 264 LEU B O 1
ATOM 5711 N N . THR B 1 265 ? 5.883 34.312 14.469 1 58.16 265 THR B N 1
ATOM 5712 C CA . THR B 1 265 ? 6.777 35.312 15.047 1 58.16 265 THR B CA 1
ATOM 5713 C C . THR B 1 265 ? 7.727 35.875 13.984 1 58.16 265 THR B C 1
ATOM 5715 O O . THR B 1 265 ? 8.461 36.844 14.242 1 58.16 265 THR B O 1
ATOM 5718 N N . ASP B 1 266 ? 7.559 35.344 12.883 1 77.62 266 ASP B N 1
ATOM 5719 C CA . ASP B 1 266 ? 8.547 35.75 11.875 1 77.62 266 ASP B CA 1
ATOM 5720 C C . ASP B 1 266 ? 7.883 36.438 10.695 1 77.62 266 ASP B C 1
ATOM 5722 O O . ASP B 1 266 ? 8.406 36.406 9.578 1 77.62 266 ASP B O 1
ATOM 5726 N N . GLY B 1 267 ? 6.691 37 10.969 1 85.75 267 GLY B N 1
ATOM 5727 C CA . GLY B 1 267 ? 6.012 37.812 9.969 1 85.75 267 GLY B CA 1
ATOM 5728 C C . GLY B 1 267 ? 4.801 38.562 10.523 1 85.75 267 GLY B C 1
ATOM 5729 O O . GLY B 1 267 ? 4.27 38.188 11.57 1 85.75 267 GLY B O 1
ATOM 5730 N N . GLY B 1 268 ? 4.457 39.594 9.953 1 90.06 268 GLY B N 1
ATOM 5731 C CA . GLY B 1 268 ? 3.299 40.375 10.359 1 90.06 268 GLY B CA 1
ATOM 5732 C C . GLY B 1 268 ? 3.062 41.594 9.477 1 90.06 268 GLY B C 1
ATOM 5733 O O . GLY B 1 268 ? 3.918 41.969 8.672 1 90.06 268 GLY B O 1
ATOM 5734 N N . PHE B 1 269 ? 1.833 42.125 9.617 1 94.06 269 PHE B N 1
ATOM 5735 C CA . PHE B 1 269 ? 1.499 43.312 8.859 1 94.06 269 PHE B CA 1
ATOM 5736 C C . PHE B 1 269 ? 2.082 44.562 9.531 1 94.06 269 PHE B C 1
ATOM 5738 O O . PHE B 1 269 ? 1.822 44.812 10.711 1 94.06 269 PHE B O 1
ATOM 5745 N N . GLU B 1 270 ? 2.885 45.281 8.75 1 92.81 270 GLU B N 1
ATOM 5746 C CA . GLU B 1 270 ? 3.477 46.531 9.219 1 92.81 270 GLU B CA 1
ATOM 5747 C C . GLU B 1 270 ? 2.705 47.719 8.695 1 92.81 270 GLU B C 1
ATOM 5749 O O . GLU B 1 270 ? 2.797 48.062 7.516 1 92.81 270 GLU B O 1
ATOM 5754 N N . GLU B 1 271 ? 2.104 48.469 9.562 1 92.75 271 GLU B N 1
ATOM 5755 C CA . GLU B 1 271 ? 1.263 49.594 9.18 1 92.75 271 GLU B CA 1
ATOM 5756 C C . GLU B 1 271 ? 2.086 50.688 8.516 1 92.75 271 GLU B C 1
ATOM 5758 O O . GLU B 1 271 ? 1.646 51.312 7.539 1 92.75 271 GLU B O 1
ATOM 5763 N N . ASP B 1 272 ? 3.277 50.906 9.047 1 92.31 272 ASP B N 1
ATOM 5764 C CA . ASP B 1 272 ? 4.129 51.969 8.539 1 92.31 272 ASP B CA 1
ATOM 5765 C C . ASP B 1 272 ? 4.535 51.719 7.094 1 92.31 272 ASP B C 1
ATOM 5767 O O . ASP B 1 272 ? 4.648 52.656 6.297 1 92.31 272 ASP B O 1
ATOM 5771 N N . MET B 1 273 ? 4.715 50.469 6.77 1 90.94 273 MET B N 1
ATOM 5772 C CA . MET B 1 273 ? 5.109 50.094 5.414 1 90.94 273 MET B CA 1
ATOM 5773 C C . MET B 1 273 ? 3.896 49.688 4.586 1 90.94 273 MET B C 1
ATOM 5775 O O . MET B 1 273 ? 4.016 49.438 3.381 1 90.94 273 MET B O 1
ATOM 5779 N N . ASN B 1 274 ? 2.768 49.656 5.195 1 95.19 274 ASN B N 1
ATOM 5780 C CA . ASN B 1 274 ? 1.543 49.188 4.543 1 95.19 274 ASN B CA 1
ATOM 5781 C C . ASN B 1 274 ? 1.771 47.906 3.768 1 95.19 274 ASN B C 1
ATOM 5783 O O . ASN B 1 274 ? 1.432 47.812 2.586 1 95.19 274 ASN B O 1
ATOM 5787 N N . ALA B 1 275 ? 2.453 46.969 4.414 1 95.38 275 ALA B N 1
ATOM 5788 C CA . ALA B 1 275 ? 2.834 45.719 3.783 1 95.38 275 ALA B CA 1
ATOM 5789 C C . ALA B 1 275 ? 2.982 44.594 4.82 1 95.38 275 ALA B C 1
ATOM 5791 O O . ALA B 1 275 ? 3.213 44.875 6 1 95.38 275 ALA B O 1
ATOM 5792 N N . TYR B 1 276 ? 2.67 43.438 4.371 1 95.25 276 TYR B N 1
ATOM 5793 C CA . TYR B 1 276 ? 3.027 42.281 5.18 1 95.25 276 TYR B CA 1
ATOM 5794 C C . TYR B 1 276 ? 4.512 41.938 5.047 1 95.25 276 TYR B C 1
ATOM 5796 O O . TYR B 1 276 ? 5.016 41.75 3.936 1 95.25 276 TYR B O 1
ATOM 5804 N N . CYS B 1 277 ? 5.191 41.875 6.141 1 94 277 CYS B N 1
ATOM 5805 C CA . CYS B 1 277 ? 6.637 41.719 6.125 1 94 277 CYS B CA 1
ATOM 5806 C C . CYS B 1 277 ? 7.039 40.406 6.77 1 94 277 CYS B C 1
ATOM 5808 O O . CYS B 1 277 ? 6.465 40 7.785 1 94 277 CYS B O 1
ATOM 5810 N N . PHE B 1 278 ? 7.934 39.688 6.098 1 93.38 278 PHE B N 1
ATOM 5811 C CA . PHE B 1 278 ? 8.516 38.469 6.621 1 93.38 278 PHE B CA 1
ATOM 5812 C C . PHE B 1 278 ? 9.961 38.688 7.055 1 93.38 278 PHE B C 1
ATOM 5814 O O . PHE B 1 278 ? 10.719 39.375 6.371 1 93.38 278 PHE B O 1
ATOM 5821 N N . TYR B 1 279 ? 10.242 38.094 8.203 1 91.75 279 TYR B N 1
ATOM 5822 C CA . TYR B 1 279 ? 11.562 38.312 8.781 1 91.75 279 TYR B CA 1
ATOM 5823 C C . TYR B 1 279 ? 12.312 37 8.898 1 91.75 279 TYR B C 1
ATOM 5825 O O . TYR B 1 279 ? 11.703 35.938 9.148 1 91.75 279 TYR B O 1
ATOM 5833 N N . ALA B 1 280 ? 13.594 37 8.695 1 90.06 280 ALA B N 1
ATOM 5834 C CA . ALA B 1 280 ? 14.422 35.844 8.953 1 90.06 280 ALA B CA 1
ATOM 5835 C C . ALA B 1 280 ? 14.422 35.5 10.438 1 90.06 280 ALA B C 1
ATOM 5837 O O . ALA B 1 280 ? 14.758 36.312 11.281 1 90.06 280 ALA B O 1
ATOM 5838 N N . ARG B 1 281 ? 14.086 34.344 10.766 1 87.06 281 ARG B N 1
ATOM 5839 C CA . ARG B 1 281 ? 14 33.938 12.156 1 87.06 281 ARG B CA 1
ATOM 5840 C C . ARG B 1 281 ? 15.367 33.531 12.695 1 87.06 281 ARG B C 1
ATOM 5842 O O . ARG B 1 281 ? 15.57 33.438 13.906 1 87.06 281 ARG B O 1
ATOM 5849 N N . ALA B 1 282 ? 16.234 33.188 11.789 1 87.44 282 ALA B N 1
ATOM 5850 C CA . ALA B 1 282 ? 17.594 32.781 12.125 1 87.44 282 ALA B CA 1
ATOM 5851 C C . ALA B 1 282 ? 18.594 33.312 11.109 1 87.44 282 ALA B C 1
ATOM 5853 O O . ALA B 1 282 ? 18.219 34 10.148 1 87.44 282 ALA B O 1
ATOM 5854 N N . HIS B 1 283 ? 19.859 33.062 11.531 1 92.12 283 HIS B N 1
ATOM 5855 C CA . HIS B 1 283 ? 20.891 33.312 10.523 1 92.12 283 HIS B CA 1
ATOM 5856 C C . HIS B 1 283 ? 20.906 32.188 9.484 1 92.12 283 HIS B C 1
ATOM 5858 O O . HIS B 1 283 ? 20.906 31 9.844 1 92.12 283 HIS B O 1
ATOM 5864 N N . TYR B 1 284 ? 20.766 32.625 8.242 1 92.31 284 TYR B N 1
ATOM 5865 C CA . TYR B 1 284 ? 20.781 31.656 7.16 1 92.31 284 TYR B CA 1
ATOM 5866 C C . TYR B 1 284 ? 21.984 31.875 6.25 1 92.31 284 TYR B C 1
ATOM 5868 O O . TYR B 1 284 ? 22.375 33.031 6 1 92.31 284 TYR B O 1
ATOM 5876 N N . LYS B 1 285 ? 22.578 30.766 5.852 1 93.75 285 LYS B N 1
ATOM 5877 C CA . LYS B 1 285 ? 23.594 30.828 4.812 1 93.75 285 LYS B CA 1
ATOM 5878 C C . LYS B 1 285 ? 22.984 30.672 3.424 1 93.75 285 LYS B C 1
ATOM 5880 O O . LYS B 1 285 ? 21.875 30.156 3.287 1 93.75 285 LYS B O 1
ATOM 5885 N N . LYS B 1 286 ? 23.734 31.172 2.48 1 92.88 286 LYS B N 1
ATOM 5886 C CA . LYS B 1 286 ? 23.281 30.969 1.106 1 92.88 286 LYS B CA 1
ATOM 5887 C C . LYS B 1 286 ? 22.969 29.5 0.838 1 92.88 286 LYS B C 1
ATOM 5889 O O . LYS B 1 286 ? 23.766 28.625 1.182 1 92.88 286 LYS B O 1
ATOM 5894 N N . GLY B 1 287 ? 21.828 29.344 0.331 1 90.12 287 GLY B N 1
ATOM 5895 C CA . GLY B 1 287 ? 21.422 27.969 0.01 1 90.12 287 GLY B CA 1
ATOM 5896 C C . GLY B 1 287 ? 20.531 27.359 1.056 1 90.12 287 GLY B C 1
ATOM 5897 O O . GLY B 1 287 ? 19.812 26.375 0.774 1 90.12 287 GLY B O 1
ATOM 5898 N N . ASP B 1 288 ? 20.453 27.906 2.225 1 91.12 288 ASP B N 1
ATOM 5899 C CA . ASP B 1 288 ? 19.625 27.375 3.297 1 91.12 288 ASP B CA 1
ATOM 5900 C C . ASP B 1 288 ? 18.141 27.609 3.006 1 91.12 288 ASP B C 1
ATOM 5902 O O . ASP B 1 288 ? 17.766 28.609 2.402 1 91.12 288 ASP B O 1
ATOM 5906 N N . GLN B 1 289 ? 17.344 26.641 3.477 1 90.31 289 GLN B N 1
ATOM 5907 C CA . GLN B 1 289 ? 15.906 26.875 3.426 1 90.31 289 GLN B CA 1
ATOM 5908 C C . GLN B 1 289 ? 15.477 27.875 4.496 1 90.31 289 GLN B C 1
ATOM 5910 O O . GLN B 1 289 ? 15.859 27.75 5.66 1 90.31 289 GLN B O 1
ATOM 5915 N N . VAL B 1 290 ? 14.828 28.891 4.082 1 89.12 290 VAL B N 1
ATOM 5916 C CA . VAL B 1 290 ? 14.297 29.859 5.023 1 89.12 290 VAL B CA 1
ATOM 5917 C C . VAL B 1 290 ? 12.914 29.422 5.5 1 89.12 290 VAL B C 1
ATOM 5919 O O . VAL B 1 290 ? 11.992 29.297 4.699 1 89.12 290 VAL B O 1
ATOM 5922 N N . LEU B 1 291 ? 12.789 29.203 6.758 1 85.69 291 LEU B N 1
ATOM 5923 C CA . LEU B 1 291 ? 11.578 28.609 7.309 1 85.69 291 LEU B CA 1
ATOM 5924 C C . LEU B 1 291 ? 10.828 29.625 8.172 1 85.69 291 LEU B C 1
ATOM 5926 O O . LEU B 1 291 ? 11.43 30.562 8.703 1 85.69 291 LEU B O 1
ATOM 5930 N N . LEU B 1 292 ? 9.531 29.469 8.18 1 82.62 292 LEU B N 1
ATOM 5931 C CA . LEU B 1 292 ? 8.688 30.188 9.125 1 82.62 292 LEU B CA 1
ATOM 5932 C C . LEU B 1 292 ? 8.312 29.312 10.305 1 82.62 292 LEU B C 1
ATOM 5934 O O . LEU B 1 292 ? 8.352 28.078 10.203 1 82.62 292 LEU B O 1
ATOM 5938 N N . CYS B 1 293 ? 8.125 29.797 11.375 1 75.25 293 CYS B N 1
ATOM 5939 C CA . CYS B 1 293 ? 7.746 29.031 12.555 1 75.25 293 CYS B CA 1
ATOM 5940 C C . CYS B 1 293 ? 6.246 28.75 12.578 1 75.25 293 CYS B C 1
ATOM 5942 O O . CYS B 1 293 ? 5.441 29.672 12.406 1 75.25 293 CYS B O 1
ATOM 5944 N N . TYR B 1 294 ? 6.016 27.453 12.539 1 66.31 294 TYR B N 1
ATOM 5945 C CA . TYR B 1 294 ? 4.625 27.078 12.773 1 66.31 294 TYR B CA 1
ATOM 5946 C C . TYR B 1 294 ? 4.301 27.078 14.258 1 66.31 294 TYR B C 1
ATOM 5948 O O . TYR B 1 294 ? 5.207 27.078 15.102 1 66.31 294 TYR B O 1
ATOM 5956 N N . GLY B 1 295 ? 3.049 27.109 14.555 1 73.62 295 GLY B N 1
ATOM 5957 C CA . GLY B 1 295 ? 2.611 26.938 15.93 1 73.62 295 GLY B CA 1
ATOM 5958 C C . GLY B 1 295 ? 3.006 25.594 16.516 1 73.62 295 GLY B C 1
ATOM 5959 O O . GLY B 1 295 ? 3.84 24.891 15.945 1 73.62 295 GLY B O 1
ATOM 5960 N N . THR B 1 296 ? 2.768 25.328 17.625 1 82.75 296 THR B N 1
ATOM 5961 C CA . THR B 1 296 ? 3.086 24.109 18.375 1 82.75 296 THR B CA 1
ATOM 5962 C C . THR B 1 296 ? 2.08 23 18.062 1 82.75 296 THR B C 1
ATOM 5964 O O . THR B 1 296 ? 1.523 22.391 18.969 1 82.75 296 THR B O 1
ATOM 5967 N N . TYR B 1 297 ? 1.978 22.781 16.719 1 87.31 297 TYR B N 1
ATOM 5968 C CA . TYR B 1 297 ? 1.014 21.781 16.297 1 87.31 297 TYR B CA 1
ATOM 5969 C C . TYR B 1 297 ? 1.574 20.375 16.484 1 87.31 297 TYR B C 1
ATOM 5971 O O . TYR B 1 297 ? 2.754 20.125 16.219 1 87.31 297 TYR B O 1
ATOM 5979 N N . THR B 1 298 ? 0.696 19.469 16.984 1 91.88 298 THR B N 1
ATOM 5980 C CA . THR B 1 298 ? 1.026 18.047 16.953 1 91.88 298 THR B CA 1
ATOM 5981 C C . THR B 1 298 ? 0.885 17.484 15.547 1 91.88 298 THR B C 1
ATOM 5983 O O . THR B 1 298 ? 0.28 18.109 14.68 1 91.88 298 THR B O 1
ATOM 5986 N N . ASN B 1 299 ? 1.446 16.312 15.281 1 92.19 299 ASN B N 1
ATOM 5987 C CA . ASN B 1 299 ? 1.311 15.68 13.969 1 92.19 299 ASN B CA 1
ATOM 5988 C C . ASN B 1 299 ? -0.151 15.414 13.625 1 92.19 299 ASN B C 1
ATOM 5990 O O . ASN B 1 299 ? -0.538 15.469 12.461 1 92.19 299 ASN B O 1
ATOM 5994 N N . LEU B 1 300 ? -0.976 15.117 14.602 1 95.06 300 LEU B N 1
ATOM 5995 C CA . LEU B 1 300 ? -2.395 14.922 14.32 1 95.06 300 LEU B CA 1
ATOM 5996 C C . LEU B 1 300 ? -3.043 16.219 13.844 1 95.06 300 LEU B C 1
ATOM 5998 O O . LEU B 1 300 ? -3.842 16.219 12.906 1 95.06 300 LEU B O 1
ATOM 6002 N N . GLU B 1 301 ? -2.627 17.281 14.492 1 92.88 301 GLU B N 1
ATOM 6003 C CA . GLU B 1 301 ? -3.133 18.594 14.086 1 92.88 301 GLU B CA 1
ATOM 6004 C C . GLU B 1 301 ? -2.613 18.969 12.703 1 92.88 301 GLU B C 1
ATOM 6006 O O . GLU B 1 301 ? -3.34 19.562 11.898 1 92.88 301 GLU B O 1
ATOM 6011 N N . LEU B 1 302 ? -1.352 18.719 12.5 1 90.12 302 LEU B N 1
ATOM 6012 C CA . LEU B 1 302 ? -0.784 18.984 11.18 1 90.12 302 LEU B CA 1
ATOM 6013 C C . LEU B 1 302 ? -1.534 18.203 10.102 1 90.12 302 LEU B C 1
ATOM 6015 O O . LEU B 1 302 ? -1.771 18.734 9.008 1 90.12 302 LEU B O 1
ATOM 6019 N N . LEU B 1 303 ? -1.896 16.969 10.398 1 93.25 303 LEU B N 1
ATOM 6020 C CA . LEU B 1 303 ? -2.68 16.172 9.453 1 93.25 303 LEU B CA 1
ATOM 6021 C C . LEU B 1 303 ? -4.062 16.781 9.258 1 93.25 303 LEU B C 1
ATOM 6023 O O . LEU B 1 303 ? -4.602 16.766 8.148 1 93.25 303 LEU B O 1
ATOM 6027 N N . GLU B 1 304 ? -4.559 17.281 10.305 1 95 304 GLU B N 1
ATOM 6028 C CA . GLU B 1 304 ? -5.918 17.812 10.266 1 95 304 GLU B CA 1
ATOM 6029 C C . GLU B 1 304 ? -5.996 19.078 9.414 1 95 304 GLU B C 1
ATOM 6031 O O . GLU B 1 304 ? -6.922 19.234 8.617 1 95 304 GLU B O 1
ATOM 6036 N N . HIS B 1 305 ? -4.996 19.891 9.555 1 90.25 305 HIS B N 1
ATOM 6037 C CA . HIS B 1 305 ? -5.148 21.234 8.992 1 90.25 305 HIS B CA 1
ATOM 6038 C C . HIS B 1 305 ? -4.254 21.422 7.773 1 90.25 305 HIS B C 1
ATOM 6040 O O . HIS B 1 305 ? -4.551 22.25 6.902 1 90.25 305 HIS B O 1
ATOM 6046 N N . TYR B 1 306 ? -3.189 20.688 7.699 1 86.31 306 TYR B N 1
ATOM 6047 C CA . TYR B 1 306 ? -2.195 20.953 6.664 1 86.31 306 TYR B CA 1
ATOM 6048 C C . TYR B 1 306 ? -2.055 19.75 5.727 1 86.31 306 TYR B C 1
ATOM 6050 O O . TYR B 1 306 ? -1.665 19.906 4.566 1 86.31 306 TYR B O 1
ATOM 6058 N N . GLY B 1 307 ? -2.316 18.578 6.23 1 88.56 307 GLY B N 1
ATOM 6059 C CA . GLY B 1 307 ? -2.297 17.391 5.391 1 88.56 307 GLY B CA 1
ATOM 6060 C C . GLY B 1 307 ? -0.925 16.766 5.289 1 88.56 307 GLY B C 1
ATOM 6061 O O . GLY B 1 307 ? -0.62 16.078 4.301 1 88.56 307 GLY B O 1
ATOM 6062 N N . PHE B 1 308 ? -0.002 17.016 6.223 1 85 308 PHE B N 1
ATOM 6063 C CA . PHE B 1 308 ? 1.297 16.359 6.246 1 85 308 PHE B CA 1
ATOM 6064 C C . PHE B 1 308 ? 1.734 16.078 7.68 1 85 308 PHE B C 1
ATOM 6066 O O . PHE B 1 308 ? 1.076 16.5 8.633 1 85 308 PHE B O 1
ATOM 6073 N N . LEU B 1 309 ? 2.82 15.25 7.801 1 87.88 309 LEU B N 1
ATOM 6074 C CA . LEU B 1 309 ? 3.42 14.914 9.086 1 87.88 309 LEU B CA 1
ATOM 6075 C C . LEU B 1 309 ? 4.887 15.32 9.125 1 87.88 309 LEU B C 1
ATOM 6077 O O . LEU B 1 309 ? 5.551 15.375 8.086 1 87.88 309 LEU B O 1
ATOM 6081 N N . LEU B 1 310 ? 5.305 15.648 10.305 1 81.38 310 LEU B N 1
ATOM 6082 C CA . LEU B 1 310 ? 6.734 15.828 10.523 1 81.38 310 LEU B CA 1
ATOM 6083 C C . LEU B 1 310 ? 7.363 14.555 11.078 1 81.38 310 LEU B C 1
ATOM 6085 O O . LEU B 1 310 ? 6.797 13.914 11.969 1 81.38 310 LEU B O 1
ATOM 6089 N N . GLN B 1 311 ? 8.469 14.172 10.523 1 78.44 311 GLN B N 1
ATOM 6090 C CA . GLN B 1 311 ? 9.172 12.992 11 1 78.44 311 GLN B CA 1
ATOM 6091 C C . GLN B 1 311 ? 9.578 13.148 12.461 1 78.44 311 GLN B C 1
ATOM 6093 O O . GLN B 1 311 ? 9.398 12.227 13.266 1 78.44 311 GLN B O 1
ATOM 6098 N N . GLU B 1 312 ? 10.172 14.32 12.719 1 79.19 312 GLU B N 1
ATOM 6099 C CA . GLU B 1 312 ? 10.492 14.688 14.102 1 79.19 312 GLU B CA 1
ATOM 6100 C C . GLU B 1 312 ? 9.711 15.922 14.539 1 79.19 312 GLU B C 1
ATOM 6102 O O . GLU B 1 312 ? 9.883 17 13.984 1 79.19 312 GLU B O 1
ATOM 6107 N N . ASN B 1 313 ? 8.734 15.695 15.406 1 85.5 313 ASN B N 1
ATOM 6108 C CA . ASN B 1 313 ? 7.914 16.781 15.922 1 85.5 313 ASN B CA 1
ATOM 6109 C C . ASN B 1 313 ? 7.977 16.859 17.438 1 85.5 313 ASN B C 1
ATOM 6111 O O . ASN B 1 313 ? 7.336 16.078 18.141 1 85.5 313 ASN B O 1
ATOM 6115 N N . PRO B 1 314 ? 8.773 17.797 17.906 1 86.81 314 PRO B N 1
ATOM 6116 C CA . PRO B 1 314 ? 8.898 17.906 19.359 1 86.81 314 PRO B CA 1
ATOM 6117 C C . PRO B 1 314 ? 7.578 18.25 20.047 1 86.81 314 PRO B C 1
ATOM 6119 O O . PRO B 1 314 ? 7.449 18.109 21.266 1 86.81 314 PRO B O 1
ATOM 6122 N N . ASN B 1 315 ? 6.598 18.641 19.281 1 88.94 315 ASN B N 1
ATOM 6123 C CA . ASN B 1 315 ? 5.324 19.062 19.859 1 88.94 315 ASN B CA 1
ATOM 6124 C C . ASN B 1 315 ? 4.328 17.906 19.938 1 88.94 315 ASN B C 1
ATOM 6126 O O . ASN B 1 315 ? 3.215 18.078 20.438 1 88.94 315 ASN B O 1
ATOM 6130 N N . ASP B 1 316 ? 4.703 16.781 19.469 1 92.19 316 ASP B N 1
ATOM 6131 C CA . ASP B 1 316 ? 3.797 15.633 19.516 1 92.19 316 ASP B CA 1
ATOM 6132 C C . ASP B 1 316 ? 3.553 15.195 20.953 1 92.19 316 ASP B C 1
ATOM 6134 O O . ASP B 1 316 ? 4.465 15.227 21.781 1 92.19 316 ASP B O 1
ATOM 6138 N N . LYS B 1 317 ? 2.34 14.883 21.219 1 93.25 317 LYS B N 1
ATOM 6139 C CA . LYS B 1 317 ? 1.893 14.445 22.531 1 93.25 317 LYS B CA 1
ATOM 6140 C C . LYS B 1 317 ? 1.038 13.188 22.438 1 93.25 317 LYS B C 1
ATOM 6142 O O . LYS B 1 317 ? 0.167 13.086 21.578 1 93.25 317 LYS B O 1
ATOM 6147 N N . VAL B 1 318 ? 1.395 12.227 23.25 1 94.69 318 VAL B N 1
ATOM 6148 C CA . VAL B 1 318 ? 0.604 11 23.297 1 94.69 318 VAL B CA 1
ATOM 6149 C C . VAL B 1 318 ? -0.099 10.875 24.641 1 94.69 318 VAL B C 1
ATOM 6151 O O . VAL B 1 318 ? 0.536 11.008 25.703 1 94.69 318 VAL B O 1
ATOM 6154 N N . PHE B 1 319 ? -1.341 10.695 24.656 1 94.38 319 PHE B N 1
ATOM 6155 C CA . PHE B 1 319 ? -2.145 10.539 25.859 1 94.38 319 PHE B CA 1
ATOM 6156 C C . PHE B 1 319 ? -2.453 9.07 26.109 1 94.38 319 PHE B C 1
ATOM 6158 O O . PHE B 1 319 ? -2.744 8.32 25.188 1 94.38 319 PHE B O 1
ATOM 6165 N N . ILE B 1 320 ? -2.324 8.617 27.281 1 94.12 320 ILE B N 1
ATOM 6166 C CA . ILE B 1 320 ? -2.656 7.258 27.672 1 94.12 320 ILE B CA 1
ATOM 6167 C C . ILE B 1 320 ? -3.799 7.277 28.688 1 94.12 320 ILE B C 1
ATOM 6169 O O . ILE B 1 320 ? -4.035 8.297 29.344 1 94.12 320 ILE B O 1
ATOM 6173 N N . PRO B 1 321 ? -4.508 6.168 28.734 1 93.25 321 PRO B N 1
ATOM 6174 C CA . PRO B 1 321 ? -5.582 6.117 29.734 1 93.25 321 PRO B CA 1
ATOM 6175 C C . PRO B 1 321 ? -5.059 6.133 31.172 1 93.25 321 PRO B C 1
ATOM 6177 O O . PRO B 1 321 ? -4.137 5.387 31.5 1 93.25 321 PRO B O 1
ATOM 6180 N N . LEU B 1 322 ? -5.613 7.043 31.969 1 94.06 322 LEU B N 1
ATOM 6181 C CA . LEU B 1 322 ? -5.234 7.145 33.375 1 94.06 322 LEU B CA 1
ATOM 6182 C C . LEU B 1 322 ? -6.398 6.754 34.281 1 94.06 322 LEU B C 1
ATOM 6184 O O . LEU B 1 322 ? -7.559 6.824 33.875 1 94.06 322 LEU B O 1
ATOM 6188 N N . GLU B 1 323 ? -6.016 6.293 35.469 1 91.5 323 GLU B N 1
ATOM 6189 C CA . GLU B 1 323 ? -7.039 6.074 36.469 1 91.5 323 GLU B CA 1
ATOM 6190 C C . GLU B 1 323 ? -7.699 7.387 36.875 1 91.5 323 GLU B C 1
ATOM 6192 O O . GLU B 1 323 ? -7.031 8.414 37 1 91.5 323 GLU B O 1
ATOM 6197 N N . PRO B 1 324 ? -8.992 7.344 37.125 1 91.19 324 PRO B N 1
ATOM 6198 C CA . PRO B 1 324 ? -9.695 8.562 37.562 1 91.19 324 PRO B CA 1
ATOM 6199 C C . PRO B 1 324 ? -9.062 9.211 38.781 1 91.19 324 PRO B C 1
ATOM 6201 O O . PRO B 1 324 ? -9.047 10.438 38.906 1 91.19 324 PRO B O 1
ATOM 6204 N N . ALA B 1 325 ? -8.5 8.344 39.656 1 90.56 325 ALA B N 1
ATOM 6205 C CA . ALA B 1 325 ? -7.902 8.836 40.906 1 90.56 325 ALA B CA 1
ATOM 6206 C C . ALA B 1 325 ? -6.668 9.688 40.625 1 90.56 325 ALA B C 1
ATOM 6208 O O . ALA B 1 325 ? -6.301 10.547 41.406 1 90.56 325 ALA B O 1
ATOM 6209 N N . VAL B 1 326 ? -6.043 9.523 39.531 1 92 326 VAL B N 1
ATOM 6210 C CA . VAL B 1 326 ? -4.859 10.297 39.156 1 92 326 VAL B CA 1
ATOM 6211 C C . VAL B 1 326 ? -5.254 11.75 38.875 1 92 326 VAL B C 1
ATOM 6213 O O . VAL B 1 326 ? -4.566 12.68 39.312 1 92 326 VAL B O 1
ATOM 6216 N N . TYR B 1 327 ? -6.41 11.922 38.25 1 89.88 327 TYR B N 1
ATOM 6217 C CA . TYR B 1 327 ? -6.879 13.266 37.906 1 89.88 327 TYR B CA 1
ATOM 6218 C C . TYR B 1 327 ? -7.254 14.039 39.188 1 89.88 327 TYR B C 1
ATOM 6220 O O . TYR B 1 327 ? -7.086 15.258 39.219 1 89.88 327 TYR B O 1
ATOM 6228 N N . SER B 1 328 ? -7.684 13.312 40.188 1 87.44 328 SER B N 1
ATOM 6229 C CA . SER B 1 328 ? -8.117 13.945 41.438 1 87.44 328 SER B CA 1
ATOM 6230 C C . SER B 1 328 ? -6.926 14.281 42.312 1 87.44 328 SER B C 1
ATOM 6232 O O . SER B 1 328 ? -7.031 15.117 43.219 1 87.44 328 SER B O 1
ATOM 6234 N N . SER B 1 329 ? -5.816 13.703 42.062 1 86.44 329 SER B N 1
ATOM 6235 C CA . SER B 1 329 ? -4.668 13.828 42.938 1 86.44 329 SER B CA 1
ATOM 6236 C C . SER B 1 329 ? -3.773 14.992 42.531 1 86.44 329 SER B C 1
ATOM 6238 O O . SER B 1 329 ? -2.848 15.359 43.281 1 86.44 329 SER B O 1
ATOM 6240 N N . THR B 1 330 ? -4.082 15.617 41.375 1 86.69 330 THR B N 1
ATOM 6241 C CA . THR B 1 330 ? -3.16 16.625 40.875 1 86.69 330 THR B CA 1
ATOM 6242 C C . THR B 1 330 ? -3.916 17.891 40.5 1 86.69 330 THR B C 1
ATOM 6244 O O . THR B 1 330 ? -5.129 17.859 40.281 1 86.69 330 THR B O 1
ATOM 6247 N N . SER B 1 331 ? -3.174 19.094 40.469 1 86.31 331 SER B N 1
ATOM 6248 C CA . SER B 1 331 ? -3.738 20.375 40.031 1 86.31 331 SER B CA 1
ATOM 6249 C C . SER B 1 331 ? -3.533 20.609 38.562 1 86.31 331 SER B C 1
ATOM 6251 O O . SER B 1 331 ? -4.07 21.562 38 1 86.31 331 SER B O 1
ATOM 6253 N N . TRP B 1 332 ? -2.809 19.672 37.969 1 88.38 332 TRP B N 1
ATOM 6254 C CA . TRP B 1 332 ? -2.523 19.828 36.531 1 88.38 332 TRP B CA 1
ATOM 6255 C C . TRP B 1 332 ? -3.762 19.531 35.688 1 88.38 332 TRP B C 1
ATOM 6257 O O . TRP B 1 332 ? -4.57 18.672 36.062 1 88.38 332 TRP B O 1
ATOM 6267 N N . SER B 1 333 ? -3.869 20.281 34.594 1 90.75 333 SER B N 1
ATOM 6268 C CA . SER B 1 333 ? -4.957 20 33.656 1 90.75 333 SER B CA 1
ATOM 6269 C C . SER B 1 333 ? -4.734 18.688 32.938 1 90.75 333 SER B C 1
ATOM 6271 O O . SER B 1 333 ? -3.598 18.219 32.812 1 90.75 333 SER B O 1
ATOM 6273 N N . LYS B 1 334 ? -5.785 18.125 32.5 1 90.62 334 LYS B N 1
ATOM 6274 C CA . LYS B 1 334 ? -5.734 16.859 31.781 1 90.62 334 LYS B CA 1
ATOM 6275 C C . LYS B 1 334 ? -4.859 16.969 30.531 1 90.62 334 LYS B C 1
ATOM 6277 O O . LYS B 1 334 ? -4.18 16.016 30.156 1 90.62 334 LYS B O 1
ATOM 6282 N N . GLU B 1 335 ? -4.781 18.125 29.969 1 90.38 335 GLU B N 1
ATOM 6283 C CA . GLU B 1 335 ? -4.055 18.359 28.719 1 90.38 335 GLU B CA 1
ATOM 6284 C C . GLU B 1 335 ? -2.547 18.344 28.953 1 90.38 335 GLU B C 1
ATOM 6286 O O . GLU B 1 335 ? -1.771 18.203 28 1 90.38 335 GLU B O 1
ATOM 6291 N N . SER B 1 336 ? -2.207 18.469 30.172 1 93.5 336 SER B N 1
ATOM 6292 C CA . SER B 1 336 ? -0.785 18.516 30.5 1 93.5 336 SER B CA 1
ATOM 6293 C C . SER B 1 336 ? -0.236 17.125 30.812 1 93.5 336 SER B C 1
ATOM 6295 O O . SER B 1 336 ? 0.972 16.953 30.984 1 93.5 336 SER B O 1
ATOM 6297 N N . LEU B 1 337 ? -1.118 16.188 30.953 1 95.31 337 LEU B N 1
ATOM 6298 C CA . LEU B 1 337 ? -0.721 14.844 31.344 1 95.31 337 LEU B CA 1
ATOM 6299 C C . LEU B 1 337 ? -0.499 13.969 30.109 1 95.31 337 LEU B C 1
ATOM 6301 O O . LEU B 1 337 ? -1.376 13.188 29.734 1 95.31 337 LEU B O 1
ATOM 6305 N N . TYR B 1 338 ? 0.673 14.086 29.484 1 95.56 338 TYR B N 1
ATOM 6306 C CA . TYR B 1 338 ? 0.939 13.375 28.25 1 95.56 338 TYR B CA 1
ATOM 6307 C C . TYR B 1 338 ? 2.365 12.836 28.219 1 95.56 338 TYR B C 1
ATOM 6309 O O . TYR B 1 338 ? 3.139 13.07 29.156 1 95.56 338 TYR B O 1
ATOM 6317 N N . ILE B 1 339 ? 2.633 11.992 27.281 1 96 339 ILE B N 1
ATOM 6318 C CA . ILE B 1 339 ? 3.977 11.492 27 1 96 339 ILE B CA 1
ATOM 6319 C C . ILE B 1 339 ? 4.57 12.25 25.812 1 96 339 ILE B C 1
ATOM 6321 O O . ILE B 1 339 ? 3.92 12.391 24.781 1 96 339 ILE B O 1
ATOM 6325 N N . HIS B 1 340 ? 5.762 12.688 25.938 1 94 340 HIS B N 1
ATOM 6326 C CA . HIS B 1 340 ? 6.449 13.445 24.891 1 94 340 HIS B CA 1
ATOM 6327 C C . HIS B 1 340 ? 6.789 12.547 23.703 1 94 340 HIS B C 1
ATOM 6329 O O . HIS B 1 340 ? 6.777 11.32 23.828 1 94 340 HIS B O 1
ATOM 6335 N N . HIS B 1 341 ? 7.168 13.234 22.594 1 92.25 341 HIS B N 1
ATOM 6336 C CA . HIS B 1 341 ? 7.492 12.562 21.328 1 92.25 341 HIS B CA 1
ATOM 6337 C C . HIS B 1 341 ? 8.641 11.578 21.516 1 92.25 341 HIS B C 1
ATOM 6339 O O . HIS B 1 341 ? 8.742 10.594 20.781 1 92.25 341 HIS B O 1
ATOM 6345 N N . ASN B 1 342 ? 9.438 11.781 22.531 1 90.81 342 ASN B N 1
ATOM 6346 C CA . ASN B 1 342 ? 10.609 10.938 22.734 1 90.81 342 ASN B CA 1
ATOM 6347 C C . ASN B 1 342 ? 10.328 9.828 23.734 1 90.81 342 ASN B C 1
ATOM 6349 O O . ASN B 1 342 ? 11.242 9.117 24.156 1 90.81 342 ASN B O 1
ATOM 6353 N N . GLY B 1 343 ? 9.117 9.758 24.203 1 93.44 343 GLY B N 1
ATOM 6354 C CA . GLY B 1 343 ? 8.75 8.664 25.094 1 93.44 343 GLY B CA 1
ATOM 6355 C C . GLY B 1 343 ? 8.773 9.062 26.547 1 93.44 343 GLY B C 1
ATOM 6356 O O . GLY B 1 343 ? 8.281 8.328 27.406 1 93.44 343 GLY B O 1
ATOM 6357 N N . LYS B 1 344 ? 9.367 10.234 26.891 1 94.25 344 LYS B N 1
ATOM 6358 C CA . LYS B 1 344 ? 9.438 10.68 28.281 1 94.25 344 LYS B CA 1
ATOM 6359 C C . LYS B 1 344 ? 8.094 11.25 28.734 1 94.25 344 LYS B C 1
ATOM 6361 O O . LYS B 1 344 ? 7.484 12.062 28.031 1 94.25 344 LYS B O 1
ATOM 6366 N N . PRO B 1 345 ? 7.66 10.766 29.938 1 95.81 345 PRO B N 1
ATOM 6367 C CA . PRO B 1 345 ? 6.441 11.391 30.453 1 95.81 345 PRO B CA 1
ATOM 6368 C C . PRO B 1 345 ? 6.621 12.875 30.75 1 95.81 345 PRO B C 1
ATOM 6370 O O . PRO B 1 345 ? 7.703 13.297 31.156 1 95.81 345 PRO B O 1
ATOM 6373 N N . SER B 1 346 ? 5.57 13.641 30.547 1 95.06 346 SER B N 1
ATOM 6374 C CA . SER B 1 346 ? 5.625 15.062 30.891 1 95.06 346 SER B CA 1
ATOM 6375 C C . SER B 1 346 ? 5.84 15.273 32.375 1 95.06 346 SER B C 1
ATOM 6377 O O . SER B 1 346 ? 5.562 14.383 33.188 1 95.06 346 SER B O 1
ATOM 6379 N N . PHE B 1 347 ? 6.398 16.406 32.688 1 93.81 347 PHE B N 1
ATOM 6380 C CA . PHE B 1 347 ? 6.594 16.766 34.094 1 93.81 347 PHE B CA 1
ATOM 6381 C C . PHE B 1 347 ? 5.289 16.656 34.875 1 93.81 347 PHE B C 1
ATOM 6383 O O . PHE B 1 347 ? 5.262 16.125 35.969 1 93.81 347 PHE B O 1
ATOM 6390 N N . ALA B 1 348 ? 4.254 17.156 34.25 1 94.38 348 ALA B N 1
ATOM 6391 C CA . ALA B 1 348 ? 2.932 17.141 34.875 1 94.38 348 ALA B CA 1
ATOM 6392 C C . ALA B 1 348 ? 2.459 15.703 35.125 1 94.38 348 ALA B C 1
ATOM 6394 O O . ALA B 1 348 ? 1.895 15.391 36.156 1 94.38 348 ALA B O 1
ATOM 6395 N N . LEU B 1 349 ? 2.709 14.828 34.156 1 95.56 349 LEU B N 1
ATOM 6396 C CA . LEU B 1 349 ? 2.283 13.438 34.281 1 95.56 349 LEU B CA 1
ATOM 6397 C C . LEU B 1 349 ? 3.045 12.727 35.375 1 95.56 349 LEU B C 1
ATOM 6399 O O . LEU B 1 349 ? 2.445 12.023 36.188 1 95.56 349 LEU B O 1
ATOM 6403 N N . LEU B 1 350 ? 4.312 12.93 35.438 1 94.62 350 LEU B N 1
ATOM 6404 C CA . LEU B 1 350 ? 5.133 12.305 36.469 1 94.62 350 LEU B CA 1
ATOM 6405 C C . LEU B 1 350 ? 4.715 12.766 37.844 1 94.62 350 LEU B C 1
ATOM 6407 O O . LEU B 1 350 ? 4.598 11.953 38.781 1 94.62 350 LEU B O 1
ATOM 6411 N N . THR B 1 351 ? 4.559 14.07 37.969 1 94.06 351 THR B N 1
ATOM 6412 C CA . THR B 1 351 ? 4.156 14.641 39.25 1 94.06 351 THR B CA 1
ATOM 6413 C C . THR B 1 351 ? 2.795 14.094 39.688 1 94.06 351 THR B C 1
ATOM 6415 O O . THR B 1 351 ? 2.598 13.75 40.844 1 94.06 351 THR B O 1
ATOM 6418 N N . ALA B 1 352 ? 1.884 14.016 38.781 1 94.56 352 ALA B N 1
ATOM 6419 C CA . ALA B 1 352 ? 0.551 13.492 39.062 1 94.56 352 ALA B CA 1
ATOM 6420 C C . ALA B 1 352 ? 0.618 12.039 39.5 1 94.56 352 ALA B C 1
ATOM 6422 O O . ALA B 1 352 ? -0.072 11.641 40.438 1 94.56 352 ALA B O 1
ATOM 6423 N N . LEU B 1 353 ? 1.432 11.242 38.844 1 95.31 353 LEU B N 1
ATOM 6424 C CA . LEU B 1 353 ? 1.56 9.828 39.188 1 95.31 353 LEU B CA 1
ATOM 6425 C C . LEU B 1 353 ? 2.219 9.633 40.531 1 95.31 353 LEU B C 1
ATOM 6427 O O . LEU B 1 353 ? 1.81 8.773 41.312 1 95.31 353 LEU B O 1
ATOM 6431 N N . ARG B 1 354 ? 3.227 10.43 40.812 1 94.38 354 ARG B N 1
ATOM 6432 C CA . ARG B 1 354 ? 3.891 10.352 42.125 1 94.38 354 ARG B CA 1
ATOM 6433 C C . ARG B 1 354 ? 2.922 10.672 43.25 1 94.38 354 ARG B C 1
ATOM 6435 O O . ARG B 1 354 ? 2.926 10 44.281 1 94.38 354 ARG B O 1
ATOM 6442 N N . LEU B 1 355 ? 2.139 11.625 43.062 1 94 355 LEU B N 1
ATOM 6443 C CA . LEU B 1 355 ? 1.147 12 44.062 1 94 355 LEU B CA 1
ATOM 6444 C C . LEU B 1 355 ? 0.081 10.914 44.188 1 94 355 LEU B C 1
ATOM 6446 O O . LEU B 1 355 ? -0.348 10.602 45.312 1 94 355 LEU B O 1
ATOM 6450 N N . TRP B 1 356 ? -0.336 10.391 43.031 1 94.19 356 TRP B N 1
ATOM 6451 C CA . TRP B 1 356 ? -1.339 9.336 43 1 94.19 356 TRP B CA 1
ATOM 6452 C C . TRP B 1 356 ? -0.843 8.109 43.781 1 94.19 356 TRP B C 1
ATOM 6454 O O . TRP B 1 356 ? -1.617 7.445 44.469 1 94.19 356 TRP B O 1
ATOM 6464 N N . ALA B 1 357 ? 0.434 7.844 43.656 1 93.62 357 ALA B N 1
ATOM 6465 C CA . ALA B 1 357 ? 1.039 6.684 44.281 1 93.62 357 ALA B CA 1
ATOM 6466 C C . ALA B 1 357 ? 1.267 6.938 45.781 1 93.62 357 ALA B C 1
ATOM 6468 O O . ALA B 1 357 ? 1.635 6.027 46.531 1 93.62 357 ALA B O 1
ATOM 6469 N N . THR B 1 358 ? 1.042 8.188 46.281 1 93.06 358 THR B N 1
ATOM 6470 C CA . THR B 1 358 ? 1.188 8.57 47.688 1 93.06 358 THR B CA 1
ATOM 6471 C C . THR B 1 358 ? -0.159 8.523 48.375 1 93.06 358 THR B C 1
ATOM 6473 O O . THR B 1 358 ? -1.172 8.977 47.844 1 93.06 358 THR B O 1
ATOM 6476 N N . PRO B 1 359 ? -0.116 7.926 49.594 1 90 359 PRO B N 1
ATOM 6477 C CA . PRO B 1 359 ? -1.373 7.914 50.344 1 90 359 PRO B CA 1
ATOM 6478 C C . PRO B 1 359 ? -1.968 9.312 50.5 1 90 359 PRO B C 1
ATOM 6480 O O . PRO B 1 359 ? -1.23 10.273 50.719 1 90 359 PRO B O 1
ATOM 6483 N N . GLN B 1 360 ? -3.312 9.406 50.5 1 87.56 360 GLN B N 1
ATOM 6484 C CA . GLN B 1 360 ? -4.043 10.672 50.5 1 87.56 360 GLN B CA 1
ATOM 6485 C C . GLN B 1 360 ? -3.666 11.539 51.688 1 87.56 360 GLN B C 1
ATOM 6487 O O . GLN B 1 360 ? -3.547 12.758 51.562 1 87.56 360 GLN B O 1
ATOM 6492 N N . ASN B 1 361 ? -3.451 10.938 52.812 1 88.31 361 ASN B N 1
ATOM 6493 C CA . ASN B 1 361 ? -3.174 11.664 54.062 1 88.31 361 ASN B CA 1
ATOM 6494 C C . ASN B 1 361 ? -1.77 12.266 54.031 1 88.31 361 ASN B C 1
ATOM 6496 O O . ASN B 1 361 ? -1.477 13.18 54.812 1 88.31 361 ASN B O 1
ATOM 6500 N N . LYS B 1 362 ? -0.881 11.844 53.188 1 89.88 362 LYS B N 1
ATOM 6501 C CA . LYS B 1 362 ? 0.504 12.305 53.156 1 89.88 362 LYS B CA 1
ATOM 6502 C C . LYS B 1 362 ? 0.757 13.211 51.969 1 89.88 362 LYS B C 1
ATOM 6504 O O . LYS B 1 362 ? 1.844 13.773 51.812 1 89.88 362 LYS B O 1
ATOM 6509 N N . ARG B 1 363 ? -0.214 13.453 51.125 1 88.81 363 ARG B N 1
ATOM 6510 C CA . ARG B 1 363 ? -0.034 14.148 49.844 1 88.81 363 ARG B CA 1
ATOM 6511 C C . ARG B 1 363 ? 0.258 15.625 50.062 1 88.81 363 ARG B C 1
ATOM 6513 O O . ARG B 1 363 ? 1.076 16.219 49.344 1 88.81 363 ARG B O 1
ATOM 6520 N N . ARG B 1 364 ? -0.403 16.188 51.062 1 87.12 364 ARG B N 1
ATOM 6521 C CA . ARG B 1 364 ? -0.226 17.625 51.312 1 87.12 364 ARG B CA 1
ATOM 6522 C C . ARG B 1 364 ? 1.197 17.922 51.781 1 87.12 364 ARG B C 1
ATOM 6524 O O . ARG B 1 364 ? 1.767 18.953 51.406 1 87.12 364 ARG B O 1
ATOM 6531 N N . SER B 1 365 ? 1.766 17 52.562 1 89.38 365 SER B N 1
ATOM 6532 C CA . SER B 1 365 ? 3.094 17.219 53.125 1 89.38 365 SER B CA 1
ATOM 6533 C C . SER B 1 365 ? 4.18 17.047 52.062 1 89.38 365 SER B C 1
ATOM 6535 O O . SER B 1 365 ? 5.246 17.656 52.156 1 89.38 365 SER B O 1
ATOM 6537 N N . VAL B 1 366 ? 3.861 16.281 51.062 1 87.88 366 VAL B N 1
ATOM 6538 C CA . VAL B 1 366 ? 4.926 15.961 50.125 1 87.88 366 VAL B CA 1
ATOM 6539 C C . VAL B 1 366 ? 4.699 16.703 48.812 1 87.88 366 VAL B C 1
ATOM 6541 O O . VAL B 1 366 ? 5.512 16.609 47.906 1 87.88 366 VAL B O 1
ATOM 6544 N N . GLY B 1 367 ? 3.611 17.469 48.688 1 87.81 367 GLY B N 1
ATOM 6545 C CA . GLY B 1 367 ? 3.225 18.141 47.438 1 87.81 367 GLY B CA 1
ATOM 6546 C C . GLY B 1 367 ? 4.297 19.078 46.906 1 87.81 367 GLY B C 1
ATOM 6547 O O . GLY B 1 367 ? 4.598 19.062 45.719 1 87.81 367 GLY B O 1
ATOM 6548 N N . HIS B 1 368 ? 4.906 19.844 47.781 1 88.25 368 HIS B N 1
ATOM 6549 C CA . HIS B 1 368 ? 5.934 20.797 47.375 1 88.25 368 HIS B CA 1
ATOM 6550 C C . HIS B 1 368 ? 7.148 20.078 46.812 1 88.25 368 HIS B C 1
ATOM 6552 O O . HIS B 1 368 ? 7.785 20.594 45.875 1 88.25 368 HIS B O 1
ATOM 6558 N N . LEU B 1 369 ? 7.492 18.859 47.281 1 87.75 369 LEU B N 1
ATOM 6559 C CA . LEU B 1 369 ? 8.617 18.094 46.75 1 87.75 369 LEU B CA 1
ATOM 6560 C C . LEU B 1 369 ? 8.32 17.562 45.375 1 87.75 369 LEU B C 1
ATOM 6562 O O . LEU B 1 369 ? 9.164 17.656 44.469 1 87.75 369 LEU B O 1
ATOM 6566 N N . VAL B 1 370 ? 7.129 17.109 45.25 1 88.62 370 VAL B N 1
ATOM 6567 C CA . VAL B 1 370 ? 6.719 16.516 43.969 1 88.62 370 VAL B CA 1
ATOM 6568 C C . VAL B 1 370 ? 6.684 17.594 42.875 1 88.62 370 VAL B C 1
ATOM 6570 O O . VAL B 1 370 ? 7.164 17.375 41.781 1 88.62 370 VAL B O 1
ATOM 6573 N N . TYR B 1 371 ? 6.145 18.781 43.219 1 87.31 371 TYR B N 1
ATOM 6574 C CA . TYR B 1 371 ? 5.977 19.844 42.219 1 87.31 371 TYR B CA 1
ATOM 6575 C C . TYR B 1 371 ? 7.312 20.484 41.906 1 87.31 371 TYR B C 1
ATOM 6577 O O . TYR B 1 371 ? 7.434 21.203 40.906 1 87.31 371 TYR B O 1
ATOM 6585 N N . SER B 1 372 ? 8.375 20.219 42.688 1 87.56 372 SER B N 1
ATOM 6586 C CA . SER B 1 372 ? 9.727 20.656 42.375 1 87.56 372 SER B CA 1
ATOM 6587 C C . SER B 1 372 ? 10.453 19.625 41.531 1 87.56 372 SER B C 1
ATOM 6589 O O . SER B 1 372 ? 11.562 19.891 41.062 1 87.56 372 SER B O 1
ATOM 6591 N N . GLY B 1 373 ? 9.867 18.531 41.25 1 87 373 GLY B N 1
ATOM 6592 C CA . GLY B 1 373 ? 10.438 17.516 40.375 1 87 373 GLY B CA 1
ATOM 6593 C C . GLY B 1 373 ? 11.188 16.438 41.125 1 87 373 GLY B C 1
ATOM 6594 O O . GLY B 1 373 ? 11.758 15.523 40.531 1 87 373 GLY B O 1
ATOM 6595 N N . SER B 1 374 ? 11.094 16.453 42.438 1 87.62 374 SER B N 1
ATOM 6596 C CA . SER B 1 374 ? 11.859 15.516 43.25 1 87.62 374 SER B CA 1
ATOM 6597 C C . SER B 1 374 ? 11.156 14.164 43.344 1 87.62 374 SER B C 1
ATOM 6599 O O . SER B 1 374 ? 9.922 14.102 43.344 1 87.62 374 SER B O 1
ATOM 6601 N N . GLN B 1 375 ? 11.984 13.195 43.438 1 89.75 375 GLN B N 1
ATOM 6602 C CA . GLN B 1 375 ? 11.461 11.859 43.75 1 89.75 375 GLN B CA 1
ATOM 6603 C C . GLN B 1 375 ? 11.133 11.719 45.219 1 89.75 375 GLN B C 1
ATOM 6605 O O . GLN B 1 375 ? 11.844 12.242 46.094 1 89.75 375 GLN B O 1
ATOM 6610 N N . LEU B 1 376 ? 10.102 11.148 45.531 1 89.75 376 LEU B N 1
ATOM 6611 C CA . LEU B 1 376 ? 9.68 10.992 46.906 1 89.75 376 LEU B CA 1
ATOM 6612 C C . LEU B 1 376 ? 10.414 9.836 47.594 1 89.75 376 LEU B C 1
ATOM 6614 O O . LEU B 1 376 ? 10.914 9.969 48.719 1 89.75 376 LEU B O 1
ATOM 6618 N N . SER B 1 377 ? 10.352 8.672 46.938 1 90.31 377 SER B N 1
ATOM 6619 C CA . SER B 1 377 ? 11.039 7.473 47.406 1 90.31 377 SER B CA 1
ATOM 6620 C C . SER B 1 377 ? 11.297 6.504 46.25 1 90.31 377 SER B C 1
ATOM 6622 O O . SER B 1 377 ? 10.719 6.641 45.156 1 90.31 377 SER B O 1
ATOM 6624 N N . GLU B 1 378 ? 12.203 5.605 46.5 1 91.62 378 GLU B N 1
ATOM 6625 C CA . GLU B 1 378 ? 12.484 4.57 45.531 1 91.62 378 GLU B CA 1
ATOM 6626 C C . GLU B 1 378 ? 11.25 3.727 45.25 1 91.62 378 GLU B C 1
ATOM 6628 O O . GLU B 1 378 ? 10.977 3.375 44.094 1 91.62 378 GLU B O 1
ATOM 6633 N N . ASP B 1 379 ? 10.562 3.432 46.281 1 92.94 379 ASP B N 1
ATOM 6634 C CA . ASP B 1 379 ? 9.367 2.604 46.125 1 92.94 379 ASP B CA 1
ATOM 6635 C C . ASP B 1 379 ? 8.305 3.309 45.312 1 92.94 379 ASP B C 1
ATOM 6637 O O . ASP B 1 379 ? 7.633 2.68 44.469 1 92.94 379 ASP B O 1
ATOM 6641 N N . ASN B 1 380 ? 8.125 4.605 45.562 1 93.56 380 ASN B N 1
ATOM 6642 C CA . ASN B 1 380 ? 7.164 5.398 44.812 1 93.56 380 ASN B CA 1
ATOM 6643 C C . ASN B 1 380 ? 7.508 5.422 43.312 1 93.56 380 ASN B C 1
ATOM 6645 O O . ASN B 1 380 ? 6.637 5.207 42.469 1 93.56 380 ASN B O 1
ATOM 6649 N N . GLU B 1 381 ? 8.797 5.602 43.031 1 93.75 381 GLU B N 1
ATOM 6650 C CA . GLU B 1 381 ? 9.25 5.676 41.656 1 93.75 381 GLU B CA 1
ATOM 6651 C C . GLU B 1 381 ? 9.102 4.336 40.938 1 93.75 381 GLU B C 1
ATOM 6653 O O . GLU B 1 381 ? 8.703 4.285 39.781 1 93.75 381 GLU B O 1
ATOM 6658 N N . ILE B 1 382 ? 9.477 3.283 41.594 1 93.75 382 ILE B N 1
ATOM 6659 C CA . ILE B 1 382 ? 9.359 1.945 41.031 1 93.75 382 ILE B CA 1
ATOM 6660 C C . ILE B 1 382 ? 7.898 1.656 40.688 1 93.75 382 ILE B C 1
ATOM 6662 O O . ILE B 1 382 ? 7.594 1.141 39.625 1 93.75 382 ILE B O 1
ATOM 6666 N N . PHE B 1 383 ? 7.074 2.055 41.625 1 94.31 383 PHE B N 1
ATOM 6667 C CA . PHE B 1 383 ? 5.652 1.803 41.438 1 94.31 383 PHE B CA 1
ATOM 6668 C C . PHE B 1 383 ? 5.133 2.527 40.188 1 94.31 383 PHE B C 1
ATOM 6670 O O . PHE B 1 383 ? 4.441 1.932 39.375 1 94.31 383 PHE B O 1
ATOM 6677 N N . ILE B 1 384 ? 5.395 3.807 40.094 1 95.12 384 ILE B N 1
ATOM 6678 C CA . ILE B 1 384 ? 4.812 4.602 39 1 95.12 384 ILE B CA 1
ATOM 6679 C C . ILE B 1 384 ? 5.43 4.195 37.656 1 95.12 384 ILE B C 1
ATOM 6681 O O . ILE B 1 384 ? 4.746 4.184 36.656 1 95.12 384 ILE B O 1
ATOM 6685 N N . MET B 1 385 ? 6.707 3.838 37.656 1 95.5 385 MET B N 1
ATOM 6686 C CA . MET B 1 385 ? 7.359 3.406 36.406 1 95.5 385 MET B CA 1
ATOM 6687 C C . MET B 1 385 ? 6.785 2.078 35.938 1 95.5 385 MET B C 1
ATOM 6689 O O . MET B 1 385 ? 6.578 1.884 34.719 1 95.5 385 MET B O 1
ATOM 6693 N N . LYS B 1 386 ? 6.57 1.188 36.812 1 95.25 386 LYS B N 1
ATOM 6694 C CA . LYS B 1 386 ? 5.961 -0.09 36.438 1 95.25 386 LYS B CA 1
ATOM 6695 C C . LYS B 1 386 ? 4.547 0.106 35.906 1 95.25 386 LYS B C 1
ATOM 6697 O O . LYS B 1 386 ? 4.152 -0.528 34.938 1 95.25 386 LYS B O 1
ATOM 6702 N N . TRP B 1 387 ? 3.865 0.93 36.625 1 95.62 387 TRP B N 1
ATOM 6703 C CA . TRP B 1 387 ? 2.494 1.203 36.219 1 95.62 387 TRP B CA 1
ATOM 6704 C C . TRP B 1 387 ? 2.467 1.825 34.812 1 95.62 387 TRP B C 1
ATOM 6706 O O . TRP B 1 387 ? 1.661 1.431 33.969 1 95.62 387 TRP B O 1
ATOM 6716 N N . LEU B 1 388 ? 3.279 2.85 34.625 1 96.19 388 LEU B N 1
ATOM 6717 C CA . LEU B 1 388 ? 3.342 3.543 33.344 1 96.19 388 LEU B CA 1
ATOM 6718 C C . LEU B 1 388 ? 3.729 2.582 32.219 1 96.19 388 LEU B C 1
ATOM 6720 O O . LEU B 1 388 ? 3.119 2.592 31.141 1 96.19 388 LEU B O 1
ATOM 6724 N N . SER B 1 389 ? 4.707 1.762 32.438 1 96.25 389 SER B N 1
ATOM 6725 C CA . SER B 1 389 ? 5.152 0.767 31.469 1 96.25 389 SER B CA 1
ATOM 6726 C C . SER B 1 389 ? 4.031 -0.208 31.125 1 96.25 389 SER B C 1
ATOM 6728 O O . SER B 1 389 ? 3.801 -0.503 29.953 1 96.25 389 SER B O 1
ATOM 6730 N N . LYS B 1 390 ? 3.359 -0.662 32.125 1 95.19 390 LYS B N 1
ATOM 6731 C CA . LYS B 1 390 ? 2.268 -1.611 31.938 1 95.19 390 LYS B CA 1
ATOM 6732 C C . LYS B 1 390 ? 1.118 -0.979 31.156 1 95.19 390 LYS B C 1
ATOM 6734 O O . LYS B 1 390 ? 0.497 -1.632 30.312 1 95.19 390 LYS B O 1
ATOM 6739 N N . THR B 1 391 ? 0.818 0.232 31.516 1 94.88 391 THR B N 1
ATOM 6740 C CA . THR B 1 391 ? -0.265 0.937 30.844 1 94.88 391 THR B CA 1
ATOM 6741 C C . THR B 1 391 ? 0.063 1.144 29.375 1 94.88 391 THR B C 1
ATOM 6743 O O . THR B 1 391 ? -0.788 0.93 28.5 1 94.88 391 THR B O 1
ATOM 6746 N N . CYS B 1 392 ? 1.282 1.564 29.031 1 95.75 392 CYS B N 1
ATOM 6747 C CA . CYS B 1 392 ? 1.71 1.745 27.641 1 95.75 392 CYS B CA 1
ATOM 6748 C C . CYS B 1 392 ? 1.653 0.427 26.875 1 95.75 392 CYS B C 1
ATOM 6750 O O . CYS B 1 392 ? 1.204 0.389 25.734 1 95.75 392 CYS B O 1
ATOM 6752 N N . ASP B 1 393 ? 2.084 -0.603 27.531 1 94.44 393 ASP B N 1
ATOM 6753 C CA . ASP B 1 393 ? 2.053 -1.929 26.922 1 94.44 393 ASP B CA 1
ATOM 6754 C C . ASP B 1 393 ? 0.62 -2.361 26.609 1 94.44 393 ASP B C 1
ATOM 6756 O O . ASP B 1 393 ? 0.355 -2.977 25.578 1 94.44 393 ASP B O 1
ATOM 6760 N N . ALA B 1 394 ? -0.245 -2.109 27.562 1 92.56 394 ALA B N 1
ATOM 6761 C CA . ALA B 1 394 ? -1.653 -2.451 27.375 1 92.56 394 ALA B CA 1
ATOM 6762 C C . ALA B 1 394 ? -2.25 -1.707 26.188 1 92.56 394 ALA B C 1
ATOM 6764 O O . ALA B 1 394 ? -3.029 -2.275 25.422 1 92.56 394 ALA B O 1
ATOM 6765 N N . VAL B 1 395 ? -1.898 -0.443 26.016 1 92.94 395 VAL B N 1
ATOM 6766 C CA . VAL B 1 395 ? -2.387 0.351 24.891 1 92.94 395 VAL B CA 1
ATOM 6767 C C . VAL B 1 395 ? -1.895 -0.253 23.578 1 92.94 395 VAL B C 1
ATOM 6769 O O . VAL B 1 395 ? -2.67 -0.414 22.641 1 92.94 395 VAL B O 1
ATOM 6772 N N . LEU B 1 396 ? -0.642 -0.612 23.453 1 91.69 396 LEU B N 1
ATOM 6773 C CA . LEU B 1 396 ? -0.039 -1.183 22.266 1 91.69 396 LEU B CA 1
ATOM 6774 C C . LEU B 1 396 ? -0.706 -2.504 21.891 1 91.69 396 LEU B C 1
ATOM 6776 O O . LEU B 1 396 ? -0.976 -2.76 20.719 1 91.69 396 LEU B O 1
ATOM 6780 N N . LYS B 1 397 ? -1.02 -3.293 22.875 1 87.44 397 LYS B N 1
ATOM 6781 C CA . LYS B 1 397 ? -1.597 -4.617 22.656 1 87.44 397 LYS B CA 1
ATOM 6782 C C . LYS B 1 397 ? -3.045 -4.512 22.188 1 87.44 397 LYS B C 1
ATOM 6784 O O . LYS B 1 397 ? -3.553 -5.418 21.531 1 87.44 397 LYS B O 1
ATOM 6789 N N . ASN B 1 398 ? -3.662 -3.416 22.594 1 87.06 398 ASN B N 1
ATOM 6790 C CA . ASN B 1 398 ? -5.059 -3.221 22.219 1 87.06 398 ASN B CA 1
ATOM 6791 C C . ASN B 1 398 ? -5.191 -2.703 20.797 1 87.06 398 ASN B C 1
ATOM 6793 O O . ASN B 1 398 ? -6.293 -2.646 20.25 1 87.06 398 ASN B O 1
ATOM 6797 N N . LEU B 1 399 ? -4.117 -2.314 20.125 1 86.06 399 LEU B N 1
ATOM 6798 C CA . LEU B 1 399 ? -4.145 -1.861 18.75 1 86.06 399 LEU B CA 1
ATOM 6799 C C . LEU B 1 399 ? -4.059 -3.043 17.781 1 86.06 399 LEU B C 1
ATOM 6801 O O . LEU B 1 399 ? -3.375 -4.031 18.062 1 86.06 399 LEU B O 1
ATOM 6805 N N . PRO B 1 400 ? -4.75 -2.881 16.641 1 75.19 400 PRO B N 1
ATOM 6806 C CA . PRO B 1 400 ? -4.906 -4.004 15.711 1 75.19 400 PRO B CA 1
ATOM 6807 C C . PRO B 1 400 ? -3.572 -4.531 15.188 1 75.19 400 PRO B C 1
ATOM 6809 O O . PRO B 1 400 ? -3.449 -5.723 14.891 1 75.19 400 PRO B O 1
ATOM 6812 N N . THR B 1 401 ? -2.568 -3.668 14.938 1 76.5 401 THR B N 1
ATOM 6813 C CA . THR B 1 401 ? -1.276 -4.098 14.414 1 76.5 401 THR B CA 1
ATOM 6814 C C . THR B 1 401 ? -0.149 -3.705 15.359 1 76.5 401 THR B C 1
ATOM 6816 O O . THR B 1 401 ? -0.293 -2.773 16.156 1 76.5 401 THR B O 1
ATOM 6819 N N . SER B 1 402 ? 0.963 -4.461 15.312 1 81.56 402 SER B N 1
ATOM 6820 C CA . SER B 1 402 ? 2.15 -4.133 16.094 1 81.56 402 SER B CA 1
ATOM 6821 C C . SER B 1 402 ? 3.006 -3.086 15.391 1 81.56 402 SER B C 1
ATOM 6823 O O . SER B 1 402 ? 2.789 -2.793 14.211 1 81.56 402 SER B O 1
ATOM 6825 N N . ILE B 1 403 ? 3.893 -2.496 16.125 1 86 403 ILE B N 1
ATOM 6826 C CA . ILE B 1 403 ? 4.777 -1.48 15.562 1 86 403 ILE B CA 1
ATOM 6827 C C . ILE B 1 403 ? 5.66 -2.104 14.484 1 86 403 ILE B C 1
ATOM 6829 O O . ILE B 1 403 ? 5.984 -1.453 13.492 1 86 403 ILE B O 1
ATOM 6833 N N . GLU B 1 404 ? 6.074 -3.367 14.656 1 80.75 404 GLU B N 1
ATOM 6834 C CA . GLU B 1 404 ? 6.895 -4.066 13.672 1 80.75 404 GLU B CA 1
ATOM 6835 C C . GLU B 1 404 ? 6.141 -4.25 12.352 1 80.75 404 GLU B C 1
ATOM 6837 O O . GLU B 1 404 ? 6.707 -4.043 11.281 1 80.75 404 GLU B O 1
ATOM 6842 N N . GLU B 1 405 ? 4.895 -4.625 12.453 1 72.88 405 GLU B N 1
ATOM 6843 C CA . GLU B 1 405 ? 4.059 -4.785 11.266 1 72.88 405 GLU B CA 1
ATOM 6844 C C . GLU B 1 405 ? 3.9 -3.465 10.516 1 72.88 405 GLU B C 1
ATOM 6846 O O . GLU B 1 405 ? 3.959 -3.43 9.289 1 72.88 405 GLU B O 1
ATOM 6851 N N . ASP B 1 406 ? 3.717 -2.361 11.32 1 81.12 406 ASP B N 1
ATOM 6852 C CA . ASP B 1 406 ? 3.559 -1.045 10.711 1 81.12 406 ASP B CA 1
ATOM 6853 C C . ASP B 1 406 ? 4.844 -0.609 10.008 1 81.12 406 ASP B C 1
ATOM 6855 O O . ASP B 1 406 ? 4.797 -0.009 8.93 1 81.12 406 ASP B O 1
ATOM 6859 N N . SER B 1 407 ? 5.93 -0.887 10.656 1 81.25 407 SER B N 1
ATOM 6860 C CA . SER B 1 407 ? 7.223 -0.567 10.07 1 81.25 407 SER B CA 1
ATOM 6861 C C . SER B 1 407 ? 7.426 -1.303 8.75 1 81.25 407 SER B C 1
ATOM 6863 O O . SER B 1 407 ? 7.914 -0.723 7.773 1 81.25 407 SER B O 1
ATOM 6865 N N . LEU B 1 408 ? 7.02 -2.543 8.672 1 70.19 408 LEU B N 1
ATOM 6866 C CA . LEU B 1 408 ? 7.141 -3.35 7.461 1 70.19 408 LEU B CA 1
ATOM 6867 C C . LEU B 1 408 ? 6.246 -2.807 6.352 1 70.19 408 LEU B C 1
ATOM 6869 O O . LEU B 1 408 ? 6.664 -2.721 5.195 1 70.19 408 LEU B O 1
ATOM 6873 N N . LEU B 1 409 ? 5.051 -2.461 6.781 1 72.94 409 LEU B N 1
ATOM 6874 C CA . LEU B 1 409 ? 4.098 -1.917 5.82 1 72.94 409 LEU B CA 1
ATOM 6875 C C . LEU B 1 409 ? 4.609 -0.609 5.227 1 72.94 409 LEU B C 1
ATOM 6877 O O . LEU B 1 409 ? 4.508 -0.388 4.016 1 72.94 409 LEU B O 1
ATOM 6881 N N . LEU B 1 410 ? 5.168 0.292 6.094 1 78.06 410 LEU B N 1
ATOM 6882 C CA . LEU B 1 410 ? 5.699 1.573 5.645 1 78.06 410 LEU B CA 1
ATOM 6883 C C . LEU B 1 410 ? 6.875 1.37 4.691 1 78.06 410 LEU B C 1
ATOM 6885 O O . LEU B 1 410 ? 6.992 2.076 3.686 1 78.06 410 LEU B O 1
ATOM 6889 N N . ASN B 1 411 ? 7.617 0.427 4.992 1 71.44 411 ASN B N 1
ATOM 6890 C CA . ASN B 1 411 ? 8.75 0.124 4.117 1 71.44 411 ASN B CA 1
ATOM 6891 C C . ASN B 1 411 ? 8.281 -0.393 2.76 1 71.44 411 ASN B C 1
ATOM 6893 O O . ASN B 1 411 ? 8.867 -0.053 1.729 1 71.44 411 ASN B O 1
ATOM 6897 N N . ALA B 1 412 ? 7.23 -1.154 2.812 1 65.12 412 ALA B N 1
ATOM 6898 C CA . ALA B 1 412 ? 6.664 -1.677 1.572 1 65.12 412 ALA B CA 1
ATOM 6899 C C . ALA B 1 412 ? 6.137 -0.548 0.692 1 65.12 412 ALA B C 1
ATOM 6901 O O . ALA B 1 412 ? 6.336 -0.556 -0.525 1 65.12 412 ALA B O 1
ATOM 6902 N N . MET B 1 413 ? 5.535 0.399 1.347 1 69.88 413 MET B N 1
ATOM 6903 C CA . MET B 1 413 ? 4.922 1.502 0.61 1 69.88 413 MET B CA 1
ATOM 6904 C C . MET B 1 413 ? 5.988 2.4 -0.008 1 69.88 413 MET B C 1
ATOM 6906 O O . MET B 1 413 ? 5.727 3.094 -0.993 1 69.88 413 MET B O 1
ATOM 6910 N N . ASN B 1 414 ? 7.082 2.381 0.67 1 66.25 414 ASN B N 1
ATOM 6911 C CA . ASN B 1 414 ? 8.18 3.199 0.162 1 66.25 414 ASN B CA 1
ATOM 6912 C C . ASN B 1 414 ? 8.977 2.463 -0.908 1 66.25 414 ASN B C 1
ATOM 6914 O O . ASN B 1 414 ? 9.891 3.031 -1.508 1 66.25 414 ASN B O 1
ATOM 6918 N N . SER B 1 415 ? 8.5 1.192 -1.065 1 63.03 415 SER B N 1
ATOM 6919 C CA . SER B 1 415 ? 9.242 0.364 -2.014 1 63.03 415 SER B CA 1
ATOM 6920 C C . SER B 1 415 ? 8.797 0.639 -3.447 1 63.03 415 SER B C 1
ATOM 6922 O O . SER B 1 415 ? 7.879 1.427 -3.68 1 63.03 415 SER B O 1
ATOM 6924 N N . THR B 1 416 ? 9.516 0.042 -4.363 1 65.12 416 THR B N 1
ATOM 6925 C CA . THR B 1 416 ? 9.234 0.147 -5.793 1 65.12 416 THR B CA 1
ATOM 6926 C C . THR B 1 416 ? 7.836 -0.371 -6.109 1 65.12 416 THR B C 1
ATOM 6928 O O . THR B 1 416 ? 7.238 -1.095 -5.309 1 65.12 416 THR B O 1
ATOM 6931 N N . ARG B 1 417 ? 7.336 0.143 -7.137 1 68.31 417 ARG B N 1
ATOM 6932 C CA . ARG B 1 417 ? 6.031 -0.301 -7.609 1 68.31 417 ARG B CA 1
ATOM 6933 C C . ARG B 1 417 ? 5.957 -1.822 -7.672 1 68.31 417 ARG B C 1
ATOM 6935 O O . ARG B 1 417 ? 4.941 -2.416 -7.301 1 68.31 417 ARG B O 1
ATOM 6942 N N . ARG B 1 418 ? 7.027 -2.441 -8.07 1 72.25 418 ARG B N 1
ATOM 6943 C CA . ARG B 1 418 ? 7.062 -3.895 -8.195 1 72.25 418 ARG B CA 1
ATOM 6944 C C . ARG B 1 418 ? 6.969 -4.57 -6.832 1 72.25 418 ARG B C 1
ATOM 6946 O O . ARG B 1 418 ? 6.293 -5.59 -6.684 1 72.25 418 ARG B O 1
ATOM 6953 N N . SER B 1 419 ? 7.613 -3.975 -5.91 1 75.81 419 SER B N 1
ATOM 6954 C CA . SER B 1 419 ? 7.535 -4.492 -4.547 1 75.81 419 SER B CA 1
ATOM 6955 C C . SER B 1 419 ? 6.121 -4.371 -3.99 1 75.81 419 SER B C 1
ATOM 6957 O O . SER B 1 419 ? 5.645 -5.273 -3.295 1 75.81 419 SER B O 1
ATOM 6959 N N . MET B 1 420 ? 5.488 -3.289 -4.406 1 74 420 MET B N 1
ATOM 6960 C CA . MET B 1 420 ? 4.117 -3.09 -3.951 1 74 420 MET B CA 1
ATOM 6961 C C . MET B 1 420 ? 3.182 -4.125 -4.57 1 74 420 MET B C 1
ATOM 6963 O O . MET B 1 420 ? 2.26 -4.605 -3.914 1 74 420 MET B O 1
ATOM 6967 N N . ASP B 1 421 ? 3.455 -4.453 -5.812 1 79.62 421 ASP B N 1
ATOM 6968 C CA . ASP B 1 421 ? 2.648 -5.465 -6.488 1 79.62 421 ASP B CA 1
ATOM 6969 C C . ASP B 1 421 ? 2.811 -6.828 -5.824 1 79.62 421 ASP B C 1
ATOM 6971 O O . ASP B 1 421 ? 1.828 -7.547 -5.621 1 79.62 421 ASP B O 1
ATOM 6975 N N . ARG B 1 422 ? 4 -7.207 -5.504 1 84.88 422 ARG B N 1
ATOM 6976 C CA . ARG B 1 422 ? 4.262 -8.484 -4.836 1 84.88 422 ARG B CA 1
ATOM 6977 C C . ARG B 1 422 ? 3.654 -8.5 -3.439 1 84.88 422 ARG B C 1
ATOM 6979 O O . ARG B 1 422 ? 3.141 -9.531 -2.996 1 84.88 422 ARG B O 1
ATOM 6986 N N . TRP B 1 423 ? 3.709 -7.324 -2.775 1 82 423 TRP B N 1
ATOM 6987 C CA . TRP B 1 423 ? 3.076 -7.215 -1.465 1 82 423 TRP B CA 1
ATOM 6988 C C . TRP B 1 423 ? 1.569 -7.422 -1.569 1 82 423 TRP B C 1
ATOM 6990 O O . TRP B 1 423 ? 0.97 -8.102 -0.732 1 82 423 TRP B O 1
ATOM 7000 N N . LYS B 1 424 ? 1.037 -6.828 -2.578 1 83.31 424 LYS B N 1
ATOM 7001 C CA . LYS B 1 424 ? -0.395 -6.992 -2.803 1 83.31 424 LYS B CA 1
ATOM 7002 C C . LYS B 1 424 ? -0.75 -8.461 -3.029 1 83.31 424 LYS B C 1
ATOM 7004 O O . LYS B 1 424 ? -1.759 -8.945 -2.514 1 83.31 424 LYS B O 1
ATOM 7009 N N . LEU B 1 425 ? 0.06 -9.18 -3.787 1 88.56 425 LEU B N 1
ATOM 7010 C CA . LEU B 1 425 ? -0.16 -10.602 -4.039 1 88.56 425 LEU B CA 1
ATOM 7011 C C . LEU B 1 425 ? -0.114 -11.391 -2.738 1 88.56 425 LEU B C 1
ATOM 7013 O O . LEU B 1 425 ? -0.951 -12.273 -2.512 1 88.56 425 LEU B O 1
ATOM 7017 N N . ALA B 1 426 ? 0.865 -11.07 -1.901 1 90.81 426 ALA B N 1
ATOM 7018 C CA . ALA B 1 426 ? 0.977 -11.742 -0.607 1 90.81 426 ALA B CA 1
ATOM 7019 C C . ALA B 1 426 ? -0.259 -11.484 0.251 1 90.81 426 ALA B C 1
ATOM 7021 O O . ALA B 1 426 ? -0.791 -12.406 0.875 1 90.81 426 ALA B O 1
ATOM 7022 N N . LEU B 1 427 ? -0.708 -10.234 0.226 1 87.25 427 LEU B N 1
ATOM 7023 C CA . LEU B 1 427 ? -1.893 -9.844 0.982 1 87.25 427 LEU B CA 1
ATOM 7024 C C . LEU B 1 427 ? -3.133 -10.562 0.465 1 87.25 427 LEU B C 1
ATOM 7026 O O . LEU B 1 427 ? -3.963 -11.023 1.252 1 87.25 427 LEU B O 1
ATOM 7030 N N . GLN B 1 428 ? -3.256 -10.641 -0.827 1 89.62 428 GLN B N 1
ATOM 7031 C CA . GLN B 1 428 ? -4.391 -11.328 -1.426 1 89.62 428 GLN B CA 1
ATOM 7032 C C . GLN B 1 428 ? -4.406 -12.805 -1.029 1 89.62 428 GLN B C 1
ATOM 7034 O O . GLN B 1 428 ? -5.457 -13.352 -0.698 1 89.62 428 GLN B O 1
ATOM 7039 N N . TRP B 1 429 ? -3.297 -13.383 -1.067 1 93.75 429 TRP B N 1
ATOM 7040 C CA . TRP B 1 429 ? -3.209 -14.797 -0.734 1 93.75 429 TRP B CA 1
ATOM 7041 C C . TRP B 1 429 ? -3.588 -15.039 0.724 1 93.75 429 TRP B C 1
ATOM 7043 O O . TRP B 1 429 ? -4.363 -15.945 1.028 1 93.75 429 TRP B O 1
ATOM 7053 N N . ARG B 1 430 ? -2.973 -14.219 1.654 1 93.06 430 ARG B N 1
ATOM 7054 C CA . ARG B 1 430 ? -3.279 -14.43 3.064 1 93.06 430 ARG B CA 1
ATOM 7055 C C . ARG B 1 430 ? -4.754 -14.164 3.352 1 93.06 430 ARG B C 1
ATOM 7057 O O . ARG B 1 430 ? -5.348 -14.805 4.223 1 93.06 430 ARG B O 1
ATOM 7064 N N . PHE B 1 431 ? -5.328 -13.164 2.68 1 92.5 431 PHE B N 1
ATOM 7065 C CA . PHE B 1 431 ? -6.754 -12.883 2.836 1 92.5 431 PHE B CA 1
ATOM 7066 C C . PHE B 1 431 ? -7.586 -14.102 2.461 1 92.5 431 PHE B C 1
ATOM 7068 O O . PHE B 1 431 ? -8.516 -14.477 3.184 1 92.5 431 PHE B O 1
ATOM 7075 N N . LYS B 1 432 ? -7.258 -14.734 1.345 1 91.94 432 LYS B N 1
ATOM 7076 C CA . LYS B 1 432 ? -7.977 -15.922 0.893 1 91.94 432 LYS B CA 1
ATOM 7077 C C . LYS B 1 432 ? -7.789 -17.078 1.867 1 91.94 432 LYS B C 1
ATOM 7079 O O . LYS B 1 432 ? -8.727 -17.828 2.133 1 91.94 432 LYS B O 1
ATOM 7084 N N . TYR B 1 433 ? -6.574 -17.219 2.385 1 94.06 433 TYR B N 1
ATOM 7085 C CA . TYR B 1 433 ? -6.273 -18.234 3.395 1 94.06 433 TYR B CA 1
ATOM 7086 C C . TYR B 1 433 ? -7.152 -18.047 4.625 1 94.06 433 TYR B C 1
ATOM 7088 O O . TYR B 1 433 ? -7.773 -19 5.098 1 94.06 433 TYR B O 1
ATOM 7096 N N . LYS B 1 4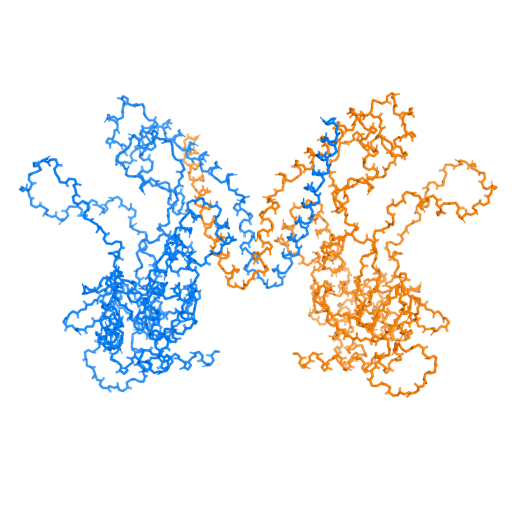34 ? -7.23 -16.812 5.133 1 94.19 434 LYS B N 1
ATOM 7097 C CA . LYS B 1 434 ? -8.039 -16.516 6.312 1 94.19 434 LYS B CA 1
ATOM 7098 C C . LYS B 1 434 ? -9.523 -16.703 6.02 1 94.19 434 LYS B C 1
ATOM 7100 O O . LYS B 1 434 ? -10.281 -17.172 6.871 1 94.19 434 LYS B O 1
ATOM 7105 N N . LYS B 1 435 ? -9.906 -16.25 4.836 1 93.12 435 LYS B N 1
ATOM 7106 C CA . LYS B 1 435 ? -11.312 -16.375 4.445 1 93.12 435 LYS B CA 1
ATOM 7107 C C . LYS B 1 435 ? -11.766 -17.828 4.488 1 93.12 435 LYS B C 1
ATOM 7109 O O . LYS B 1 435 ? -12.875 -18.125 4.938 1 93.12 435 LYS B O 1
ATOM 7114 N N . VAL B 1 436 ? -10.93 -18.734 4.047 1 94.56 436 VAL B N 1
ATOM 7115 C CA . VAL B 1 436 ? -11.25 -20.156 4.07 1 94.56 436 VAL B CA 1
ATOM 7116 C C . VAL B 1 436 ? -11.477 -20.609 5.508 1 94.56 436 VAL B C 1
ATOM 7118 O O . VAL B 1 436 ? -12.414 -21.359 5.785 1 94.56 436 VAL B O 1
ATOM 7121 N N . LEU B 1 437 ? -10.641 -20.188 6.449 1 94.94 437 LEU B N 1
ATOM 7122 C CA . LEU B 1 437 ? -10.766 -20.562 7.852 1 94.94 437 LEU B CA 1
ATOM 7123 C C . LEU B 1 437 ? -12.047 -20.016 8.453 1 94.94 437 LEU B C 1
ATOM 7125 O O . LEU B 1 437 ? -12.75 -20.703 9.188 1 94.94 437 LEU B O 1
ATOM 7129 N N . VAL B 1 438 ? -12.359 -18.75 8.125 1 93.38 438 VAL B N 1
ATOM 7130 C CA . VAL B 1 438 ? -13.594 -18.125 8.602 1 93.38 438 VAL B CA 1
ATOM 7131 C C . VAL B 1 438 ? -14.797 -18.891 8.047 1 93.38 438 VAL B C 1
ATOM 7133 O O . VAL B 1 438 ? -15.758 -19.141 8.773 1 93.38 438 VAL B O 1
ATOM 7136 N N . ASP B 1 439 ? -14.719 -19.25 6.758 1 93.75 439 ASP B N 1
ATOM 7137 C CA . ASP B 1 439 ? -15.797 -20.016 6.137 1 93.75 439 ASP B CA 1
ATOM 7138 C C . ASP B 1 439 ? -15.945 -21.375 6.789 1 93.75 439 ASP B C 1
ATOM 7140 O O . ASP B 1 439 ? -17.047 -21.906 6.895 1 93.75 439 ASP B O 1
ATOM 7144 N N . CYS B 1 440 ? -14.875 -21.984 7.211 1 95.12 440 CYS B N 1
ATOM 7145 C CA . CYS B 1 440 ? -14.93 -23.266 7.883 1 95.12 440 CYS B CA 1
ATOM 7146 C C . CYS B 1 440 ? -15.625 -23.156 9.234 1 95.12 440 CYS B C 1
ATOM 7148 O O . CYS B 1 440 ? -16.438 -24.016 9.602 1 95.12 440 CYS B O 1
ATOM 7150 N N . ILE B 1 441 ? -15.312 -22.109 9.961 1 94.31 441 ILE B N 1
ATOM 7151 C CA . ILE B 1 441 ? -15.977 -21.859 11.234 1 94.31 441 ILE B CA 1
ATOM 7152 C C . ILE B 1 441 ? -17.469 -21.719 11.008 1 94.31 441 ILE B C 1
ATOM 7154 O O . ILE B 1 441 ? -18.281 -22.281 11.75 1 94.31 441 ILE B O 1
ATOM 7158 N N . SER B 1 442 ? -17.828 -20.969 9.992 1 92.56 442 SER B N 1
ATOM 7159 C CA . SER B 1 442 ? -19.234 -20.797 9.648 1 92.56 442 SER B CA 1
ATOM 7160 C C . SER B 1 442 ? -19.891 -22.141 9.312 1 92.56 442 SER B C 1
ATOM 7162 O O . SER B 1 442 ? -21.031 -22.406 9.719 1 92.56 442 SER B O 1
ATOM 7164 N N . TYR B 1 443 ? -19.234 -22.938 8.578 1 93.38 443 TYR B N 1
ATOM 7165 C CA . TYR B 1 443 ? -19.703 -24.281 8.242 1 93.38 443 TYR B CA 1
ATOM 7166 C C . TYR B 1 443 ? -19.969 -25.094 9.5 1 93.38 443 TYR B C 1
ATOM 7168 O O . TYR B 1 443 ? -21.016 -25.734 9.633 1 93.38 443 TYR B O 1
ATOM 7176 N N . CYS B 1 444 ? -19.031 -25.125 10.383 1 94.06 444 CYS B N 1
ATOM 7177 C CA . CYS B 1 444 ? -19.156 -25.859 11.633 1 94.06 444 CYS B CA 1
ATOM 7178 C C . CYS B 1 444 ? -20.344 -25.359 12.445 1 94.06 444 CYS B C 1
ATOM 7180 O O . CYS B 1 444 ? -21.125 -26.172 12.977 1 94.06 444 CYS B O 1
ATOM 7182 N N . ASN B 1 445 ? -20.453 -24.062 12.469 1 91.19 445 ASN B N 1
ATOM 7183 C CA . ASN B 1 445 ? -21.547 -23.469 13.219 1 91.19 445 ASN B CA 1
ATOM 7184 C C . ASN B 1 445 ? -22.906 -23.844 12.617 1 91.19 445 ASN B C 1
ATOM 7186 O O . ASN B 1 445 ? -23.875 -24.047 13.344 1 91.19 445 ASN B O 1
ATOM 7190 N N . GLU B 1 446 ? -22.953 -23.859 11.344 1 91.5 446 GLU B N 1
ATOM 7191 C CA . GLU B 1 446 ? -24.188 -24.25 10.68 1 91.5 446 GLU B CA 1
ATOM 7192 C C . GLU B 1 446 ? -24.578 -25.688 11.016 1 91.5 446 GLU B C 1
ATOM 7194 O O . GLU B 1 446 ? -25.75 -25.969 11.273 1 91.5 446 GLU B O 1
ATOM 7199 N N . ILE B 1 447 ? -23.656 -26.594 11.031 1 90.56 447 ILE B N 1
ATOM 7200 C CA . ILE B 1 447 ? -23.891 -28 11.367 1 90.56 447 ILE B CA 1
ATOM 7201 C C . ILE B 1 447 ? -24.312 -28.109 12.828 1 90.56 447 ILE B C 1
ATOM 7203 O O . ILE B 1 447 ? -25.266 -28.828 13.164 1 90.56 447 ILE B O 1
ATOM 7207 N N . LEU B 1 448 ? -23.672 -27.375 13.719 1 91.06 448 LEU B N 1
ATOM 7208 C CA . LEU B 1 448 ? -23.984 -27.406 15.141 1 91.06 448 LEU B CA 1
ATOM 7209 C C . LEU B 1 448 ? -25.391 -26.875 15.406 1 91.06 448 LEU B C 1
ATOM 7211 O O . LEU B 1 448 ? -26.125 -27.438 16.219 1 91.06 448 LEU B O 1
ATOM 7215 N N . ASN B 1 449 ? -25.688 -25.875 14.664 1 89.69 449 ASN B N 1
ATOM 7216 C CA . ASN B 1 449 ? -27.016 -25.297 14.812 1 89.69 449 ASN B CA 1
ATOM 7217 C C . ASN B 1 449 ? -28.109 -26.25 14.344 1 89.69 449 ASN B C 1
ATOM 7219 O O . ASN B 1 449 ? -29.25 -26.172 14.805 1 89.69 449 ASN B O 1
ATOM 7223 N N . SER B 1 450 ? -27.766 -27.078 13.438 1 88.5 450 SER B N 1
ATOM 7224 C CA . SER B 1 450 ? -28.75 -28.047 12.922 1 88.5 450 SER B CA 1
ATOM 7225 C C . SER B 1 450 ? -29.062 -29.109 13.961 1 88.5 450 SER B C 1
ATOM 7227 O O . SER B 1 450 ? -30.125 -29.75 13.898 1 88.5 450 SER B O 1
ATOM 7229 N N . PHE B 1 451 ? -28.188 -29.344 14.953 1 87 451 PHE B N 1
ATOM 7230 C CA . PHE B 1 451 ? -28.422 -30.312 16.016 1 87 451 PHE B CA 1
ATOM 7231 C C . PHE B 1 451 ? -29.109 -29.656 17.203 1 87 451 PHE B C 1
ATOM 7233 O O . PHE B 1 451 ? -29.703 -30.344 18.047 1 87 451 PHE B O 1
ATOM 7240 N N . MET B 1 452 ? -28.891 -28.391 17.359 1 72.56 452 MET B N 1
ATOM 7241 C CA . MET B 1 452 ? -29.531 -27.719 18.5 1 72.56 452 MET B CA 1
ATOM 7242 C C . MET B 1 452 ? -31 -27.453 18.219 1 72.56 452 MET B C 1
ATOM 7244 O O . MET B 1 452 ? -31.75 -27.109 19.141 1 72.56 452 MET B O 1
ATOM 7248 N N . LYS B 1 453 ? -31.594 -27.641 17.062 1 58.19 453 LYS B N 1
ATOM 7249 C CA . LYS B 1 453 ? -33.031 -27.578 16.891 1 58.19 453 LYS B CA 1
ATOM 7250 C C . LYS B 1 453 ? -33.688 -28.938 17.125 1 58.19 453 LYS B C 1
ATOM 7252 O O . LYS B 1 453 ? -33.062 -29.984 16.859 1 58.19 453 LYS B O 1
#

Foldseek 3Di:
DVVVVVLVLVLQQLQVVQPKAQAQDPCVVVPSPSGRDDHFWDWDFDPQQPTIAIFGQAWAAFFGFRIWHFLQQWAALVNLCVPPLLVVLVVVQVPAARQLSSLLSLLLLVQCAPPRSCNSQNVPDDPAFQALLPDDPVRLCVVLDPVLSVLSVVLVVVLVVSLVSCLVSCVSSVGDPVCSDSRNSVSSSLCQLQAFADADPGPSHTHTRVVSRAGADEPPPPPPPPVVVVVVVPVPCPDPPPPPPVDPPPVPPPPPPVPCVLHFPQWYQDPVSNIITGTQNRTDHRGDGGHIYDGLDAQSRCSNRPNDGDPDRQSHWADFDDDPLLVVQAPDDSVQATATPVRHTGLRVQLSQLSSLDDPVCSVVCSVVSNVVHHPDPVSVVVSVVVVVVRVVVVQVSGPDHPVVVVVVVVQVVDDPVSVVVVVVVVVVVVVVVVVVVVVVVVVVVVVVVVVD/DVVVVVLVLVLQQLQVVQPKAQDQDPCVVVPSPSGRDDHFWDWDFDPQQPTIAIFGQAWAAFFGFRIWHFLQQWAALVNLCVDPLLVVLVVVQVVAARQLSSLLSLLLLVQCAPVRSCNSQNVPDDPAFQALLPDDPVRLCVVLDPVLSVLSVVLVVVLVVSLVSCLVSCVSSVGDPVCSDSRNSVSSSLCQLQAFADADPGPSHTHTRVVSRAGADEPPPPPPPPVVVVVVVPVPCPDPPPPPPVDPPPVPPPPPPSPCVLHFPQWYQDPVRNIITGGQNRTHHRGGGGHIYDGLDAQSRCSNRPNDGDPDRQSHWADFDDDPLLVVQAPDDSVQFTATPVRHTGLRVQLSQLSSLDDPVCSVVCSVCSNVVHHDDPVSVVVSVVVVVVRVVVVQVSGPDHPVVVVVVVVQVVDDPVSVVVVVVVVVVVVVVVVVVVVVVVVVVVVVVVVVD

Solvent-accessible surface area (backbone atoms only — not comparable to full-atom values): 49706 Å² total; per-residue (Å²): 112,69,68,61,50,53,53,49,50,52,30,32,30,54,40,26,77,55,56,27,33,14,62,73,63,82,67,68,62,75,70,79,59,74,40,28,53,64,64,32,30,39,85,39,80,35,79,92,63,80,28,68,25,32,19,22,66,34,72,39,54,56,67,39,62,41,36,37,36,31,53,88,55,37,49,29,57,70,64,58,40,67,40,61,70,55,37,57,51,50,67,73,50,72,85,58,52,60,52,56,49,35,30,50,50,51,50,52,46,58,70,48,39,86,76,26,93,55,34,61,55,61,70,69,47,80,89,71,66,57,21,32,52,69,49,48,73,62,30,38,56,51,32,66,43,64,69,59,35,48,53,30,50,50,43,31,52,52,50,51,50,53,47,60,67,46,40,61,56,43,55,73,68,61,58,55,73,75,65,70,33,68,68,41,43,50,44,37,46,39,46,50,66,55,40,40,42,77,42,95,90,37,94,49,25,27,40,37,76,78,63,57,43,46,32,69,37,70,61,67,76,67,78,77,57,73,64,58,60,52,49,64,58,58,74,56,75,71,70,82,76,78,65,79,74,75,69,84,73,69,78,63,75,69,69,75,71,53,83,71,62,58,52,46,86,32,44,43,68,36,74,92,72,48,20,38,37,30,30,34,74,45,72,36,48,59,67,33,74,50,54,39,51,41,44,82,58,25,49,69,51,30,23,50,44,61,28,49,73,61,93,79,45,79,48,24,69,45,74,71,93,72,59,74,64,35,61,73,52,36,91,65,56,76,86,49,43,27,26,33,51,76,12,49,65,26,71,53,31,50,34,20,42,53,38,45,69,37,58,79,90,52,34,77,80,43,42,69,46,34,77,71,69,48,81,88,43,73,67,50,51,47,50,44,32,51,48,51,29,50,50,38,50,51,56,53,68,72,37,78,59,52,63,68,57,45,52,45,50,52,50,41,70,72,38,52,72,67,52,39,52,42,33,49,51,23,44,52,49,35,41,53,55,44,48,19,40,53,36,24,34,51,50,28,50,54,56,47,52,62,65,72,101,112,68,67,60,48,52,53,49,49,52,31,33,32,54,40,25,74,54,58,29,33,14,62,73,63,81,67,68,62,75,69,79,57,72,40,25,54,64,66,32,30,37,86,38,78,35,78,91,65,80,28,69,25,30,20,23,65,33,72,39,52,56,67,39,63,41,34,37,35,30,53,89,54,36,50,29,56,71,65,59,40,66,38,62,72,56,38,56,52,50,67,73,48,72,85,58,52,60,52,55,49,37,30,50,49,51,50,53,45,58,70,49,38,84,76,26,93,53,32,60,56,62,71,69,47,79,89,70,64,57,20,34,53,68,48,48,72,63,30,38,57,51,31,67,43,66,68,60,36,48,52,30,52,51,42,31,52,51,50,51,51,53,47,59,67,47,40,60,56,43,55,73,68,61,56,57,71,75,66,69,34,70,67,40,45,49,44,36,47,39,48,50,66,55,39,40,41,77,42,95,91,38,93,48,24,25,40,38,74,76,63,58,42,47,32,71,37,69,61,68,75,67,75,78,56,71,66,60,61,54,49,63,58,57,73,56,76,71,72,82,77,79,66,78,74,76,70,84,73,69,77,63,76,70,71,74,70,53,84,71,61,61,52,47,86,33,44,43,66,36,76,91,73,48,19,38,36,29,31,32,74,44,74,38,49,58,67,32,74,50,55,39,50,43,44,80,59,26,49,69,51,31,23,49,43,60,30,49,74,61,93,80,44,79,49,25,69,45,74,71,92,71,61,73,65,36,63,72,52,35,93,64,56,75,88,49,43,27,26,34,53,76,12,48,64,26,71,53,31,50,36,20,41,51,39,46,70,37,59,79,91,53,36,76,81,44,42,69,47,33,77,70,70,47,80,89,43,71,68,48,50,47,49,44,32,52,50,51,28,50,49,38,49,52,56,53,67,71,38,78,58,52,64,68,57,45,52,45,51,52,51,41,70,72,36,53,71,67,51,39,52,43,33,50,52,23,42,53,50,34,40,52,56,46,48,19,40,53,35,24,33,50,49,28,50,52,56,48,53,64,65,74,103

Organism: Cajanus cajan (NCBI:txid3821)

InterPro domains:
  IPR001214 SET domain [PS50280] (39-295)
  IPR015353 Rubisco LSMT, substrate-binding domain [PF09273] (343-437)
  IPR036464 Rubisco LSMT, substrate-binding domain superfamily [G3DSA:3.90.1420.10] (316-452)
  IPR036464 Rubisco LSMT, substrate-binding domain superfamily [SSF81822] (305-446)
  IPR046341 SET domain superfamily [SSF82199] (7-313)
  IPR050600 SETD3/SETD6 methyltransferase [PTHR13271] (7-415)

pLDDT: mean 82.84, std 19.46, range [25.0, 97.94]

Nearest PDB structures (foldseek):
  6v62-assembly1_A  TM=7.076E-01  e=7.603E-19  Homo sapiens
  6ox4-assembly1_A  TM=6.961E-01  e=1.556E-18  Homo sapiens
  6wk2-assembly1_A  TM=6.945E-01  e=1.940E-18  Homo sapiens
  6ict-assembly1_A  TM=6.943E-01  e=2.700E-18  Homo sapiens
  3smt-assembly1_A  TM=7.013E-01  e=2.584E-17  Homo sapiens

Secondary structure (DSSP, 8-state):
-HHHHHHHHHHHHHHHHTT-B----S-------SSS-SSSEEEEEEGGGTEEEEEESS-B-TT-EEEEEEGGGSB-HHHHTTSHHHHHHHHH-TTS-HHHHHHHHHHHHHHHGGGSTTHHHHTTS-S----GGG--HHHHHHT--HHHHHHHHHHHHHHHHHHHHHHHHHHHTT--HHHHSHHHHHHHHHHHHHHEEEETTEEEEEE-TTGGG-EEE--------THHHHHHHHSS---TT------GGGG-------GGGS--TTEEEETTTTEEEEE-SS-B-TTPBPEEEP-S--HHHHHHHTS---SS-TT-EE-----HHHHHT-SS-GGG--EETTSPBPHHHHHHHHHHTS-GGGHHHHHHHHHTT----HHHHHHHHHHHHHHHHHHHHHSSS-HHHHHHHHHHHTS-HHHHHHHHHHHHHHHHHHHHHHHHHHHHHHHHHHHH-/-HHHHHHHHHHHHHHHHTT-B----S-------SSS-SSSEEEEEEGGGTEEEEEESS-B-TT-EEEEEEGGGSB-HHHHTTSHHHHHHHHH-TTS-HHHHHHHHHHHHHHHGGGSTTHHHHTTS-S----GGG--HHHHHHT--HHHHHHHHHHHHHHHHHHHHHHHHHHHTT--HHHHSHHHHHHHHHHHHHH-EEETTEEEEEB-TTGGG-EEE--------THHHHHHHHSS---TT------GGGG-------GGGS--TTEEEETTTTEEEEE-SS-B-TTPBPEEEP-S--HHHHHHHTS---SS-TT-EE-----HHHHHH-SS-GGG--EETTSPBPHHHHHHHHHHTS-GGGHHHHHHHHHTT----HHHHHHHHHHHHHHHHHHHHHSSS-HHHHHHHHHHHTS-HHHHHHHHHHHHHHHHHHHHHHHHHHHHHHHHHHHH-

Sequence (906 aa):
MDEEQQNLESFLTWASELGISDSTSNNLSQHSLSSCLGSSLSVSHFPHSGGRGLGAVRDLRRGEIVLRVPKYALMTRESVMEDKRLSVAVNKHSALSSAQMLIVCLLYEMGKGKTSRWHPYLMHLPHTYDVLAMFGEFEKRALQVDEAIWVTEKATVKARSEWKEAHALMEDLMFKPQFLTFKAWIWAAATISSRTLHIPWDEAGCLCPVGDLFNYDAPGEEPSDVEDLEHLLSNTSIPDSIKLNVDNDIMAEAEQLDPHSQRLTDGGFEEDMNAYCFYARAHYKKGDQVLLCYGTYTNLELLEHYGFLLQENPNDKVFIPLEPAVYSSTSWSKESLYIHHNGKPSFALLTALRLWATPQNKRRSVGHLVYSGSQLSEDNEIFIMKWLSKTCDAVLKNLPTSIEEDSLLLNAMNSTRRSMDRWKLALQWRFKYKKVLVDCISYCNEILNSFMKMDEEQQNLESFLTWASELGISDSTSNNLSQHSLSSCLGSSLSVSHFPHSGGRGLGAVRDLRRGEIVLRVPKYALMTRESVMEDKRLSVAVNKHSALSSAQMLIVCLLYEMGKGKTSRWHPYLMHLPHTYDVLAMFGEFEKRALQVDEAIWVTEKATVKARSEWKEAHALMEDLMFKPQFLTFKAWIWAAATISSRTLHIPWDEAGCLCPVGDLFNYDAPGEEPSDVEDLEHLLSNTSIPDSIKLNVDNDIMAEAEQLDPHSQRLTDGGFEEDMNAYCFYARAHYKKGDQVLLCYGTYTNLELLEHYGFLLQENPNDKVFIPLEPAVYSSTSWSKESLYIHHNGKPSFALLTALRLWATPQNKRRSVGHLVYSGSQLSEDNEIFIMKWLSKTCDAVLKNLPTSIEEDSLLLNAMNSTRRSMDRWKLALQWRFKYKKVLVDCISYCNEILNSFMK